Protein AF-A0A9W9XWC1-F1 (afdb_monomer_lite)

Organism: NCBI:txid1882269

InterPro domains:
  IPR001138 Zn(2)Cys(6) fungal-type DNA-binding domain [PF00172] (36-60)
  IPR001138 Zn(2)Cys(6) fungal-type DNA-binding domain [PS00463] (36-65)
  IPR001138 Zn(2)Cys(6) fungal-type DNA-binding domain [PS50048] (36-65)
  IPR001138 Zn(2)Cys(6) fungal-type DNA-binding domain [SM00066] (31-76)
  IPR001138 Zn(2)Cys(6) fungal-type DNA-binding domain [cd00067] (32-62)
  IPR003719 Phenazine biosynthesis PhzF-like [PF02567] (685-994)
  IPR003719 Phenazine biosynthesis PhzF-like [TIGR00654] (681-997)
  IPR004507 Flavin prenyltransferase UbiX-like [PTHR43374] (13-669)
  IPR007219 Xylanolytic transcriptional activator, regulatory domain [PF04082] (277-462)
  IPR007219 Xylanolytic transcriptional activator, regulatory domain [SM00906] (397-473)
  IPR036864 Zn(2)-C6 fungal-type DNA-binding domain superfamily [G3DSA:4.10.240.10] (35-65)
  IPR036864 Zn(2)-C6 fungal-type DNA-binding domain superfamily [SSF57701] (26-68)

Sequence (1010 aa):
MDTSKSQGSEQTIYPYDTNHISELLKRKRRTRGIKSCFPCRHRKVRCDGNMPCSSCLQRNHPELCCLPPNSGHEPPASDGKGSSMNRHRDDEMQGTSTHRYDPALFSSRPLFPTSDNVHNSISSEDQTVYLNENNKYPPGIDLILSRLDKMEKQISSLKAELRQTRSNDRSGTIAQSHSASPTELPSTMKGSTLVKSPGKHFVEDATGATIFLGSHSDPPVALGCRQAGSDPMFNDAMLSDQLVPRTYPFTNLWKQEPGAGEICETLPDESDIIRYWQVYQTNVHPFYPALVTYEKFNISLFEFMNKRTGMLLENDTMRLDDVDSSWLALLFAVLACGVQFSNDPIKERDLRCKVFICSSFQCLRASNFFNNTNMNQIQAKALIGNCLRNNLDTNSAWILMGSTIRLAQSIGLHEEAASDAQSSTLEQFQRKRLWWMLLWQDTFLSFTYDRPPNINKLSSSSIPHDPDTGPGFSFAECVCAICQVLLERARQDNTETVTEILFFKRRMAAIFEDAAPFLRDKSHCRSLQDHLERLALNIHICYTICRLCRLILESPSNEAHSPAVDVDSIKIECIDCAAQAVESFLDMHRLAATVCRSWAFVHNAVSCALTLQSLVTSSPQRSRAGVLVKRLIVVLEREEQQSVWEDTDTNVRYFGPYSRALKALRETSDGHITSTMPQLRYYIIDVFSSIAYQGNPLAVVDTTSTTLTSTQMKILARQFNLSETTFICPPTNPKATWRLRSFLPNGVEVFGAGHNSLGAWWWIAASGLLGDIAQDTKVGRTYFQQLGNDVLPVDVSQSKLGDLVVSMRQGQPQFLNQHTNHDSLATSLGIDVYDIGLRCLDIVVDRAMVVTTSPARHLLVPVRSINALKSVSFANKEGISKELASTESHNSGIYVFAPAENESEPKTPRFEARFFSPGMSMEDPATGSAAGPLAAYLWANNLLASMEIGVYGIEVVQGVQTGRKCVMHLSIEPNKEDSVTITISGTGVLVANGHIMIPDSEVSFSEALC

Foldseek 3Di:
DDDDDDDDDDDDDDPDDPVVVVVVVVVPDDDDADQAFPVCVVVVHDFPNDQLTPVCVVVVHSVSGDDDDDDDDDDDDDDDDDDDDDDDDDDDDDDDDDDDDDDDDDDDDDDDDDDDDDYDDDDDDDDDDDDDDDDDDDPCVVVVVVVVVVVVVVVVVVVVVVVVVVPPPDDDDDDDDDDDDDDDDDDDDDDDFFQFDAWDWWQQLLQRDTDTFGSLAFDQLLLNTGHPPPDPPPPPQNPPVVVAPNCPLQDDPDPDQDAQQVLCVLDDDPVLLVQLLVLLVQQPCQQQVLVLVVVVLVVVSVVVNVVVVVCVVPVDDPGPNPDQLLSLLLSLLSSLSSLLLDPPQPVVSVVSSSSSSNSSVSSCVVNVCVVNPDSSNLSSLLSSLQSCVLQSVLVVSLVSLLVSLVSLVVVPLQAQDDPDPPDDPSVSLSSVLNNLSSLLSQLVSCLNRVHQGSDLDRGPRDQRDDPVDDQADDLSSLSSQLSVLSSVVSNDPSGDDLVSLVVSLVSLVVSLVRHDPLLNDVVPDPDLSSLLSSLVSLLVSLLSSLSSLVSVVVGPPPDDDDDDDDNVVSLVSSLVSLLSNLVSLLVSCVSRVSSSSRSSSLSSNLSSLLSNLVRDDDDVSVVSSVVSLVSNLVSLVVVQVSQWDQDPVRDIHTHGSSVSSNVSSVVSNPSPDDDPLDKWKKFWKAWQDADFPFHQIEIEIECDPHDDDLQLLLLVQLVVQGQKYKYWYPDPDPQAPTEIWIAGNLSDIDLDDDSHVQRNVLCCVVVCVVPCPPPPQQVWDWGWYHRPNDIAIKTWHADPVGFIKIKGWFAWKDWAFKQDDLCLVCVLFVHDSLQWWEDQPPFTGRIFTWMWRDQAIETETEGYDPVRQLRGDNPNLVSQCVSQVVRNNRHFWYKYKYWDDDPPDNLATEMEIWIDGSPDPDTGQDDRRVVQRVVVVCVVSVVNDDDDQDKHKYWYWGCVSVVRIGIKIWIWHQDPPRIIIIMIMIGMYTNDMDMDRRDDPPDGPVVVVD

Secondary structure (DSSP, 8-state):
--------------SS-HHHHHHHHHHT-------S-HHHHHTTPPP---SS-HHHHTTT-GGG--PPP-S-------------------------------------------------------------S--PPPTTHHHHHHHHHHHHHHHHHHHHHHHHGGGS----PPPP-------------------PPPPEEEEETTT--EEEE-TTPSPTTTTTEEETTS-GGG-STTTT-TTS-TTTTS---SSS---HHHHHTTS--HHHHHHHHHHHHHHTTTT----TTHHHHHHHHHHHHHHHHHHHHH-----GGGS-HHHHHHHHHHHHHHHHHSSS-HHHHHHHHHHHHHHHHHHHHHTTTTTS--HHHHHHHHHHHHHHHHTT-HHHHHHHHHHHHHHHHHTTSSS-----TTS-HHHHHHHHHHHHHHHHHHHHHHHHHT---S-SS--S------TT--SSB-HHHHHHHHHHHHHHHHTS-S---HHHHHHHHHHHHHHHHHB-HHHH-GGG--SHHHHHHHHHHHHHHHHHHHHHHHHHHT-S--SS---S--HHHHHHHHHHHHHHHHHHHHHHHHH-GGGGG-HHHHHHHHHHHHHHHHH--SHHHHHHHHHHHHHHHHHHHHHHHTTEEE-TT--EEE-SSHHHHHHHHHHHHTTTSS---PEEEEEEEEET-SSTT-SEEEEEEE-TTSPPPHHHHHHHHHHHTSS-EEEEE--SSTT-SEEEEEE-TTS-EE---SHHHHHHHHHHHHTTTT---TT-TTS-EEEEEEETTEEEEEEEEE-TTS-EEEEEEPPPPEEEEEP--HHHHHHHHTS-GGGBSEEETTEEE---EEEESSS--EEEEEBS-HHHHHH--TT-HHHHHHHHHHH-TT--EEEEEEEE--SS-TTS-EEEEEEE-TT-SS--S--HHHHHHHHHHHHHTT-S-S--SSPEEEEEEE-TTTT--EEEEEEEEE-STT-EEEEEEE-EEEEEEEEEEPPPTT--TTGGG-

Structure (mmCIF, N/CA/C/O backbone):
data_AF-A0A9W9XWC1-F1
#
_entry.id   AF-A0A9W9XWC1-F1
#
loop_
_atom_site.group_PDB
_atom_site.id
_atom_site.type_symbol
_atom_site.label_atom_id
_atom_site.label_alt_id
_atom_site.label_comp_id
_atom_site.label_asym_id
_atom_site.label_entity_id
_atom_site.label_seq_id
_atom_site.pdbx_PDB_ins_code
_atom_site.Cartn_x
_atom_site.Cartn_y
_atom_site.Cartn_z
_atom_site.occupancy
_atom_site.B_iso_or_equiv
_atom_site.auth_seq_id
_atom_site.auth_comp_id
_atom_site.auth_asym_id
_atom_site.auth_atom_id
_atom_site.pdbx_PDB_model_num
ATOM 1 N N . MET A 1 1 ? -70.668 24.155 23.293 1.00 31.41 1 MET A N 1
ATOM 2 C CA . MET A 1 1 ? -69.916 25.289 22.723 1.00 31.41 1 MET A CA 1
ATOM 3 C C . MET A 1 1 ? -68.431 24.964 22.682 1.00 31.41 1 MET A C 1
ATOM 5 O O . MET A 1 1 ? -67.794 25.006 23.724 1.00 31.41 1 MET A O 1
ATOM 9 N N . ASP A 1 2 ? -67.819 24.667 21.540 1.00 26.38 2 ASP A N 1
ATOM 10 C CA . ASP A 1 2 ? -68.233 23.704 20.507 1.00 26.38 2 ASP A CA 1
ATOM 11 C C . ASP A 1 2 ? -66.992 23.239 19.725 1.00 26.38 2 ASP A C 1
ATOM 13 O O . ASP A 1 2 ? -65.957 23.897 19.705 1.00 26.38 2 ASP A O 1
ATOM 17 N N . THR A 1 3 ? -67.119 22.060 19.122 1.00 30.39 3 THR A N 1
ATOM 18 C CA . THR A 1 3 ? -66.176 21.338 18.246 1.00 30.39 3 THR A CA 1
ATOM 19 C C . THR A 1 3 ? -65.367 22.222 17.270 1.00 30.39 3 THR A C 1
ATOM 21 O O . THR A 1 3 ? -65.938 23.102 16.634 1.00 30.39 3 THR A O 1
ATOM 24 N N . SER A 1 4 ? -64.100 21.936 16.932 1.00 26.48 4 SER A N 1
ATOM 25 C CA . SER A 1 4 ? -63.731 20.848 15.994 1.00 26.48 4 SER A CA 1
ATOM 26 C C . SER A 1 4 ? -62.229 20.860 15.584 1.00 26.48 4 SER A C 1
ATOM 28 O O . SER A 1 4 ? -61.462 21.725 15.990 1.00 26.48 4 SER A O 1
ATOM 30 N N . LYS A 1 5 ? -61.822 19.839 14.810 1.00 30.67 5 LYS A N 1
ATOM 31 C CA . LYS A 1 5 ? -60.451 19.384 14.476 1.00 30.67 5 LYS A CA 1
ATOM 32 C C . LYS A 1 5 ? -59.663 20.257 13.477 1.00 30.67 5 LYS A C 1
ATOM 34 O O . LYS A 1 5 ? -60.244 20.738 12.510 1.00 30.67 5 LYS A O 1
ATOM 39 N N . SER A 1 6 ? -58.331 20.140 13.515 1.00 25.47 6 SER A N 1
ATOM 40 C CA . SER A 1 6 ? -57.530 19.792 12.321 1.00 25.47 6 SER A CA 1
ATOM 41 C C . SER A 1 6 ? -56.259 19.009 12.704 1.00 25.47 6 SER A C 1
ATOM 43 O O . SER A 1 6 ? -55.717 19.183 13.792 1.00 25.47 6 SER A O 1
ATOM 45 N N . GLN A 1 7 ? -55.826 18.083 11.841 1.00 29.02 7 GLN A N 1
ATOM 46 C CA . GLN A 1 7 ? -54.573 17.324 11.978 1.00 29.02 7 GLN A CA 1
ATOM 47 C C . GLN A 1 7 ? -53.533 17.895 11.008 1.00 29.02 7 GLN A C 1
ATOM 49 O O . GLN A 1 7 ? -53.877 18.194 9.866 1.00 29.02 7 GLN A O 1
ATOM 54 N N . GLY A 1 8 ? -52.272 17.974 11.432 1.00 26.25 8 GLY A N 1
ATOM 55 C CA . GLY A 1 8 ? -51.128 18.246 10.563 1.00 26.25 8 GLY A CA 1
ATOM 56 C C . GLY A 1 8 ? -50.037 17.211 10.813 1.00 26.25 8 GLY A C 1
ATOM 57 O O . GLY A 1 8 ? -49.491 17.154 11.910 1.00 26.25 8 GLY A O 1
ATOM 58 N N . SER A 1 9 ? -49.753 16.374 9.817 1.00 29.06 9 SER A N 1
ATOM 59 C CA . SER A 1 9 ? -48.662 15.397 9.840 1.00 29.06 9 SER A CA 1
ATOM 60 C C . SER A 1 9 ? -47.649 15.757 8.759 1.00 29.06 9 SER A C 1
ATOM 62 O O . SER A 1 9 ? -47.970 15.661 7.573 1.00 29.06 9 SER A O 1
ATOM 64 N N . GLU A 1 10 ? -46.441 16.153 9.149 1.00 30.62 10 GLU A N 1
ATOM 65 C CA . GLU A 1 10 ? -45.357 16.402 8.198 1.00 30.62 10 GLU A CA 1
ATOM 66 C C . GLU A 1 10 ? -44.857 15.073 7.617 1.00 30.62 10 GLU A C 1
ATOM 68 O O . GLU A 1 10 ? -44.352 14.207 8.331 1.00 30.62 10 GLU A O 1
ATOM 73 N N . GLN A 1 11 ? -45.026 14.895 6.305 1.00 34.19 11 GLN A N 1
ATOM 74 C CA . GLN A 1 11 ? -44.462 13.767 5.569 1.00 34.19 11 GLN A CA 1
ATOM 75 C C . GLN A 1 11 ? -43.085 14.140 5.022 1.00 34.19 11 GLN A C 1
ATOM 77 O O . GLN A 1 11 ? -42.933 15.127 4.305 1.00 34.19 11 GLN A O 1
ATOM 82 N N . THR A 1 12 ? -42.085 13.315 5.322 1.00 34.22 12 THR A N 1
ATOM 83 C CA . THR A 1 12 ? -40.727 13.448 4.790 1.00 34.22 12 THR A CA 1
ATOM 84 C C . THR A 1 12 ? -40.725 13.114 3.295 1.00 34.22 12 THR A C 1
ATOM 86 O O . THR A 1 12 ? -40.999 11.979 2.901 1.00 34.22 12 THR A O 1
ATOM 89 N N . ILE A 1 13 ? -40.430 14.102 2.447 1.00 35.44 13 ILE A N 1
ATOM 90 C CA . ILE A 1 13 ? -40.417 13.939 0.988 1.00 35.44 13 ILE A CA 1
ATOM 91 C C . ILE A 1 13 ? -39.069 13.350 0.553 1.00 35.44 13 ILE A C 1
ATOM 93 O O . ILE A 1 13 ? -38.058 14.048 0.535 1.00 35.44 13 ILE A O 1
ATOM 97 N N . TYR A 1 14 ? -39.062 12.079 0.146 1.00 34.12 14 TYR A N 1
ATOM 98 C CA . TYR A 1 14 ? -37.974 11.513 -0.660 1.00 34.12 14 TYR A CA 1
ATOM 99 C C . TYR A 1 14 ? -38.244 11.772 -2.156 1.00 34.12 14 TYR A C 1
ATOM 101 O O . TYR A 1 14 ? -39.397 11.696 -2.582 1.00 34.12 14 TYR A O 1
ATOM 109 N N . PRO A 1 15 ? -37.218 12.050 -2.985 1.00 38.78 15 PRO A N 1
ATOM 110 C CA . PRO A 1 15 ? -37.396 12.529 -4.362 1.00 38.78 15 PRO A CA 1
ATOM 111 C C . PRO A 1 15 ? -37.778 11.442 -5.392 1.00 38.78 15 PRO A C 1
ATOM 113 O O . PRO A 1 15 ? -37.578 11.637 -6.590 1.00 38.78 15 PRO A O 1
ATOM 116 N N . TYR A 1 16 ? -38.303 10.288 -4.966 1.00 43.44 16 TYR A N 1
ATOM 117 C CA . TYR A 1 16 ? -38.718 9.198 -5.856 1.00 43.44 16 TYR A CA 1
ATOM 118 C C . TYR A 1 16 ? -39.863 8.357 -5.268 1.00 43.44 16 TYR A C 1
ATOM 120 O O . TYR A 1 16 ? -39.989 8.203 -4.054 1.00 43.44 16 TYR A O 1
ATOM 128 N N . ASP A 1 17 ? -40.689 7.778 -6.146 1.00 60.34 17 ASP A N 1
ATOM 129 C CA . ASP A 1 17 ? -41.864 6.984 -5.768 1.00 60.34 17 ASP A CA 1
ATOM 130 C C . ASP A 1 17 ? -41.475 5.618 -5.165 1.00 60.34 17 ASP A C 1
ATOM 132 O O . ASP A 1 17 ? -41.052 4.678 -5.851 1.00 60.34 17 ASP A O 1
ATOM 136 N N . THR A 1 18 ? -41.655 5.500 -3.850 1.00 58.44 18 THR A N 1
ATOM 137 C CA . THR A 1 18 ? -41.366 4.297 -3.061 1.00 58.44 18 THR A CA 1
ATOM 138 C C . THR A 1 18 ? -42.312 3.128 -3.357 1.00 58.44 18 THR A C 1
ATOM 140 O O . THR A 1 18 ? -41.918 1.967 -3.179 1.00 58.44 18 THR A O 1
ATOM 143 N N . ASN A 1 19 ? -43.521 3.380 -3.874 1.00 49.75 19 ASN A N 1
ATOM 144 C CA . ASN A 1 19 ? -44.439 2.324 -4.304 1.00 49.75 19 ASN A CA 1
ATOM 145 C C . ASN A 1 19 ? -43.965 1.698 -5.620 1.00 49.75 19 ASN A C 1
ATOM 147 O O . ASN A 1 19 ? -43.899 0.470 -5.721 1.00 49.75 19 ASN A O 1
ATOM 151 N N . HIS A 1 20 ? -43.536 2.519 -6.584 1.00 52.38 20 HIS A N 1
ATOM 152 C CA . HIS A 1 20 ? -42.989 2.044 -7.858 1.00 52.38 20 HIS A CA 1
ATOM 153 C C . HIS A 1 20 ? -41.745 1.156 -7.660 1.00 52.38 20 HIS A C 1
ATOM 155 O O . HIS A 1 20 ? -41.637 0.074 -8.246 1.00 52.38 20 HIS A O 1
ATOM 161 N N . ILE A 1 21 ? -40.831 1.556 -6.766 1.00 53.09 21 ILE A N 1
ATOM 162 C CA . ILE A 1 21 ? -39.647 0.753 -6.408 1.00 53.09 21 ILE A CA 1
ATOM 163 C C . ILE A 1 21 ? -40.052 -0.566 -5.732 1.00 53.09 21 ILE A C 1
ATOM 165 O O . ILE A 1 21 ? -39.527 -1.629 -6.077 1.00 53.09 21 ILE A O 1
ATOM 169 N N . SER A 1 22 ? -41.022 -0.531 -4.815 1.00 48.88 22 SER A N 1
ATOM 170 C CA . SER A 1 22 ? -41.533 -1.734 -4.144 1.00 48.88 22 SER A CA 1
ATOM 171 C C . SER A 1 22 ? -42.166 -2.732 -5.123 1.00 48.88 22 SER A C 1
ATOM 173 O O . SER A 1 22 ? -42.026 -3.948 -4.958 1.00 48.88 22 SER A O 1
ATOM 175 N N . GLU A 1 23 ? -42.826 -2.248 -6.176 1.00 49.72 23 GLU A N 1
ATOM 176 C CA . GLU A 1 23 ? -43.409 -3.091 -7.221 1.00 49.72 23 GLU A CA 1
ATOM 177 C C . GLU A 1 23 ? -42.342 -3.680 -8.167 1.00 49.72 23 GLU A C 1
ATOM 179 O O . GLU A 1 23 ? -42.385 -4.872 -8.492 1.00 49.72 23 GLU A O 1
ATOM 184 N N . LEU A 1 24 ? -41.313 -2.902 -8.522 1.00 51.22 24 LEU A N 1
ATOM 185 C CA . LEU A 1 24 ? -40.123 -3.377 -9.246 1.00 51.22 24 LEU A CA 1
ATOM 186 C C . LEU A 1 24 ? -39.376 -4.488 -8.487 1.00 51.22 24 LEU A C 1
ATOM 188 O O . LEU A 1 24 ? -38.969 -5.490 -9.085 1.00 51.22 24 LEU A O 1
ATOM 192 N N . LEU A 1 25 ? -39.232 -4.347 -7.166 1.00 47.62 25 LEU A N 1
ATOM 193 C CA . LEU A 1 25 ? -38.606 -5.354 -6.303 1.00 47.62 25 LEU A CA 1
ATOM 194 C C . LEU A 1 25 ? -39.445 -6.639 -6.207 1.00 47.62 25 LEU A C 1
ATOM 196 O O . LEU A 1 25 ? -38.879 -7.736 -6.237 1.00 47.62 25 LEU A O 1
ATOM 200 N N . LYS A 1 26 ? -40.783 -6.533 -6.183 1.00 42.94 26 LYS A N 1
ATOM 201 C CA . LYS A 1 26 ? -41.685 -7.696 -6.286 1.00 42.94 26 LYS A CA 1
ATOM 202 C C . LYS A 1 26 ? -41.529 -8.423 -7.629 1.00 42.94 26 LYS A C 1
ATOM 204 O O . LYS A 1 26 ? -41.441 -9.649 -7.637 1.00 42.94 26 LYS A O 1
ATOM 209 N N . ARG A 1 27 ? -41.401 -7.701 -8.753 1.00 41.25 27 ARG A N 1
ATOM 210 C CA . ARG A 1 27 ? -41.230 -8.303 -10.095 1.00 41.25 27 ARG A CA 1
ATOM 211 C C . ARG A 1 27 ? -39.891 -9.035 -10.297 1.00 41.25 27 ARG A C 1
ATOM 213 O O . ARG A 1 27 ? -39.827 -9.935 -11.132 1.00 41.25 27 ARG A O 1
ATOM 220 N N . LYS A 1 28 ? -38.827 -8.706 -9.548 1.00 44.69 28 LYS A N 1
ATOM 221 C CA . LYS A 1 28 ? -37.485 -9.316 -9.717 1.00 44.69 28 LYS A CA 1
ATOM 222 C C . LYS A 1 28 ? -37.225 -10.616 -8.930 1.00 44.69 28 LYS A C 1
ATOM 224 O O . LYS A 1 28 ? -36.213 -11.270 -9.188 1.00 44.69 28 LYS A O 1
ATOM 229 N N . ARG A 1 29 ? -38.101 -11.058 -8.016 1.00 38.62 29 ARG A N 1
ATOM 230 C CA . ARG A 1 29 ? -37.906 -12.319 -7.261 1.00 38.62 29 ARG A CA 1
ATOM 231 C C . ARG A 1 29 ? -38.449 -13.549 -8.010 1.00 38.62 29 ARG A C 1
ATOM 233 O O . ARG A 1 29 ? -39.590 -13.949 -7.811 1.00 38.62 29 ARG A O 1
ATOM 240 N N . ARG A 1 30 ? -37.603 -14.215 -8.811 1.00 37.69 30 ARG A N 1
ATOM 241 C CA . ARG A 1 30 ? -37.846 -15.593 -9.301 1.00 37.69 30 ARG A CA 1
ATOM 242 C C . ARG A 1 30 ? -37.046 -16.622 -8.497 1.00 37.69 30 ARG A C 1
ATOM 244 O O . ARG A 1 30 ? -35.829 -16.724 -8.643 1.00 37.69 30 ARG A O 1
ATOM 251 N N . THR A 1 31 ? -37.740 -17.431 -7.703 1.00 41.03 31 THR A N 1
ATOM 252 C CA . THR A 1 31 ? -37.169 -18.574 -6.974 1.00 41.03 31 THR A CA 1
ATOM 253 C C . THR A 1 31 ? -36.739 -19.671 -7.957 1.00 41.03 31 THR A C 1
ATOM 255 O O . THR A 1 31 ? -37.549 -20.146 -8.752 1.00 41.03 31 THR A O 1
ATOM 258 N N . ARG A 1 32 ? -35.469 -20.101 -7.932 1.00 42.38 32 ARG A N 1
ATOM 259 C CA . ARG A 1 32 ? -34.996 -21.219 -8.775 1.00 42.38 32 ARG A CA 1
ATOM 260 C C . ARG A 1 32 ? -35.456 -22.558 -8.186 1.00 42.38 32 ARG A C 1
ATOM 262 O O . ARG A 1 32 ? -34.963 -22.968 -7.141 1.00 42.38 32 ARG A O 1
ATOM 269 N N . GLY A 1 33 ? -36.373 -23.242 -8.872 1.00 51.34 33 GLY A N 1
ATOM 270 C CA . GLY A 1 33 ? -36.827 -24.586 -8.500 1.00 51.34 33 GLY A CA 1
ATOM 271 C C . GLY A 1 33 ? -35.738 -25.659 -8.645 1.00 51.34 33 GLY A C 1
ATOM 272 O O . GLY A 1 33 ? -34.898 -25.596 -9.546 1.00 51.34 33 GLY A O 1
ATOM 273 N N . ILE A 1 34 ? -35.766 -26.657 -7.760 1.00 54.88 34 ILE A N 1
ATOM 274 C CA . ILE A 1 34 ? -34.842 -27.801 -7.759 1.00 54.88 34 ILE A CA 1
ATOM 275 C C . ILE A 1 34 ? -35.256 -28.780 -8.867 1.00 54.88 34 ILE A C 1
ATOM 277 O O . ILE A 1 34 ? -36.380 -29.268 -8.866 1.00 54.88 34 ILE A O 1
ATOM 281 N N . LYS A 1 35 ? -34.344 -29.079 -9.803 1.00 59.97 35 LYS A N 1
ATOM 282 C CA . LYS A 1 35 ? -34.597 -29.960 -10.965 1.00 59.97 35 LYS A CA 1
ATOM 283 C C . LYS A 1 35 ? -34.054 -31.392 -10.825 1.00 59.97 35 LYS A C 1
ATOM 285 O O . LYS A 1 35 ? -34.113 -32.158 -11.781 1.00 59.97 35 LYS A O 1
ATOM 290 N N . SER A 1 36 ? -33.485 -31.755 -9.677 1.00 75.88 36 SER A N 1
ATOM 291 C CA . SER A 1 36 ? -32.921 -33.087 -9.425 1.00 75.88 36 SER A CA 1
ATOM 292 C C . SER A 1 36 ? -33.705 -33.836 -8.351 1.00 75.88 36 SER A C 1
ATOM 294 O O . SER A 1 36 ? -34.012 -33.275 -7.297 1.00 75.88 36 SER A O 1
ATOM 296 N N . CYS A 1 37 ? -34.009 -35.111 -8.611 1.00 80.50 37 CYS A N 1
ATOM 297 C CA . CYS A 1 37 ? -34.669 -35.982 -7.642 1.00 80.50 37 CYS A CA 1
ATOM 298 C C . CYS A 1 37 ? -33.793 -36.195 -6.396 1.00 80.50 37 CYS A C 1
ATOM 300 O O . CYS A 1 37 ? -32.561 -36.065 -6.439 1.00 80.50 37 CYS A O 1
ATOM 302 N N . PHE A 1 38 ? -34.430 -36.534 -5.275 1.00 78.50 38 PHE A N 1
ATOM 303 C CA . PHE A 1 38 ? -33.775 -36.655 -3.977 1.00 78.50 38 PHE A CA 1
ATOM 304 C C . PHE A 1 38 ? -32.578 -37.633 -3.982 1.00 78.50 38 PHE A C 1
ATOM 306 O O . PHE A 1 38 ? -31.500 -37.211 -3.549 1.00 78.50 38 PHE A O 1
ATOM 313 N N . PRO A 1 39 ? -32.659 -38.862 -4.546 1.00 79.50 39 PRO A N 1
ATOM 314 C CA . PRO A 1 39 ? -31.512 -39.771 -4.574 1.00 79.50 39 PRO A CA 1
ATOM 315 C C . PRO A 1 39 ? -30.337 -39.242 -5.394 1.00 79.50 39 PRO A C 1
ATOM 317 O O . PRO A 1 39 ? -29.196 -39.341 -4.949 1.00 79.50 39 PRO A O 1
ATOM 320 N N . CYS A 1 40 ? -30.578 -38.659 -6.573 1.00 82.75 40 CYS A N 1
ATOM 321 C CA . CYS A 1 40 ? -29.499 -38.120 -7.405 1.00 82.75 40 CYS A CA 1
ATOM 322 C C . CYS A 1 40 ? -28.843 -36.896 -6.768 1.00 82.75 40 CYS A C 1
ATOM 324 O O . CYS A 1 40 ? -27.620 -36.776 -6.806 1.00 82.75 40 CYS A O 1
ATOM 326 N N . ARG A 1 41 ? -29.634 -36.030 -6.119 1.00 78.81 41 ARG A N 1
ATOM 327 C CA . ARG A 1 41 ? -29.120 -34.895 -5.346 1.00 78.81 41 ARG A CA 1
ATOM 328 C C . ARG A 1 41 ? -28.259 -35.363 -4.172 1.00 78.81 41 ARG A C 1
ATOM 330 O O . ARG A 1 41 ? -27.160 -34.845 -4.002 1.00 78.81 41 ARG A O 1
ATOM 337 N N . HIS A 1 42 ? -28.723 -36.346 -3.399 1.00 76.00 42 HIS A N 1
ATOM 338 C CA . HIS A 1 42 ? -27.980 -36.882 -2.255 1.00 76.00 42 HIS A CA 1
ATOM 339 C C . HIS A 1 42 ? -26.689 -37.597 -2.692 1.00 76.00 42 HIS A C 1
ATOM 341 O O . HIS A 1 42 ? -25.626 -37.371 -2.123 1.00 76.00 42 HIS A O 1
ATOM 347 N N . ARG A 1 43 ? -26.751 -38.382 -3.776 1.00 77.00 43 ARG A N 1
ATOM 348 C CA . ARG A 1 43 ? -25.603 -39.081 -4.384 1.00 77.00 43 ARG A CA 1
ATOM 349 C C . ARG A 1 43 ? -24.690 -38.169 -5.225 1.00 77.00 43 ARG A C 1
ATOM 351 O O . ARG A 1 43 ? -23.702 -38.656 -5.762 1.00 77.00 43 ARG A O 1
ATOM 358 N N . LYS A 1 44 ? -25.018 -36.875 -5.373 1.00 79.62 44 LYS A N 1
ATOM 359 C CA . LYS A 1 44 ? -24.329 -35.883 -6.231 1.00 79.62 44 LYS A CA 1
ATOM 360 C C . LYS A 1 44 ? -24.114 -36.338 -7.690 1.00 79.62 44 LYS A C 1
ATOM 362 O O . LYS A 1 44 ? -23.141 -35.945 -8.327 1.00 79.62 44 LYS A O 1
ATOM 367 N N . VAL A 1 45 ? -25.032 -37.137 -8.239 1.00 79.50 45 VAL A N 1
ATOM 368 C CA . VAL A 1 45 ? -24.994 -37.602 -9.641 1.00 79.50 45 VAL A CA 1
ATOM 369 C C . VAL A 1 45 ? -25.985 -36.832 -10.515 1.00 79.50 45 VAL A C 1
ATOM 371 O O . VAL A 1 45 ? -26.989 -36.304 -10.033 1.00 79.50 45 VAL A O 1
ATOM 374 N N . ARG A 1 46 ? -25.716 -36.771 -11.825 1.00 71.88 46 ARG A N 1
ATOM 375 C CA . ARG A 1 46 ? -26.572 -36.069 -12.789 1.00 71.88 46 ARG A CA 1
ATOM 376 C C . ARG A 1 46 ? -27.950 -36.737 -12.876 1.00 71.88 46 ARG A C 1
ATOM 378 O O . ARG A 1 46 ? -28.064 -37.883 -13.296 1.00 71.88 46 ARG A O 1
ATOM 385 N N . CYS A 1 47 ? -28.981 -35.987 -12.500 1.00 82.94 47 CYS A N 1
ATOM 386 C CA . CYS A 1 47 ? -30.378 -36.315 -12.768 1.00 82.94 47 CYS A CA 1
ATOM 387 C C . CYS A 1 47 ? -30.739 -35.781 -14.161 1.00 82.94 47 CYS A C 1
ATOM 389 O O . CYS A 1 47 ? -30.504 -34.605 -14.439 1.00 82.94 47 CYS A O 1
ATOM 391 N N . ASP A 1 48 ? -31.301 -36.624 -15.021 1.00 80.69 48 ASP A N 1
ATOM 392 C CA . ASP A 1 48 ? -31.884 -36.244 -16.316 1.00 80.69 48 ASP A CA 1
ATOM 393 C C . ASP A 1 48 ? -33.285 -35.623 -16.171 1.00 80.69 48 ASP A C 1
ATOM 395 O O . ASP A 1 48 ? -33.733 -34.915 -17.064 1.00 80.69 48 ASP A O 1
ATOM 399 N N . GLY A 1 49 ? -33.941 -35.818 -15.021 1.00 71.31 49 GLY A N 1
ATOM 400 C CA . GLY A 1 49 ? -35.222 -35.183 -14.677 1.00 71.31 49 GLY A CA 1
ATOM 401 C C . GLY A 1 49 ? -36.457 -36.005 -15.050 1.00 71.31 49 GLY A C 1
ATOM 402 O O . GLY A 1 49 ? -37.565 -35.621 -14.687 1.00 71.31 49 GLY A O 1
ATOM 403 N N . ASN A 1 50 ? -36.263 -37.149 -15.710 1.00 77.56 50 ASN A N 1
ATOM 404 C CA . ASN A 1 50 ? -37.302 -38.154 -15.918 1.00 77.56 50 ASN A CA 1
ATOM 405 C C . ASN A 1 50 ? -37.730 -38.795 -14.584 1.00 77.56 50 ASN A C 1
ATOM 407 O O . ASN A 1 50 ? -37.007 -38.725 -13.588 1.00 77.56 50 ASN A O 1
ATOM 411 N N . MET A 1 51 ? -38.902 -39.431 -14.562 1.00 75.00 51 MET A N 1
ATOM 412 C CA . MET A 1 51 ? -39.485 -40.054 -13.369 1.00 75.00 51 MET A CA 1
ATOM 413 C C . MET A 1 51 ? -39.981 -41.473 -13.702 1.00 75.00 51 MET A C 1
ATOM 415 O O . MET A 1 51 ? -41.001 -41.596 -14.378 1.00 75.00 51 MET A O 1
ATOM 419 N N . PRO A 1 52 ? -39.297 -42.541 -13.244 1.00 82.50 52 PRO A N 1
ATOM 420 C CA . PRO A 1 52 ? -38.001 -42.534 -12.560 1.00 82.50 52 PRO A CA 1
ATOM 421 C C . PRO A 1 52 ? -36.854 -42.084 -13.482 1.00 82.50 52 PRO A C 1
ATOM 423 O O . PRO A 1 52 ? -36.853 -42.340 -14.683 1.00 82.50 52 PRO A O 1
ATOM 426 N N . CYS A 1 53 ? -35.857 -41.411 -12.910 1.00 86.94 53 CYS A N 1
ATOM 427 C CA . CYS A 1 53 ? -34.738 -40.848 -13.665 1.00 86.94 53 CYS A CA 1
ATOM 428 C C . CYS A 1 53 ? -33.773 -41.949 -14.143 1.00 86.94 53 CYS A C 1
ATOM 430 O O . CYS A 1 53 ? -33.601 -42.967 -13.459 1.00 86.94 53 CYS A O 1
ATOM 432 N N . SER A 1 54 ? -33.082 -41.739 -15.269 1.00 85.62 54 SER A N 1
ATOM 433 C CA . SER A 1 54 ? -32.176 -42.743 -15.858 1.00 85.62 54 SER A CA 1
ATOM 434 C C . SER A 1 54 ? -31.099 -43.202 -14.871 1.00 85.62 54 SER A C 1
ATOM 436 O O . SER A 1 54 ? -30.767 -44.381 -14.804 1.00 85.62 54 SER A O 1
ATOM 438 N N . SER A 1 55 ? -30.603 -42.288 -14.031 1.00 85.44 55 SER A N 1
ATOM 439 C CA . SER A 1 55 ? -29.575 -42.569 -13.019 1.00 85.44 55 SER A CA 1
ATOM 440 C C . SER A 1 55 ? -30.089 -43.410 -11.831 1.00 85.44 55 SER A C 1
ATOM 442 O O . SER A 1 55 ? -29.301 -44.077 -11.159 1.00 85.44 55 SER A O 1
ATOM 444 N N . CYS A 1 56 ? -31.404 -43.414 -11.568 1.00 86.62 56 CYS A N 1
ATOM 445 C CA . CYS A 1 56 ? -32.042 -44.301 -10.585 1.00 86.62 56 CYS A CA 1
ATOM 446 C C . CYS A 1 56 ? -32.417 -45.659 -11.197 1.00 86.62 56 CYS A C 1
ATOM 448 O O . CYS A 1 56 ? -32.197 -46.685 -10.554 1.00 86.62 56 CYS A O 1
ATOM 450 N N . LEU A 1 57 ? -32.896 -45.675 -12.448 1.00 83.94 57 LEU A N 1
ATOM 451 C CA . LEU A 1 57 ? -33.151 -46.898 -13.222 1.00 83.94 57 LEU A CA 1
ATOM 452 C C . LEU A 1 57 ? -31.879 -47.735 -13.401 1.00 83.94 57 LEU A C 1
ATOM 454 O O . LEU A 1 57 ? -31.853 -48.904 -13.035 1.00 83.94 57 LEU A O 1
ATOM 458 N N . GLN A 1 58 ? -30.789 -47.118 -13.867 1.00 83.50 58 GLN A N 1
ATOM 459 C CA . GLN A 1 58 ? -29.493 -47.774 -14.095 1.00 83.50 58 GLN A CA 1
ATOM 460 C C . GLN A 1 58 ? -28.836 -48.303 -12.802 1.00 83.50 58 GLN A C 1
ATOM 462 O O . GLN A 1 58 ? -27.841 -49.021 -12.854 1.00 83.50 58 GLN A O 1
ATOM 467 N N . ARG A 1 59 ? -29.379 -47.941 -11.633 1.00 78.69 59 ARG A N 1
ATOM 468 C CA . ARG A 1 59 ? -28.930 -48.380 -10.305 1.00 78.69 59 ARG A CA 1
ATOM 469 C C . ARG A 1 59 ? -29.980 -49.224 -9.570 1.00 78.69 59 ARG A C 1
ATOM 471 O O . ARG A 1 59 ? -29.875 -49.350 -8.357 1.00 78.69 59 ARG A O 1
ATOM 478 N N . ASN A 1 60 ? -30.971 -49.773 -10.283 1.00 74.44 60 ASN A N 1
ATOM 479 C CA . ASN A 1 60 ? -32.028 -50.650 -9.759 1.00 74.44 60 ASN A CA 1
ATOM 480 C C . ASN A 1 60 ? -32.807 -50.092 -8.549 1.00 74.44 60 ASN A C 1
ATOM 482 O O . ASN A 1 60 ? -33.277 -50.864 -7.721 1.00 74.44 60 ASN A O 1
ATOM 486 N N . HIS A 1 61 ? -32.968 -48.765 -8.469 1.00 77.94 61 HIS A N 1
ATOM 487 C CA . HIS A 1 61 ? -33.789 -48.106 -7.443 1.00 77.94 61 HIS A CA 1
ATOM 488 C C . HIS A 1 61 ? -34.728 -47.024 -8.018 1.00 77.94 61 HIS A C 1
ATOM 490 O O . HIS A 1 61 ? -34.656 -45.859 -7.599 1.00 77.94 61 HIS A O 1
ATOM 496 N N . PRO A 1 62 ? -35.570 -47.339 -9.026 1.00 78.50 62 PRO A N 1
ATOM 497 C CA . PRO A 1 62 ? -36.550 -46.394 -9.563 1.00 78.50 62 PRO A CA 1
ATOM 498 C C . PRO A 1 62 ? -37.556 -45.899 -8.511 1.00 78.50 62 PRO A C 1
ATOM 500 O O . PRO A 1 62 ? -37.939 -44.732 -8.545 1.00 78.50 62 PRO A O 1
ATOM 503 N N . GLU A 1 63 ? -37.940 -46.744 -7.554 1.00 72.50 63 GLU A N 1
ATOM 504 C CA . GLU A 1 63 ? -38.923 -46.476 -6.496 1.00 72.50 63 GLU A CA 1
ATOM 505 C C . GLU A 1 63 ? -38.523 -45.336 -5.548 1.00 72.50 63 GLU A C 1
ATOM 507 O O . GLU A 1 63 ? -39.381 -44.643 -5.010 1.00 72.50 63 GLU A O 1
ATOM 512 N N . LEU A 1 64 ? -37.219 -45.089 -5.386 1.00 75.06 64 LEU A N 1
ATOM 513 C CA . LEU A 1 64 ? -36.705 -43.996 -4.556 1.00 75.06 64 LEU A CA 1
ATOM 514 C C . LEU A 1 64 ? -36.682 -42.646 -5.292 1.00 75.06 64 LEU A C 1
ATOM 516 O O . LEU A 1 64 ? -36.388 -41.615 -4.685 1.00 75.06 64 LEU A O 1
ATOM 520 N N . CYS A 1 65 ? -36.939 -42.623 -6.603 1.00 80.88 65 CYS A N 1
ATOM 521 C CA . CYS A 1 65 ? -36.814 -41.429 -7.431 1.00 80.88 65 CYS A CA 1
ATOM 522 C C . CYS A 1 65 ? -37.999 -40.467 -7.239 1.00 80.88 65 CYS A C 1
ATOM 524 O O . CYS A 1 65 ? -38.896 -40.405 -8.072 1.00 80.88 65 CYS A O 1
ATOM 526 N N . CYS A 1 66 ? -37.972 -39.672 -6.168 1.00 72.25 66 CYS A N 1
ATOM 527 C CA . CYS A 1 66 ? -38.947 -38.615 -5.898 1.00 72.25 66 CYS A CA 1
ATOM 528 C C . CYS A 1 66 ? -38.361 -37.199 -6.077 1.00 72.25 66 CYS A C 1
ATOM 530 O O . CYS A 1 66 ? -37.194 -36.936 -5.770 1.00 72.25 66 CYS A O 1
ATOM 532 N N . LEU A 1 67 ? -39.182 -36.266 -6.565 1.00 64.00 67 LEU A N 1
ATOM 533 C CA . LEU A 1 67 ? -38.936 -34.821 -6.499 1.00 64.00 67 LEU A CA 1
ATOM 534 C C . LEU A 1 67 ? -39.733 -34.237 -5.318 1.00 64.00 67 LEU A C 1
ATOM 536 O O . LEU A 1 67 ? -40.839 -34.713 -5.057 1.00 64.00 67 LEU A O 1
ATOM 540 N N . PRO A 1 68 ? -39.219 -33.218 -4.603 1.00 51.41 68 PRO A N 1
ATOM 541 C CA . PRO A 1 68 ? -40.004 -32.533 -3.582 1.00 51.41 68 PRO A CA 1
ATOM 542 C C . PRO A 1 68 ? -41.173 -31.776 -4.243 1.00 51.41 68 PRO A C 1
ATOM 544 O O . PRO A 1 68 ? -40.946 -31.089 -5.244 1.00 51.41 68 PRO A O 1
ATOM 547 N N . PRO A 1 69 ? -42.406 -31.870 -3.713 1.00 40.56 69 PRO A N 1
ATOM 548 C CA . PRO A 1 69 ? -43.550 -31.173 -4.285 1.00 40.56 69 PRO A CA 1
ATOM 549 C C . PRO A 1 69 ? -43.393 -29.663 -4.089 1.00 40.56 69 PRO A C 1
ATOM 551 O O . PRO A 1 69 ? -43.156 -29.195 -2.978 1.00 40.56 69 PRO A O 1
ATOM 554 N N . ASN A 1 70 ? -43.558 -28.902 -5.168 1.00 38.88 70 ASN A N 1
ATOM 555 C CA . ASN A 1 70 ? -43.708 -27.451 -5.117 1.00 38.88 70 ASN A CA 1
ATOM 556 C C . ASN A 1 70 ? -45.046 -27.080 -5.765 1.00 38.88 70 ASN A C 1
ATOM 558 O O . ASN A 1 70 ? -45.476 -27.712 -6.727 1.00 38.88 70 ASN A O 1
ATOM 562 N N . SER A 1 71 ? -45.711 -26.082 -5.197 1.00 33.81 71 SER A N 1
ATOM 563 C CA . SER A 1 71 ? -47.126 -25.776 -5.417 1.00 33.81 71 SER A CA 1
ATOM 564 C C . SER A 1 71 ? -47.519 -25.501 -6.876 1.00 33.81 71 SER A C 1
ATOM 566 O O . SER A 1 71 ? -47.008 -24.558 -7.478 1.00 33.81 71 SER A O 1
ATOM 568 N N . GLY A 1 72 ? -48.539 -26.227 -7.347 1.00 34.84 72 GLY A N 1
ATOM 569 C CA . GLY A 1 72 ? -49.448 -25.796 -8.413 1.00 34.84 72 GLY A CA 1
ATOM 570 C C . GLY A 1 72 ? -49.081 -26.202 -9.842 1.00 34.84 72 GLY A C 1
ATOM 571 O O . GLY A 1 72 ? -48.437 -25.434 -10.546 1.00 34.84 72 GLY A O 1
ATOM 572 N N . HIS A 1 73 ? -49.586 -27.357 -10.289 1.00 29.56 73 HIS A N 1
ATOM 573 C CA . HIS A 1 73 ? -50.470 -27.453 -11.465 1.00 29.56 73 HIS A CA 1
ATOM 574 C C . HIS A 1 73 ? -51.053 -28.873 -11.605 1.00 29.56 73 HIS A C 1
ATOM 576 O O . HIS A 1 73 ? -50.328 -29.858 -11.482 1.00 29.56 73 HIS A O 1
ATOM 582 N N . GLU A 1 74 ? -52.357 -28.967 -11.876 1.00 27.45 74 GLU A N 1
ATOM 583 C CA . GLU A 1 74 ? -53.026 -30.210 -12.290 1.00 27.45 74 GLU A CA 1
ATOM 584 C C . GLU A 1 74 ? -52.757 -30.533 -13.779 1.00 27.45 74 GLU A C 1
ATOM 586 O O . GLU A 1 74 ? -52.423 -29.626 -14.549 1.00 27.45 74 GLU A O 1
ATOM 591 N N . PRO A 1 75 ? -52.866 -31.811 -14.197 1.00 35.09 75 PRO A N 1
ATOM 592 C CA . PRO A 1 75 ? -52.482 -32.270 -15.534 1.00 35.09 75 PRO A CA 1
ATOM 593 C C . PRO A 1 75 ? -53.645 -32.241 -16.540 1.00 35.09 75 PRO A C 1
ATOM 595 O O . PRO A 1 75 ? -54.812 -32.153 -16.155 1.00 35.09 75 PRO A O 1
ATOM 598 N N . PRO A 1 76 ? -53.343 -32.473 -17.830 1.00 33.31 76 PRO A N 1
ATOM 599 C CA . PRO A 1 76 ? -54.203 -33.391 -18.574 1.00 33.31 76 PRO A CA 1
ATOM 600 C C . PRO A 1 76 ? -53.463 -34.425 -19.444 1.00 33.31 76 PRO A C 1
ATOM 602 O O . PRO A 1 76 ? -52.504 -34.117 -20.141 1.00 33.31 76 PRO A O 1
ATOM 605 N N . ALA A 1 77 ? -54.055 -35.622 -19.431 1.00 28.22 77 ALA A N 1
ATOM 606 C CA . ALA A 1 77 ? -54.262 -36.568 -20.533 1.00 28.22 77 ALA A CA 1
ATOM 607 C C . ALA A 1 77 ? -53.085 -37.193 -21.319 1.00 28.22 77 ALA A C 1
ATOM 609 O O . ALA A 1 77 ? -52.153 -36.565 -21.807 1.00 28.22 77 ALA A O 1
ATOM 610 N N . SER A 1 78 ? -53.244 -38.503 -21.497 1.00 29.70 78 SER A N 1
ATOM 611 C CA . SER A 1 78 ? -52.478 -39.429 -22.327 1.00 29.70 78 SER A CA 1
ATOM 612 C C . SER A 1 78 ? -52.849 -39.373 -23.811 1.00 29.70 78 SER A C 1
ATOM 614 O O . SER A 1 78 ? -54.021 -39.198 -24.124 1.00 29.70 78 SER A O 1
ATOM 616 N N . ASP A 1 79 ? -51.916 -39.762 -24.684 1.00 27.38 79 ASP A N 1
ATOM 617 C CA . ASP A 1 79 ? -52.187 -40.841 -25.649 1.00 27.38 79 ASP A CA 1
ATOM 618 C C . ASP A 1 79 ? -50.885 -41.536 -26.099 1.00 27.38 79 ASP A C 1
ATOM 620 O O . ASP A 1 79 ? -49.803 -40.958 -25.991 1.00 27.38 79 ASP A O 1
ATOM 624 N N . GLY A 1 80 ? -50.961 -42.812 -26.503 1.00 26.92 80 GLY A N 1
ATOM 625 C CA . GLY A 1 80 ? -49.788 -43.707 -26.582 1.00 26.92 80 GLY A CA 1
ATOM 626 C C . GLY A 1 80 ? -49.609 -44.528 -27.872 1.00 26.92 80 GLY A C 1
ATOM 627 O O . GLY A 1 80 ? -50.125 -44.166 -28.927 1.00 26.92 80 GLY A O 1
ATOM 628 N N . LYS A 1 81 ? -48.918 -45.682 -27.720 1.00 28.58 81 LYS A N 1
ATOM 629 C CA . LYS A 1 81 ? -48.249 -46.578 -28.717 1.00 28.58 81 LYS A CA 1
ATOM 630 C C . LYS A 1 81 ? -46.768 -46.180 -28.892 1.00 28.58 81 LYS A C 1
ATOM 632 O O . LYS A 1 81 ? -46.487 -45.044 -29.234 1.00 28.58 81 LYS A O 1
ATOM 637 N N . GLY A 1 82 ? -45.758 -47.000 -28.570 1.00 25.75 82 GLY A N 1
ATOM 638 C CA . GLY A 1 82 ? -45.577 -48.454 -28.781 1.00 25.75 82 GLY A CA 1
ATOM 639 C C . GLY A 1 82 ? -44.692 -48.626 -30.032 1.00 25.75 82 GLY A C 1
ATOM 640 O O . GLY A 1 82 ? -44.995 -47.993 -31.031 1.00 25.75 82 GLY A O 1
ATOM 641 N N . SER A 1 83 ? -43.580 -49.369 -30.096 1.00 26.39 83 SER A N 1
ATOM 642 C CA . SER A 1 83 ? -43.057 -50.553 -29.381 1.00 26.39 83 SER A CA 1
ATOM 643 C C . SER A 1 83 ? -41.502 -50.516 -29.429 1.00 26.39 83 SER A C 1
ATOM 645 O O . SER A 1 83 ? -40.957 -49.947 -30.365 1.00 26.39 83 SER A O 1
ATOM 647 N N . SER A 1 84 ? -40.752 -50.943 -28.397 1.00 26.11 84 SER A N 1
ATOM 648 C CA . SER A 1 84 ? -39.998 -52.230 -28.315 1.00 26.11 84 SER A CA 1
ATOM 649 C C . SER A 1 84 ? -39.271 -52.663 -29.614 1.00 26.11 84 SER A C 1
ATOM 651 O O . SER A 1 84 ? -39.892 -52.649 -30.670 1.00 26.11 84 SER A O 1
ATOM 653 N N . MET A 1 85 ? -38.020 -53.161 -29.621 1.00 26.89 85 MET A N 1
ATOM 654 C CA . MET A 1 85 ? -37.398 -54.071 -28.636 1.00 26.89 85 MET A CA 1
ATOM 655 C C . MET A 1 85 ? -35.888 -54.324 -28.932 1.00 26.89 85 MET A C 1
ATOM 657 O O . MET A 1 85 ? -35.553 -54.399 -30.105 1.00 26.89 85 MET A O 1
ATOM 661 N N . ASN A 1 86 ? -35.063 -54.644 -27.907 1.00 27.03 86 ASN A N 1
ATOM 662 C CA . ASN A 1 86 ? -33.840 -55.507 -27.961 1.00 27.03 86 ASN A CA 1
ATOM 663 C C . ASN A 1 86 ? -32.649 -55.111 -28.897 1.00 27.03 86 ASN A C 1
ATOM 665 O O . ASN A 1 86 ? -32.813 -54.353 -29.836 1.00 27.03 86 ASN A O 1
ATOM 669 N N . ARG A 1 87 ? -31.403 -55.610 -28.763 1.00 24.81 87 ARG A N 1
ATOM 670 C CA . ARG A 1 87 ? -30.595 -56.260 -27.690 1.00 24.81 87 ARG A CA 1
ATOM 671 C C . ARG A 1 87 ? -29.134 -56.323 -28.176 1.00 24.81 87 ARG A C 1
ATOM 673 O O . ARG A 1 87 ? -28.961 -56.560 -29.361 1.00 24.81 87 ARG A O 1
ATOM 680 N N . HIS A 1 88 ? -28.173 -56.349 -27.238 1.00 25.70 88 HIS A N 1
ATOM 681 C CA . HIS A 1 88 ? -26.819 -56.933 -27.393 1.00 25.70 88 HIS A CA 1
ATOM 682 C C . HIS A 1 88 ? -25.916 -56.343 -28.505 1.00 25.70 88 HIS A C 1
ATOM 684 O O . HIS A 1 88 ? -26.386 -55.757 -29.464 1.00 25.70 88 HIS A O 1
ATOM 690 N N . ARG A 1 89 ? -24.597 -56.512 -28.508 1.00 24.69 89 ARG A N 1
ATOM 691 C CA . ARG A 1 89 ? -23.504 -56.616 -27.520 1.00 24.69 89 ARG A CA 1
ATOM 692 C C . ARG A 1 89 ? -22.262 -56.900 -28.394 1.00 24.69 89 ARG A C 1
ATOM 694 O O . ARG A 1 89 ? -22.403 -57.580 -29.404 1.00 24.69 89 ARG A O 1
ATOM 701 N N . ASP A 1 90 ? -21.108 -56.452 -27.920 1.00 24.64 90 ASP A N 1
ATOM 702 C CA . ASP A 1 90 ? -19.777 -57.011 -28.195 1.00 24.64 90 ASP A CA 1
ATOM 703 C C . ASP A 1 90 ? -19.067 -56.718 -29.552 1.00 24.64 90 ASP A C 1
ATOM 705 O O . ASP A 1 90 ? -19.587 -56.908 -30.647 1.00 24.64 90 ASP A O 1
ATOM 709 N N . ASP A 1 91 ? -17.822 -56.260 -29.362 1.00 25.11 91 ASP A N 1
ATOM 710 C CA . ASP A 1 91 ? -16.564 -56.583 -30.054 1.00 25.11 91 ASP A CA 1
ATOM 711 C C . ASP A 1 91 ? -16.127 -55.961 -31.408 1.00 25.11 91 ASP A C 1
ATOM 713 O O . ASP A 1 91 ? -16.461 -56.394 -32.504 1.00 25.11 91 ASP A O 1
ATOM 717 N N . GLU A 1 92 ? -15.218 -54.986 -31.237 1.00 24.80 92 GLU A N 1
ATOM 718 C CA . GLU A 1 92 ? -13.797 -55.015 -31.654 1.00 24.80 92 GLU A CA 1
ATOM 719 C C . GLU A 1 92 ? -13.292 -54.745 -33.100 1.00 24.80 92 GLU A C 1
ATOM 721 O O . GLU A 1 92 ? -13.721 -55.297 -34.104 1.00 24.80 92 GLU A O 1
ATOM 726 N N . MET A 1 93 ? -12.181 -53.982 -33.088 1.00 24.64 93 MET A N 1
ATOM 727 C CA . MET A 1 93 ? -10.986 -53.996 -33.957 1.00 24.64 93 MET A CA 1
ATOM 728 C C . MET A 1 93 ? -10.909 -53.290 -35.340 1.00 24.64 93 MET A C 1
ATOM 730 O O . MET A 1 93 ? -11.360 -53.783 -36.363 1.00 24.64 93 MET A O 1
ATOM 734 N N . GLN A 1 94 ? -10.041 -52.256 -35.330 1.00 24.09 94 GLN A N 1
ATOM 735 C CA . GLN A 1 94 ? -8.915 -51.973 -36.259 1.00 24.09 94 GLN A CA 1
ATOM 736 C C . GLN A 1 94 ? -9.145 -51.374 -37.672 1.00 24.09 94 GLN A C 1
ATOM 738 O O . GLN A 1 94 ? -10.127 -51.641 -38.350 1.00 24.09 94 GLN A O 1
ATOM 743 N N . GLY A 1 95 ? -8.149 -50.578 -38.122 1.00 24.75 95 GLY A N 1
ATOM 744 C CA . GLY A 1 95 ? -8.000 -50.043 -39.495 1.00 24.75 95 GLY A CA 1
ATOM 745 C C . GLY A 1 95 ? -8.036 -48.503 -39.611 1.00 24.75 95 GLY A C 1
ATOM 746 O O . GLY A 1 95 ? -9.056 -47.943 -39.984 1.00 24.75 95 GLY A O 1
ATOM 747 N N . THR A 1 96 ? -7.073 -47.727 -39.096 1.00 23.64 96 THR A N 1
ATOM 748 C CA . THR A 1 96 ? -5.855 -47.206 -39.783 1.00 23.64 96 THR A CA 1
ATOM 749 C C . THR A 1 96 ? -5.995 -46.673 -41.227 1.00 23.64 96 THR A C 1
ATOM 751 O O . THR A 1 96 ? -6.250 -47.465 -42.124 1.00 23.64 96 THR A O 1
ATOM 754 N N . SER A 1 97 ? -5.598 -45.393 -41.412 1.00 24.22 97 SER A N 1
ATOM 755 C CA . SER A 1 97 ? -5.037 -44.750 -42.637 1.00 24.22 97 SER A CA 1
ATOM 756 C C . SER A 1 97 ? -5.968 -44.571 -43.874 1.00 24.22 97 SER A C 1
ATOM 758 O O . SER A 1 97 ? -6.938 -45.294 -44.023 1.00 24.22 97 SER A O 1
ATOM 760 N N . THR A 1 98 ? -5.809 -43.621 -44.822 1.00 24.41 98 THR A N 1
ATOM 761 C CA . THR A 1 98 ? -5.026 -42.357 -44.946 1.00 24.41 98 THR A CA 1
ATOM 762 C C . THR A 1 98 ? -5.510 -41.526 -46.166 1.00 24.41 98 THR A C 1
ATOM 764 O O . THR A 1 98 ? -5.810 -42.113 -47.194 1.00 24.41 98 THR A O 1
ATOM 767 N N . HIS A 1 99 ? -5.390 -40.188 -46.094 1.00 24.94 99 HIS A N 1
ATOM 768 C CA . HIS A 1 99 ? -5.065 -39.226 -47.186 1.00 24.94 99 HIS A CA 1
ATOM 769 C C . HIS A 1 99 ? -5.945 -38.949 -48.445 1.00 24.94 99 HIS A C 1
ATOM 771 O O . HIS A 1 99 ? -6.360 -39.850 -49.158 1.00 24.94 99 HIS A O 1
ATOM 777 N N . ARG A 1 100 ? -5.897 -37.644 -48.822 1.00 22.47 100 ARG A N 1
ATOM 778 C CA . ARG A 1 100 ? -5.996 -36.987 -50.166 1.00 22.47 100 ARG A CA 1
ATOM 779 C C . ARG A 1 100 ? -7.413 -36.682 -50.713 1.00 22.47 100 ARG A C 1
ATOM 781 O O . ARG A 1 100 ? -8.282 -37.534 -50.650 1.00 22.47 100 ARG A O 1
ATOM 788 N N . TYR A 1 101 ? -7.740 -35.401 -50.991 1.00 22.92 101 TYR A N 1
ATOM 789 C CA . TYR A 1 101 ? -7.435 -34.574 -52.203 1.00 22.92 101 TYR A CA 1
ATOM 790 C C . TYR A 1 101 ? -8.200 -35.119 -53.445 1.00 22.92 101 TYR A C 1
ATOM 792 O O . TYR A 1 101 ? -8.177 -36.325 -53.651 1.00 22.92 101 TYR A O 1
ATOM 800 N N . ASP A 1 102 ? -8.886 -34.356 -54.316 1.00 23.70 102 ASP A N 1
ATOM 801 C CA . ASP A 1 102 ? -8.813 -32.911 -54.649 1.00 23.70 102 ASP A CA 1
ATOM 802 C C . ASP A 1 102 ? -10.183 -32.358 -55.227 1.00 23.70 102 ASP A C 1
ATOM 804 O O . ASP A 1 102 ? -11.200 -32.813 -54.701 1.00 23.70 102 ASP A O 1
ATOM 808 N N . PRO A 1 103 ? -10.341 -31.383 -56.177 1.00 41.50 103 PRO A N 1
ATOM 809 C CA . PRO A 1 103 ? -11.177 -30.188 -55.925 1.00 41.50 103 PRO A CA 1
ATOM 810 C C . PRO A 1 103 ? -12.190 -29.849 -57.069 1.00 41.50 103 PRO A C 1
ATOM 812 O O . PRO A 1 103 ? -12.733 -30.753 -57.696 1.00 41.50 103 PRO A O 1
ATOM 815 N N . ALA A 1 104 ? -12.339 -28.541 -57.385 1.00 25.00 104 ALA A N 1
ATOM 816 C CA . ALA A 1 104 ? -12.949 -27.895 -58.574 1.00 25.00 104 ALA A CA 1
ATOM 817 C C . ALA A 1 104 ? -14.451 -27.516 -58.491 1.00 25.00 104 ALA A C 1
ATOM 819 O O . ALA A 1 104 ? -15.230 -28.228 -57.871 1.00 25.00 104 ALA A O 1
ATOM 820 N N . LEU A 1 105 ? -14.970 -26.471 -59.169 1.00 27.19 105 LEU A N 1
ATOM 821 C CA . LEU A 1 105 ? -14.517 -25.101 -59.555 1.00 27.19 105 LEU A CA 1
ATOM 822 C C . LEU A 1 105 ? -15.684 -24.410 -60.331 1.00 27.19 105 LEU A C 1
ATOM 824 O O . LEU A 1 105 ? -16.651 -25.088 -60.665 1.00 27.19 105 LEU A O 1
ATOM 828 N N . PHE A 1 106 ? -15.542 -23.119 -60.708 1.00 24.75 106 PHE A N 1
ATOM 829 C CA . PHE A 1 106 ? -16.446 -22.324 -61.595 1.00 24.75 106 PHE A CA 1
ATOM 830 C C . PHE A 1 106 ? -17.841 -21.973 -61.001 1.00 24.75 106 PHE A C 1
ATOM 832 O O . PHE A 1 106 ? -18.392 -22.746 -60.234 1.00 24.75 106 PHE A O 1
ATOM 839 N N . SER A 1 107 ? -18.539 -20.859 -61.297 1.00 23.95 107 SER A N 1
ATOM 840 C CA . SER A 1 107 ? -18.302 -19.564 -62.002 1.00 23.95 107 SER A CA 1
ATOM 841 C C . SER A 1 107 ? -19.509 -18.612 -61.680 1.00 23.95 107 SER A C 1
ATOM 843 O O . SER A 1 107 ? -20.399 -19.046 -60.958 1.00 23.95 107 SER A O 1
ATOM 845 N N . SER A 1 108 ? -19.679 -17.335 -62.083 1.00 24.81 108 SER A N 1
ATOM 846 C CA . SER A 1 108 ? -19.055 -16.453 -63.097 1.00 24.81 108 SER A CA 1
ATOM 847 C C . SER A 1 108 ? -19.039 -14.953 -62.681 1.00 24.81 108 SER A C 1
ATOM 849 O O . SER A 1 108 ? -19.573 -14.561 -61.650 1.00 24.81 108 SER A O 1
ATOM 851 N N . ARG A 1 109 ? -18.447 -14.116 -63.548 1.00 23.05 109 ARG A N 1
ATOM 852 C CA . ARG A 1 109 ? -18.531 -12.636 -63.701 1.00 23.05 109 ARG A CA 1
ATOM 853 C C . ARG A 1 109 ? -19.644 -12.241 -64.727 1.00 23.05 109 ARG A C 1
ATOM 855 O O . ARG A 1 109 ? -20.204 -13.168 -65.308 1.00 23.05 109 ARG A O 1
ATOM 862 N N . PRO A 1 110 ? -19.793 -10.970 -65.190 1.00 48.81 110 PRO A N 1
ATOM 863 C CA . PRO A 1 110 ? -19.869 -9.646 -64.519 1.00 48.81 110 PRO A CA 1
ATOM 864 C C . PRO A 1 110 ? -20.993 -8.739 -65.132 1.00 48.81 110 PRO A C 1
ATOM 866 O O . PRO A 1 110 ? -21.742 -9.211 -65.980 1.00 48.81 110 PRO A O 1
ATOM 869 N N . LEU A 1 111 ? -21.053 -7.428 -64.806 1.00 23.77 111 LEU A N 1
ATOM 870 C CA . LEU A 1 111 ? -20.957 -6.305 -65.786 1.00 23.77 111 LEU A CA 1
ATOM 871 C C . LEU A 1 111 ? -21.114 -4.894 -65.150 1.00 23.77 111 LEU A C 1
ATOM 873 O O . LEU A 1 111 ? -21.960 -4.666 -64.295 1.00 23.77 111 LEU A O 1
ATOM 877 N N . PHE A 1 112 ? -20.278 -3.964 -65.625 1.00 26.20 112 PHE A N 1
ATOM 878 C CA . PHE A 1 112 ? -20.296 -2.485 -65.486 1.00 26.20 112 PHE A CA 1
ATOM 879 C C . PHE A 1 112 ? -21.041 -1.876 -66.722 1.00 26.20 112 PHE A C 1
ATOM 881 O O . PHE A 1 112 ? -21.281 -2.688 -67.626 1.00 26.20 112 PHE A O 1
ATOM 888 N N . PRO A 1 113 ? -21.387 -0.553 -66.876 1.00 36.53 113 PRO A N 1
ATOM 889 C CA . PRO A 1 113 ? -20.424 0.583 -66.798 1.00 36.53 113 PRO A CA 1
ATOM 890 C C . PRO A 1 113 ? -20.909 2.062 -66.584 1.00 36.53 113 PRO A C 1
ATOM 892 O O . PRO A 1 113 ? -22.097 2.354 -66.617 1.00 36.53 113 PRO A O 1
ATOM 895 N N . THR A 1 114 ? -19.918 2.985 -66.491 1.00 24.92 114 THR A N 1
ATOM 896 C CA . THR A 1 114 ? -19.866 4.411 -66.988 1.00 24.92 114 THR A CA 1
ATOM 897 C C . THR A 1 114 ? -20.867 5.482 -66.488 1.00 24.92 114 THR A C 1
ATOM 899 O O . THR A 1 114 ? -22.012 5.159 -66.210 1.00 24.92 114 THR A O 1
ATOM 902 N N . SER A 1 115 ? -20.571 6.797 -66.448 1.00 26.58 115 SER A N 1
ATOM 903 C CA . SER A 1 115 ? -19.325 7.619 -66.439 1.00 26.58 115 SER A CA 1
ATOM 904 C C . SER A 1 115 ? -19.683 9.118 -66.215 1.00 26.58 115 SER A C 1
ATOM 906 O O . SER A 1 115 ? -20.865 9.449 -66.222 1.00 26.58 115 SER A O 1
ATOM 908 N N . ASP A 1 116 ? -18.669 10.001 -66.091 1.00 25.52 116 ASP A N 1
ATOM 909 C CA . ASP A 1 116 ? -18.710 11.469 -66.352 1.00 25.52 116 ASP A CA 1
ATOM 910 C C . ASP A 1 116 ? -19.453 12.424 -65.367 1.00 25.52 116 ASP A C 1
ATOM 912 O O . ASP A 1 116 ? -20.469 12.059 -64.791 1.00 25.52 116 ASP A O 1
ATOM 916 N N . ASN A 1 117 ? -19.080 13.708 -65.163 1.00 27.14 117 ASN A N 1
ATOM 917 C CA . ASN A 1 117 ? -17.778 14.425 -65.170 1.00 27.14 117 ASN A CA 1
ATOM 918 C C . ASN A 1 117 ? -17.958 15.892 -64.627 1.00 27.14 117 ASN A C 1
ATOM 920 O O . ASN A 1 117 ? -19.085 16.372 -64.574 1.00 27.14 117 ASN A O 1
ATOM 924 N N . VAL A 1 118 ? -16.857 16.630 -64.357 1.00 27.12 118 VAL A N 1
ATOM 925 C CA . VAL A 1 118 ? -16.713 18.128 -64.442 1.00 27.12 118 VAL A CA 1
ATOM 926 C C . VAL A 1 118 ? -17.162 19.115 -63.298 1.00 27.12 118 VAL A C 1
ATOM 928 O O . VAL A 1 118 ? -18.334 19.388 -63.081 1.00 27.12 118 VAL A O 1
ATOM 931 N N . HIS A 1 119 ? -16.134 19.756 -62.694 1.00 25.83 119 HIS A N 1
ATOM 932 C CA . HIS A 1 119 ? -15.896 21.167 -62.240 1.00 25.83 119 HIS A CA 1
ATOM 933 C C . HIS A 1 119 ? -16.715 22.016 -61.203 1.00 25.83 119 HIS A C 1
ATOM 935 O O . HIS A 1 119 ? -17.820 22.475 -61.457 1.00 25.83 119 HIS A O 1
ATOM 941 N N . ASN A 1 120 ? -15.947 22.476 -60.187 1.00 26.61 120 ASN A N 1
ATOM 942 C CA . ASN A 1 120 ? -15.670 23.868 -59.717 1.00 26.61 120 ASN A CA 1
ATOM 943 C C . ASN A 1 120 ? -16.558 24.703 -58.735 1.00 26.61 120 ASN A C 1
ATOM 945 O O . ASN A 1 120 ? -17.661 25.136 -59.037 1.00 26.61 120 ASN A O 1
ATOM 949 N N . SER A 1 121 ? -15.865 25.122 -57.653 1.00 25.61 121 SER A N 1
ATOM 950 C CA . SER A 1 121 ? -15.737 26.476 -57.036 1.00 25.61 121 SER A CA 1
ATOM 951 C C . SER A 1 121 ? -16.844 27.169 -56.200 1.00 25.61 121 SER A C 1
ATOM 953 O O . SER A 1 121 ? -17.731 27.813 -56.742 1.00 25.61 121 SER A O 1
ATOM 955 N N . ILE A 1 122 ? -16.614 27.192 -54.871 1.00 25.34 122 ILE A N 1
ATOM 956 C CA . ILE A 1 122 ? -16.464 28.368 -53.959 1.00 25.34 122 ILE A CA 1
ATOM 957 C C . ILE A 1 122 ? -17.463 29.556 -54.075 1.00 25.34 122 ILE A C 1
ATOM 959 O O . ILE A 1 122 ? -17.271 30.403 -54.942 1.00 25.34 122 ILE A O 1
ATOM 963 N N . SER A 1 123 ? -18.350 29.748 -53.074 1.00 24.91 123 SER A N 1
ATOM 964 C CA . SER A 1 123 ? -18.292 30.864 -52.080 1.00 24.91 123 SER A CA 1
ATOM 965 C C . SER A 1 123 ? -19.495 30.946 -51.093 1.00 24.91 123 SER A C 1
ATOM 967 O O . SER A 1 123 ? -20.589 30.467 -51.356 1.00 24.91 123 SER A O 1
ATOM 969 N N . SER A 1 124 ? -19.203 31.540 -49.931 1.00 24.52 124 SER A N 1
ATOM 970 C CA . SER A 1 124 ? -19.928 31.888 -48.681 1.00 24.52 124 SER A CA 1
ATOM 971 C C . SER A 1 124 ? -21.381 32.442 -48.654 1.00 24.52 124 SER A C 1
ATOM 973 O O . SER A 1 124 ? -21.711 33.299 -49.465 1.00 24.52 124 SER A O 1
ATOM 975 N N . GLU A 1 125 ? -22.094 32.100 -47.551 1.00 28.08 125 GLU A N 1
ATOM 976 C CA . GLU A 1 125 ? -23.048 32.918 -46.722 1.00 28.08 125 GLU A CA 1
ATOM 977 C C . GLU A 1 125 ? -24.391 33.404 -47.367 1.00 28.08 125 GLU A C 1
ATOM 979 O O . GLU A 1 125 ? -24.391 33.967 -48.450 1.00 28.08 125 GLU A O 1
ATOM 984 N N . ASP A 1 126 ? -25.609 33.290 -46.793 1.00 26.12 126 ASP A N 1
ATOM 985 C CA . ASP A 1 126 ? -26.050 33.122 -45.393 1.00 26.12 126 ASP A CA 1
ATOM 986 C C . ASP A 1 126 ? -27.575 32.757 -45.241 1.00 26.12 126 ASP A C 1
ATOM 988 O O . ASP A 1 126 ? -28.388 33.064 -46.109 1.00 26.12 126 ASP A O 1
ATOM 992 N N . GLN A 1 127 ? -27.947 32.176 -44.086 1.00 26.55 127 GLN A N 1
ATOM 993 C CA . GLN A 1 127 ? -29.251 32.178 -43.354 1.00 26.55 127 GLN A CA 1
ATOM 994 C C . GLN A 1 127 ? -30.646 31.648 -43.855 1.00 26.55 127 GLN A C 1
ATOM 996 O O . GLN A 1 127 ? -31.247 32.081 -44.832 1.00 26.55 127 GLN A O 1
ATOM 1001 N N . THR A 1 128 ? -31.272 30.884 -42.929 1.00 25.05 128 THR A N 1
ATOM 1002 C CA . THR A 1 128 ? -32.724 30.689 -42.593 1.00 25.05 128 THR A CA 1
ATOM 1003 C C . THR A 1 128 ? -33.639 29.601 -43.224 1.00 25.05 128 THR A C 1
ATOM 1005 O O . THR A 1 128 ? -34.409 29.842 -44.142 1.00 25.05 128 THR A O 1
ATOM 1008 N N . VAL A 1 129 ? -33.662 28.433 -42.549 1.00 28.52 129 VAL A N 1
ATOM 1009 C CA . VAL A 1 129 ? -34.830 27.669 -42.007 1.00 28.52 129 VAL A CA 1
ATOM 1010 C C . VAL A 1 129 ? -36.116 27.497 -42.850 1.00 28.52 129 VAL A C 1
ATOM 1012 O O . VAL A 1 129 ? -36.905 28.424 -42.960 1.00 28.52 129 VAL A O 1
ATOM 1015 N N . TYR A 1 130 ? -36.443 26.244 -43.216 1.00 26.31 130 TYR A N 1
ATOM 1016 C CA . TYR A 1 130 ? -37.604 25.482 -42.687 1.00 26.31 130 TYR A CA 1
ATOM 1017 C C . TYR A 1 130 ? -37.424 23.964 -42.927 1.00 26.31 130 TYR A C 1
ATOM 1019 O O . TYR A 1 130 ? -36.684 23.544 -43.812 1.00 26.31 130 TYR A O 1
ATOM 1027 N N . LEU A 1 131 ? -38.042 23.142 -42.072 1.00 31.25 131 LEU A N 1
ATOM 1028 C CA . LEU A 1 131 ? -37.795 21.696 -41.942 1.00 31.25 131 LEU A CA 1
ATOM 1029 C C . LEU A 1 131 ? -38.475 20.857 -43.037 1.00 31.25 131 LEU A C 1
ATOM 1031 O O . LEU A 1 131 ? -39.658 21.059 -43.303 1.00 31.25 131 LEU A O 1
ATOM 1035 N N . ASN A 1 132 ? -37.793 19.818 -43.538 1.00 27.97 132 ASN A N 1
ATOM 1036 C CA . ASN A 1 132 ? -38.464 18.545 -43.825 1.00 27.97 132 ASN A CA 1
ATOM 1037 C C . ASN A 1 132 ? -37.515 17.330 -43.778 1.00 27.97 132 ASN A C 1
ATOM 1039 O O . ASN A 1 132 ? -36.294 17.464 -43.837 1.00 27.97 132 ASN A O 1
ATOM 1043 N N . GLU A 1 133 ? -38.096 16.148 -43.589 1.00 35.97 133 GLU A N 1
ATOM 1044 C CA . GLU A 1 133 ? -37.430 14.960 -43.041 1.00 35.97 133 GLU A CA 1
ATOM 1045 C C . GLU A 1 133 ? -36.625 14.135 -44.068 1.00 35.97 133 GLU A C 1
ATOM 1047 O O . GLU A 1 133 ? -37.113 13.870 -45.166 1.00 35.97 133 GLU A O 1
ATOM 1052 N N . ASN A 1 134 ? -35.431 13.673 -43.645 1.00 32.56 134 ASN A N 1
ATOM 1053 C CA . ASN A 1 134 ? -34.643 12.486 -44.077 1.00 32.56 134 ASN A CA 1
ATOM 1054 C C . ASN A 1 134 ? -33.130 12.765 -44.187 1.00 32.56 134 ASN A C 1
ATOM 1056 O O . ASN A 1 134 ? -32.520 12.606 -45.246 1.00 32.56 134 ASN A O 1
ATOM 1060 N N . ASN A 1 135 ? -32.493 13.136 -43.073 1.00 32.59 135 ASN A N 1
ATOM 1061 C CA . ASN A 1 135 ? -31.040 13.289 -43.033 1.00 32.59 135 ASN A CA 1
ATOM 1062 C C . ASN A 1 135 ? -30.377 11.933 -42.721 1.00 32.59 135 ASN A C 1
ATOM 1064 O O . ASN A 1 135 ? -30.379 11.485 -41.574 1.00 32.59 135 ASN A O 1
ATOM 1068 N N . LYS A 1 136 ? -29.832 11.255 -43.740 1.00 36.84 136 LYS A N 1
ATOM 1069 C CA . LYS A 1 136 ? -28.972 10.079 -43.525 1.00 36.84 136 LYS A CA 1
ATOM 1070 C C . LYS A 1 136 ? -27.669 10.528 -42.865 1.00 36.84 136 LYS A C 1
ATOM 1072 O O . LYS A 1 136 ? -27.035 11.470 -43.333 1.00 36.84 136 LYS A O 1
ATOM 1077 N N . TYR A 1 137 ? -27.260 9.826 -41.811 1.00 36.81 137 TYR A N 1
ATOM 1078 C CA . TYR A 1 137 ? -25.958 10.021 -41.175 1.00 36.81 137 TYR A CA 1
ATOM 1079 C C . TYR A 1 137 ? -24.807 9.886 -42.196 1.00 36.81 137 TYR A C 1
ATOM 1081 O O . TYR A 1 137 ? -24.933 9.115 -43.153 1.00 36.81 137 TYR A O 1
ATOM 1089 N N . PRO A 1 138 ? -23.671 10.588 -42.006 1.00 40.19 138 PRO A N 1
ATOM 1090 C CA . PRO A 1 138 ? -22.493 10.399 -42.848 1.00 40.19 138 PRO A CA 1
ATOM 1091 C C . PRO A 1 138 ? -22.039 8.924 -42.843 1.00 40.19 138 PRO A C 1
ATOM 1093 O O . PRO A 1 138 ? -22.082 8.282 -41.783 1.00 40.19 138 PRO A O 1
ATOM 1096 N N . PRO A 1 139 ? -21.586 8.384 -43.995 1.00 42.50 139 PRO A N 1
ATOM 1097 C CA . PRO A 1 139 ? -21.221 6.977 -44.160 1.00 42.50 139 PRO A CA 1
ATOM 1098 C C . PRO A 1 139 ? -19.945 6.661 -43.371 1.00 42.50 139 PRO A C 1
ATOM 1100 O O . PRO A 1 139 ? -18.826 6.742 -43.865 1.00 42.50 139 PRO A O 1
ATOM 1103 N N . GLY A 1 140 ? -20.141 6.345 -42.097 1.00 44.09 140 GLY A N 1
ATOM 1104 C CA . GLY A 1 140 ? -19.088 6.223 -41.098 1.00 44.09 140 GLY A CA 1
ATOM 1105 C C . GLY A 1 140 ? -19.667 6.101 -39.694 1.00 44.09 140 GLY A C 1
ATOM 1106 O O . GLY A 1 140 ? -19.180 5.285 -38.919 1.00 44.09 140 GLY A O 1
ATOM 1107 N N . ILE A 1 141 ? -20.771 6.797 -39.387 1.00 47.28 141 ILE A N 1
ATOM 1108 C CA . ILE A 1 141 ? -21.448 6.649 -38.087 1.00 47.28 141 ILE A CA 1
ATOM 1109 C C . ILE A 1 141 ? -22.029 5.241 -37.923 1.00 47.28 141 ILE A C 1
ATOM 1111 O O . ILE A 1 141 ? -21.777 4.629 -36.895 1.00 47.28 141 ILE A O 1
ATOM 1115 N N . ASP A 1 142 ? -22.676 4.657 -38.937 1.00 46.12 142 ASP A N 1
ATOM 1116 C CA . ASP A 1 142 ? -23.148 3.262 -38.856 1.00 46.12 142 ASP A CA 1
ATOM 1117 C C . ASP A 1 142 ? -21.996 2.250 -38.706 1.00 46.12 142 ASP A C 1
ATOM 1119 O O . ASP A 1 142 ? -22.139 1.231 -38.030 1.00 46.12 142 ASP A O 1
ATOM 1123 N N . LEU A 1 143 ? -20.818 2.543 -39.272 1.00 46.72 143 LEU A N 1
ATOM 1124 C CA . LEU A 1 143 ? -19.617 1.720 -39.102 1.00 46.72 143 LEU A CA 1
ATOM 1125 C C . LEU A 1 143 ? -19.020 1.871 -37.693 1.00 46.72 143 LEU A C 1
ATOM 1127 O O . LEU A 1 143 ? -18.584 0.884 -37.103 1.00 46.72 143 LEU A O 1
ATOM 1131 N N . ILE A 1 144 ? -19.031 3.082 -37.133 1.00 46.94 144 ILE A N 1
ATOM 1132 C CA . ILE A 1 144 ? -18.598 3.373 -35.760 1.00 46.94 144 ILE A CA 1
ATOM 1133 C C . ILE A 1 144 ? -19.570 2.747 -34.753 1.00 46.94 144 ILE A C 1
ATOM 1135 O O . ILE A 1 144 ? -19.118 2.082 -33.829 1.00 46.94 144 ILE A O 1
ATOM 1139 N N . LEU A 1 145 ? -20.884 2.856 -34.965 1.00 47.69 145 LEU A N 1
ATOM 1140 C CA . LEU A 1 145 ? -21.917 2.196 -34.161 1.00 47.69 145 LEU A CA 1
ATOM 1141 C C . LEU A 1 145 ? -21.811 0.667 -34.259 1.00 47.69 145 LEU A C 1
ATOM 1143 O O . LEU A 1 145 ? -21.868 -0.010 -33.239 1.00 47.69 145 LEU A O 1
ATOM 1147 N N . SER A 1 146 ? -21.551 0.115 -35.449 1.00 48.28 146 SER A N 1
ATOM 1148 C CA . SER A 1 146 ? -21.272 -1.317 -35.641 1.00 48.28 146 SER A CA 1
ATOM 1149 C C . SER A 1 146 ? -20.000 -1.778 -34.912 1.00 48.28 146 SER A C 1
ATOM 1151 O O . SER A 1 146 ? -19.977 -2.864 -34.326 1.00 48.28 146 SER A O 1
ATOM 1153 N N . ARG A 1 147 ? -18.940 -0.956 -34.905 1.00 46.56 147 ARG A N 1
ATOM 1154 C CA . ARG A 1 147 ? -17.706 -1.215 -34.145 1.00 46.56 147 ARG A CA 1
ATOM 1155 C C . ARG A 1 147 ? -17.940 -1.109 -32.634 1.00 46.56 147 ARG A C 1
ATOM 1157 O O . ARG A 1 147 ? -17.476 -1.983 -31.910 1.00 46.56 147 ARG A O 1
ATOM 1164 N N . LEU A 1 148 ? -18.693 -0.113 -32.166 1.00 46.44 148 LEU A N 1
ATOM 1165 C CA . LEU A 1 148 ? -19.079 0.055 -30.760 1.00 46.44 148 LEU A CA 1
ATOM 1166 C C . LEU A 1 148 ? -19.921 -1.129 -30.268 1.00 46.44 148 LEU A C 1
ATOM 1168 O O . LEU A 1 148 ? -19.563 -1.739 -29.269 1.00 46.44 148 LEU A O 1
ATOM 1172 N N . ASP A 1 149 ? -20.952 -1.534 -31.009 1.00 50.81 149 ASP A N 1
ATOM 1173 C CA . ASP A 1 149 ? -21.810 -2.683 -30.685 1.00 50.81 149 ASP A CA 1
ATOM 1174 C C . ASP A 1 149 ? -21.038 -4.024 -30.726 1.00 50.81 149 ASP A C 1
ATOM 1176 O O . ASP A 1 149 ? -21.261 -4.910 -29.894 1.00 50.81 149 ASP A O 1
ATOM 1180 N N . LYS A 1 150 ? -20.041 -4.170 -31.617 1.00 51.03 150 LYS A N 1
ATOM 1181 C CA . LYS A 1 150 ? -19.073 -5.285 -31.563 1.00 51.03 150 LYS A CA 1
ATOM 1182 C C . LYS A 1 150 ? -18.217 -5.250 -30.295 1.00 51.03 150 LYS A C 1
ATOM 1184 O O . LYS A 1 150 ? -18.105 -6.282 -29.631 1.00 51.03 150 LYS A O 1
ATOM 1189 N N . MET A 1 151 ? -17.642 -4.099 -29.946 1.00 45.19 151 MET A N 1
ATOM 1190 C CA . MET A 1 151 ? -16.830 -3.945 -28.735 1.00 45.19 151 MET A CA 1
ATOM 1191 C C . MET A 1 151 ? -17.662 -4.182 -27.470 1.00 45.19 151 MET A C 1
ATOM 1193 O O . MET A 1 151 ? -17.203 -4.867 -26.563 1.00 45.19 151 MET A O 1
ATOM 1197 N N . GLU A 1 152 ? -18.909 -3.721 -27.420 1.00 50.16 152 GLU A N 1
ATOM 1198 C CA . GLU A 1 152 ? -19.815 -3.913 -26.285 1.00 50.16 152 GLU A CA 1
ATOM 1199 C C . GLU A 1 152 ? -20.221 -5.390 -26.114 1.00 50.16 152 GLU A C 1
ATOM 1201 O O . GLU A 1 152 ? -20.240 -5.918 -24.995 1.00 50.16 152 GLU A O 1
ATOM 1206 N N . LYS A 1 153 ? -20.419 -6.116 -27.224 1.00 50.47 153 LYS A N 1
ATOM 1207 C CA . LYS A 1 153 ? -20.583 -7.582 -27.231 1.00 50.47 153 LYS A CA 1
ATOM 1208 C C . LYS A 1 153 ? -19.306 -8.320 -26.808 1.00 50.47 153 LYS A C 1
ATOM 1210 O O . LYS A 1 153 ? -19.399 -9.290 -26.056 1.00 50.47 153 LYS A O 1
ATOM 1215 N N . GLN A 1 154 ? -18.121 -7.859 -27.213 1.00 45.25 154 GLN A N 1
ATOM 1216 C CA . GLN A 1 154 ? -16.838 -8.426 -26.767 1.00 45.25 154 GLN A CA 1
ATOM 1217 C C . GLN A 1 154 ? -16.587 -8.180 -25.272 1.00 45.25 154 GLN A C 1
ATOM 1219 O O . GLN A 1 154 ? -16.245 -9.119 -24.557 1.00 45.25 154 GLN A O 1
ATOM 1224 N N . ILE A 1 155 ? -16.848 -6.971 -24.767 1.00 47.44 155 ILE A N 1
ATOM 1225 C CA . ILE A 1 155 ? -16.774 -6.623 -23.339 1.00 47.44 155 ILE A CA 1
ATOM 1226 C C . ILE A 1 155 ? -17.783 -7.449 -22.531 1.00 47.44 155 ILE A C 1
ATOM 1228 O O . ILE A 1 155 ? -17.462 -7.922 -21.442 1.00 47.44 155 ILE A O 1
ATOM 1232 N N . SER A 1 156 ? -18.983 -7.686 -23.066 1.00 46.84 156 SER A N 1
ATOM 1233 C CA . SER A 1 156 ? -19.987 -8.556 -22.440 1.00 46.84 156 SER A CA 1
ATOM 1234 C C . SER A 1 156 ? -19.546 -10.026 -22.389 1.00 46.84 156 SER A C 1
ATOM 1236 O O . SER A 1 156 ? -19.797 -10.698 -21.388 1.00 46.84 156 SER A O 1
ATOM 1238 N N . SER A 1 157 ? -18.838 -10.509 -23.417 1.00 45.41 157 SER A N 1
ATOM 1239 C CA . SER A 1 157 ? -18.210 -11.840 -23.436 1.00 45.41 157 SER A CA 1
ATOM 1240 C C . SER A 1 157 ? -17.076 -11.948 -22.410 1.00 45.41 157 SER A C 1
ATOM 1242 O O . SER A 1 157 ? -17.082 -12.865 -21.593 1.00 45.41 157 SER A O 1
ATOM 1244 N N . LEU A 1 158 ? -16.171 -10.964 -22.358 1.00 38.31 158 LEU A N 1
ATOM 1245 C CA . LEU A 1 158 ? -15.100 -10.885 -21.356 1.00 38.31 158 LEU A CA 1
ATOM 1246 C C . LEU A 1 158 ? -15.656 -10.821 -19.924 1.00 38.31 158 LEU A C 1
ATOM 1248 O O . LEU A 1 158 ? -15.185 -11.536 -19.043 1.00 38.31 158 LEU A O 1
ATOM 1252 N N . LYS A 1 159 ? -16.721 -10.041 -19.687 1.00 40.59 159 LYS A N 1
ATOM 1253 C CA . LYS A 1 159 ? -17.450 -10.018 -18.404 1.00 40.59 159 LYS A CA 1
ATOM 1254 C C . LYS A 1 159 ? -18.117 -11.362 -18.072 1.00 40.59 159 LYS A C 1
ATOM 1256 O O . LYS A 1 159 ? -18.373 -11.620 -16.896 1.00 40.59 159 LYS A O 1
ATOM 1261 N N . ALA A 1 160 ? -18.410 -12.216 -19.055 1.00 45.28 160 ALA A N 1
ATOM 1262 C CA . ALA A 1 160 ? -18.928 -13.566 -18.832 1.00 45.28 160 ALA A CA 1
ATOM 1263 C C . ALA A 1 160 ? -17.809 -14.581 -18.528 1.00 45.28 160 ALA A C 1
ATOM 1265 O O . ALA A 1 160 ? -17.975 -15.389 -17.614 1.00 45.28 160 ALA A O 1
ATOM 1266 N N . GLU A 1 161 ? -16.661 -14.502 -19.208 1.00 40.69 161 GLU A N 1
ATOM 1267 C CA . GLU A 1 161 ? -15.480 -15.337 -18.932 1.00 40.69 161 GLU A CA 1
ATOM 1268 C C . GLU A 1 161 ? -14.846 -15.010 -17.573 1.00 40.69 161 GLU A C 1
ATOM 1270 O O . GLU A 1 161 ? -14.649 -15.914 -16.763 1.00 40.69 161 GLU A O 1
ATOM 1275 N N . LEU A 1 162 ? -14.658 -13.726 -17.240 1.00 34.78 162 LEU A N 1
ATOM 1276 C CA . LEU A 1 162 ? -14.153 -13.280 -15.928 1.00 34.78 162 LEU A CA 1
ATOM 1277 C C . LEU A 1 162 ? -15.039 -13.735 -14.751 1.00 34.78 162 LEU A C 1
ATOM 1279 O O . LEU A 1 162 ? -14.565 -13.875 -13.622 1.00 34.78 162 LEU A O 1
ATOM 1283 N N . ARG A 1 163 ? -16.328 -14.010 -14.998 1.00 39.06 163 ARG A N 1
ATOM 1284 C CA . ARG A 1 163 ? -17.243 -14.598 -14.003 1.00 39.06 163 ARG A CA 1
ATOM 1285 C C . ARG A 1 163 ? -17.071 -16.111 -13.837 1.00 39.06 163 ARG A C 1
ATOM 1287 O O . ARG A 1 163 ? -17.461 -16.624 -12.791 1.00 39.06 163 ARG A O 1
ATOM 1294 N N . GLN A 1 164 ? -16.489 -16.815 -14.810 1.00 37.72 164 GLN A N 1
ATOM 1295 C CA . GLN A 1 164 ? -16.165 -18.243 -14.710 1.00 37.72 164 GLN A CA 1
ATOM 1296 C C . GLN A 1 164 ? -14.809 -18.481 -14.029 1.00 37.72 164 GLN A C 1
ATOM 1298 O O . GLN A 1 164 ? -14.680 -19.418 -13.245 1.00 37.72 164 GLN A O 1
ATOM 1303 N N . THR A 1 165 ? -13.817 -17.605 -14.218 1.00 37.91 165 THR A N 1
ATOM 1304 C CA . THR A 1 165 ? -12.485 -17.769 -13.597 1.00 37.91 165 THR A CA 1
ATOM 1305 C C . THR A 1 165 ? -12.506 -17.677 -12.064 1.00 37.91 165 THR A C 1
ATOM 1307 O O . THR A 1 165 ? -11.603 -18.182 -11.403 1.00 37.91 165 THR A O 1
ATOM 1310 N N . ARG A 1 166 ? -13.552 -17.081 -11.469 1.00 34.56 166 ARG A N 1
ATOM 1311 C CA . ARG A 1 166 ? -13.679 -16.887 -10.011 1.00 34.56 166 ARG A CA 1
ATOM 1312 C C . ARG A 1 166 ? -14.030 -18.166 -9.223 1.00 34.56 166 ARG A C 1
ATOM 1314 O O . ARG A 1 166 ? -14.051 -18.108 -7.997 1.00 34.56 166 ARG A O 1
ATOM 1321 N N . SER A 1 167 ? -14.314 -19.304 -9.872 1.00 34.25 167 SER A N 1
ATOM 1322 C CA . SER A 1 167 ? -14.739 -20.542 -9.183 1.00 34.25 167 SER A CA 1
ATOM 1323 C C . SER A 1 167 ? -13.670 -21.626 -8.992 1.00 34.25 167 SER A C 1
ATOM 1325 O O . SER A 1 167 ? -13.981 -22.627 -8.351 1.00 34.25 167 SER A O 1
ATOM 1327 N N . ASN A 1 168 ? -12.443 -21.462 -9.507 1.00 32.19 168 ASN A N 1
ATOM 1328 C CA . ASN A 1 168 ? -11.442 -22.547 -9.516 1.00 32.19 168 ASN A CA 1
ATOM 1329 C C . ASN A 1 168 ? -10.321 -22.442 -8.456 1.00 32.19 168 ASN A C 1
ATOM 1331 O O . ASN A 1 168 ? -9.689 -23.453 -8.165 1.00 32.19 168 ASN A O 1
ATOM 1335 N N . ASP A 1 169 ? -10.104 -21.289 -7.814 1.00 32.62 169 ASP A N 1
ATOM 1336 C CA . ASP A 1 169 ? -9.025 -21.108 -6.819 1.00 32.62 169 ASP A CA 1
ATOM 1337 C C . ASP A 1 169 ? -9.458 -21.469 -5.374 1.00 32.62 169 ASP A C 1
ATOM 1339 O O . ASP A 1 169 ? -9.457 -20.612 -4.490 1.00 32.62 169 ASP A O 1
ATOM 1343 N N . ARG A 1 170 ? -9.834 -22.735 -5.102 1.00 30.41 170 ARG A N 1
ATOM 1344 C CA . ARG A 1 170 ? -9.959 -23.290 -3.723 1.00 30.41 170 ARG A CA 1
ATOM 1345 C C . ARG A 1 170 ? -9.702 -24.808 -3.612 1.00 30.41 170 ARG A C 1
ATOM 1347 O O . ARG A 1 170 ? -10.582 -25.556 -3.194 1.00 30.41 170 ARG A O 1
ATOM 1354 N N . SER A 1 171 ? -8.471 -25.258 -3.872 1.00 28.16 171 SER A N 1
ATOM 1355 C CA . SER A 1 171 ? -7.930 -26.490 -3.257 1.00 28.16 171 SER A CA 1
ATOM 1356 C C . SER A 1 171 ? -6.404 -26.585 -3.383 1.00 28.16 171 SER A C 1
ATOM 1358 O O . SER A 1 171 ? -5.891 -26.899 -4.453 1.00 28.16 171 SER A O 1
ATOM 1360 N N . GLY A 1 172 ? -5.686 -26.367 -2.280 1.00 28.12 172 GLY A N 1
ATOM 1361 C CA . GLY A 1 172 ? -4.243 -26.596 -2.163 1.00 28.12 172 GLY A CA 1
ATOM 1362 C C . GLY A 1 172 ? -3.905 -26.954 -0.718 1.00 28.12 172 GLY A C 1
ATOM 1363 O O . GLY A 1 172 ? -3.924 -26.089 0.152 1.00 28.12 172 GLY A O 1
ATOM 1364 N N . THR A 1 173 ? -3.698 -28.242 -0.447 1.00 28.09 173 THR A N 1
ATOM 1365 C CA . THR A 1 173 ? -3.574 -28.777 0.918 1.00 28.09 173 THR A CA 1
ATOM 1366 C C . THR A 1 173 ? -2.158 -28.600 1.462 1.00 28.09 173 THR A C 1
ATOM 1368 O O . THR A 1 173 ? -1.185 -28.929 0.788 1.00 28.09 173 THR A O 1
ATOM 1371 N N . ILE A 1 174 ? -2.047 -28.119 2.701 1.00 27.69 174 ILE A N 1
ATOM 1372 C CA . ILE A 1 174 ? -0.776 -27.938 3.414 1.00 27.69 174 ILE A CA 1
ATOM 1373 C C . ILE A 1 174 ? -0.197 -29.306 3.801 1.00 27.69 174 ILE A C 1
ATOM 1375 O O . ILE A 1 174 ? -0.864 -30.094 4.474 1.00 27.69 174 ILE A O 1
ATOM 1379 N N . ALA A 1 175 ? 1.053 -29.569 3.415 1.00 25.77 175 ALA A N 1
ATOM 1380 C CA . ALA A 1 175 ? 1.828 -30.701 3.913 1.00 25.77 175 ALA A CA 1
ATOM 1381 C C . ALA A 1 175 ? 2.535 -30.326 5.227 1.00 25.77 175 ALA A C 1
ATOM 1383 O O . ALA A 1 175 ? 3.103 -29.242 5.350 1.00 25.77 175 ALA A O 1
ATOM 1384 N N . GLN A 1 176 ? 2.497 -31.226 6.209 1.00 27.59 176 GLN A N 1
ATOM 1385 C CA . GLN A 1 176 ? 3.171 -31.059 7.497 1.00 27.59 176 GLN A CA 1
ATOM 1386 C C . GLN A 1 176 ? 4.672 -31.365 7.366 1.00 27.59 176 GLN A C 1
ATOM 1388 O O . GLN A 1 176 ? 5.045 -32.377 6.774 1.00 27.59 176 GLN A O 1
ATOM 1393 N N . SER A 1 177 ? 5.528 -30.550 7.985 1.00 25.05 177 SER A N 1
ATOM 1394 C CA . SER A 1 177 ? 6.943 -30.873 8.217 1.00 25.05 177 SER A CA 1
ATOM 1395 C C . SER A 1 177 ? 7.352 -30.475 9.634 1.00 25.05 177 SER A C 1
ATOM 1397 O O . SER A 1 177 ? 6.929 -29.436 10.137 1.00 25.05 177 SER A O 1
ATOM 1399 N N . HIS A 1 178 ? 8.137 -31.333 10.284 1.00 26.11 178 HIS A N 1
ATOM 1400 C CA . HIS A 1 178 ? 8.319 -31.344 11.735 1.00 26.11 178 HIS A CA 1
ATOM 1401 C C . HIS A 1 178 ? 9.141 -30.181 12.308 1.00 26.11 178 HIS A C 1
ATOM 1403 O O . HIS A 1 178 ? 10.082 -29.680 11.699 1.00 26.11 178 HIS A O 1
ATOM 1409 N N . SER A 1 179 ? 8.814 -29.837 13.554 1.00 24.41 179 SER A N 1
ATOM 1410 C CA . SER A 1 179 ? 9.611 -29.003 14.452 1.00 24.41 179 SER A CA 1
ATOM 1411 C C . SER A 1 179 ? 10.938 -29.669 14.834 1.00 24.41 179 SER A C 1
ATOM 1413 O O . SER A 1 179 ? 10.935 -30.816 15.283 1.00 24.41 179 SER A O 1
ATOM 1415 N N . ALA A 1 180 ? 12.036 -28.916 14.781 1.00 24.27 180 ALA A N 1
ATOM 1416 C CA . ALA A 1 180 ? 13.298 -29.255 15.436 1.00 24.27 180 ALA A CA 1
ATOM 1417 C C . ALA A 1 180 ? 13.731 -28.091 16.342 1.00 24.27 180 ALA A C 1
ATOM 1419 O O . ALA A 1 180 ? 13.712 -26.932 15.928 1.00 24.27 180 ALA A O 1
ATOM 1420 N N . SER A 1 181 ? 14.074 -28.404 17.590 1.00 24.20 181 SER A N 1
ATOM 1421 C CA . SER A 1 181 ? 14.540 -27.455 18.609 1.00 24.20 181 SER A CA 1
ATOM 1422 C C . SER A 1 181 ? 16.006 -27.047 18.389 1.00 24.20 181 SER A C 1
ATOM 1424 O O . SER A 1 181 ? 16.785 -27.875 17.913 1.00 24.20 181 SER A O 1
ATOM 1426 N N . PRO A 1 182 ? 16.418 -25.823 18.770 1.00 27.16 182 PRO A N 1
ATOM 1427 C CA . PRO A 1 182 ? 17.809 -25.394 18.665 1.00 27.16 182 PRO A CA 1
ATOM 1428 C C . PRO A 1 182 ? 18.680 -26.015 19.769 1.00 27.16 182 PRO A C 1
ATOM 1430 O O . PRO A 1 182 ? 18.275 -26.072 20.929 1.00 27.16 182 PRO A O 1
ATOM 1433 N N . THR A 1 183 ? 19.894 -26.428 19.403 1.00 25.14 183 THR A N 1
ATOM 1434 C CA . THR A 1 183 ? 20.942 -26.891 20.329 1.00 25.14 183 THR A CA 1
ATOM 1435 C C . THR A 1 183 ? 22.042 -25.830 20.412 1.00 25.14 183 THR A C 1
ATOM 1437 O O . THR A 1 183 ? 22.390 -25.225 19.398 1.00 25.14 183 THR A O 1
ATOM 1440 N N . GLU A 1 184 ? 22.580 -25.585 21.605 1.00 24.36 184 GLU A N 1
ATOM 1441 C CA . GLU A 1 184 ? 23.508 -24.479 21.880 1.00 24.36 184 GLU A CA 1
ATOM 1442 C C . GLU A 1 184 ? 24.999 -24.771 21.594 1.00 24.36 184 GLU A C 1
ATOM 1444 O O . GLU A 1 184 ? 25.459 -25.901 21.756 1.00 24.36 184 GLU A O 1
ATOM 1449 N N . LEU A 1 185 ? 25.748 -23.674 21.355 1.00 29.42 185 LEU A N 1
ATOM 1450 C CA . LEU A 1 185 ? 27.197 -23.469 21.605 1.00 29.42 185 LEU A CA 1
ATOM 1451 C C . LEU A 1 185 ? 28.216 -24.219 20.696 1.00 29.42 185 LEU A C 1
ATOM 1453 O O . LEU A 1 185 ? 27.869 -25.229 20.088 1.00 29.42 185 LEU A O 1
ATOM 1457 N N . PRO A 1 186 ? 29.490 -23.750 20.574 1.00 28.86 186 PRO A N 1
ATOM 1458 C CA . PRO A 1 186 ? 30.168 -22.712 21.367 1.00 28.86 186 PRO A CA 1
ATOM 1459 C C . PRO A 1 186 ? 30.782 -21.524 20.585 1.00 28.86 186 PRO A C 1
ATOM 1461 O O . PRO A 1 186 ? 30.868 -21.491 19.361 1.00 28.86 186 PRO A O 1
ATOM 1464 N N . SER A 1 187 ? 31.255 -20.537 21.349 1.00 29.91 187 SER A N 1
ATOM 1465 C CA . SER A 1 187 ? 31.861 -19.273 20.909 1.00 29.91 187 SER A CA 1
ATOM 1466 C C . SER A 1 187 ? 33.325 -19.366 20.442 1.00 29.91 187 SER A C 1
ATOM 1468 O O . SER A 1 187 ? 34.162 -19.912 21.161 1.00 29.91 187 SER A O 1
ATOM 1470 N N . THR A 1 188 ? 33.678 -18.646 19.370 1.00 27.52 188 THR A N 1
ATOM 1471 C CA . THR A 1 188 ? 35.054 -18.160 19.114 1.00 27.52 188 THR A CA 1
ATOM 1472 C C . THR A 1 188 ? 35.037 -16.759 18.496 1.00 27.52 188 THR A C 1
ATOM 1474 O O . THR A 1 188 ? 34.358 -16.539 17.498 1.00 27.52 188 THR A O 1
ATOM 1477 N N . MET A 1 189 ? 35.802 -15.819 19.062 1.00 36.28 189 MET A N 1
ATOM 1478 C CA . MET A 1 189 ? 35.899 -14.429 18.583 1.00 36.28 189 MET A CA 1
ATOM 1479 C C . MET A 1 189 ? 36.555 -14.298 17.199 1.00 36.28 189 MET A C 1
ATOM 1481 O O . MET A 1 189 ? 37.615 -14.887 16.979 1.00 36.28 189 MET A O 1
ATOM 1485 N N . LYS A 1 190 ? 35.995 -13.432 16.333 1.00 31.72 190 LYS A N 1
ATOM 1486 C CA . LYS A 1 190 ? 36.673 -12.687 15.242 1.00 31.72 190 LYS A CA 1
ATOM 1487 C C . LYS A 1 190 ? 35.691 -11.749 14.517 1.00 31.72 190 LYS A C 1
ATOM 1489 O O . LYS A 1 190 ? 34.709 -12.245 13.991 1.00 31.72 190 LYS A O 1
ATOM 1494 N N . GLY A 1 191 ? 36.022 -10.452 14.428 1.00 35.47 191 GLY A N 1
ATOM 1495 C CA . GLY A 1 191 ? 35.479 -9.463 13.469 1.00 35.47 191 GLY A CA 1
ATOM 1496 C C . GLY A 1 191 ? 33.968 -9.163 13.508 1.00 35.47 191 GLY A C 1
ATOM 1497 O O . GLY A 1 191 ? 33.143 -10.043 13.290 1.00 35.47 191 GLY A O 1
ATOM 1498 N N . SER A 1 192 ? 33.581 -7.894 13.688 1.00 42.41 192 SER A N 1
ATOM 1499 C CA . SER A 1 192 ? 32.175 -7.475 13.566 1.00 42.41 192 SER A CA 1
ATOM 1500 C C . SER A 1 192 ? 31.687 -7.623 12.117 1.00 42.41 192 SER A C 1
ATOM 1502 O O . SER A 1 192 ? 32.069 -6.834 11.251 1.00 42.41 192 SER A O 1
ATOM 1504 N N . THR A 1 193 ? 30.854 -8.629 11.858 1.00 47.88 193 THR A N 1
ATOM 1505 C CA . THR A 1 193 ? 30.276 -8.924 10.539 1.00 47.88 193 THR A CA 1
ATOM 1506 C C . THR A 1 193 ? 28.798 -8.540 10.502 1.00 47.88 193 THR A C 1
ATOM 1508 O O . THR A 1 193 ? 28.065 -8.765 11.466 1.00 47.88 193 THR A O 1
ATOM 1511 N N . LEU A 1 194 ? 28.349 -7.954 9.388 1.00 55.09 194 LEU A N 1
ATOM 1512 C CA . LEU A 1 194 ? 26.938 -7.631 9.170 1.00 55.09 194 LEU A CA 1
ATOM 1513 C C . LEU A 1 194 ? 26.144 -8.913 8.891 1.00 55.09 194 LEU A C 1
ATOM 1515 O O . LEU A 1 194 ? 26.115 -9.410 7.766 1.00 55.09 194 LEU A O 1
ATOM 1519 N N . VAL A 1 195 ? 25.485 -9.458 9.915 1.00 50.56 195 VAL A N 1
ATOM 1520 C CA . VAL A 1 195 ? 24.584 -10.606 9.747 1.00 50.56 195 VAL A CA 1
ATOM 1521 C C . VAL A 1 195 ? 23.299 -10.134 9.065 1.00 50.56 195 VAL A C 1
ATOM 1523 O O . VAL A 1 195 ? 22.436 -9.529 9.703 1.00 50.56 195 VAL A O 1
ATOM 1526 N N . LYS A 1 196 ? 23.156 -10.430 7.767 1.00 53.66 196 LYS A N 1
ATOM 1527 C CA . LYS A 1 196 ? 21.899 -10.222 7.033 1.00 53.66 196 LYS A CA 1
ATOM 1528 C C . LYS A 1 196 ? 20.783 -11.011 7.719 1.00 53.66 196 LYS A C 1
ATOM 1530 O O . LYS A 1 196 ? 20.862 -12.237 7.828 1.00 53.66 196 LYS A O 1
ATOM 1535 N N . SER A 1 197 ? 19.735 -10.323 8.167 1.00 57.59 197 SER A N 1
ATOM 1536 C CA . SER A 1 197 ? 18.503 -11.008 8.572 1.00 57.59 197 SER A CA 1
ATOM 1537 C C . SER A 1 197 ? 17.846 -11.654 7.337 1.00 57.59 197 SER A C 1
ATOM 1539 O O . SER A 1 197 ? 18.134 -11.258 6.207 1.00 57.59 197 SER A O 1
ATOM 1541 N N . PRO A 1 198 ? 17.006 -12.693 7.481 1.00 72.25 198 PRO A N 1
ATOM 1542 C CA . PRO A 1 198 ? 16.339 -13.271 6.323 1.00 72.25 198 PRO A CA 1
ATOM 1543 C C . PRO A 1 198 ? 15.332 -12.276 5.731 1.00 72.25 198 PRO A C 1
ATOM 1545 O O . PRO A 1 198 ? 14.515 -11.692 6.449 1.00 72.25 198 PRO A O 1
ATOM 1548 N N . GLY A 1 199 ? 15.368 -12.126 4.404 1.00 80.75 199 GLY A N 1
ATOM 1549 C CA . GLY A 1 199 ? 14.341 -11.406 3.655 1.00 80.75 199 GLY A CA 1
ATOM 1550 C C . GLY A 1 199 ? 12.946 -12.021 3.834 1.00 80.75 199 GLY A C 1
ATOM 1551 O O . GLY A 1 199 ? 12.787 -13.148 4.315 1.00 80.75 199 GLY A O 1
ATOM 1552 N N . LYS A 1 200 ? 11.912 -11.264 3.469 1.00 86.50 200 LYS A N 1
ATOM 1553 C CA . LYS A 1 200 ? 10.508 -11.585 3.764 1.00 86.50 200 LYS A CA 1
ATOM 1554 C C . LYS A 1 200 ? 9.666 -11.656 2.493 1.00 86.50 200 LYS A C 1
ATOM 1556 O O . LYS A 1 200 ? 9.967 -11.028 1.480 1.00 86.50 200 LYS A O 1
ATOM 1561 N N . HIS A 1 201 ? 8.586 -12.427 2.575 1.00 88.00 201 HIS A N 1
ATOM 1562 C CA . HIS A 1 201 ? 7.597 -12.531 1.509 1.00 88.00 201 HIS A CA 1
ATOM 1563 C C . HIS A 1 201 ? 6.514 -11.460 1.667 1.00 88.00 201 HIS A C 1
ATOM 1565 O O . HIS A 1 201 ? 5.956 -11.277 2.751 1.00 88.00 201 HIS A O 1
ATOM 1571 N N . PHE A 1 202 ? 6.196 -10.794 0.563 1.00 86.75 202 PHE A N 1
ATOM 1572 C CA . PHE A 1 202 ? 5.157 -9.773 0.449 1.00 86.75 202 PHE A CA 1
ATOM 1573 C C . PHE A 1 202 ? 4.288 -10.060 -0.776 1.00 86.75 202 PHE A C 1
ATOM 1575 O O . PHE A 1 202 ? 4.656 -10.863 -1.628 1.00 86.75 202 PHE A O 1
ATOM 1582 N N . VAL A 1 203 ? 3.131 -9.417 -0.874 1.00 83.25 203 VAL A N 1
ATOM 1583 C CA . VAL A 1 203 ? 2.285 -9.437 -2.071 1.00 83.25 203 VAL A CA 1
ATOM 1584 C C . VAL A 1 203 ? 2.524 -8.140 -2.839 1.00 83.25 203 VAL A C 1
ATOM 1586 O O . VAL A 1 203 ? 2.359 -7.069 -2.261 1.00 83.25 203 VAL A O 1
ATOM 1589 N N . GLU A 1 204 ? 2.917 -8.233 -4.110 1.00 81.12 204 GLU A N 1
ATOM 1590 C CA . GLU A 1 204 ? 3.011 -7.090 -5.028 1.00 81.12 204 GLU A CA 1
ATOM 1591 C C . GLU A 1 204 ? 1.594 -6.632 -5.395 1.00 81.12 204 GLU A C 1
ATOM 1593 O O . GLU A 1 204 ? 0.793 -7.413 -5.913 1.00 81.12 204 GLU A O 1
ATOM 1598 N N . ASP A 1 205 ? 1.258 -5.370 -5.134 1.00 73.56 205 ASP A N 1
ATOM 1599 C CA . ASP A 1 205 ? -0.116 -4.876 -5.283 1.00 73.56 205 ASP A CA 1
ATOM 1600 C C . ASP A 1 205 ? -0.563 -4.762 -6.750 1.00 73.56 205 ASP A C 1
ATOM 1602 O O . ASP A 1 205 ? -1.759 -4.724 -7.019 1.00 73.56 205 ASP A O 1
ATOM 1606 N N . ALA A 1 206 ? 0.372 -4.682 -7.705 1.00 71.69 206 ALA A N 1
ATOM 1607 C CA . ALA A 1 206 ? 0.061 -4.564 -9.134 1.00 71.69 206 ALA A CA 1
ATOM 1608 C C . ALA A 1 206 ? -0.351 -5.900 -9.775 1.00 71.69 206 ALA A C 1
ATOM 1610 O O . ALA A 1 206 ? -1.247 -5.935 -10.614 1.00 71.69 206 ALA A O 1
ATOM 1611 N N . THR A 1 207 ? 0.289 -7.001 -9.377 1.00 73.62 207 THR A N 1
ATOM 1612 C CA . THR A 1 207 ? 0.082 -8.335 -9.968 1.00 73.62 207 THR A CA 1
ATOM 1613 C C . THR A 1 207 ? -0.687 -9.285 -9.048 1.00 73.62 207 THR A C 1
ATOM 1615 O O . THR A 1 207 ? -1.218 -10.301 -9.497 1.00 73.62 207 THR A O 1
ATOM 1618 N N . GLY A 1 208 ? -0.725 -8.992 -7.744 1.00 74.69 208 GLY A N 1
ATOM 1619 C CA . GLY A 1 208 ? -1.148 -9.931 -6.707 1.00 74.69 208 GLY A CA 1
ATOM 1620 C C . GLY A 1 208 ? -0.156 -11.078 -6.472 1.00 74.69 208 GLY A C 1
ATOM 1621 O O . GLY A 1 208 ? -0.467 -11.994 -5.709 1.00 74.69 208 GLY A O 1
ATOM 1622 N N . ALA A 1 209 ? 1.020 -11.063 -7.111 1.00 76.44 209 ALA A N 1
ATOM 1623 C CA . ALA A 1 209 ? 2.027 -12.101 -6.946 1.00 76.44 209 ALA A CA 1
ATOM 1624 C C . ALA A 1 209 ? 2.661 -12.032 -5.551 1.00 76.44 209 ALA A C 1
ATOM 1626 O O . ALA A 1 209 ? 2.956 -10.954 -5.036 1.00 76.44 209 ALA A O 1
ATOM 1627 N N . THR A 1 210 ? 2.925 -13.190 -4.943 1.00 84.12 210 THR A N 1
ATOM 1628 C CA . THR A 1 210 ? 3.809 -13.250 -3.775 1.00 84.12 210 THR A CA 1
ATOM 1629 C C . THR A 1 210 ? 5.254 -13.132 -4.244 1.00 84.12 210 THR A C 1
ATOM 1631 O O . THR A 1 210 ? 5.714 -13.927 -5.062 1.00 84.12 210 THR A O 1
ATOM 1634 N N . ILE A 1 211 ? 5.964 -12.140 -3.720 1.00 87.00 211 ILE A N 1
ATOM 1635 C CA . ILE A 1 211 ? 7.336 -11.804 -4.076 1.00 87.00 211 ILE A CA 1
ATOM 1636 C C . ILE A 1 211 ? 8.240 -11.852 -2.843 1.00 87.00 211 ILE A C 1
ATOM 1638 O O . ILE A 1 211 ? 7.784 -11.671 -1.714 1.00 87.00 211 ILE A O 1
ATOM 1642 N N . PHE A 1 212 ? 9.537 -12.049 -3.064 1.00 88.38 212 PHE A N 1
ATOM 1643 C CA . PHE A 1 212 ? 10.555 -11.936 -2.022 1.00 88.38 212 PHE A CA 1
ATOM 1644 C C . PHE A 1 212 ? 11.203 -10.544 -2.055 1.00 88.38 212 PHE A C 1
ATOM 1646 O O . PHE A 1 212 ? 11.540 -10.039 -3.135 1.00 88.38 212 PHE A O 1
ATOM 1653 N N . LEU A 1 213 ? 11.375 -9.942 -0.878 1.00 89.44 213 LEU A N 1
ATOM 1654 C CA . LEU A 1 213 ? 12.175 -8.740 -0.638 1.00 89.44 213 LEU A CA 1
ATOM 1655 C C . LEU A 1 213 ? 13.317 -9.096 0.318 1.00 89.44 213 LEU A C 1
ATOM 1657 O O . LEU A 1 213 ? 13.085 -9.800 1.306 1.00 89.44 213 LEU A O 1
ATOM 1661 N N . GLY A 1 214 ? 14.530 -8.617 0.045 1.00 86.94 214 GLY A N 1
ATOM 1662 C CA . GLY A 1 214 ? 15.653 -8.781 0.970 1.00 86.94 214 GLY A CA 1
ATOM 1663 C C . GLY A 1 214 ? 15.466 -8.001 2.276 1.00 86.94 214 GLY A C 1
ATOM 1664 O O . GLY A 1 214 ? 14.559 -7.178 2.412 1.00 86.94 214 GLY A O 1
ATOM 1665 N N . SER A 1 215 ? 16.302 -8.289 3.274 1.00 81.62 215 SER A N 1
ATOM 1666 C CA . SER A 1 215 ? 16.201 -7.680 4.607 1.00 81.62 215 SER A CA 1
ATOM 1667 C C . SER A 1 215 ? 16.448 -6.179 4.620 1.00 81.62 215 SER A C 1
ATOM 1669 O O . SER A 1 215 ? 15.926 -5.488 5.491 1.00 81.62 215 SER A O 1
ATOM 1671 N N . HIS A 1 216 ? 17.233 -5.691 3.663 1.00 82.62 216 HIS A N 1
ATOM 1672 C CA . HIS A 1 216 ? 17.571 -4.289 3.488 1.00 82.62 216 HIS A CA 1
ATOM 1673 C C . HIS A 1 216 ? 16.860 -3.706 2.265 1.00 82.62 216 HIS A C 1
ATOM 1675 O O . HIS A 1 216 ? 17.399 -2.803 1.630 1.00 82.62 216 HIS A O 1
ATOM 1681 N N . SER A 1 217 ? 15.670 -4.201 1.895 1.00 87.25 217 SER A N 1
ATOM 1682 C CA . SER A 1 217 ? 14.860 -3.559 0.853 1.00 87.25 217 SER A CA 1
ATOM 1683 C C . SER A 1 217 ? 14.413 -2.158 1.284 1.00 87.25 217 SER A C 1
ATOM 1685 O O . SER A 1 217 ? 14.574 -1.734 2.433 1.00 87.25 217 SER A O 1
ATOM 1687 N N . ASP A 1 218 ? 13.879 -1.366 0.352 1.00 85.19 218 ASP A N 1
ATOM 1688 C CA . ASP A 1 218 ? 13.151 -0.158 0.753 1.00 85.19 218 ASP A CA 1
ATOM 1689 C C . ASP A 1 218 ? 11.804 -0.570 1.380 1.00 85.19 218 ASP A C 1
ATOM 1691 O O . ASP A 1 218 ? 11.398 -1.733 1.225 1.00 85.19 218 ASP A O 1
ATOM 1695 N N . PRO A 1 219 ? 11.141 0.307 2.162 1.00 82.44 219 PRO A N 1
ATOM 1696 C CA . PRO A 1 219 ? 9.913 -0.051 2.864 1.00 82.44 219 PRO A CA 1
ATOM 1697 C C . PRO A 1 219 ? 8.890 -0.682 1.903 1.00 82.44 219 PRO A C 1
ATOM 1699 O O . PRO A 1 219 ? 8.612 -0.084 0.864 1.00 82.44 219 PRO A O 1
ATOM 1702 N N . PRO A 1 220 ? 8.301 -1.855 2.213 1.00 82.06 220 PRO A N 1
ATOM 1703 C CA . PRO A 1 220 ? 7.459 -2.589 1.265 1.00 82.06 220 PRO A CA 1
ATOM 1704 C C . PRO A 1 220 ? 6.332 -1.744 0.659 1.00 82.06 220 PRO A C 1
ATOM 1706 O O . PRO A 1 220 ? 6.093 -1.817 -0.541 1.00 82.06 220 PRO A O 1
ATOM 1709 N N . VAL A 1 221 ? 5.712 -0.860 1.450 1.00 77.12 221 VAL A N 1
ATOM 1710 C CA . VAL A 1 221 ? 4.659 0.057 0.977 1.00 77.12 221 VAL A CA 1
ATOM 1711 C C . VAL A 1 221 ? 5.174 1.003 -0.118 1.00 77.12 221 VAL A C 1
ATOM 1713 O O . VAL A 1 221 ? 4.483 1.234 -1.109 1.00 77.12 221 VAL A O 1
ATOM 1716 N N . ALA A 1 222 ? 6.413 1.491 0.005 1.00 78.50 222 ALA A N 1
ATOM 1717 C CA . ALA A 1 222 ? 7.075 2.329 -0.998 1.00 78.50 222 ALA A CA 1
ATOM 1718 C C . ALA A 1 222 ? 7.368 1.570 -2.300 1.00 78.50 222 ALA A C 1
ATOM 1720 O O . ALA A 1 222 ? 7.379 2.165 -3.373 1.00 78.50 222 ALA A O 1
ATOM 1721 N N . LEU A 1 223 ? 7.558 0.251 -2.204 1.00 81.00 223 LEU A N 1
ATOM 1722 C CA . LEU A 1 223 ? 7.720 -0.674 -3.327 1.00 81.00 223 LEU A CA 1
ATOM 1723 C C . LEU A 1 223 ? 6.375 -1.168 -3.898 1.00 81.00 223 LEU A C 1
ATOM 1725 O O . LEU A 1 223 ? 6.364 -2.026 -4.775 1.00 81.00 223 LEU A O 1
ATOM 1729 N N . GLY A 1 224 ? 5.230 -0.673 -3.407 1.00 76.62 224 GLY A N 1
ATOM 1730 C CA . GLY A 1 224 ? 3.907 -1.157 -3.819 1.00 76.62 224 GLY A CA 1
ATOM 1731 C C . GLY A 1 224 ? 3.628 -2.599 -3.380 1.00 76.62 224 GLY A C 1
ATOM 1732 O O . GLY A 1 224 ? 3.036 -3.369 -4.136 1.00 76.62 224 GLY A O 1
ATOM 1733 N N . CYS A 1 225 ? 4.112 -2.976 -2.194 1.00 81.00 225 CYS A N 1
ATOM 1734 C CA . CYS A 1 225 ? 4.055 -4.326 -1.645 1.00 81.00 225 CYS A CA 1
ATOM 1735 C C . CYS A 1 225 ? 3.465 -4.338 -0.223 1.00 81.00 225 CYS A C 1
ATOM 1737 O O . CYS A 1 225 ? 3.801 -3.499 0.615 1.00 81.00 225 CYS A O 1
ATOM 1739 N N . ARG A 1 226 ? 2.644 -5.347 0.094 1.00 79.06 226 ARG A N 1
ATOM 1740 C CA . ARG A 1 226 ? 1.989 -5.509 1.409 1.00 79.06 226 ARG A CA 1
ATOM 1741 C C . ARG A 1 226 ? 2.272 -6.858 2.061 1.00 79.06 226 ARG A C 1
ATOM 1743 O O . ARG A 1 226 ? 2.546 -7.847 1.385 1.00 79.06 226 ARG A O 1
ATOM 1750 N N . GLN A 1 227 ? 2.218 -6.913 3.390 1.00 75.94 227 GLN A N 1
ATOM 1751 C CA . GLN A 1 227 ? 2.509 -8.139 4.134 1.00 75.94 227 GLN A CA 1
ATOM 1752 C C . GLN A 1 227 ? 1.352 -9.143 4.021 1.00 75.94 227 GLN A C 1
ATOM 1754 O O . GLN A 1 227 ? 0.182 -8.791 4.171 1.00 75.94 227 GLN A O 1
ATOM 1759 N N . ALA A 1 228 ? 1.672 -10.414 3.775 1.00 56.38 228 ALA A N 1
ATOM 1760 C CA . ALA A 1 228 ? 0.672 -11.475 3.732 1.00 56.38 228 ALA A CA 1
ATOM 1761 C C . ALA A 1 228 ? 0.168 -11.790 5.156 1.00 56.38 228 ALA A C 1
ATOM 1763 O O . ALA A 1 228 ? 0.870 -12.445 5.923 1.00 56.38 228 ALA A O 1
ATOM 1764 N N . GLY A 1 229 ? -1.036 -11.322 5.508 1.00 50.53 229 GLY A N 1
ATOM 1765 C CA . GLY A 1 229 ? -1.711 -11.682 6.767 1.00 50.53 229 GLY A CA 1
ATOM 1766 C C . GLY A 1 229 ? -2.363 -10.544 7.561 1.00 50.53 229 GLY A C 1
ATOM 1767 O O . GLY A 1 229 ? -3.053 -10.832 8.534 1.00 50.53 229 GLY A O 1
ATOM 1768 N N . SER A 1 230 ? -2.197 -9.276 7.171 1.00 39.09 230 SER A N 1
ATOM 1769 C CA . SER A 1 230 ? -2.900 -8.158 7.814 1.00 39.09 230 SER A CA 1
ATOM 1770 C C . SER A 1 230 ? -4.358 -8.068 7.334 1.00 39.09 230 SER A C 1
ATOM 1772 O O . SER A 1 230 ? -4.599 -7.611 6.221 1.00 39.09 230 SER A O 1
ATOM 1774 N N . ASP A 1 231 ? -5.277 -8.522 8.189 1.00 32.88 231 ASP A N 1
ATOM 1775 C CA . ASP A 1 231 ? -6.737 -8.295 8.235 1.00 32.88 231 ASP A CA 1
ATOM 1776 C C . ASP A 1 231 ? -7.566 -8.364 6.915 1.00 32.88 231 ASP A C 1
ATOM 1778 O O . ASP A 1 231 ? -7.432 -7.512 6.031 1.00 32.88 231 ASP A O 1
ATOM 1782 N N . PRO A 1 232 ? -8.528 -9.304 6.765 1.00 31.38 232 PRO A N 1
ATOM 1783 C CA . PRO A 1 232 ? -9.378 -9.397 5.569 1.00 31.38 232 PRO A CA 1
ATOM 1784 C C . PRO A 1 232 ? -10.409 -8.258 5.398 1.00 31.38 232 PRO A C 1
ATOM 1786 O O . PRO A 1 232 ? -11.180 -8.301 4.434 1.00 31.38 232 PRO A O 1
ATOM 1789 N N . MET A 1 233 ? -10.432 -7.243 6.275 1.00 33.91 233 MET A N 1
ATOM 1790 C CA . MET A 1 233 ? -11.338 -6.085 6.177 1.00 33.91 233 MET A CA 1
ATOM 1791 C C . MET A 1 233 ? -11.052 -5.128 5.002 1.00 33.91 233 MET A C 1
ATOM 1793 O O . MET A 1 233 ? -11.942 -4.376 4.619 1.00 33.91 233 MET A O 1
ATOM 1797 N N . PHE A 1 234 ? -9.875 -5.175 4.367 1.00 36.31 234 PHE A N 1
ATOM 1798 C CA . PHE A 1 234 ? -9.520 -4.287 3.241 1.00 36.31 234 PHE A CA 1
ATOM 1799 C C . PHE A 1 234 ? -9.815 -4.861 1.836 1.00 36.31 234 PHE A C 1
ATOM 1801 O O . PHE A 1 234 ? -9.153 -4.514 0.857 1.00 36.31 234 PHE A O 1
ATOM 1808 N N . ASN A 1 235 ? -10.815 -5.739 1.700 1.00 31.31 235 ASN A N 1
ATOM 1809 C CA . ASN A 1 235 ? -11.142 -6.374 0.413 1.00 31.31 235 ASN A CA 1
ATOM 1810 C C . ASN A 1 235 ? -11.983 -5.523 -0.564 1.00 31.31 235 ASN A C 1
ATOM 1812 O O . ASN A 1 235 ? -12.009 -5.859 -1.747 1.00 31.31 235 ASN A O 1
ATOM 1816 N N . ASP A 1 236 ? -12.628 -4.431 -0.130 1.00 29.70 236 ASP A N 1
ATOM 1817 C CA . ASP A 1 236 ? -13.456 -3.605 -1.035 1.00 29.70 236 ASP A CA 1
ATOM 1818 C C . ASP A 1 236 ? -12.662 -2.551 -1.828 1.00 29.70 236 ASP A C 1
ATOM 1820 O O . ASP A 1 236 ? -13.000 -2.263 -2.975 1.00 29.70 236 ASP A O 1
ATOM 1824 N N . ALA A 1 237 ? -11.539 -2.046 -1.303 1.00 33.91 237 ALA A N 1
ATOM 1825 C CA . ALA A 1 237 ? -10.712 -1.046 -1.998 1.00 33.91 237 ALA A CA 1
ATOM 1826 C C . ALA A 1 237 ? -9.878 -1.611 -3.175 1.00 33.91 237 ALA A C 1
ATOM 1828 O O . ALA A 1 237 ? -9.221 -0.855 -3.886 1.00 33.91 237 ALA A O 1
ATOM 1829 N N . MET A 1 238 ? -9.868 -2.936 -3.373 1.00 37.69 238 MET A N 1
ATOM 1830 C CA . MET A 1 238 ? -9.005 -3.637 -4.342 1.00 37.69 238 MET A CA 1
ATOM 1831 C C . MET A 1 238 ? -9.770 -4.556 -5.312 1.00 37.69 238 MET A C 1
ATOM 1833 O O . MET A 1 238 ? -9.165 -5.353 -6.026 1.00 37.69 238 MET A O 1
ATOM 1837 N N . LEU A 1 239 ? -11.094 -4.416 -5.431 1.00 35.34 239 LEU A N 1
ATOM 1838 C CA . LEU A 1 239 ? -11.877 -5.105 -6.471 1.00 35.34 239 LEU A CA 1
ATOM 1839 C C . LEU A 1 239 ? -11.700 -4.502 -7.886 1.00 35.34 239 LEU A C 1
ATOM 1841 O O . LEU A 1 239 ? -12.439 -4.863 -8.806 1.00 35.34 239 LEU A O 1
ATOM 1845 N N . SER A 1 240 ? -10.736 -3.592 -8.072 1.00 34.59 240 SER A N 1
ATOM 1846 C CA . SER A 1 240 ? -10.770 -2.578 -9.129 1.00 34.59 240 SER A CA 1
ATOM 1847 C C . SER A 1 240 ? -9.557 -2.445 -10.054 1.00 34.59 240 SER A C 1
ATOM 1849 O O . SER A 1 240 ? -9.644 -1.601 -10.940 1.00 34.59 240 SER A O 1
ATOM 1851 N N . ASP A 1 241 ? -8.516 -3.284 -9.963 1.00 39.94 241 ASP A N 1
ATOM 1852 C CA . ASP A 1 241 ? -7.540 -3.436 -11.069 1.00 39.94 241 ASP A CA 1
ATOM 1853 C C . ASP A 1 241 ? -7.753 -4.742 -11.860 1.00 39.94 241 ASP A C 1
ATOM 1855 O O . ASP A 1 241 ? -6.837 -5.439 -12.281 1.00 39.94 241 ASP A O 1
ATOM 1859 N N . GLN A 1 242 ? -9.027 -5.061 -12.124 1.00 39.25 242 GLN A N 1
ATOM 1860 C CA . GLN A 1 242 ? -9.431 -6.102 -13.087 1.00 39.25 242 GLN A CA 1
ATOM 1861 C C . GLN A 1 242 ? -9.083 -5.736 -14.553 1.00 39.25 242 GLN A C 1
ATOM 1863 O O . GLN A 1 242 ? -9.525 -6.416 -15.478 1.00 39.25 242 GLN A O 1
ATOM 1868 N N . LEU A 1 243 ? -8.330 -4.650 -14.770 1.00 39.59 243 LEU A N 1
ATOM 1869 C CA . LEU A 1 243 ? -7.893 -4.122 -16.066 1.00 39.59 243 LEU A CA 1
ATOM 1870 C C . LEU A 1 243 ? -6.473 -4.568 -16.449 1.00 39.59 243 LEU A C 1
ATOM 1872 O O . LEU A 1 243 ? -6.038 -4.310 -17.573 1.00 39.59 243 LEU A O 1
ATOM 1876 N N . VAL A 1 244 ? -5.763 -5.265 -15.560 1.00 47.41 244 VAL A N 1
ATOM 1877 C CA . VAL A 1 244 ? -4.609 -6.097 -15.913 1.00 47.41 244 VAL A CA 1
ATOM 1878 C C . VAL A 1 244 ? -5.077 -7.558 -15.911 1.00 47.41 244 VAL A C 1
ATOM 1880 O O . VAL A 1 244 ? -5.294 -8.136 -14.845 1.00 47.41 244 VAL A O 1
ATOM 1883 N N . PRO A 1 245 ? -5.291 -8.190 -17.082 1.00 55.41 245 PRO A N 1
ATOM 1884 C CA . PRO A 1 245 ? -5.578 -9.621 -17.136 1.00 55.41 245 PRO A CA 1
ATOM 1885 C C . PRO A 1 245 ? -4.463 -10.419 -16.450 1.00 55.41 245 PRO A C 1
ATOM 1887 O O . PRO A 1 245 ? -3.295 -10.094 -16.638 1.00 55.41 245 PRO A O 1
ATOM 1890 N N . ARG A 1 246 ? -4.785 -11.528 -15.761 1.00 58.53 246 ARG A N 1
ATOM 1891 C CA . ARG A 1 246 ? -3.767 -12.461 -15.208 1.00 58.53 246 ARG A CA 1
ATOM 1892 C C . ARG A 1 246 ? -2.749 -12.953 -16.256 1.00 58.53 246 ARG A C 1
ATOM 1894 O O . ARG A 1 246 ? -1.700 -13.464 -15.893 1.00 58.53 246 ARG A O 1
ATOM 1901 N N . THR A 1 247 ? -3.090 -12.854 -17.541 1.00 60.72 247 THR A N 1
ATOM 1902 C CA . THR A 1 247 ? -2.247 -13.217 -18.685 1.00 60.72 247 THR A CA 1
ATOM 1903 C C . THR A 1 247 ? -1.332 -12.096 -19.169 1.00 60.72 247 THR A C 1
ATOM 1905 O O . THR A 1 247 ? -0.467 -12.375 -19.988 1.00 60.72 247 THR A O 1
ATOM 1908 N N . TYR A 1 248 ? -1.501 -10.849 -18.723 1.00 70.19 248 TYR A N 1
ATOM 1909 C CA . TYR A 1 248 ? -0.636 -9.734 -19.117 1.00 70.19 248 TYR A CA 1
ATOM 1910 C C . TYR A 1 248 ? 0.807 -9.979 -18.627 1.00 70.19 248 TYR A C 1
ATOM 1912 O O . TYR A 1 248 ? 0.976 -10.489 -17.520 1.00 70.19 248 TYR A O 1
ATOM 1920 N N . PRO A 1 249 ? 1.850 -9.657 -19.418 1.00 72.75 249 PRO A N 1
ATOM 1921 C CA . PRO A 1 249 ? 1.830 -8.995 -20.730 1.00 72.75 249 PRO A CA 1
ATOM 1922 C C . PRO A 1 249 ? 1.597 -9.917 -21.943 1.00 72.75 249 PRO A C 1
ATOM 1924 O O . PRO A 1 249 ? 1.615 -9.458 -23.081 1.00 72.75 249 PRO A O 1
ATOM 1927 N N . PHE A 1 250 ? 1.334 -11.203 -21.718 1.00 79.25 250 PHE A N 1
ATOM 1928 C CA . PHE A 1 250 ? 1.073 -12.230 -22.736 1.00 79.25 250 PHE A CA 1
ATOM 1929 C C . PHE A 1 250 ? -0.417 -12.373 -23.108 1.00 79.25 250 PHE A C 1
ATOM 1931 O O . PHE A 1 250 ? -0.864 -13.445 -23.521 1.00 79.25 250 PHE A O 1
ATOM 1938 N N . THR A 1 251 ? -1.220 -11.319 -22.937 1.00 81.56 251 THR A N 1
ATOM 1939 C CA . THR A 1 251 ? -2.649 -11.360 -23.272 1.00 81.56 251 THR A CA 1
ATOM 1940 C C . THR A 1 251 ? -2.821 -11.406 -24.785 1.00 81.56 251 THR A C 1
ATOM 1942 O O . THR A 1 251 ? -2.455 -10.467 -25.487 1.00 81.56 251 THR A O 1
ATOM 1945 N N . ASN A 1 252 ? -3.414 -12.487 -25.290 1.00 77.50 252 ASN A N 1
ATOM 1946 C CA . ASN A 1 252 ? -3.728 -12.600 -26.708 1.00 77.50 252 ASN A CA 1
ATOM 1947 C C . ASN A 1 252 ? -4.928 -11.704 -27.063 1.00 77.50 252 ASN A C 1
ATOM 1949 O O . ASN A 1 252 ? -6.016 -11.882 -26.514 1.00 77.50 252 ASN A O 1
ATOM 1953 N N . LEU A 1 253 ? -4.730 -10.752 -27.980 1.00 83.69 253 LEU A N 1
ATOM 1954 C CA . LEU A 1 253 ? -5.778 -9.841 -28.456 1.00 83.69 253 LEU A CA 1
ATOM 1955 C C . LEU A 1 253 ? -6.608 -10.440 -29.612 1.00 83.69 253 LEU A C 1
ATOM 1957 O O . LEU A 1 253 ? -7.683 -9.929 -29.925 1.00 83.69 253 LEU A O 1
ATOM 1961 N N . TRP A 1 254 ? -6.139 -11.534 -30.226 1.00 83.31 254 TRP A N 1
ATOM 1962 C CA . TRP A 1 254 ? -6.714 -12.143 -31.430 1.00 83.31 254 TRP A CA 1
ATOM 1963 C C . TRP A 1 254 ? -7.297 -13.538 -31.149 1.00 83.31 254 TRP A C 1
ATOM 1965 O O . TRP A 1 254 ? -6.874 -14.247 -30.237 1.00 83.31 254 TRP A O 1
ATOM 1975 N N . LYS A 1 255 ? -8.290 -13.962 -31.943 1.00 72.69 255 LYS A N 1
ATOM 1976 C CA . LYS A 1 255 ? -8.944 -15.283 -31.784 1.00 72.69 255 LYS A CA 1
ATOM 1977 C C . LYS A 1 255 ? -8.173 -16.444 -32.418 1.00 72.69 255 LYS A C 1
ATOM 1979 O O . LYS A 1 255 ? -8.385 -17.592 -32.039 1.00 72.69 255 LYS A O 1
ATOM 1984 N N . GLN A 1 256 ? -7.341 -16.144 -33.406 1.00 76.75 256 GLN A N 1
ATOM 1985 C CA . GLN A 1 256 ? -6.431 -17.063 -34.090 1.00 76.75 256 GLN A CA 1
ATOM 1986 C C . GLN A 1 256 ? -5.026 -16.447 -34.038 1.00 76.75 256 GLN A C 1
ATOM 1988 O O . GLN A 1 256 ? -4.858 -15.382 -33.444 1.00 76.75 256 GLN A O 1
ATOM 1993 N N . GLU A 1 257 ? -4.012 -17.113 -34.588 1.00 77.19 257 GLU A N 1
ATOM 1994 C CA . GLU A 1 257 ? -2.672 -16.521 -34.661 1.00 77.19 257 GLU A CA 1
ATOM 1995 C C . GLU A 1 257 ? -2.630 -15.470 -35.782 1.00 77.19 257 GLU A C 1
ATOM 1997 O O . GLU A 1 257 ? -2.803 -15.845 -36.941 1.00 77.19 257 GLU A O 1
ATOM 2002 N N . PRO A 1 258 ? -2.436 -14.176 -35.463 1.00 81.31 258 PRO A N 1
ATOM 2003 C CA . PRO A 1 258 ? -2.469 -13.115 -36.460 1.00 81.31 258 PRO A CA 1
ATOM 2004 C C . PRO A 1 258 ? -1.199 -13.113 -37.317 1.00 81.31 258 PRO A C 1
ATOM 2006 O O . PRO A 1 258 ? -0.088 -13.282 -36.800 1.00 81.31 258 PRO A O 1
ATOM 2009 N N . GLY A 1 259 ? -1.366 -12.854 -38.616 1.00 78.69 259 GLY A N 1
ATOM 2010 C CA . GLY A 1 259 ? -0.267 -12.459 -39.504 1.00 78.69 259 GLY A CA 1
ATOM 2011 C C . GLY A 1 259 ? 0.246 -11.054 -39.173 1.00 78.69 259 GLY A C 1
ATOM 2012 O O . GLY A 1 259 ? -0.415 -10.297 -38.458 1.00 78.69 259 GLY A O 1
ATOM 2013 N N . ALA A 1 260 ? 1.415 -10.670 -39.696 1.00 78.25 260 ALA A N 1
ATOM 2014 C CA . ALA A 1 260 ? 1.983 -9.356 -39.388 1.00 78.25 260 ALA A CA 1
ATOM 2015 C C . ALA A 1 260 ? 1.084 -8.201 -39.873 1.00 78.25 260 ALA A C 1
ATOM 2017 O O . ALA A 1 260 ? 1.012 -7.177 -39.191 1.00 78.25 260 ALA A O 1
ATOM 2018 N N . GLY A 1 261 ? 0.308 -8.389 -40.952 1.00 77.69 261 GLY A N 1
ATOM 2019 C CA . GLY A 1 261 ? -0.732 -7.444 -41.367 1.00 77.69 261 GLY A CA 1
ATOM 2020 C C . GLY A 1 261 ? -1.822 -7.214 -40.313 1.00 77.69 261 GLY A C 1
ATOM 2021 O O . GLY A 1 261 ? -2.086 -6.065 -39.965 1.00 77.69 261 GLY A O 1
ATOM 2022 N N . GLU A 1 262 ? -2.390 -8.279 -39.735 1.00 81.75 262 GLU A N 1
ATOM 2023 C CA . GLU A 1 262 ? -3.414 -8.183 -38.675 1.00 81.75 262 GLU A CA 1
ATOM 2024 C C . GLU A 1 262 ? -2.878 -7.555 -37.379 1.00 81.75 262 GLU A C 1
ATOM 2026 O O . GLU A 1 262 ? -3.632 -6.942 -36.621 1.00 81.75 262 GLU A O 1
ATOM 2031 N N . ILE A 1 263 ? -1.576 -7.691 -37.102 1.00 85.56 263 ILE A N 1
ATOM 2032 C CA . ILE A 1 263 ? -0.947 -6.990 -35.977 1.00 85.56 263 ILE A CA 1
ATOM 2033 C C . ILE A 1 263 ? -0.767 -5.504 -36.320 1.00 85.56 263 ILE A C 1
ATOM 2035 O O . ILE A 1 263 ? -1.018 -4.652 -35.473 1.00 85.56 263 ILE A O 1
ATOM 2039 N N . CYS A 1 264 ? -0.405 -5.159 -37.560 1.00 87.00 264 CYS A N 1
ATOM 2040 C CA . CYS A 1 264 ? -0.275 -3.765 -38.002 1.00 87.00 264 CYS A CA 1
ATOM 2041 C C . CYS A 1 264 ? -1.601 -2.978 -37.991 1.00 87.00 264 CYS A C 1
ATOM 2043 O O . CYS A 1 264 ? -1.562 -1.747 -37.952 1.00 87.00 264 CYS A O 1
ATOM 2045 N N . GLU A 1 265 ? -2.762 -3.642 -37.966 1.00 84.56 265 GLU A N 1
ATOM 2046 C CA . GLU A 1 265 ? -4.061 -2.984 -37.741 1.00 84.56 265 GLU A CA 1
ATOM 2047 C C . GLU A 1 265 ? -4.189 -2.352 -36.341 1.00 84.56 265 GLU A C 1
ATOM 2049 O O . GLU A 1 265 ? -5.030 -1.476 -36.146 1.00 84.56 265 GLU A O 1
ATOM 2054 N N . THR A 1 266 ? -3.361 -2.747 -35.361 1.00 88.38 266 THR A N 1
ATOM 2055 C CA . THR A 1 266 ? -3.352 -2.121 -34.023 1.00 88.38 266 THR A CA 1
ATOM 2056 C C . THR A 1 266 ? -2.511 -0.846 -33.953 1.00 88.38 266 THR A C 1
ATOM 2058 O O . THR A 1 266 ? -2.588 -0.128 -32.953 1.00 88.38 266 THR A O 1
ATOM 2061 N N . LEU A 1 267 ? -1.718 -0.538 -34.989 1.00 91.31 267 LEU A N 1
ATOM 2062 C CA . LEU A 1 267 ? -0.954 0.708 -35.064 1.00 91.31 267 LEU A CA 1
ATOM 2063 C C . LEU A 1 267 ? -1.900 1.902 -35.288 1.00 91.31 267 LEU A C 1
ATOM 2065 O O . LEU A 1 267 ? -2.784 1.821 -36.145 1.00 91.31 267 LEU A O 1
ATOM 2069 N N . PRO A 1 268 ? -1.692 3.027 -34.581 1.00 91.56 268 PRO A N 1
ATOM 2070 C CA . PRO A 1 268 ? -2.516 4.220 -34.730 1.00 91.56 268 PRO A CA 1
ATOM 2071 C C . PRO A 1 268 ? -2.200 4.936 -36.051 1.00 91.56 268 PRO A C 1
ATOM 2073 O O . PRO A 1 268 ? -1.355 4.488 -36.834 1.00 91.56 268 PRO A O 1
ATOM 2076 N N . ASP A 1 269 ? -2.866 6.060 -36.288 1.00 89.94 269 ASP A N 1
ATOM 2077 C CA . ASP A 1 269 ? -2.630 6.910 -37.455 1.00 89.94 269 ASP A CA 1
ATOM 2078 C C . ASP A 1 269 ? -1.192 7.472 -37.459 1.00 89.94 269 ASP A C 1
ATOM 2080 O O . ASP A 1 269 ? -0.536 7.612 -36.421 1.00 89.94 269 ASP A O 1
ATOM 2084 N N . GLU A 1 270 ? -0.685 7.822 -38.640 1.00 89.50 270 GLU A N 1
ATOM 2085 C CA . GLU A 1 270 ? 0.704 8.246 -38.867 1.00 89.50 270 GLU A CA 1
ATOM 2086 C C . GLU A 1 270 ? 1.122 9.454 -38.008 1.00 89.50 270 GLU A C 1
ATOM 2088 O O . GLU A 1 270 ? 2.269 9.540 -37.562 1.00 89.50 270 GLU A O 1
ATOM 2093 N N . SER A 1 271 ? 0.189 10.368 -37.734 1.00 91.94 271 SER A N 1
ATOM 2094 C CA . SER A 1 271 ? 0.391 11.520 -36.848 1.00 91.94 271 SER A CA 1
ATOM 2095 C C . SER A 1 271 ? 0.677 11.103 -35.402 1.00 91.94 271 SER A C 1
ATOM 2097 O O . SER A 1 271 ? 1.565 11.673 -34.766 1.00 91.94 271 SER A O 1
ATOM 2099 N N . ASP A 1 272 ? -0.018 10.084 -34.895 1.00 94.31 272 ASP A N 1
ATOM 2100 C CA . ASP A 1 272 ? 0.195 9.536 -33.556 1.00 94.31 272 ASP A CA 1
ATOM 2101 C C . ASP A 1 272 ? 1.486 8.717 -33.477 1.00 94.31 272 ASP A C 1
ATOM 2103 O O . ASP A 1 272 ? 2.213 8.831 -32.491 1.00 94.31 272 ASP A O 1
ATOM 2107 N N . ILE A 1 273 ? 1.842 7.969 -34.529 1.00 96.06 273 ILE A N 1
ATOM 2108 C CA . ILE A 1 273 ? 3.145 7.285 -34.618 1.00 96.06 273 ILE A CA 1
ATOM 2109 C C . ILE A 1 273 ? 4.293 8.300 -34.487 1.00 96.06 273 ILE A C 1
ATOM 2111 O O . ILE A 1 273 ? 5.176 8.117 -33.646 1.00 96.06 273 ILE A O 1
ATOM 2115 N N . ILE A 1 274 ? 4.258 9.401 -35.253 1.00 96.06 274 ILE A N 1
ATOM 2116 C CA . ILE A 1 274 ? 5.259 10.481 -35.163 1.00 96.06 274 ILE A CA 1
ATOM 2117 C C . ILE A 1 274 ? 5.259 11.110 -33.766 1.00 96.06 274 ILE A C 1
ATOM 2119 O O . ILE A 1 274 ? 6.323 11.322 -33.187 1.00 96.06 274 ILE A O 1
ATOM 2123 N N . ARG A 1 275 ? 4.081 11.389 -33.202 1.00 96.75 275 ARG A N 1
ATOM 2124 C CA . ARG A 1 275 ? 3.932 12.016 -31.883 1.00 96.75 275 ARG A CA 1
ATOM 2125 C C . ARG A 1 275 ? 4.513 11.151 -30.764 1.00 96.75 275 ARG A C 1
ATOM 2127 O O . ARG A 1 275 ? 5.258 11.656 -29.926 1.00 96.75 275 ARG A O 1
ATOM 2134 N N . TYR A 1 276 ? 4.227 9.850 -30.754 1.00 97.69 276 TYR A N 1
ATOM 2135 C CA . TYR A 1 276 ? 4.788 8.920 -29.773 1.00 97.69 276 TYR A CA 1
ATOM 2136 C C . TYR A 1 276 ? 6.290 8.693 -29.983 1.00 97.69 276 TYR A C 1
ATOM 2138 O O . TYR A 1 276 ? 7.019 8.593 -28.996 1.00 97.69 276 TYR A O 1
ATOM 2146 N N . TRP A 1 277 ? 6.773 8.686 -31.230 1.00 97.56 277 TRP A N 1
ATOM 2147 C CA . TRP A 1 277 ? 8.207 8.665 -31.533 1.00 97.56 277 TRP A CA 1
ATOM 2148 C C . TRP A 1 277 ? 8.916 9.908 -30.978 1.00 97.56 277 TRP A C 1
ATOM 2150 O O . TRP A 1 277 ? 9.852 9.765 -30.197 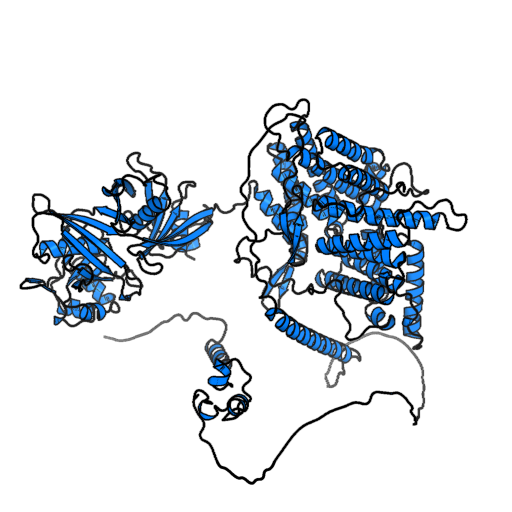1.00 97.56 277 TRP A O 1
ATOM 2160 N N . GLN A 1 278 ? 8.414 11.115 -31.250 1.00 97.00 278 GLN A N 1
ATOM 2161 C CA . GLN A 1 278 ? 8.956 12.363 -30.694 1.00 97.00 278 GLN A CA 1
ATOM 2162 C C . GLN A 1 278 ? 8.980 12.351 -29.160 1.00 97.00 278 GLN A C 1
ATOM 2164 O O . GLN A 1 278 ? 9.998 12.682 -28.554 1.00 97.00 278 GLN A O 1
ATOM 2169 N N . VAL A 1 279 ? 7.895 11.902 -28.517 1.00 96.88 279 VAL A N 1
ATOM 2170 C CA . VAL A 1 279 ? 7.839 11.769 -27.052 1.00 96.88 279 VAL A CA 1
ATOM 2171 C C . VAL A 1 279 ? 8.877 10.768 -26.536 1.00 96.88 279 VAL A C 1
ATOM 2173 O O . VAL A 1 279 ? 9.514 11.047 -25.519 1.00 96.88 279 VAL A O 1
ATOM 2176 N N . TYR A 1 280 ? 9.084 9.639 -27.223 1.00 97.62 280 TYR A N 1
ATOM 2177 C CA . TYR A 1 280 ? 10.139 8.677 -26.897 1.00 97.62 280 TYR A CA 1
ATOM 2178 C C . TYR A 1 280 ? 11.533 9.315 -26.994 1.00 97.62 280 TYR A C 1
ATOM 2180 O O . TYR A 1 280 ? 12.316 9.209 -26.046 1.00 97.62 280 TYR A O 1
ATOM 2188 N N . GLN A 1 281 ? 11.820 10.023 -28.091 1.00 96.38 281 GLN A N 1
ATOM 2189 C CA . GLN A 1 281 ? 13.099 10.699 -28.335 1.00 96.38 281 GLN A CA 1
ATOM 2190 C C . GLN A 1 281 ? 13.433 11.741 -27.257 1.00 96.38 281 GLN A C 1
ATOM 2192 O O . GLN A 1 281 ? 14.595 11.864 -26.879 1.00 96.38 281 GLN A O 1
ATOM 2197 N N . THR A 1 282 ? 12.436 12.473 -26.742 1.00 94.19 282 THR A N 1
ATOM 2198 C CA . THR A 1 282 ? 12.655 13.587 -25.800 1.00 94.19 282 THR A CA 1
ATOM 2199 C C . THR A 1 282 ? 12.476 13.219 -24.326 1.00 94.19 282 THR A C 1
ATOM 2201 O O . THR A 1 282 ? 13.072 13.867 -23.476 1.00 94.19 282 THR A O 1
ATOM 2204 N N . ASN A 1 283 ? 11.646 12.223 -23.986 1.00 94.44 283 ASN A N 1
ATOM 2205 C CA . ASN A 1 283 ? 11.311 11.896 -22.587 1.00 94.44 283 ASN A CA 1
ATOM 2206 C C . ASN A 1 283 ? 11.806 10.522 -22.121 1.00 94.44 283 ASN A C 1
ATOM 2208 O O . ASN A 1 283 ? 11.854 10.293 -20.916 1.00 94.44 283 ASN A O 1
ATOM 2212 N N . VAL A 1 284 ? 12.138 9.602 -23.035 1.00 95.56 284 VAL A N 1
ATOM 2213 C CA . VAL A 1 284 ? 12.516 8.223 -22.675 1.00 95.56 284 VAL A CA 1
ATOM 2214 C C . VAL A 1 284 ? 13.961 7.933 -23.044 1.00 95.56 284 VAL A C 1
ATOM 2216 O O . VAL A 1 284 ? 14.754 7.607 -22.166 1.00 95.56 284 VAL A O 1
ATOM 2219 N N . HIS A 1 285 ? 14.318 8.085 -24.321 1.00 95.81 285 HIS A N 1
ATOM 2220 C CA . HIS A 1 285 ? 15.647 7.754 -24.829 1.00 95.81 285 HIS A CA 1
ATOM 2221 C C . HIS A 1 285 ? 16.801 8.422 -24.054 1.00 95.81 285 HIS A C 1
ATOM 2223 O O . HIS A 1 285 ? 17.754 7.711 -23.744 1.00 95.81 285 HIS A O 1
ATOM 2229 N N . PRO A 1 286 ? 16.747 9.714 -23.661 1.00 94.69 286 PRO A N 1
ATOM 2230 C CA . PRO A 1 286 ? 17.867 10.340 -22.955 1.00 94.69 286 PRO A CA 1
ATOM 2231 C C . PRO A 1 286 ? 18.121 9.739 -21.565 1.00 94.69 286 PRO A C 1
ATOM 2233 O O . PRO A 1 286 ? 19.264 9.616 -21.135 1.00 94.69 286 PRO A O 1
ATOM 2236 N N . PHE A 1 287 ? 17.058 9.305 -20.877 1.00 95.00 287 PHE A N 1
ATOM 2237 C CA . PHE A 1 287 ? 17.147 8.724 -19.533 1.00 95.00 287 PHE A CA 1
ATOM 2238 C C . PHE A 1 287 ? 17.248 7.193 -19.533 1.00 95.00 287 PHE A C 1
ATOM 2240 O O . PHE A 1 287 ? 17.571 6.607 -18.504 1.00 95.00 287 PHE A O 1
ATOM 2247 N N . TYR A 1 288 ? 16.952 6.539 -20.659 1.00 94.50 288 TYR A N 1
ATOM 2248 C CA . TYR A 1 288 ? 17.031 5.090 -20.836 1.00 94.50 288 TYR A CA 1
ATOM 2249 C C . TYR A 1 288 ? 17.282 4.730 -22.324 1.00 94.50 288 TYR A C 1
ATOM 2251 O O . TYR A 1 288 ? 16.358 4.328 -23.043 1.00 94.50 288 TYR A O 1
ATOM 2259 N N . PRO A 1 289 ? 18.529 4.869 -22.823 1.00 93.25 289 PRO A N 1
ATOM 2260 C CA . PRO A 1 289 ? 18.867 4.705 -24.242 1.00 93.25 289 PRO A CA 1
ATOM 2261 C C . PRO A 1 289 ? 19.029 3.231 -24.666 1.00 93.25 289 PRO A C 1
ATOM 2263 O O . PRO A 1 289 ? 20.071 2.820 -25.178 1.00 93.25 289 PRO A O 1
ATOM 2266 N N . ALA A 1 290 ? 17.991 2.416 -24.457 1.00 93.00 290 ALA A N 1
ATOM 2267 C CA . ALA A 1 290 ? 17.978 1.002 -24.849 1.00 93.00 290 ALA A CA 1
ATOM 2268 C C . ALA A 1 290 ? 17.808 0.768 -26.363 1.00 93.00 290 ALA A C 1
ATOM 2270 O O . ALA A 1 290 ? 18.128 -0.318 -26.843 1.00 93.00 290 ALA A O 1
ATOM 2271 N N . LEU A 1 291 ? 17.346 1.768 -27.124 1.00 95.94 291 LEU A N 1
ATOM 2272 C CA . LEU A 1 291 ? 17.347 1.742 -28.589 1.00 95.94 291 LEU A CA 1
ATOM 2273 C C . LEU A 1 291 ? 18.732 2.158 -29.111 1.00 95.94 291 LEU A C 1
ATOM 2275 O O . LEU A 1 291 ? 18.947 3.296 -29.516 1.00 95.94 291 LEU A O 1
ATOM 2279 N N . VAL A 1 292 ? 19.687 1.231 -29.094 1.00 92.50 292 VAL A N 1
ATOM 2280 C CA . VAL A 1 292 ? 21.060 1.472 -29.565 1.00 92.50 292 VAL A CA 1
ATOM 2281 C C . VAL A 1 292 ? 21.150 1.633 -31.083 1.00 92.50 292 VAL A C 1
ATOM 2283 O O . VAL A 1 292 ? 22.026 2.337 -31.574 1.00 92.50 292 VAL A O 1
ATOM 2286 N N . THR A 1 293 ? 20.224 1.041 -31.842 1.00 91.06 293 THR A N 1
ATOM 2287 C CA . THR A 1 293 ? 20.134 1.202 -33.304 1.00 91.06 293 THR A CA 1
ATOM 2288 C C . THR A 1 293 ? 19.302 2.431 -33.699 1.00 91.06 293 THR A C 1
ATOM 2290 O O . THR A 1 293 ? 18.509 2.358 -34.637 1.00 91.06 293 THR A O 1
ATOM 2293 N N . TYR A 1 294 ? 19.437 3.541 -32.964 1.00 92.38 294 TYR A N 1
ATOM 2294 C CA . TYR A 1 294 ? 18.563 4.723 -33.024 1.00 92.38 294 TYR A CA 1
ATOM 2295 C C . TYR A 1 294 ? 18.381 5.300 -34.438 1.00 92.38 294 TYR A C 1
ATOM 2297 O O . TYR A 1 294 ? 17.257 5.387 -34.929 1.00 92.38 294 TYR A O 1
ATOM 2305 N N . GLU A 1 295 ? 19.475 5.637 -35.127 1.00 91.19 295 GLU A N 1
ATOM 2306 C CA . GLU A 1 295 ? 19.424 6.243 -36.467 1.00 91.19 295 GLU A CA 1
ATOM 2307 C C . GLU A 1 295 ? 18.843 5.288 -37.514 1.00 91.19 295 GLU A C 1
ATOM 2309 O O . GLU A 1 295 ? 17.964 5.659 -38.292 1.00 91.19 295 GLU A O 1
ATOM 2314 N N . LYS A 1 296 ? 19.283 4.022 -37.486 1.00 92.75 296 LYS A N 1
ATOM 2315 C CA . LYS A 1 296 ? 18.776 2.967 -38.371 1.00 92.75 296 LYS A CA 1
ATOM 2316 C C . LYS A 1 296 ? 17.275 2.752 -38.168 1.00 92.75 296 LYS A C 1
ATOM 2318 O O . LYS A 1 296 ? 16.541 2.654 -39.143 1.00 92.75 296 LYS A O 1
ATOM 2323 N N . PHE A 1 297 ? 16.816 2.723 -36.915 1.00 95.56 297 PHE A N 1
ATOM 2324 C CA . PHE A 1 297 ? 15.398 2.607 -36.586 1.00 95.56 297 PHE A CA 1
ATOM 2325 C C . PHE A 1 297 ? 14.598 3.815 -37.089 1.00 95.56 297 PHE A C 1
ATOM 2327 O O . PHE A 1 297 ? 13.544 3.620 -37.686 1.00 95.56 297 PHE A O 1
ATOM 2334 N N . ASN A 1 298 ? 15.113 5.037 -36.917 1.00 94.94 298 ASN A N 1
ATOM 2335 C CA . ASN A 1 298 ? 14.481 6.263 -37.407 1.00 94.94 298 ASN A CA 1
ATOM 2336 C C . ASN A 1 298 ? 14.264 6.227 -38.932 1.00 94.94 298 ASN A C 1
ATOM 2338 O O . ASN A 1 298 ? 13.166 6.513 -39.402 1.00 94.94 298 ASN A O 1
ATOM 2342 N N . ILE A 1 299 ? 15.277 5.812 -39.703 1.00 94.75 299 ILE A N 1
ATOM 2343 C CA . ILE A 1 299 ? 15.165 5.650 -41.164 1.00 94.75 299 ILE A CA 1
ATOM 2344 C C . ILE A 1 299 ? 14.121 4.574 -41.508 1.00 94.75 299 ILE A C 1
ATOM 2346 O O . ILE A 1 299 ? 13.186 4.844 -42.262 1.00 94.75 299 ILE A O 1
ATOM 2350 N N . SER A 1 300 ? 14.221 3.383 -40.903 1.00 94.44 300 SER A N 1
ATOM 2351 C CA . SER A 1 300 ? 13.278 2.280 -41.145 1.00 94.44 300 SER A CA 1
ATOM 2352 C C . SER A 1 300 ? 11.828 2.631 -40.786 1.00 94.44 300 SER A C 1
ATOM 2354 O O . SER A 1 300 ? 10.908 2.165 -41.455 1.00 94.44 300 SER A O 1
ATOM 2356 N N . LEU A 1 301 ? 11.609 3.466 -39.764 1.00 94.94 301 LEU A N 1
ATOM 2357 C CA . LEU A 1 301 ? 10.285 3.947 -39.367 1.00 94.94 301 LEU A CA 1
ATOM 2358 C C . LEU A 1 301 ? 9.645 4.799 -40.468 1.00 94.94 301 LEU A C 1
ATOM 2360 O O . LEU A 1 301 ? 8.511 4.527 -40.859 1.00 94.94 301 LEU A O 1
ATOM 2364 N N . PHE 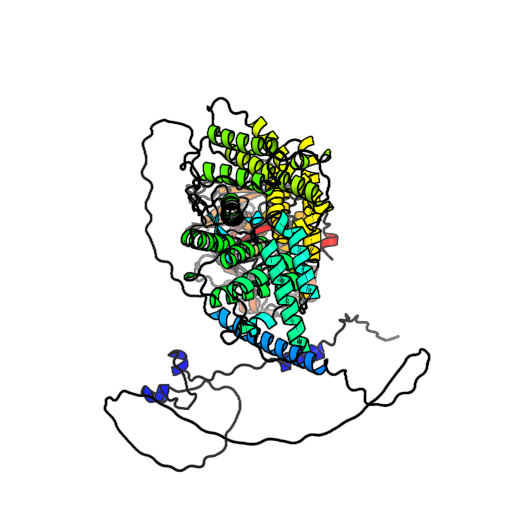A 1 302 ? 10.367 5.783 -41.008 1.00 93.75 302 PHE A N 1
ATOM 2365 C CA . PHE A 1 302 ? 9.843 6.618 -42.093 1.00 93.75 302 PHE A CA 1
ATOM 2366 C C . PHE A 1 302 ? 9.657 5.833 -43.400 1.00 93.75 302 PHE A C 1
ATOM 2368 O O . PHE A 1 302 ? 8.666 6.044 -44.097 1.00 93.75 302 PHE A O 1
ATOM 2375 N N . GLU A 1 303 ? 10.536 4.876 -43.714 1.00 91.56 303 GLU A N 1
ATOM 2376 C CA . GLU A 1 303 ? 10.331 3.958 -44.844 1.00 91.56 303 GLU A CA 1
ATOM 2377 C C . GLU A 1 303 ? 9.063 3.104 -44.685 1.00 91.56 303 GLU A C 1
ATOM 2379 O O . GLU A 1 303 ? 8.297 2.953 -45.638 1.00 91.56 303 GLU A O 1
ATOM 2384 N N . PHE A 1 304 ? 8.822 2.556 -43.489 1.00 91.19 304 PHE A N 1
ATOM 2385 C CA . PHE A 1 304 ? 7.616 1.789 -43.177 1.00 91.19 304 PHE A CA 1
ATOM 2386 C C . PHE A 1 304 ? 6.351 2.650 -43.274 1.00 91.19 304 PHE A C 1
ATOM 2388 O O . PHE A 1 304 ? 5.378 2.233 -43.901 1.00 91.19 304 PHE A O 1
ATOM 2395 N N . MET A 1 305 ? 6.374 3.862 -42.716 1.00 90.00 305 MET A N 1
ATOM 2396 C CA . MET A 1 305 ? 5.252 4.799 -42.794 1.00 90.00 305 MET A CA 1
ATOM 2397 C C . MET A 1 305 ? 4.924 5.178 -44.240 1.00 90.00 305 MET A C 1
ATOM 2399 O O . MET A 1 305 ? 3.768 5.082 -44.637 1.00 90.00 305 MET A O 1
ATOM 2403 N N . ASN A 1 306 ? 5.930 5.512 -45.056 1.00 87.62 306 ASN A N 1
ATOM 2404 C CA . ASN A 1 306 ? 5.726 5.825 -46.473 1.00 87.62 306 ASN A CA 1
ATOM 2405 C C . ASN A 1 306 ? 5.089 4.649 -47.234 1.00 87.62 306 ASN A C 1
ATOM 2407 O O . ASN A 1 306 ? 4.166 4.857 -48.021 1.00 87.62 306 ASN A O 1
ATOM 2411 N N . LYS A 1 307 ? 5.528 3.408 -46.966 1.00 84.44 307 LYS A N 1
ATOM 2412 C CA . LYS A 1 307 ? 4.912 2.194 -47.532 1.00 84.44 307 LYS A CA 1
ATOM 2413 C C . LYS A 1 307 ? 3.455 2.040 -47.082 1.00 84.44 307 LYS A C 1
ATOM 2415 O O . LYS A 1 307 ? 2.583 1.862 -47.927 1.00 84.44 307 LYS A O 1
ATOM 2420 N N . ARG A 1 308 ? 3.173 2.171 -45.779 1.00 84.12 308 ARG A N 1
ATOM 2421 C CA . ARG A 1 308 ? 1.816 2.073 -45.208 1.00 84.12 308 ARG A CA 1
ATOM 2422 C C . ARG A 1 308 ? 0.866 3.116 -45.807 1.00 84.12 308 ARG A C 1
ATOM 2424 O O . ARG A 1 308 ? -0.246 2.767 -46.191 1.00 84.12 308 ARG A O 1
ATOM 2431 N N . THR A 1 309 ? 1.313 4.365 -45.956 1.00 80.62 309 THR A N 1
ATOM 2432 C CA . THR A 1 309 ? 0.526 5.435 -46.588 1.00 80.62 309 THR A CA 1
ATOM 2433 C C . THR A 1 309 ? 0.284 5.174 -48.077 1.00 80.62 309 THR A C 1
ATOM 2435 O O . THR A 1 309 ? -0.838 5.363 -48.538 1.00 80.62 309 THR A O 1
ATOM 2438 N N . GLY A 1 310 ? 1.285 4.694 -48.827 1.00 76.38 310 GLY A N 1
ATOM 2439 C CA . GLY A 1 310 ? 1.116 4.323 -50.239 1.00 76.38 310 GLY A CA 1
ATOM 2440 C C . GLY A 1 310 ? 0.067 3.224 -50.442 1.00 76.38 310 GLY A C 1
ATOM 2441 O O . GLY A 1 310 ? -0.830 3.364 -51.270 1.00 76.38 310 GLY A O 1
ATOM 2442 N N . MET A 1 311 ? 0.096 2.183 -49.605 1.00 73.12 311 MET A N 1
ATOM 2443 C CA . MET A 1 311 ? -0.877 1.082 -49.653 1.00 73.12 311 MET A CA 1
ATOM 2444 C C . MET A 1 311 ? -2.325 1.538 -49.411 1.00 73.12 311 MET A C 1
ATOM 2446 O O . MET A 1 311 ? -3.241 1.038 -50.062 1.00 73.12 311 MET A O 1
ATOM 2450 N N . LEU A 1 312 ? -2.542 2.514 -48.519 1.00 68.00 312 LEU A N 1
ATOM 2451 C CA . LEU A 1 312 ? -3.865 3.107 -48.273 1.00 68.00 312 LEU A CA 1
ATOM 2452 C C . LEU A 1 312 ? -4.400 3.915 -49.471 1.00 68.00 312 LEU A C 1
ATOM 2454 O O . LEU A 1 312 ? -5.608 4.128 -49.565 1.00 68.00 312 LEU A O 1
ATOM 2458 N N . LEU A 1 313 ? -3.522 4.372 -50.370 1.00 67.25 313 LEU A N 1
ATOM 2459 C CA . LEU A 1 313 ? -3.875 5.173 -51.546 1.00 67.25 313 LEU A CA 1
ATOM 2460 C C . LEU A 1 313 ? -4.085 4.321 -52.807 1.00 67.25 313 LEU A C 1
ATOM 2462 O O . LEU A 1 313 ? -4.942 4.651 -53.624 1.00 67.25 313 LEU A O 1
ATOM 2466 N N . GLU A 1 314 ? -3.326 3.234 -52.973 1.00 61.25 314 GLU A N 1
ATOM 2467 C CA . GLU A 1 314 ? -3.295 2.459 -54.225 1.00 61.25 314 GLU A CA 1
ATOM 2468 C C . GLU A 1 314 ? -4.256 1.254 -54.258 1.00 61.25 314 GLU A C 1
ATOM 2470 O O . GLU A 1 314 ? -4.436 0.656 -55.318 1.00 61.25 314 GLU A O 1
ATOM 2475 N N . ASN A 1 315 ? -4.924 0.910 -53.143 1.00 53.72 315 ASN A N 1
ATOM 2476 C CA . ASN A 1 315 ? -5.789 -0.283 -53.011 1.00 53.72 315 ASN A CA 1
ATOM 2477 C C . ASN A 1 315 ? -5.081 -1.615 -53.365 1.00 53.72 315 ASN A C 1
ATOM 2479 O O . ASN A 1 315 ? -5.745 -2.623 -53.634 1.00 53.72 315 ASN A O 1
ATOM 2483 N N . ASP A 1 316 ? -3.746 -1.634 -53.378 1.00 48.31 316 ASP A N 1
ATOM 2484 C CA . ASP A 1 316 ? -2.981 -2.810 -53.778 1.00 48.31 316 ASP A CA 1
ATOM 2485 C C . ASP A 1 316 ? -2.927 -3.860 -52.653 1.00 48.31 316 ASP A C 1
ATOM 2487 O O . ASP A 1 316 ? -2.969 -3.556 -51.461 1.00 48.31 316 ASP A O 1
ATOM 2491 N N . THR A 1 317 ? -2.865 -5.130 -53.046 1.00 46.28 317 THR A N 1
ATOM 2492 C CA . THR A 1 317 ? -3.044 -6.294 -52.163 1.00 46.28 317 THR A CA 1
ATOM 2493 C C . THR A 1 317 ? -1.741 -7.006 -51.797 1.00 46.28 317 THR A C 1
ATOM 2495 O O . THR A 1 317 ? -1.783 -8.088 -51.202 1.00 46.28 317 THR A O 1
ATOM 2498 N N . MET A 1 318 ? -0.583 -6.391 -52.075 1.00 47.81 318 MET A N 1
ATOM 2499 C CA . MET A 1 318 ? 0.649 -6.733 -51.357 1.00 47.81 318 MET A CA 1
ATOM 2500 C C . MET A 1 318 ? 0.425 -6.515 -49.859 1.00 47.81 318 MET A C 1
ATOM 2502 O O . MET A 1 318 ? -0.089 -5.484 -49.438 1.00 47.81 318 MET A O 1
ATOM 2506 N N . ARG A 1 319 ? 0.757 -7.512 -49.040 1.00 59.53 319 ARG A N 1
ATOM 2507 C CA . ARG A 1 319 ? 0.406 -7.511 -47.617 1.00 59.53 319 ARG A CA 1
ATOM 2508 C C . ARG A 1 319 ? 1.561 -6.984 -46.777 1.00 59.53 319 ARG A C 1
ATOM 2510 O O . ARG A 1 319 ? 2.717 -7.278 -47.053 1.00 59.53 319 ARG A O 1
ATOM 2517 N N . LEU A 1 320 ? 1.234 -6.336 -45.659 1.00 65.31 320 LEU A N 1
ATOM 2518 C CA . LEU A 1 320 ? 2.193 -6.019 -44.586 1.00 65.31 320 LEU A CA 1
ATOM 2519 C C . LEU A 1 320 ? 2.776 -7.279 -43.896 1.00 65.31 320 LEU A C 1
ATOM 2521 O O . LEU A 1 320 ? 3.561 -7.159 -42.958 1.00 65.31 320 LEU A O 1
ATOM 2525 N N . ASP A 1 321 ? 2.421 -8.478 -44.370 1.00 65.12 321 ASP A N 1
ATOM 2526 C CA . ASP A 1 321 ? 2.953 -9.769 -43.925 1.00 65.12 321 ASP A CA 1
ATOM 2527 C C . ASP A 1 321 ? 4.466 -9.933 -44.194 1.00 65.12 321 ASP A C 1
ATOM 2529 O O . ASP A 1 321 ? 5.121 -10.692 -43.484 1.00 65.12 321 ASP A O 1
ATOM 2533 N N . ASP A 1 322 ? 5.035 -9.189 -45.154 1.00 72.12 322 ASP A N 1
ATOM 2534 C CA . ASP A 1 322 ? 6.470 -9.230 -45.501 1.00 72.12 322 ASP A CA 1
ATOM 2535 C C . ASP A 1 322 ? 7.378 -8.416 -44.546 1.00 72.12 322 ASP A C 1
ATOM 2537 O O . ASP A 1 322 ? 8.602 -8.393 -44.707 1.00 72.12 322 ASP A O 1
ATOM 2541 N N . VAL A 1 323 ? 6.818 -7.710 -43.555 1.00 82.94 323 VAL A N 1
ATOM 2542 C CA . VAL A 1 323 ? 7.605 -6.895 -42.611 1.00 82.94 323 VAL A CA 1
ATOM 2543 C C . VAL A 1 323 ? 8.217 -7.778 -41.515 1.00 82.94 323 VAL A C 1
ATOM 2545 O O . VAL A 1 323 ? 7.518 -8.558 -40.867 1.00 82.94 323 VAL A O 1
ATOM 2548 N N . ASP A 1 324 ? 9.523 -7.622 -41.252 1.00 89.69 324 ASP A N 1
ATOM 2549 C CA . ASP A 1 324 ? 10.222 -8.366 -40.192 1.00 89.69 324 ASP A CA 1
ATOM 2550 C C . ASP A 1 324 ? 9.517 -8.208 -38.835 1.00 89.69 324 ASP A C 1
ATOM 2552 O O . ASP A 1 324 ? 9.476 -7.129 -38.234 1.00 89.69 324 ASP A O 1
ATOM 2556 N N . SER A 1 325 ? 9.017 -9.330 -38.317 1.00 92.38 325 SER A N 1
ATOM 2557 C CA . SER A 1 325 ? 8.361 -9.401 -37.012 1.00 92.38 325 SER A CA 1
ATOM 2558 C C . SER A 1 325 ? 9.294 -8.994 -35.861 1.00 92.38 325 SER A C 1
ATOM 2560 O O . SER A 1 325 ? 8.827 -8.485 -34.846 1.00 92.38 325 SER A O 1
ATOM 2562 N N . SER A 1 326 ? 10.616 -9.139 -36.002 1.00 94.75 326 SER A N 1
ATOM 2563 C CA . SER A 1 326 ? 11.581 -8.665 -34.998 1.00 94.75 326 SER A CA 1
ATOM 2564 C C . SER A 1 326 ? 11.608 -7.136 -34.925 1.00 94.75 326 SER A C 1
ATOM 2566 O O . SER A 1 326 ? 11.610 -6.563 -33.835 1.00 94.75 326 SER A O 1
ATOM 2568 N N . TRP A 1 327 ? 11.604 -6.463 -36.079 1.00 95.56 327 TRP A N 1
ATOM 2569 C CA . TRP A 1 327 ? 11.508 -5.010 -36.179 1.00 95.56 327 TRP A CA 1
ATOM 2570 C C . TRP A 1 327 ? 10.131 -4.484 -35.751 1.00 95.56 327 TRP A C 1
ATOM 2572 O O . TRP A 1 327 ? 10.075 -3.517 -34.995 1.00 95.56 327 TRP A O 1
ATOM 2582 N N . LEU A 1 328 ? 9.027 -5.149 -36.119 1.00 95.12 328 LEU A N 1
ATOM 2583 C CA . LEU A 1 328 ? 7.691 -4.782 -35.622 1.00 95.12 328 LEU A CA 1
ATOM 2584 C C . LEU A 1 328 ? 7.595 -4.895 -34.095 1.00 95.12 328 LEU A C 1
ATOM 2586 O O . LEU A 1 328 ? 7.020 -4.017 -33.454 1.00 95.12 328 LEU A O 1
ATOM 2590 N N . ALA A 1 329 ? 8.194 -5.926 -33.487 1.00 96.44 329 ALA A N 1
ATOM 2591 C CA . ALA A 1 329 ? 8.269 -6.026 -32.031 1.00 96.44 329 ALA A CA 1
ATOM 2592 C C . ALA A 1 329 ? 8.967 -4.802 -31.415 1.00 96.44 329 ALA A C 1
ATOM 2594 O O . ALA A 1 329 ? 8.471 -4.235 -30.437 1.00 96.44 329 ALA A O 1
ATOM 2595 N N . LEU A 1 330 ? 10.080 -4.363 -32.009 1.00 97.88 330 LEU A N 1
ATOM 2596 C CA . LEU A 1 330 ? 10.799 -3.164 -31.583 1.00 97.88 330 LEU A CA 1
ATOM 2597 C C . LEU A 1 330 ? 9.964 -1.890 -31.771 1.00 97.88 330 LEU A C 1
ATOM 2599 O O . LEU A 1 330 ? 9.895 -1.087 -30.844 1.00 97.88 330 LEU A O 1
ATOM 2603 N N . LEU A 1 331 ? 9.275 -1.737 -32.908 1.00 97.69 331 LEU A N 1
ATOM 2604 C CA . LEU A 1 331 ? 8.373 -0.613 -33.171 1.00 97.69 331 LEU A CA 1
ATOM 2605 C C . LEU A 1 331 ? 7.303 -0.487 -32.082 1.00 97.69 331 LEU A C 1
ATOM 2607 O O . LEU A 1 331 ? 7.184 0.564 -31.455 1.00 97.69 331 LEU A O 1
ATOM 2611 N N . PHE A 1 332 ? 6.571 -1.565 -31.798 1.00 98.00 332 PHE A N 1
ATOM 2612 C CA . PHE A 1 332 ? 5.548 -1.554 -30.754 1.00 98.00 332 PHE A CA 1
ATOM 2613 C C . PHE A 1 332 ? 6.123 -1.277 -29.356 1.00 98.00 332 PHE A C 1
ATOM 2615 O O . PHE A 1 332 ? 5.489 -0.576 -28.572 1.00 98.00 332 PHE A O 1
ATOM 2622 N N . ALA A 1 333 ? 7.326 -1.763 -29.035 1.00 98.12 333 ALA A N 1
ATOM 2623 C CA . ALA A 1 333 ? 7.965 -1.487 -27.746 1.00 98.12 333 ALA A CA 1
ATOM 2624 C C . ALA A 1 333 ? 8.403 -0.012 -27.603 1.00 98.12 333 ALA A C 1
ATOM 2626 O O . ALA A 1 333 ? 8.218 0.590 -26.541 1.00 98.12 333 ALA A O 1
ATOM 2627 N N . VAL A 1 334 ? 8.922 0.595 -28.678 1.00 98.44 334 VAL A N 1
ATOM 2628 C CA . VAL A 1 334 ? 9.235 2.034 -28.750 1.00 98.44 334 VAL A CA 1
ATOM 2629 C C . VAL A 1 334 ? 7.960 2.870 -28.612 1.00 98.44 334 VAL A C 1
ATOM 2631 O O . VAL A 1 334 ? 7.923 3.798 -27.803 1.00 98.44 334 VAL A O 1
ATOM 2634 N N . LEU A 1 335 ? 6.890 2.514 -29.332 1.00 98.19 335 LEU A N 1
ATOM 2635 C CA . LEU A 1 335 ? 5.599 3.199 -29.237 1.00 98.19 335 LEU A CA 1
ATOM 2636 C C . LEU A 1 335 ? 4.957 3.039 -27.852 1.00 98.19 335 LEU A C 1
ATOM 2638 O O . LEU A 1 335 ? 4.396 4.005 -27.350 1.00 98.19 335 LEU A O 1
ATOM 2642 N N . ALA A 1 336 ? 5.075 1.883 -27.189 1.00 97.19 336 ALA A N 1
ATOM 2643 C CA . ALA A 1 336 ? 4.594 1.698 -25.815 1.00 97.19 336 ALA A CA 1
ATOM 2644 C C . ALA A 1 336 ? 5.294 2.651 -24.830 1.00 97.19 336 ALA A C 1
ATOM 2646 O O . ALA A 1 336 ? 4.633 3.323 -24.036 1.00 97.19 336 ALA A O 1
ATOM 2647 N N . CYS A 1 337 ? 6.622 2.776 -24.936 1.00 97.06 337 CYS A N 1
ATOM 2648 C CA . CYS A 1 337 ? 7.398 3.761 -24.181 1.00 97.06 337 CYS A CA 1
ATOM 2649 C C . CYS A 1 337 ? 6.963 5.204 -24.506 1.00 97.06 337 CYS A C 1
ATOM 2651 O O . CYS A 1 337 ? 6.734 5.996 -23.594 1.00 97.06 337 CYS A O 1
ATOM 2653 N N . GLY A 1 338 ? 6.809 5.547 -25.790 1.00 97.00 338 GLY A N 1
ATOM 2654 C CA . GLY A 1 338 ? 6.350 6.868 -26.234 1.00 97.00 338 GLY A CA 1
ATOM 2655 C C . GLY A 1 338 ? 4.957 7.226 -25.710 1.00 97.00 338 GLY A C 1
ATOM 2656 O O . GLY A 1 338 ? 4.757 8.303 -25.150 1.00 97.00 338 GLY A O 1
ATOM 2657 N N . VAL A 1 339 ? 4.006 6.291 -25.794 1.00 95.31 339 VAL A N 1
ATOM 2658 C CA . VAL A 1 339 ? 2.668 6.414 -25.202 1.00 95.31 339 VAL A CA 1
ATOM 2659 C C . VAL A 1 339 ? 2.767 6.649 -23.702 1.00 95.31 339 VAL A C 1
ATOM 2661 O O . VAL A 1 339 ? 2.190 7.623 -23.226 1.00 95.31 339 VAL A O 1
ATOM 2664 N N . GLN A 1 340 ? 3.510 5.826 -22.952 1.00 91.94 340 GLN A N 1
ATOM 2665 C CA . GLN A 1 340 ? 3.606 5.914 -21.487 1.00 91.94 340 GLN A CA 1
ATOM 2666 C C . GLN A 1 340 ? 4.072 7.296 -20.989 1.00 91.94 340 GLN A C 1
ATOM 2668 O O . GLN A 1 340 ? 3.668 7.720 -19.905 1.00 91.94 340 GLN A O 1
ATOM 2673 N N . PHE A 1 341 ? 4.843 8.028 -21.798 1.00 93.88 341 PHE A N 1
ATOM 2674 C CA . PHE A 1 341 ? 5.294 9.390 -21.501 1.00 93.88 341 PHE A CA 1
ATOM 2675 C C . PHE A 1 341 ? 4.488 10.491 -22.213 1.00 93.88 341 PHE A C 1
ATOM 2677 O O . PHE A 1 341 ? 4.739 11.672 -21.973 1.00 93.88 341 PHE A O 1
ATOM 2684 N N . SER A 1 342 ? 3.480 10.145 -23.018 1.00 93.31 342 SER A N 1
ATOM 2685 C CA . SER A 1 342 ? 2.626 11.090 -23.750 1.00 93.31 342 SER A CA 1
ATOM 2686 C C . SER A 1 342 ? 1.601 11.810 -22.864 1.00 93.31 342 SER A C 1
ATOM 2688 O O . SER A 1 342 ? 1.231 11.353 -21.778 1.00 93.31 342 SER A O 1
ATOM 2690 N N . ASN A 1 343 ? 1.104 12.943 -23.363 1.00 89.75 343 ASN A N 1
ATOM 2691 C CA . ASN A 1 343 ? 0.077 13.751 -22.699 1.00 89.75 343 ASN A CA 1
ATOM 2692 C C . ASN A 1 343 ? -1.360 13.260 -22.951 1.00 89.75 343 ASN A C 1
ATOM 2694 O O . ASN A 1 343 ? -2.304 13.987 -22.653 1.00 89.75 343 ASN A O 1
ATOM 2698 N N . ASP A 1 344 ? -1.526 12.037 -23.460 1.00 87.81 344 ASP A N 1
ATOM 2699 C CA . ASP A 1 344 ? -2.837 11.397 -23.579 1.00 87.81 344 ASP A CA 1
ATOM 2700 C C . ASP A 1 344 ? -3.490 11.235 -22.190 1.00 87.81 344 ASP A C 1
ATOM 2702 O O . ASP A 1 344 ? -2.777 11.031 -21.192 1.00 87.81 344 ASP A O 1
ATOM 2706 N N . PRO A 1 345 ? -4.834 11.279 -22.099 1.00 83.88 345 PRO A N 1
ATOM 2707 C CA . PRO A 1 345 ? -5.573 10.925 -20.892 1.00 83.88 345 PRO A CA 1
ATOM 2708 C C . PRO A 1 345 ? -5.102 9.587 -20.313 1.00 83.88 345 PRO A C 1
ATOM 2710 O O . PRO A 1 345 ? -4.903 8.618 -21.043 1.00 83.88 345 PRO A O 1
ATOM 2713 N N . ILE A 1 346 ? -4.952 9.499 -18.988 1.00 78.75 346 ILE A N 1
ATOM 2714 C CA . ILE A 1 346 ? -4.277 8.360 -18.341 1.00 78.75 346 ILE A CA 1
ATOM 2715 C C . ILE A 1 346 ? -4.852 6.986 -18.715 1.00 78.75 346 ILE A C 1
ATOM 2717 O O . ILE A 1 346 ? -4.086 6.050 -18.925 1.00 78.75 346 ILE A O 1
ATOM 2721 N N . LYS A 1 347 ? -6.179 6.873 -18.859 1.00 74.88 347 LYS A N 1
ATOM 2722 C CA . LYS A 1 347 ? -6.859 5.631 -19.264 1.00 74.88 347 LYS A CA 1
ATOM 2723 C C . LYS A 1 347 ? -6.457 5.184 -20.668 1.00 74.88 347 LYS A C 1
ATOM 2725 O O . LYS A 1 347 ? -6.224 4.007 -20.914 1.00 74.88 347 LYS A O 1
ATOM 2730 N N . GLU A 1 348 ? -6.417 6.142 -21.585 1.00 82.69 348 GLU A N 1
ATOM 2731 C CA . GLU A 1 348 ? -6.109 5.942 -22.996 1.00 82.69 348 GLU A CA 1
ATOM 2732 C C . GLU A 1 348 ? -4.625 5.600 -23.162 1.00 82.69 348 GLU A C 1
ATOM 2734 O O . GLU A 1 348 ? -4.277 4.650 -23.860 1.00 82.69 348 GLU A O 1
ATOM 2739 N N . ARG A 1 349 ? -3.771 6.295 -22.400 1.00 86.56 349 ARG A N 1
ATOM 2740 C CA . ARG A 1 349 ? -2.338 6.034 -22.275 1.00 86.56 349 ARG A CA 1
ATOM 2741 C C . ARG A 1 349 ? -2.030 4.631 -21.746 1.00 86.56 349 ARG A C 1
ATOM 2743 O O . ARG A 1 349 ? -1.251 3.908 -22.360 1.00 86.56 349 ARG A O 1
ATOM 2750 N N . ASP A 1 350 ? -2.631 4.236 -20.625 1.00 81.19 350 ASP A N 1
ATOM 2751 C CA . ASP A 1 350 ? -2.440 2.907 -20.032 1.00 81.19 350 ASP A CA 1
ATOM 2752 C C . ASP A 1 350 ? -2.932 1.796 -20.975 1.00 81.19 350 ASP A C 1
ATOM 2754 O O . ASP A 1 350 ? -2.192 0.854 -21.265 1.00 81.19 350 ASP A O 1
ATOM 2758 N N . LEU A 1 351 ? -4.134 1.950 -21.542 1.00 83.62 351 LEU A N 1
ATOM 2759 C CA . LEU A 1 351 ? -4.705 0.978 -22.472 1.00 83.62 351 LEU A CA 1
ATOM 2760 C C . LEU A 1 351 ? -3.866 0.832 -23.752 1.00 83.62 351 LEU A C 1
ATOM 2762 O O . LEU A 1 351 ? -3.538 -0.295 -24.124 1.00 83.62 351 LEU A O 1
ATOM 2766 N N . ARG A 1 352 ? -3.471 1.936 -24.406 1.00 90.31 352 ARG A N 1
ATOM 2767 C CA . ARG A 1 352 ? -2.607 1.892 -25.604 1.00 90.31 352 ARG A CA 1
ATOM 2768 C C . ARG A 1 352 ? -1.241 1.284 -25.296 1.00 90.31 352 ARG A C 1
ATOM 2770 O O . ARG A 1 352 ? -0.784 0.431 -26.051 1.00 90.31 352 ARG A O 1
ATOM 2777 N N . CYS A 1 353 ? -0.621 1.652 -24.172 1.00 90.69 353 CYS A N 1
ATOM 2778 C CA . CYS A 1 353 ? 0.650 1.072 -23.735 1.00 90.69 353 CYS A CA 1
ATOM 2779 C C . CYS A 1 353 ? 0.539 -0.456 -23.584 1.00 90.69 353 CYS A C 1
ATOM 2781 O O . CYS A 1 353 ? 1.339 -1.196 -24.158 1.00 90.69 353 CYS A O 1
ATOM 2783 N N . LYS A 1 354 ? -0.513 -0.943 -22.909 1.00 88.50 354 LYS A N 1
ATOM 2784 C CA . LYS A 1 354 ? -0.791 -2.380 -22.754 1.00 88.50 354 LYS A CA 1
ATOM 2785 C C . LYS A 1 354 ? -1.032 -3.082 -24.097 1.00 88.50 354 LYS A C 1
ATOM 2787 O O . LYS A 1 354 ? -0.481 -4.162 -24.310 1.00 88.50 354 LYS A O 1
ATOM 2792 N N . VAL A 1 355 ? -1.801 -2.481 -25.011 1.00 90.12 355 VAL A N 1
ATOM 2793 C CA . VAL A 1 355 ? -2.057 -3.022 -26.364 1.00 90.12 355 VAL A CA 1
ATOM 2794 C C . VAL A 1 355 ? -0.765 -3.131 -27.176 1.00 90.12 355 VAL A C 1
ATOM 2796 O O . VAL A 1 355 ? -0.516 -4.173 -27.786 1.00 90.12 355 VAL A O 1
ATOM 2799 N N . PHE A 1 356 ? 0.090 -2.107 -27.150 1.00 95.31 356 PHE A N 1
ATOM 2800 C CA . PHE A 1 356 ? 1.377 -2.131 -27.845 1.00 95.31 356 PHE A CA 1
ATOM 2801 C C . PHE A 1 356 ? 2.347 -3.144 -27.222 1.00 95.31 356 PHE A C 1
ATOM 2803 O O . PHE A 1 356 ? 3.005 -3.871 -27.959 1.00 95.31 356 PHE A O 1
ATOM 2810 N N . ILE A 1 357 ? 2.379 -3.305 -25.896 1.00 94.31 357 ILE A N 1
ATOM 2811 C CA . ILE A 1 357 ? 3.182 -4.354 -25.241 1.00 94.31 357 ILE A CA 1
ATOM 2812 C C . ILE A 1 357 ? 2.716 -5.759 -25.652 1.00 94.31 357 ILE A C 1
ATOM 2814 O O . ILE A 1 357 ? 3.548 -6.588 -26.022 1.00 94.31 357 ILE A O 1
ATOM 2818 N N . CYS A 1 358 ? 1.404 -6.022 -25.662 1.00 91.69 358 CYS A N 1
ATOM 2819 C CA . CYS A 1 358 ? 0.863 -7.313 -26.108 1.00 91.69 358 CYS A CA 1
ATOM 2820 C C . CYS A 1 358 ? 1.168 -7.569 -27.598 1.00 91.69 358 CYS A C 1
ATOM 2822 O O . CYS A 1 358 ? 1.566 -8.673 -27.969 1.00 91.69 358 CYS A O 1
ATOM 2824 N N . SER A 1 359 ? 1.056 -6.537 -28.444 1.00 93.25 359 SER A N 1
ATOM 2825 C CA . SER A 1 359 ? 1.387 -6.609 -29.877 1.00 93.25 359 SER A CA 1
ATOM 2826 C C . SER A 1 359 ? 2.885 -6.848 -30.107 1.00 93.25 359 SER A C 1
ATOM 2828 O O . SER A 1 359 ? 3.260 -7.686 -30.924 1.00 93.25 359 SER A O 1
ATOM 2830 N N . SER A 1 360 ? 3.752 -6.205 -29.320 1.00 95.81 360 SER A N 1
ATOM 2831 C CA . SER A 1 360 ? 5.196 -6.449 -29.335 1.00 95.81 360 SER A CA 1
ATOM 2832 C C . SER A 1 360 ? 5.526 -7.896 -28.955 1.00 95.81 360 SER A C 1
ATOM 2834 O O . SER A 1 360 ? 6.241 -8.571 -29.694 1.00 95.81 360 SER A O 1
ATOM 2836 N N . PHE A 1 361 ? 4.939 -8.430 -27.875 1.00 93.56 361 PHE A N 1
ATOM 2837 C CA . PHE A 1 361 ? 5.104 -9.842 -27.505 1.00 93.56 361 PHE A CA 1
ATOM 2838 C C . PHE A 1 361 ? 4.582 -10.813 -28.566 1.00 93.56 361 PHE A C 1
ATOM 2840 O O . PHE A 1 361 ? 5.194 -11.863 -28.776 1.00 93.56 361 PHE A O 1
ATOM 2847 N N . GLN A 1 362 ? 3.501 -10.471 -29.267 1.00 91.56 362 GLN A N 1
ATOM 2848 C CA . GLN A 1 362 ? 3.002 -11.273 -30.380 1.00 91.56 362 GLN A CA 1
ATOM 2849 C C . GLN A 1 362 ? 3.998 -11.296 -31.554 1.00 91.56 362 GLN A C 1
ATOM 2851 O O . GLN A 1 362 ? 4.289 -12.370 -32.078 1.00 91.56 362 GLN A O 1
ATOM 2856 N N . CYS A 1 363 ? 4.602 -10.159 -31.902 1.00 93.00 363 CYS A N 1
ATOM 2857 C CA . CYS A 1 363 ? 5.669 -10.071 -32.905 1.00 93.00 363 CYS A CA 1
ATOM 2858 C C . CYS A 1 363 ? 6.965 -10.803 -32.481 1.00 93.00 363 CYS A C 1
ATOM 2860 O O . CYS A 1 363 ? 7.608 -11.474 -33.296 1.00 93.00 363 CYS A O 1
ATOM 2862 N N . LEU A 1 364 ? 7.333 -10.762 -31.192 1.00 93.81 364 LEU A N 1
ATOM 2863 C CA . LEU A 1 364 ? 8.420 -11.587 -30.644 1.00 93.81 364 LEU A CA 1
ATOM 2864 C C . LEU A 1 364 ? 8.115 -13.082 -30.833 1.00 93.81 364 LEU A C 1
ATOM 2866 O O . LEU A 1 364 ? 8.969 -13.839 -31.294 1.00 93.81 364 LEU A O 1
ATOM 2870 N N . ARG A 1 365 ? 6.889 -13.511 -30.504 1.00 91.19 365 ARG A N 1
ATOM 2871 C CA . ARG A 1 365 ? 6.434 -14.900 -30.659 1.00 91.19 365 ARG A CA 1
ATOM 2872 C C . ARG A 1 365 ? 6.473 -15.351 -32.120 1.00 91.19 365 ARG A C 1
ATOM 2874 O O . ARG A 1 365 ? 7.028 -16.411 -32.394 1.00 91.19 365 ARG A O 1
ATOM 2881 N N . ALA A 1 366 ? 5.967 -14.530 -33.041 1.00 89.44 366 ALA A N 1
ATOM 2882 C CA . ALA A 1 366 ? 5.981 -14.795 -34.481 1.00 89.44 366 ALA A CA 1
ATOM 2883 C C . ALA A 1 366 ? 7.406 -14.934 -35.053 1.00 89.44 366 ALA A C 1
ATOM 2885 O O . ALA A 1 366 ? 7.657 -15.807 -35.878 1.00 89.44 366 ALA A O 1
ATOM 2886 N N . SER A 1 367 ? 8.366 -14.142 -34.560 1.00 90.19 367 SER A N 1
ATOM 2887 C CA . SER A 1 367 ? 9.784 -14.237 -34.956 1.00 90.19 367 SER A CA 1
ATOM 2888 C C . SER A 1 367 ? 10.573 -15.366 -34.264 1.00 90.19 367 SER A C 1
ATOM 2890 O O . SER A 1 367 ? 11.774 -15.498 -34.497 1.00 90.19 367 SER A O 1
ATOM 2892 N N . ASN A 1 368 ? 9.924 -16.194 -33.431 1.00 90.31 368 ASN A N 1
ATOM 2893 C CA . ASN A 1 368 ? 10.544 -17.257 -32.628 1.00 90.31 368 ASN A CA 1
ATOM 2894 C C . ASN A 1 368 ? 11.808 -16.782 -31.880 1.00 90.31 368 ASN A C 1
ATOM 2896 O O . ASN A 1 368 ? 12.898 -17.345 -32.023 1.00 90.31 368 ASN A O 1
ATOM 2900 N N . PHE A 1 369 ? 11.648 -15.735 -31.064 1.00 91.56 369 PHE A N 1
ATOM 2901 C CA . PHE A 1 369 ? 12.736 -15.066 -30.336 1.00 91.56 369 PHE A CA 1
ATOM 2902 C C . PHE A 1 369 ? 13.583 -15.962 -29.410 1.00 91.56 369 PHE A C 1
ATOM 2904 O O . PHE A 1 369 ? 14.599 -15.498 -28.907 1.00 91.56 369 PHE A O 1
ATOM 2911 N N . PHE A 1 370 ? 13.166 -17.204 -29.133 1.00 89.69 370 PHE A N 1
ATOM 2912 C CA . PHE A 1 370 ? 13.958 -18.174 -28.368 1.00 89.69 370 PHE A CA 1
ATOM 2913 C C . PHE A 1 370 ? 15.041 -18.857 -29.211 1.00 89.69 370 PHE A C 1
ATOM 2915 O O . PHE A 1 370 ? 16.128 -19.114 -28.698 1.00 89.69 370 PHE A O 1
ATOM 2922 N N . ASN A 1 371 ? 14.749 -19.153 -30.481 1.00 89.12 371 ASN A N 1
ATOM 2923 C CA . ASN A 1 371 ? 15.677 -19.845 -31.380 1.00 89.12 371 ASN A CA 1
ATOM 2924 C C . ASN A 1 371 ? 16.416 -18.864 -32.303 1.00 89.12 371 ASN A C 1
ATOM 2926 O O . ASN A 1 371 ? 17.589 -19.065 -32.597 1.00 89.12 371 ASN A O 1
ATOM 2930 N N . ASN A 1 372 ? 15.735 -17.798 -32.737 1.00 90.62 372 ASN A N 1
ATOM 2931 C CA . ASN A 1 372 ? 16.226 -16.834 -33.726 1.00 90.62 372 ASN A CA 1
ATOM 2932 C C . ASN A 1 372 ? 16.499 -15.460 -33.085 1.00 90.62 372 ASN A C 1
ATOM 2934 O O . ASN A 1 372 ? 16.082 -14.422 -33.607 1.00 90.62 372 ASN A O 1
ATOM 2938 N N . THR A 1 373 ? 17.162 -15.467 -31.925 1.00 94.50 373 THR A N 1
ATOM 2939 C CA . THR A 1 373 ? 17.457 -14.268 -31.130 1.00 94.50 373 THR A CA 1
ATOM 2940 C C . THR A 1 373 ? 18.240 -13.223 -31.933 1.00 94.50 373 THR A C 1
ATOM 2942 O O . THR A 1 373 ? 19.279 -13.530 -32.514 1.00 94.50 373 THR A O 1
ATOM 2945 N N . ASN A 1 374 ? 17.803 -11.961 -31.912 1.00 94.12 374 ASN A N 1
ATOM 2946 C CA . ASN A 1 374 ? 18.523 -10.841 -32.531 1.00 94.12 374 ASN A CA 1
ATOM 2947 C C . ASN A 1 374 ? 18.442 -9.532 -31.716 1.00 94.12 374 ASN A C 1
ATOM 2949 O O . ASN A 1 374 ? 17.713 -9.428 -30.726 1.00 94.12 374 ASN A O 1
ATOM 2953 N N . MET A 1 375 ? 19.200 -8.508 -32.133 1.00 94.38 375 MET A N 1
ATOM 2954 C CA . MET A 1 375 ? 19.252 -7.216 -31.431 1.00 94.38 375 MET A CA 1
ATOM 2955 C C . MET A 1 375 ? 17.899 -6.492 -31.375 1.00 94.38 375 MET A C 1
ATOM 2957 O O . MET A 1 375 ? 17.618 -5.862 -30.359 1.00 94.38 375 MET A O 1
ATOM 2961 N N . ASN A 1 376 ? 17.037 -6.586 -32.396 1.00 96.00 376 ASN A N 1
ATOM 2962 C CA . ASN A 1 376 ? 15.721 -5.930 -32.361 1.00 96.00 376 ASN A CA 1
ATOM 2963 C C . ASN A 1 376 ? 14.850 -6.520 -31.245 1.00 96.00 376 ASN A C 1
ATOM 2965 O O . ASN A 1 376 ? 14.260 -5.778 -30.463 1.00 96.00 376 ASN A O 1
ATOM 2969 N N . GLN A 1 377 ? 14.844 -7.848 -31.107 1.00 96.75 377 GLN A N 1
ATOM 2970 C CA . GLN A 1 377 ? 14.096 -8.549 -30.059 1.00 96.75 377 GLN A CA 1
ATOM 2971 C C . GLN A 1 377 ? 14.624 -8.237 -28.650 1.00 96.75 377 GLN A C 1
ATOM 2973 O O . GLN A 1 377 ? 13.835 -8.083 -27.719 1.00 96.75 377 GLN A O 1
ATOM 2978 N N . ILE A 1 378 ? 15.944 -8.112 -28.474 1.00 97.38 378 ILE A N 1
ATOM 2979 C CA . ILE A 1 378 ? 16.547 -7.763 -27.175 1.00 97.38 378 ILE A CA 1
ATOM 2980 C C . ILE A 1 378 ? 16.235 -6.309 -26.800 1.00 97.38 378 ILE A C 1
ATOM 2982 O O . ILE A 1 378 ? 15.804 -6.061 -25.675 1.00 97.38 378 ILE A O 1
ATOM 2986 N N . GLN A 1 379 ? 16.374 -5.366 -27.741 1.00 97.69 379 GLN A N 1
ATOM 2987 C CA . GLN A 1 379 ? 15.974 -3.965 -27.546 1.00 97.69 379 GLN A CA 1
ATOM 2988 C C . GLN A 1 379 ? 14.477 -3.863 -27.199 1.00 97.69 379 GLN A C 1
ATOM 2990 O O . GLN A 1 379 ? 14.113 -3.188 -26.237 1.00 97.69 379 GLN A O 1
ATOM 2995 N N . ALA A 1 380 ? 13.612 -4.600 -27.908 1.00 97.88 380 ALA A N 1
ATOM 2996 C CA . ALA A 1 380 ? 12.178 -4.648 -27.629 1.00 97.88 380 ALA A CA 1
ATOM 2997 C C . ALA A 1 380 ? 11.887 -5.157 -26.207 1.00 97.88 380 ALA A C 1
ATOM 2999 O O . ALA A 1 380 ? 11.142 -4.523 -25.463 1.00 97.88 380 ALA A O 1
ATOM 3000 N N . LYS A 1 381 ? 12.521 -6.262 -25.786 1.00 96.88 381 LYS A N 1
ATOM 3001 C CA . LYS A 1 381 ? 12.348 -6.828 -24.437 1.00 96.88 381 LYS A CA 1
ATOM 3002 C C . LYS A 1 381 ? 12.863 -5.909 -23.323 1.00 96.88 381 LYS A C 1
ATOM 3004 O O . LYS A 1 381 ? 12.224 -5.838 -22.274 1.00 96.88 381 LYS A O 1
ATOM 3009 N N . ALA A 1 382 ? 13.955 -5.179 -23.552 1.00 96.69 382 ALA A N 1
ATOM 3010 C CA . ALA A 1 382 ? 14.459 -4.167 -22.622 1.00 96.69 382 ALA A CA 1
ATOM 3011 C C . ALA A 1 382 ? 13.447 -3.016 -22.437 1.00 96.69 382 ALA A C 1
ATOM 3013 O O . ALA A 1 382 ? 13.047 -2.702 -21.314 1.00 96.69 382 ALA A O 1
ATOM 3014 N N . LEU A 1 383 ? 12.940 -2.463 -23.547 1.00 97.69 383 LEU A N 1
ATOM 3015 C CA . LEU A 1 383 ? 11.923 -1.405 -23.550 1.00 97.69 383 LEU A CA 1
ATOM 3016 C C . LEU A 1 383 ? 10.600 -1.852 -22.902 1.00 97.69 383 LEU A C 1
ATOM 3018 O O . LEU A 1 383 ? 10.063 -1.129 -22.064 1.00 97.69 383 LEU A O 1
ATOM 3022 N N . ILE A 1 384 ? 10.118 -3.065 -23.199 1.00 97.00 384 ILE A N 1
ATOM 3023 C CA . ILE A 1 384 ? 8.965 -3.665 -22.504 1.00 97.00 384 ILE A CA 1
ATOM 3024 C C . ILE A 1 384 ? 9.219 -3.712 -20.994 1.00 97.00 384 ILE A C 1
ATOM 3026 O O . ILE A 1 384 ? 8.371 -3.278 -20.216 1.00 97.00 384 ILE A O 1
ATOM 3030 N N . GLY A 1 385 ? 10.381 -4.214 -20.561 1.00 95.00 385 GLY A N 1
ATOM 3031 C CA . GLY A 1 385 ? 10.724 -4.297 -19.142 1.00 95.00 385 GLY A CA 1
ATOM 3032 C C . GLY A 1 385 ? 10.714 -2.930 -18.451 1.00 95.00 385 GLY A C 1
ATOM 3033 O O . GLY A 1 385 ? 10.302 -2.834 -17.295 1.00 95.00 385 GLY A O 1
ATOM 3034 N N . ASN A 1 386 ? 11.137 -1.871 -19.148 1.00 94.06 386 ASN A N 1
ATOM 3035 C CA . ASN A 1 386 ? 11.050 -0.498 -18.649 1.00 94.06 386 ASN A CA 1
ATOM 3036 C C . ASN A 1 386 ? 9.585 -0.047 -18.481 1.00 94.06 386 ASN A C 1
ATOM 3038 O O . ASN A 1 386 ? 9.228 0.488 -17.431 1.00 94.06 386 ASN A O 1
ATOM 3042 N N . CYS A 1 387 ? 8.709 -0.342 -19.449 1.00 93.25 387 CYS A N 1
ATOM 3043 C CA . CYS A 1 387 ? 7.278 -0.051 -19.322 1.00 93.25 387 CYS A CA 1
ATOM 3044 C C . CYS A 1 387 ? 6.608 -0.801 -18.163 1.00 93.25 387 CYS A C 1
ATOM 3046 O O . CYS A 1 387 ? 5.871 -0.176 -17.400 1.00 93.25 387 CYS A O 1
ATOM 3048 N N . LEU A 1 388 ? 6.882 -2.104 -18.002 1.00 90.88 388 LEU A N 1
ATOM 3049 C CA . LEU A 1 388 ? 6.367 -2.917 -16.889 1.00 90.88 388 LEU A CA 1
ATOM 3050 C C . LEU A 1 388 ? 6.784 -2.324 -15.538 1.00 90.88 388 LEU A C 1
ATOM 3052 O O . LEU A 1 388 ? 5.943 -2.075 -14.675 1.00 90.88 388 LEU A O 1
ATOM 3056 N N . ARG A 1 389 ? 8.071 -1.987 -15.399 1.00 89.38 389 ARG A N 1
ATOM 3057 C CA . ARG A 1 389 ? 8.636 -1.347 -14.207 1.00 89.38 389 ARG A CA 1
ATOM 3058 C C . ARG A 1 389 ? 7.963 -0.012 -13.875 1.00 89.38 389 ARG A C 1
ATOM 3060 O O . ARG A 1 389 ? 7.694 0.245 -12.706 1.00 89.38 389 ARG A O 1
ATOM 3067 N N . ASN A 1 390 ? 7.678 0.821 -14.875 1.00 88.88 390 ASN A N 1
ATOM 3068 C CA . ASN A 1 390 ? 6.977 2.098 -14.688 1.00 88.88 390 ASN A CA 1
ATOM 3069 C C . ASN A 1 390 ? 5.499 1.924 -14.286 1.00 88.88 390 ASN A C 1
ATOM 3071 O O . ASN A 1 390 ? 4.946 2.789 -13.612 1.00 88.88 390 ASN A O 1
ATOM 3075 N N . ASN A 1 391 ? 4.884 0.787 -14.626 1.00 82.25 391 ASN A N 1
ATOM 3076 C CA . ASN A 1 391 ? 3.519 0.422 -14.235 1.00 82.25 391 ASN A CA 1
ATOM 3077 C C . ASN A 1 391 ? 3.436 -0.318 -12.876 1.00 82.25 391 ASN A C 1
ATOM 3079 O O . ASN A 1 391 ? 2.373 -0.831 -12.536 1.00 82.25 391 ASN A O 1
ATOM 3083 N N . LEU A 1 392 ? 4.530 -0.383 -12.102 1.00 79.56 392 LEU A N 1
ATOM 3084 C CA . LEU A 1 392 ? 4.684 -1.201 -10.883 1.00 79.56 392 LEU A CA 1
ATOM 3085 C C . LEU A 1 392 ? 4.586 -2.724 -11.067 1.00 79.56 392 LEU A C 1
ATOM 3087 O O . LEU A 1 392 ? 4.528 -3.450 -10.079 1.00 79.56 392 LEU A O 1
ATOM 3091 N N . ASP A 1 393 ? 4.658 -3.232 -12.294 1.00 83.75 393 ASP A N 1
ATOM 3092 C CA . ASP A 1 393 ? 4.846 -4.663 -12.553 1.00 83.75 393 ASP A CA 1
ATOM 3093 C C . ASP A 1 393 ? 6.346 -5.003 -12.482 1.00 83.75 393 ASP A C 1
ATOM 3095 O O . ASP A 1 393 ? 7.019 -5.343 -13.462 1.00 83.75 393 ASP A O 1
ATOM 3099 N N . THR A 1 394 ? 6.921 -4.775 -11.300 1.00 84.56 394 THR A N 1
ATOM 3100 C CA . THR A 1 394 ? 8.372 -4.805 -11.084 1.00 84.56 394 THR A CA 1
ATOM 3101 C C . THR A 1 394 ? 8.906 -6.223 -11.014 1.00 84.56 394 THR A C 1
ATOM 3103 O O . THR A 1 394 ? 10.015 -6.492 -11.486 1.00 84.56 394 THR A O 1
ATOM 3106 N N . ASN A 1 395 ? 8.101 -7.153 -10.503 1.00 87.06 395 ASN A N 1
ATOM 3107 C CA . ASN A 1 395 ? 8.449 -8.556 -10.464 1.00 87.06 395 ASN A CA 1
ATOM 3108 C C . ASN A 1 395 ? 8.483 -9.172 -11.870 1.00 87.06 395 ASN A C 1
ATOM 3110 O O . ASN A 1 395 ? 9.465 -9.839 -12.204 1.00 87.06 395 ASN A O 1
ATOM 3114 N N . SER A 1 396 ? 7.490 -8.899 -12.728 1.00 88.44 396 SER A N 1
ATOM 3115 C CA . SER A 1 396 ? 7.535 -9.381 -14.117 1.00 88.44 396 SER A CA 1
ATOM 3116 C C . SER A 1 396 ? 8.625 -8.677 -14.920 1.00 88.44 396 SER A C 1
ATOM 3118 O O . SER A 1 396 ? 9.275 -9.328 -15.734 1.00 88.44 396 SER A O 1
ATOM 3120 N N . ALA A 1 397 ? 8.911 -7.395 -14.654 1.00 90.62 397 ALA A N 1
ATOM 3121 C CA . ALA A 1 397 ? 10.061 -6.705 -15.243 1.00 90.62 397 ALA A CA 1
ATOM 3122 C C . ALA A 1 397 ? 11.400 -7.385 -14.888 1.00 90.62 397 ALA A C 1
ATOM 3124 O O . ALA A 1 397 ? 12.238 -7.577 -15.770 1.00 90.62 397 ALA A O 1
ATOM 3125 N N . TRP A 1 398 ? 11.594 -7.794 -13.629 1.00 90.81 398 TRP A N 1
ATOM 3126 C CA . TRP A 1 398 ? 12.807 -8.490 -13.173 1.00 90.81 398 TRP A CA 1
ATOM 3127 C C . TRP A 1 398 ? 12.932 -9.903 -13.773 1.00 90.81 398 TRP A C 1
ATOM 3129 O O . TRP A 1 398 ? 13.992 -10.266 -14.285 1.00 90.81 398 TRP A O 1
ATOM 3139 N N . ILE A 1 399 ? 11.839 -10.675 -13.817 1.00 90.38 399 ILE A N 1
ATOM 3140 C CA . ILE A 1 399 ? 11.808 -12.006 -14.457 1.00 90.38 399 ILE A CA 1
ATOM 3141 C C . ILE A 1 399 ? 12.064 -11.897 -15.971 1.00 90.38 399 ILE A C 1
ATOM 3143 O O . ILE A 1 399 ? 12.860 -12.655 -16.537 1.00 90.38 399 ILE A O 1
ATOM 3147 N N . LEU A 1 400 ? 11.430 -10.926 -16.640 1.00 92.62 400 LEU A N 1
ATOM 3148 C CA . LEU A 1 400 ? 11.652 -10.647 -18.057 1.00 92.62 400 LEU A CA 1
ATOM 3149 C C . LEU A 1 400 ? 13.117 -10.285 -18.312 1.00 92.62 400 LEU A C 1
ATOM 3151 O O . LEU A 1 400 ? 13.698 -10.807 -19.268 1.00 92.62 400 LEU A O 1
ATOM 3155 N N . MET A 1 401 ? 13.728 -9.460 -17.456 1.00 92.31 401 MET A N 1
ATOM 3156 C CA . MET A 1 401 ? 15.140 -9.088 -17.555 1.00 92.31 401 MET A CA 1
ATOM 3157 C C . MET A 1 401 ? 16.063 -10.306 -17.441 1.00 92.31 401 MET A C 1
ATOM 3159 O O . MET A 1 401 ? 16.891 -10.505 -18.328 1.00 92.31 401 MET A O 1
ATOM 3163 N N . GLY A 1 402 ? 15.844 -11.196 -16.467 1.00 91.94 402 GLY A N 1
ATOM 3164 C CA . GLY A 1 402 ? 16.587 -12.459 -16.359 1.00 91.94 402 GLY A CA 1
ATOM 3165 C C . GLY A 1 402 ? 16.534 -13.294 -17.648 1.00 91.94 402 GLY A C 1
ATOM 3166 O O . GLY A 1 402 ? 17.568 -13.745 -18.145 1.00 91.94 402 GLY A O 1
ATOM 3167 N N . SER A 1 403 ? 15.354 -13.418 -18.275 1.00 92.88 403 SER A N 1
ATOM 3168 C CA . SER A 1 403 ? 15.229 -14.087 -19.586 1.00 92.88 403 SER A CA 1
ATOM 3169 C C . SER A 1 403 ? 15.948 -13.337 -20.718 1.00 92.88 403 SER A C 1
ATOM 3171 O O . SER A 1 403 ? 16.519 -13.953 -21.615 1.00 92.88 403 SER A O 1
ATOM 3173 N N . THR A 1 404 ? 15.933 -12.002 -20.683 1.00 95.19 404 THR A N 1
ATOM 3174 C CA . THR A 1 404 ? 16.519 -11.132 -21.714 1.00 95.19 404 THR A CA 1
ATOM 3175 C C . THR A 1 404 ? 18.041 -11.180 -21.666 1.00 95.19 404 THR A C 1
ATOM 3177 O O . THR A 1 404 ? 18.676 -11.274 -22.712 1.00 95.19 404 THR A O 1
ATOM 3180 N N . ILE A 1 405 ? 18.623 -11.235 -20.467 1.00 93.62 405 ILE A N 1
ATOM 3181 C CA . ILE A 1 405 ? 20.058 -11.433 -20.243 1.00 93.62 405 ILE A CA 1
ATOM 3182 C C . ILE A 1 405 ? 20.522 -12.781 -20.800 1.00 93.62 405 ILE A C 1
ATOM 3184 O O . ILE A 1 405 ? 21.553 -12.831 -21.465 1.00 93.62 405 ILE A O 1
ATOM 3188 N N . ARG A 1 406 ? 19.763 -13.871 -20.606 1.00 92.69 406 ARG A N 1
ATOM 3189 C CA . ARG A 1 406 ? 20.117 -15.184 -21.185 1.00 92.69 406 ARG A CA 1
ATOM 3190 C C . ARG A 1 406 ? 20.088 -15.182 -22.714 1.00 92.69 406 ARG A C 1
ATOM 3192 O O . ARG A 1 406 ? 20.986 -15.740 -23.336 1.00 92.69 406 ARG A O 1
ATOM 3199 N N . LEU A 1 407 ? 19.117 -14.499 -23.317 1.00 94.69 407 LEU A N 1
ATOM 3200 C CA . LEU A 1 407 ? 19.036 -14.331 -24.772 1.00 94.69 407 LEU A CA 1
ATOM 3201 C C . LEU A 1 407 ? 20.180 -13.445 -25.305 1.00 94.69 407 LEU A C 1
ATOM 3203 O O . LEU A 1 407 ? 20.844 -13.812 -26.273 1.00 94.69 407 LEU A O 1
ATOM 3207 N N . ALA A 1 408 ? 20.500 -12.346 -24.620 1.00 93.81 408 ALA A N 1
ATOM 3208 C CA . ALA A 1 408 ? 21.662 -11.506 -24.916 1.00 93.81 408 ALA A CA 1
ATOM 3209 C C . ALA A 1 408 ? 22.994 -12.266 -24.793 1.00 93.81 408 ALA A C 1
ATOM 3211 O O . ALA A 1 408 ? 23.896 -12.082 -25.613 1.00 93.81 408 ALA A O 1
ATOM 3212 N N . GLN A 1 409 ? 23.107 -13.163 -23.810 1.00 91.75 409 GLN A N 1
ATOM 3213 C CA . GLN A 1 409 ? 24.252 -14.057 -23.666 1.00 91.75 409 GLN A CA 1
ATOM 3214 C C . GLN A 1 409 ? 24.344 -15.053 -24.828 1.00 91.75 409 GLN A C 1
ATOM 3216 O O . GLN A 1 409 ? 25.428 -15.211 -25.383 1.00 91.75 409 GLN A O 1
ATOM 3221 N N . SER A 1 410 ? 23.223 -15.649 -25.255 1.00 92.19 410 SER A N 1
ATOM 3222 C CA . SER A 1 410 ? 23.198 -16.637 -26.347 1.00 92.19 410 SER A CA 1
ATOM 3223 C C . SER A 1 410 ? 23.666 -16.100 -27.707 1.00 92.19 410 SER A C 1
ATOM 3225 O O . SER A 1 410 ? 24.187 -16.872 -28.504 1.00 92.19 410 SER A O 1
ATOM 3227 N N . ILE A 1 411 ? 23.554 -14.786 -27.950 1.00 91.88 411 ILE A N 1
ATOM 3228 C CA . ILE A 1 411 ? 24.080 -14.129 -29.163 1.00 91.88 411 ILE A CA 1
ATOM 3229 C C . ILE A 1 411 ? 25.406 -13.383 -28.938 1.00 91.88 411 ILE A C 1
ATOM 3231 O O . ILE A 1 411 ? 25.824 -12.594 -29.789 1.00 91.88 411 ILE A O 1
ATOM 3235 N N . GLY A 1 412 ? 26.049 -13.570 -27.781 1.00 89.12 412 GLY A N 1
ATOM 3236 C CA . GLY A 1 412 ? 27.354 -12.981 -27.477 1.00 89.12 412 GLY A CA 1
ATOM 3237 C C . GLY A 1 412 ? 27.360 -11.456 -27.303 1.00 89.12 412 GLY A C 1
ATOM 3238 O O . GLY A 1 412 ? 28.312 -10.816 -27.734 1.00 89.12 412 GLY A O 1
ATOM 3239 N N . LEU A 1 413 ? 26.323 -10.836 -26.717 1.00 89.50 413 LEU A N 1
ATOM 3240 C CA . LEU A 1 413 ? 26.392 -9.404 -26.339 1.00 89.50 413 LEU A CA 1
ATOM 3241 C C . LEU A 1 413 ? 27.294 -9.145 -25.122 1.00 89.50 413 LEU A C 1
ATOM 3243 O O . LEU A 1 413 ? 27.740 -8.024 -24.917 1.00 89.50 413 LEU A O 1
ATOM 3247 N N . HIS A 1 414 ? 27.526 -10.175 -24.309 1.00 87.00 414 HIS A N 1
ATOM 3248 C CA . HIS A 1 414 ? 28.302 -10.093 -23.074 1.00 87.00 414 HIS A CA 1
ATOM 3249 C C . HIS A 1 414 ? 29.817 -10.164 -23.275 1.00 87.00 414 HIS A C 1
ATOM 3251 O O . HIS A 1 414 ? 30.546 -9.777 -22.369 1.00 87.00 414 HIS A O 1
ATOM 3257 N N . GLU A 1 415 ? 30.292 -10.661 -24.415 1.00 83.25 415 GLU A N 1
ATOM 3258 C CA . GLU A 1 415 ? 31.721 -10.775 -24.707 1.00 83.25 415 GLU A CA 1
ATOM 3259 C C . GLU A 1 415 ? 32.229 -9.495 -25.374 1.00 83.25 415 GLU A C 1
ATOM 3261 O O . GLU A 1 415 ? 31.555 -8.905 -26.223 1.00 83.25 415 GLU A O 1
ATOM 3266 N N . GLU A 1 416 ? 33.435 -9.066 -25.006 1.00 71.19 416 GLU A N 1
ATOM 3267 C CA . GLU A 1 416 ? 34.131 -8.021 -25.750 1.00 71.19 416 GLU A CA 1
ATOM 3268 C C . GLU A 1 416 ? 34.768 -8.686 -26.972 1.00 71.19 416 GLU A C 1
ATOM 3270 O O . GLU A 1 416 ? 35.674 -9.508 -26.838 1.00 71.19 416 GLU A O 1
ATOM 3275 N N . ALA A 1 417 ? 34.226 -8.404 -28.161 1.00 63.66 417 ALA A N 1
ATOM 3276 C CA . ALA A 1 417 ? 34.685 -9.038 -29.388 1.00 63.66 417 ALA A CA 1
ATOM 3277 C C . ALA A 1 417 ? 36.193 -8.806 -29.564 1.00 63.66 417 ALA A C 1
ATOM 3279 O O . ALA A 1 417 ? 36.652 -7.660 -29.586 1.00 63.66 417 ALA A O 1
ATOM 3280 N N . ALA A 1 418 ? 36.954 -9.893 -29.736 1.00 57.06 418 ALA A N 1
ATOM 3281 C CA . ALA A 1 418 ? 38.279 -9.791 -30.334 1.00 57.06 418 ALA A CA 1
ATOM 3282 C C . ALA A 1 418 ? 38.140 -9.021 -31.656 1.00 57.06 418 ALA A C 1
ATOM 3284 O O . ALA A 1 418 ? 37.099 -9.112 -32.308 1.00 57.06 418 ALA A O 1
ATOM 3285 N N . SER A 1 419 ? 39.146 -8.228 -32.025 1.00 55.53 419 SER A N 1
ATOM 3286 C CA . SER A 1 419 ? 39.069 -7.282 -33.143 1.00 55.53 419 SER A CA 1
ATOM 3287 C C . SER A 1 419 ? 39.000 -7.990 -34.506 1.00 55.53 419 SER A C 1
ATOM 3289 O O . SER A 1 419 ? 39.977 -8.018 -35.257 1.00 55.53 419 SER A O 1
ATOM 3291 N N . ASP A 1 420 ? 37.841 -8.570 -34.811 1.00 49.81 420 ASP A N 1
ATOM 3292 C CA . ASP A 1 420 ? 37.515 -9.224 -36.067 1.00 49.81 420 ASP A CA 1
ATOM 3293 C C . ASP A 1 420 ? 37.377 -8.172 -37.163 1.00 49.81 420 ASP A C 1
ATOM 3295 O O . ASP A 1 420 ? 36.545 -7.265 -37.094 1.00 49.81 420 ASP A O 1
ATOM 3299 N N . ALA A 1 421 ? 38.165 -8.338 -38.223 1.00 53.78 421 ALA A N 1
ATOM 3300 C CA . ALA A 1 421 ? 38.295 -7.393 -39.331 1.00 53.78 421 ALA A CA 1
ATOM 3301 C C . ALA A 1 421 ? 37.034 -7.241 -40.220 1.00 53.78 421 ALA A C 1
ATOM 3303 O O . ALA A 1 421 ? 37.125 -6.682 -41.312 1.00 53.78 421 ALA A O 1
ATOM 3304 N N . GLN A 1 422 ? 35.876 -7.762 -39.793 1.00 56.03 422 GLN A N 1
ATOM 3305 C CA . GLN A 1 422 ? 34.619 -7.773 -40.554 1.00 56.03 422 GLN A CA 1
ATOM 3306 C C . GLN A 1 422 ? 33.454 -7.027 -39.881 1.00 56.03 422 GLN A C 1
ATOM 3308 O O . GLN A 1 422 ? 32.552 -6.584 -40.588 1.00 56.03 422 GLN A O 1
ATOM 3313 N N . SER A 1 423 ? 33.445 -6.858 -38.554 1.00 62.25 423 SER A N 1
ATOM 3314 C CA . SER A 1 423 ? 32.368 -6.126 -37.861 1.00 62.25 423 SER A CA 1
ATOM 3315 C C . SER A 1 423 ? 32.676 -4.632 -37.776 1.00 62.25 423 SER A C 1
ATOM 3317 O O . SER A 1 423 ? 33.806 -4.255 -37.465 1.00 62.25 423 SER A O 1
ATOM 3319 N N . SER A 1 424 ? 31.682 -3.771 -38.006 1.00 72.94 424 SER A N 1
ATOM 3320 C CA . SER A 1 424 ? 31.893 -2.319 -37.927 1.00 72.94 424 SER A CA 1
ATOM 3321 C C . SER A 1 424 ? 32.099 -1.844 -36.481 1.00 72.94 424 SER A C 1
ATOM 3323 O O . SER A 1 424 ? 31.440 -2.329 -35.560 1.00 72.94 424 SER A O 1
ATOM 3325 N N . THR A 1 425 ? 32.962 -0.843 -36.275 1.00 79.94 425 THR A N 1
ATOM 3326 C CA . THR A 1 425 ? 33.208 -0.235 -34.950 1.00 79.94 425 THR A CA 1
ATOM 3327 C C . THR A 1 425 ? 31.913 0.266 -34.297 1.00 79.94 425 THR A C 1
ATOM 3329 O O . THR A 1 425 ? 31.720 0.118 -33.092 1.00 79.94 425 THR A O 1
ATOM 3332 N N . LEU A 1 426 ? 30.988 0.795 -35.109 1.00 83.06 426 LEU A N 1
ATOM 3333 C CA . LEU A 1 426 ? 29.663 1.237 -34.673 1.00 83.06 426 LEU A CA 1
ATOM 3334 C C . LEU A 1 426 ? 28.798 0.074 -34.161 1.00 83.06 426 LEU A C 1
ATOM 3336 O O . LEU A 1 426 ? 28.148 0.203 -33.129 1.00 83.06 426 LEU A O 1
ATOM 3340 N N . GLU A 1 427 ? 28.800 -1.072 -34.844 1.00 84.06 427 GLU A N 1
ATOM 3341 C CA . GLU A 1 427 ? 28.048 -2.255 -34.415 1.00 84.06 427 GLU A CA 1
ATOM 3342 C C . GLU A 1 427 ? 28.599 -2.831 -33.103 1.00 84.06 427 GLU A C 1
ATOM 3344 O O . GLU A 1 427 ? 27.825 -3.154 -32.201 1.00 84.06 427 GLU A O 1
ATOM 3349 N N . GLN A 1 428 ? 29.927 -2.898 -32.951 1.00 83.50 428 GLN A N 1
ATOM 3350 C CA . GLN A 1 428 ? 30.559 -3.300 -31.688 1.00 83.50 428 GLN A CA 1
ATOM 3351 C C . GLN A 1 428 ? 30.142 -2.368 -30.538 1.00 83.50 428 GLN A C 1
ATOM 3353 O O . GLN A 1 428 ? 29.720 -2.843 -29.481 1.00 83.50 428 GLN A O 1
ATOM 3358 N N . PHE A 1 429 ? 30.177 -1.050 -30.763 1.00 86.19 429 PHE A N 1
ATOM 3359 C CA . PHE A 1 429 ? 29.714 -0.052 -29.797 1.00 86.19 429 PHE A CA 1
ATOM 3360 C C . PHE A 1 429 ? 28.224 -0.217 -29.453 1.00 86.19 429 PHE A C 1
ATOM 3362 O O . PHE A 1 429 ? 27.868 -0.239 -28.276 1.00 86.19 429 PHE A O 1
ATOM 3369 N N . GLN A 1 430 ? 27.349 -0.416 -30.445 1.00 89.38 430 GLN A N 1
ATOM 3370 C CA . GLN A 1 430 ? 25.915 -0.643 -30.228 1.00 89.38 430 GLN A CA 1
ATOM 3371 C C . GLN A 1 430 ? 25.646 -1.919 -29.416 1.00 89.38 430 GLN A C 1
ATOM 3373 O O . GLN A 1 430 ? 24.864 -1.888 -28.465 1.00 89.38 430 GLN A O 1
ATOM 3378 N N . ARG A 1 431 ? 26.318 -3.033 -29.738 1.00 90.75 431 ARG A N 1
ATOM 3379 C CA . ARG A 1 431 ? 26.214 -4.301 -28.992 1.00 90.75 431 ARG A CA 1
ATOM 3380 C C . ARG A 1 431 ? 26.643 -4.130 -27.532 1.00 90.75 431 ARG A C 1
ATOM 3382 O O . ARG A 1 431 ? 25.910 -4.537 -26.631 1.00 90.75 431 ARG A O 1
ATOM 3389 N N . LYS A 1 432 ? 27.779 -3.463 -27.310 1.00 89.12 432 LYS A N 1
ATOM 3390 C CA . LYS A 1 432 ? 28.326 -3.134 -25.987 1.00 89.12 432 LYS A CA 1
ATOM 3391 C C . LYS A 1 432 ? 27.379 -2.238 -25.184 1.00 89.12 432 LYS A C 1
ATOM 3393 O O . LYS A 1 432 ? 27.042 -2.561 -24.048 1.00 89.12 432 LYS A O 1
ATOM 3398 N N . ARG A 1 433 ? 26.870 -1.161 -25.792 1.00 90.31 433 ARG A N 1
ATOM 3399 C CA . ARG A 1 433 ? 25.871 -0.261 -25.192 1.00 90.31 433 ARG A CA 1
ATOM 3400 C C . ARG A 1 433 ? 24.605 -1.017 -24.789 1.00 90.31 433 ARG A C 1
ATOM 3402 O O . ARG A 1 433 ? 24.130 -0.836 -23.674 1.00 90.31 433 ARG A O 1
ATOM 3409 N N . LEU A 1 434 ? 24.098 -1.918 -25.635 1.00 93.25 434 LEU A N 1
ATOM 3410 C CA . LEU A 1 434 ? 22.897 -2.704 -25.334 1.00 93.25 434 LEU A CA 1
ATOM 3411 C C . LEU A 1 434 ? 23.112 -3.647 -24.144 1.00 93.25 434 LEU A C 1
ATOM 3413 O O . LEU A 1 434 ? 22.245 -3.736 -23.279 1.00 93.25 434 LEU A O 1
ATOM 3417 N N . TRP A 1 435 ? 24.273 -4.301 -24.058 1.00 93.00 435 TRP A N 1
ATOM 3418 C CA . TRP A 1 435 ? 24.639 -5.114 -22.895 1.00 93.00 435 TRP A CA 1
ATOM 3419 C C . TRP A 1 435 ? 24.647 -4.297 -21.594 1.00 93.00 435 TRP A C 1
ATOM 3421 O O . TRP A 1 435 ? 24.051 -4.711 -20.599 1.00 93.00 435 TRP A O 1
ATOM 3431 N N . TRP A 1 436 ? 25.230 -3.096 -21.620 1.00 92.12 436 TRP A N 1
ATOM 3432 C CA . TRP A 1 436 ? 25.235 -2.186 -20.473 1.00 92.12 436 TRP A CA 1
ATOM 3433 C C . TRP A 1 436 ? 23.846 -1.640 -20.101 1.00 92.12 436 TRP A C 1
ATOM 3435 O O . TRP A 1 436 ? 23.561 -1.472 -18.916 1.00 92.12 436 TRP A O 1
ATOM 3445 N N . MET A 1 437 ? 22.930 -1.471 -21.060 1.00 92.69 437 MET A N 1
ATOM 3446 C CA . MET A 1 437 ? 21.529 -1.127 -20.766 1.00 92.69 437 MET A CA 1
ATOM 3447 C C . MET A 1 437 ? 20.768 -2.261 -20.054 1.00 92.69 437 MET A C 1
ATOM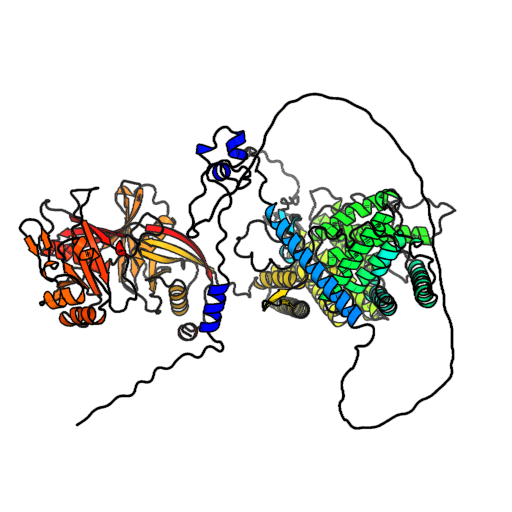 3449 O O . MET A 1 437 ? 19.939 -1.988 -19.182 1.00 92.69 437 MET A O 1
ATOM 3453 N N . LEU A 1 438 ? 21.069 -3.529 -20.366 1.00 93.38 438 LEU A N 1
ATOM 3454 C CA . LEU A 1 438 ? 20.527 -4.680 -19.628 1.00 93.38 438 LEU A CA 1
ATOM 3455 C C . LEU A 1 438 ? 21.118 -4.760 -18.211 1.00 93.38 438 LEU A C 1
ATOM 3457 O O . LEU A 1 438 ? 20.369 -4.926 -17.247 1.00 93.38 438 LEU A O 1
ATOM 3461 N N . LEU A 1 439 ? 22.442 -4.579 -18.080 1.00 91.62 439 LEU A N 1
ATOM 3462 C CA . LEU A 1 439 ? 23.138 -4.497 -16.789 1.00 91.62 439 LEU A CA 1
ATOM 3463 C C . LEU A 1 439 ? 22.527 -3.415 -15.893 1.00 91.62 439 LEU A C 1
ATOM 3465 O O . LEU A 1 439 ? 22.256 -3.686 -14.725 1.00 91.62 439 LEU A O 1
ATOM 3469 N N . TRP A 1 440 ? 22.267 -2.218 -16.429 1.00 91.81 440 TRP A N 1
ATOM 3470 C CA . TRP A 1 440 ? 21.632 -1.122 -15.694 1.00 91.81 440 TRP A CA 1
ATOM 3471 C C . TRP A 1 440 ? 20.305 -1.567 -15.085 1.00 91.81 440 TRP A C 1
ATOM 3473 O O . TRP A 1 440 ? 20.122 -1.505 -13.865 1.00 91.81 440 TRP A O 1
ATOM 3483 N N . GLN A 1 441 ? 19.374 -2.032 -15.916 1.00 91.38 441 GLN A N 1
ATOM 3484 C CA . GLN A 1 441 ? 18.027 -2.344 -15.453 1.00 91.38 441 GLN A CA 1
ATOM 3485 C C . GLN A 1 441 ? 18.002 -3.498 -14.442 1.00 91.38 441 GLN A C 1
ATOM 3487 O O . GLN A 1 441 ? 17.274 -3.410 -13.451 1.00 91.38 441 GLN A O 1
ATOM 3492 N N . ASP A 1 442 ? 18.812 -4.540 -14.654 1.00 91.75 442 ASP A N 1
ATOM 3493 C CA . ASP A 1 442 ? 18.967 -5.649 -13.707 1.00 91.75 442 ASP A CA 1
ATOM 3494 C C . ASP A 1 442 ? 19.552 -5.183 -12.369 1.00 91.75 442 ASP A C 1
ATOM 3496 O O . ASP A 1 442 ? 19.008 -5.504 -11.311 1.00 91.75 442 ASP A O 1
ATOM 3500 N N . THR A 1 443 ? 20.606 -4.362 -12.411 1.00 92.00 443 THR A N 1
ATOM 3501 C CA . THR A 1 443 ? 21.291 -3.853 -11.214 1.00 92.00 443 THR A CA 1
ATOM 3502 C C . THR A 1 443 ? 20.366 -2.985 -10.371 1.00 92.00 443 THR A C 1
ATOM 3504 O O . THR A 1 443 ? 20.255 -3.208 -9.169 1.00 92.00 443 THR A O 1
ATOM 3507 N N . PHE A 1 444 ? 19.654 -2.028 -10.976 1.00 90.25 444 PHE A N 1
ATOM 3508 C CA . PHE A 1 444 ? 18.754 -1.144 -10.228 1.00 90.25 444 PHE A CA 1
ATOM 3509 C C . PHE A 1 444 ? 17.512 -1.869 -9.696 1.00 90.25 444 PHE A C 1
ATOM 3511 O O . PHE A 1 444 ? 17.124 -1.618 -8.558 1.00 90.25 444 PHE A O 1
ATOM 3518 N N . LEU A 1 445 ? 16.897 -2.783 -10.461 1.00 89.50 445 LEU A N 1
ATOM 3519 C CA . LEU A 1 445 ? 15.794 -3.603 -9.937 1.00 89.50 445 LEU A CA 1
ATOM 3520 C C . LEU A 1 445 ? 16.258 -4.465 -8.757 1.00 89.50 445 LEU A C 1
ATOM 3522 O O . LEU A 1 445 ? 15.570 -4.541 -7.742 1.00 89.50 445 LEU A O 1
ATOM 3526 N N . SER A 1 446 ? 17.441 -5.066 -8.865 1.00 90.81 446 SER A N 1
ATOM 3527 C CA . SER A 1 446 ? 17.990 -5.929 -7.820 1.00 90.81 446 SER A CA 1
ATOM 3528 C C . SER A 1 446 ? 18.389 -5.131 -6.571 1.00 90.81 446 SER A C 1
ATOM 3530 O O . SER A 1 446 ? 18.031 -5.516 -5.462 1.00 90.81 446 SER A O 1
ATOM 3532 N N . PHE A 1 447 ? 19.016 -3.962 -6.734 1.00 90.44 447 PHE A N 1
ATOM 3533 C CA . PHE A 1 447 ? 19.396 -3.063 -5.638 1.00 90.44 447 PHE A CA 1
ATOM 3534 C C . PHE A 1 447 ? 18.192 -2.484 -4.878 1.00 90.44 447 PHE A C 1
ATOM 3536 O O . PHE A 1 447 ? 18.197 -2.453 -3.649 1.00 90.44 447 PHE A O 1
ATOM 3543 N N . THR A 1 448 ? 17.140 -2.057 -5.583 1.00 88.94 448 THR A N 1
ATOM 3544 C CA . THR A 1 448 ? 15.931 -1.496 -4.957 1.00 88.94 448 THR A CA 1
ATOM 3545 C C . THR A 1 448 ? 15.156 -2.536 -4.135 1.00 88.94 448 THR A C 1
ATOM 3547 O O . THR A 1 448 ? 14.706 -2.239 -3.027 1.00 88.94 448 THR A O 1
ATOM 3550 N N . TYR A 1 449 ? 15.029 -3.764 -4.648 1.00 89.25 449 TYR A N 1
ATOM 3551 C CA . TYR A 1 449 ? 14.259 -4.847 -4.017 1.00 89.25 449 TYR A CA 1
ATOM 3552 C C . TYR A 1 449 ? 15.098 -5.730 -3.065 1.00 89.25 449 TYR A C 1
ATOM 3554 O O . TYR A 1 449 ? 14.571 -6.695 -2.508 1.00 89.25 449 TYR A O 1
ATOM 3562 N N . ASP A 1 450 ? 16.385 -5.403 -2.883 1.00 88.62 450 ASP A N 1
ATOM 3563 C CA . ASP A 1 450 ? 17.394 -6.191 -2.154 1.00 88.62 450 ASP A CA 1
ATOM 3564 C C . ASP A 1 450 ? 17.410 -7.671 -2.599 1.00 88.62 450 ASP A C 1
ATOM 3566 O O . ASP A 1 450 ? 17.247 -8.616 -1.828 1.00 88.62 450 ASP A O 1
ATOM 3570 N N . ARG A 1 451 ? 17.536 -7.860 -3.917 1.00 87.12 451 ARG A N 1
ATOM 3571 C CA . ARG A 1 451 ? 17.612 -9.155 -4.610 1.00 87.12 451 ARG A CA 1
ATOM 3572 C C . ARG A 1 451 ? 19.012 -9.370 -5.194 1.00 87.12 451 ARG A C 1
ATOM 3574 O O . ARG A 1 451 ? 19.704 -8.395 -5.485 1.00 87.12 451 ARG A O 1
ATOM 3581 N N . PRO A 1 452 ? 19.433 -10.625 -5.430 1.00 85.06 452 PRO A N 1
ATOM 3582 C CA . PRO A 1 452 ? 20.647 -10.886 -6.194 1.00 85.06 452 PRO A CA 1
ATOM 3583 C C . PRO A 1 452 ? 20.472 -10.433 -7.659 1.00 85.06 452 PRO A C 1
ATOM 3585 O O . PRO A 1 452 ? 19.431 -10.735 -8.252 1.00 85.06 452 PRO A O 1
ATOM 3588 N N . PRO A 1 453 ? 21.467 -9.757 -8.266 1.00 86.69 453 PRO A N 1
ATOM 3589 C CA . PRO A 1 453 ? 21.475 -9.503 -9.704 1.00 86.69 453 PRO A CA 1
ATOM 3590 C C . PRO A 1 453 ? 21.576 -10.818 -10.490 1.00 86.69 453 PRO A C 1
ATOM 3592 O O . PRO A 1 453 ? 22.126 -11.813 -10.017 1.00 86.69 453 PRO A O 1
ATOM 3595 N N . ASN A 1 454 ? 21.081 -10.829 -11.728 1.00 81.31 454 ASN A N 1
ATOM 3596 C CA . ASN A 1 454 ? 21.191 -11.989 -12.617 1.00 81.31 454 ASN A CA 1
ATOM 3597 C C . ASN A 1 454 ? 22.632 -12.197 -13.133 1.00 81.31 454 ASN A C 1
ATOM 3599 O O . ASN A 1 454 ? 22.966 -13.280 -13.626 1.00 81.31 454 ASN A O 1
ATOM 3603 N N . ILE A 1 455 ? 23.491 -11.174 -13.034 1.00 76.69 455 ILE A N 1
ATOM 3604 C CA . ILE A 1 455 ? 24.864 -11.169 -13.557 1.00 76.69 455 ILE A CA 1
ATOM 3605 C C . ILE A 1 455 ? 25.885 -11.085 -12.407 1.00 76.69 455 ILE A C 1
ATOM 3607 O O . ILE A 1 455 ? 26.254 -10.012 -11.942 1.00 76.69 455 ILE A O 1
ATOM 3611 N N . ASN A 1 456 ? 26.402 -12.248 -11.990 1.00 62.78 456 ASN A N 1
ATOM 3612 C CA . ASN A 1 456 ? 27.378 -12.379 -10.888 1.00 62.78 456 ASN A CA 1
ATOM 3613 C C . ASN A 1 456 ? 28.853 -12.201 -11.302 1.00 62.78 456 ASN A C 1
ATOM 3615 O O . ASN A 1 456 ? 29.753 -12.223 -10.462 1.00 62.78 456 ASN A O 1
ATOM 3619 N N . LYS A 1 457 ? 29.133 -12.051 -12.599 1.00 64.50 457 LYS A N 1
ATOM 3620 C CA . LYS A 1 457 ? 30.451 -11.667 -13.114 1.00 64.50 457 LYS A CA 1
ATOM 3621 C C . LYS A 1 457 ? 30.254 -10.507 -14.073 1.00 64.50 457 LYS A C 1
ATOM 3623 O O . LYS A 1 457 ? 29.605 -10.679 -15.101 1.00 64.50 457 LYS A O 1
ATOM 3628 N N . LEU A 1 458 ? 30.835 -9.355 -13.740 1.00 64.69 458 LEU A N 1
ATOM 3629 C CA . LEU A 1 458 ? 31.049 -8.309 -14.732 1.00 64.69 458 LEU A CA 1
ATOM 3630 C C . LEU A 1 458 ? 31.907 -8.920 -15.850 1.00 64.69 458 LEU A C 1
ATOM 3632 O O . LEU A 1 458 ? 32.885 -9.615 -15.555 1.00 64.69 458 LEU A O 1
ATOM 3636 N N . SER A 1 459 ? 31.498 -8.711 -17.099 1.00 59.38 459 SER A N 1
ATOM 3637 C CA . SER A 1 459 ? 32.307 -9.064 -18.267 1.00 59.38 459 SER A CA 1
ATOM 3638 C C . SER A 1 459 ? 33.628 -8.282 -18.252 1.00 59.38 459 SER A C 1
ATOM 3640 O O . SER A 1 459 ? 33.736 -7.266 -17.565 1.00 59.38 459 SER A O 1
ATOM 3642 N N . SER A 1 460 ? 34.618 -8.718 -19.035 1.00 60.84 460 SER A N 1
ATOM 3643 C CA . SER A 1 460 ? 35.780 -7.885 -19.374 1.00 60.84 460 SER A CA 1
ATOM 3644 C C . SER A 1 460 ? 35.390 -6.584 -20.085 1.00 60.84 460 SER A C 1
ATOM 3646 O O . SER A 1 460 ? 36.170 -5.638 -20.068 1.00 60.84 460 SER A O 1
ATOM 3648 N N . SER A 1 461 ? 34.186 -6.532 -20.669 1.00 69.69 461 SER A N 1
ATOM 3649 C CA . SER A 1 461 ? 33.646 -5.364 -21.359 1.00 69.69 461 SER A CA 1
ATOM 3650 C C . SER A 1 461 ? 33.681 -4.106 -20.486 1.00 69.69 461 SER A C 1
ATOM 3652 O O . SER A 1 461 ? 32.962 -3.990 -19.492 1.00 69.69 461 SER A O 1
ATOM 3654 N N . SER A 1 462 ? 34.507 -3.145 -20.898 1.00 83.38 462 SER A N 1
ATOM 3655 C CA . SER A 1 462 ? 34.606 -1.811 -20.289 1.00 83.38 462 SER A CA 1
ATOM 3656 C C . SER A 1 462 ? 33.320 -0.985 -20.488 1.00 83.38 462 SER A C 1
ATOM 3658 O O . SER A 1 462 ? 32.416 -1.395 -21.218 1.00 83.38 462 SER A O 1
ATOM 3660 N N . ILE A 1 463 ? 33.209 0.189 -19.857 1.00 87.88 463 ILE A N 1
ATOM 3661 C CA . ILE A 1 463 ? 32.086 1.113 -20.104 1.00 87.88 463 ILE A CA 1
ATOM 3662 C C . ILE A 1 463 ? 32.100 1.549 -21.592 1.00 87.88 463 ILE A C 1
ATOM 3664 O O . ILE A 1 463 ? 33.175 1.731 -22.171 1.00 87.88 463 ILE A O 1
ATOM 3668 N N . PRO A 1 464 ? 30.939 1.643 -22.271 1.00 86.06 464 PRO A N 1
ATOM 3669 C CA . PRO A 1 464 ? 30.863 2.113 -23.651 1.00 86.06 464 PRO A CA 1
ATOM 3670 C C . PRO A 1 464 ? 31.069 3.629 -23.701 1.00 86.06 464 PRO A C 1
ATOM 3672 O O . PRO A 1 464 ? 30.190 4.377 -23.286 1.00 86.06 464 PRO A O 1
ATOM 3675 N N . HIS A 1 465 ? 32.202 4.060 -24.251 1.00 84.19 465 HIS A N 1
ATOM 3676 C CA . HIS A 1 465 ? 32.505 5.473 -24.479 1.00 84.19 465 HIS A CA 1
ATOM 3677 C C . HIS A 1 465 ? 32.135 5.891 -25.901 1.00 84.19 465 HIS A C 1
ATOM 3679 O O . HIS A 1 465 ? 32.520 5.221 -26.862 1.00 84.19 465 HIS A O 1
ATOM 3685 N N . ASP A 1 466 ? 31.377 6.978 -26.024 1.00 73.69 466 ASP A N 1
ATOM 3686 C CA . ASP A 1 466 ? 31.002 7.567 -27.310 1.00 73.69 466 ASP A CA 1
ATOM 3687 C C . ASP A 1 466 ? 32.096 8.577 -27.736 1.00 73.69 466 ASP A C 1
ATOM 3689 O O . ASP A 1 466 ? 32.343 9.533 -26.988 1.00 73.69 466 ASP A O 1
ATOM 3693 N N . PRO A 1 467 ? 32.797 8.372 -28.874 1.00 65.69 467 PRO A N 1
ATOM 3694 C CA . PRO A 1 467 ? 33.951 9.188 -29.270 1.00 65.69 467 PRO A CA 1
ATOM 3695 C C . PRO A 1 467 ? 33.661 10.679 -29.466 1.00 65.69 467 PRO A C 1
ATOM 3697 O O . PRO A 1 467 ? 34.586 11.483 -29.360 1.00 65.69 467 PRO A O 1
ATOM 3700 N N . ASP A 1 468 ? 32.407 11.042 -29.747 1.00 68.69 468 ASP A N 1
ATOM 3701 C CA . ASP A 1 468 ? 31.998 12.427 -30.004 1.00 68.69 468 ASP A CA 1
ATOM 3702 C C . ASP A 1 468 ? 31.640 13.191 -28.709 1.00 68.69 468 ASP A C 1
ATOM 3704 O O . ASP A 1 468 ? 31.315 14.384 -28.737 1.00 68.69 468 ASP A O 1
ATOM 3708 N N . THR A 1 469 ? 31.720 12.528 -27.548 1.00 70.00 469 THR A N 1
ATOM 3709 C CA . THR A 1 469 ? 31.444 13.141 -26.241 1.00 70.00 469 THR A CA 1
ATOM 3710 C C . THR A 1 469 ? 32.553 14.112 -25.832 1.00 70.00 469 THR A C 1
ATOM 3712 O O . THR A 1 469 ? 33.743 13.873 -26.033 1.00 70.00 469 THR A O 1
ATOM 3715 N N . GLY A 1 470 ? 32.161 15.227 -25.206 1.00 71.75 470 GLY A N 1
ATOM 3716 C CA . GLY A 1 470 ? 33.098 16.170 -24.592 1.00 71.75 470 GLY A CA 1
ATOM 3717 C C . GLY A 1 470 ? 33.852 15.590 -23.379 1.00 71.75 470 GLY A C 1
ATOM 3718 O O . GLY A 1 470 ? 33.687 14.425 -23.032 1.00 71.75 470 GLY A O 1
ATOM 3719 N N . PRO A 1 471 ? 34.678 16.398 -22.689 1.00 81.56 471 PRO A N 1
ATOM 3720 C CA . PRO A 1 471 ? 35.451 15.922 -21.544 1.00 81.56 471 PRO A CA 1
ATOM 3721 C C . PRO A 1 471 ? 34.552 15.490 -20.373 1.00 81.56 471 PRO A C 1
ATOM 3723 O O . PRO A 1 471 ? 33.714 16.269 -19.914 1.00 81.56 471 PRO A O 1
ATOM 3726 N N . GLY A 1 472 ? 34.808 14.290 -19.845 1.00 86.69 472 GLY A N 1
ATOM 3727 C CA . GLY A 1 472 ? 34.060 13.671 -18.745 1.00 86.69 472 GLY A CA 1
ATOM 3728 C C . GLY A 1 472 ? 32.907 12.783 -19.222 1.00 86.69 472 GLY A C 1
ATOM 3729 O O . GLY A 1 472 ? 32.493 12.841 -20.375 1.00 86.69 472 GLY A O 1
ATOM 3730 N N . PHE A 1 473 ? 32.384 11.947 -18.328 1.00 91.94 473 PHE A N 1
ATOM 3731 C CA . PHE A 1 473 ? 31.325 10.989 -18.648 1.00 91.94 473 PHE A CA 1
ATOM 3732 C C . PHE A 1 473 ? 29.968 11.671 -18.879 1.00 91.94 473 PHE A C 1
ATOM 3734 O O . PHE A 1 473 ? 29.530 12.503 -18.081 1.00 91.94 473 PHE A O 1
ATOM 3741 N N . SER A 1 474 ? 29.265 11.269 -19.937 1.00 92.94 474 SER A N 1
ATOM 3742 C CA . SER A 1 474 ? 27.847 11.561 -20.169 1.00 92.94 474 SER A CA 1
ATOM 3743 C C . SER A 1 474 ? 26.947 10.940 -19.093 1.00 92.94 474 SER A C 1
ATOM 3745 O O . SER A 1 474 ? 27.377 10.109 -18.288 1.00 92.94 474 SER A O 1
ATOM 3747 N N . PHE A 1 475 ? 25.658 11.297 -19.099 1.00 93.94 475 PHE A N 1
ATOM 3748 C CA . PHE A 1 475 ? 24.677 10.739 -18.167 1.00 93.94 475 PHE A CA 1
ATOM 3749 C C . PHE A 1 475 ? 24.633 9.202 -18.223 1.00 93.94 475 PHE A C 1
ATOM 3751 O O . PHE A 1 475 ? 24.674 8.544 -17.183 1.00 93.94 475 PHE A O 1
ATOM 3758 N N . ALA A 1 476 ? 24.619 8.622 -19.428 1.00 92.12 476 ALA A N 1
ATOM 3759 C CA . ALA A 1 476 ? 24.564 7.173 -19.611 1.00 92.12 476 ALA A CA 1
ATOM 3760 C C . ALA A 1 476 ? 25.829 6.467 -19.088 1.00 92.12 476 ALA A C 1
ATOM 3762 O O . ALA A 1 476 ? 25.724 5.436 -18.423 1.00 92.12 476 ALA A O 1
ATOM 3763 N N . GLU A 1 477 ? 27.014 7.034 -19.329 1.00 92.75 477 GLU A N 1
ATOM 3764 C CA . GLU A 1 477 ? 28.289 6.501 -18.826 1.00 92.75 477 GLU A CA 1
ATOM 3765 C C . GLU A 1 477 ? 28.384 6.603 -17.299 1.00 92.75 477 GLU A C 1
ATOM 3767 O O . GLU A 1 477 ? 28.773 5.634 -16.646 1.00 92.75 477 GLU A O 1
ATOM 3772 N N . CYS A 1 478 ? 27.939 7.721 -16.711 1.00 94.94 478 CYS A N 1
ATOM 3773 C CA . CYS A 1 478 ? 27.855 7.874 -15.258 1.00 94.94 478 CYS A CA 1
ATOM 3774 C C . CYS A 1 478 ? 26.948 6.805 -14.632 1.00 94.94 478 CYS A C 1
ATOM 3776 O O . CYS A 1 478 ? 27.309 6.206 -13.619 1.00 94.94 478 CYS A O 1
ATOM 3778 N N . VAL A 1 479 ? 25.784 6.515 -15.228 1.00 94.50 479 VAL A N 1
ATOM 3779 C CA . VAL A 1 479 ? 24.900 5.466 -14.696 1.00 94.50 479 VAL A CA 1
ATOM 3780 C C . VAL A 1 479 ? 25.483 4.064 -14.913 1.00 94.50 479 VAL A C 1
ATOM 3782 O O . VAL A 1 479 ? 25.356 3.223 -14.022 1.00 94.50 479 VAL A O 1
ATOM 3785 N N . CYS A 1 480 ? 26.209 3.814 -16.009 1.00 92.81 480 CYS A N 1
ATOM 3786 C CA . CYS A 1 480 ? 26.988 2.580 -16.169 1.00 92.81 480 CYS A CA 1
ATOM 3787 C C . CYS A 1 480 ? 28.037 2.429 -15.053 1.00 92.81 480 CYS A C 1
ATOM 3789 O O . CYS A 1 480 ? 28.129 1.359 -14.449 1.00 92.81 480 CYS A O 1
ATOM 3791 N N . ALA A 1 481 ? 28.754 3.501 -14.701 1.00 93.50 481 ALA A N 1
ATOM 3792 C CA . ALA A 1 481 ? 29.706 3.503 -13.592 1.00 93.50 481 ALA A CA 1
ATOM 3793 C C . ALA A 1 481 ? 29.028 3.226 -12.234 1.00 93.50 481 ALA A C 1
ATOM 3795 O O . ALA A 1 481 ? 29.531 2.412 -11.459 1.00 93.50 481 ALA A O 1
ATOM 3796 N N . ILE A 1 482 ? 27.847 3.803 -11.963 1.00 94.31 482 ILE A N 1
ATOM 3797 C CA . ILE A 1 482 ? 27.058 3.487 -10.752 1.00 94.31 482 ILE A CA 1
ATOM 3798 C C . ILE A 1 482 ? 26.728 1.988 -10.717 1.00 94.31 482 ILE A C 1
ATOM 3800 O O . ILE A 1 482 ? 26.914 1.331 -9.690 1.00 94.31 482 ILE A O 1
ATOM 3804 N N . CYS A 1 483 ? 26.286 1.423 -11.845 1.00 92.25 483 CYS A N 1
ATOM 3805 C CA . CYS A 1 483 ? 25.958 0.002 -11.942 1.00 92.25 483 CYS A CA 1
ATOM 3806 C C . CYS A 1 483 ? 27.186 -0.888 -11.731 1.00 92.25 483 CYS A C 1
ATOM 3808 O O . CYS A 1 483 ? 27.089 -1.889 -11.028 1.00 92.25 483 CYS A O 1
ATOM 3810 N N . GLN A 1 484 ? 28.349 -0.507 -12.266 1.00 91.69 484 GLN A N 1
ATOM 3811 C CA . GLN A 1 484 ? 29.604 -1.214 -12.024 1.00 91.69 484 GLN A CA 1
ATOM 3812 C C . GLN A 1 484 ? 29.938 -1.271 -10.526 1.00 91.69 484 GLN A C 1
ATOM 3814 O O . GLN A 1 484 ? 30.193 -2.353 -10.000 1.00 91.69 484 GLN A O 1
ATOM 3819 N N . VAL A 1 485 ? 29.888 -0.136 -9.819 1.00 91.75 485 VAL A N 1
ATOM 3820 C CA . VAL A 1 485 ? 30.189 -0.081 -8.378 1.00 91.75 485 VAL A CA 1
ATOM 3821 C C . VAL A 1 485 ? 29.164 -0.894 -7.565 1.00 91.75 485 VAL A C 1
ATOM 3823 O O . VAL A 1 485 ? 29.549 -1.592 -6.626 1.00 91.75 485 VAL A O 1
ATOM 3826 N N . LEU A 1 486 ? 27.877 -0.878 -7.942 1.00 91.06 486 LEU A N 1
ATOM 3827 C CA . LEU A 1 486 ? 26.835 -1.703 -7.308 1.00 91.06 486 LEU A CA 1
ATOM 3828 C C . LEU A 1 486 ? 27.018 -3.210 -7.555 1.00 91.06 486 LEU A C 1
ATOM 3830 O O . LEU A 1 486 ? 26.849 -3.998 -6.624 1.00 91.06 486 LEU A O 1
ATOM 3834 N N . LEU A 1 487 ? 27.377 -3.622 -8.773 1.00 88.88 487 LEU A N 1
ATOM 3835 C CA . LEU A 1 487 ? 27.633 -5.025 -9.114 1.00 88.88 487 LEU A CA 1
ATOM 3836 C C . LEU A 1 487 ? 28.905 -5.550 -8.444 1.00 88.88 487 LEU A C 1
ATOM 3838 O O . LEU A 1 487 ? 28.928 -6.683 -7.972 1.00 88.88 487 LEU A O 1
ATOM 3842 N N . GLU A 1 488 ? 29.961 -4.740 -8.366 1.00 87.81 488 GLU A N 1
ATOM 3843 C CA . GLU A 1 488 ? 31.184 -5.093 -7.641 1.00 87.81 488 GLU A CA 1
ATOM 3844 C C . GLU A 1 488 ? 30.929 -5.263 -6.138 1.00 87.81 488 GLU A C 1
ATOM 3846 O O . GLU A 1 488 ? 31.444 -6.214 -5.553 1.00 87.81 488 GLU A O 1
ATOM 3851 N N . ARG A 1 489 ? 30.071 -4.424 -5.537 1.00 86.69 489 ARG A N 1
ATOM 3852 C CA . ARG A 1 489 ? 29.581 -4.625 -4.165 1.00 86.69 489 ARG A CA 1
ATOM 3853 C C . ARG A 1 489 ? 28.799 -5.933 -4.034 1.00 86.69 489 ARG A C 1
ATOM 3855 O O . ARG A 1 489 ? 29.119 -6.747 -3.177 1.00 86.69 489 ARG A O 1
ATOM 3862 N N . ALA A 1 490 ? 27.809 -6.169 -4.898 1.00 83.19 490 ALA A N 1
ATOM 3863 C CA . ALA A 1 490 ? 26.943 -7.352 -4.834 1.00 83.19 490 ALA A CA 1
ATOM 3864 C C . ALA A 1 490 ? 27.685 -8.697 -5.004 1.00 83.19 490 ALA A C 1
ATOM 3866 O O . ALA A 1 490 ? 27.112 -9.750 -4.727 1.00 83.19 490 ALA A O 1
ATOM 3867 N N . ARG A 1 491 ? 28.945 -8.668 -5.462 1.00 77.56 491 ARG A N 1
ATOM 3868 C CA . ARG A 1 491 ? 29.835 -9.832 -5.586 1.00 77.56 491 ARG A CA 1
ATOM 3869 C C . ARG A 1 491 ? 30.653 -10.142 -4.334 1.00 77.56 491 ARG A C 1
ATOM 3871 O O . ARG A 1 491 ? 31.260 -11.210 -4.300 1.00 77.56 491 ARG A O 1
ATOM 3878 N N . GLN A 1 492 ? 30.728 -9.239 -3.357 1.00 71.12 492 GLN A N 1
ATOM 3879 C CA . GLN A 1 492 ? 31.355 -9.559 -2.078 1.00 71.12 492 GLN A CA 1
ATOM 3880 C C . GLN A 1 492 ? 30.456 -10.539 -1.309 1.00 71.12 492 GLN A C 1
ATOM 3882 O O . GLN A 1 492 ? 29.229 -10.412 -1.322 1.00 71.12 492 GLN A O 1
ATOM 3887 N N . ASP A 1 493 ? 31.066 -11.552 -0.686 1.00 56.03 493 ASP A N 1
ATOM 3888 C CA . ASP A 1 493 ? 30.345 -12.582 0.067 1.00 56.03 493 ASP A CA 1
ATOM 3889 C C . ASP A 1 493 ? 29.535 -11.981 1.235 1.00 56.03 493 ASP A C 1
ATOM 3891 O O . ASP A 1 493 ? 29.675 -10.812 1.588 1.00 56.03 493 ASP A O 1
ATOM 3895 N N . ASN A 1 494 ? 28.675 -12.790 1.865 1.00 56.31 494 ASN A N 1
ATOM 3896 C CA . ASN A 1 494 ? 27.681 -12.378 2.876 1.00 56.31 494 ASN A CA 1
ATOM 3897 C C . ASN A 1 494 ? 28.225 -11.760 4.192 1.00 56.31 494 ASN A C 1
ATOM 3899 O O . ASN A 1 494 ? 27.486 -11.673 5.170 1.00 56.31 494 ASN A O 1
ATOM 3903 N N . THR A 1 495 ? 29.477 -11.313 4.231 1.00 58.28 495 THR A N 1
ATOM 3904 C CA . THR A 1 495 ? 30.131 -10.637 5.355 1.00 58.28 495 THR A CA 1
ATOM 3905 C C . THR A 1 495 ? 30.684 -9.278 4.919 1.00 58.28 495 THR A C 1
ATOM 3907 O O . THR A 1 495 ? 31.894 -9.066 4.948 1.00 58.28 495 THR A O 1
ATOM 3910 N N . GLU A 1 496 ? 29.810 -8.353 4.515 1.00 68.56 496 GLU A N 1
ATOM 3911 C CA . GLU A 1 496 ? 30.220 -6.967 4.254 1.00 68.56 496 GLU A CA 1
ATOM 3912 C C . GLU A 1 496 ? 30.684 -6.295 5.556 1.00 68.56 496 GLU A C 1
ATOM 3914 O O . GLU A 1 496 ? 30.024 -6.389 6.598 1.00 68.56 496 GLU A O 1
ATOM 3919 N N . THR A 1 497 ? 31.811 -5.588 5.498 1.00 76.69 497 THR A N 1
ATOM 3920 C CA . THR A 1 497 ? 32.292 -4.730 6.586 1.00 76.69 497 THR A CA 1
ATOM 3921 C C . THR A 1 497 ? 31.923 -3.266 6.342 1.00 76.69 497 THR A C 1
ATOM 3923 O O . THR A 1 497 ? 31.813 -2.801 5.206 1.00 76.69 497 THR A O 1
ATOM 3926 N N . VAL A 1 498 ? 31.796 -2.479 7.417 1.00 80.56 498 VAL A N 1
ATOM 3927 C CA . VAL A 1 498 ? 31.516 -1.031 7.312 1.00 80.56 498 VAL A CA 1
ATOM 3928 C C . VAL A 1 498 ? 32.589 -0.305 6.481 1.00 80.56 498 VAL A C 1
ATOM 3930 O O . VAL A 1 498 ? 32.278 0.615 5.726 1.00 80.56 498 VAL A O 1
ATOM 3933 N N . THR A 1 499 ? 33.848 -0.750 6.551 1.00 81.56 499 THR A N 1
ATOM 3934 C CA . THR A 1 499 ? 34.964 -0.198 5.766 1.00 81.56 499 THR A CA 1
ATOM 3935 C C . THR A 1 499 ? 34.786 -0.397 4.256 1.00 81.56 499 THR A C 1
ATOM 3937 O O . THR A 1 499 ? 35.112 0.508 3.485 1.00 81.56 499 THR A O 1
ATOM 3940 N N . GLU A 1 500 ? 34.235 -1.534 3.824 1.00 84.31 500 GLU A N 1
ATOM 3941 C CA . GLU A 1 500 ? 33.935 -1.810 2.412 1.00 84.31 500 GLU A CA 1
ATOM 3942 C C . GLU A 1 500 ? 32.766 -0.958 1.912 1.00 84.31 500 GLU A C 1
ATOM 3944 O O . GLU A 1 500 ? 32.871 -0.326 0.860 1.00 84.31 500 GLU A O 1
ATOM 3949 N N . ILE A 1 501 ? 31.698 -0.817 2.705 1.00 85.25 501 ILE A N 1
ATOM 3950 C CA . ILE A 1 501 ? 30.573 0.068 2.357 1.00 85.25 501 ILE A CA 1
ATOM 3951 C C . ILE A 1 501 ? 31.058 1.525 2.211 1.00 85.25 501 ILE A C 1
ATOM 3953 O O . ILE A 1 501 ? 30.702 2.206 1.248 1.00 85.25 501 ILE A O 1
ATOM 3957 N N . LEU A 1 502 ? 31.957 1.992 3.088 1.00 88.00 502 LEU A N 1
ATOM 3958 C CA . LEU A 1 502 ? 32.602 3.311 2.982 1.00 88.00 502 LEU A CA 1
ATOM 3959 C C . LEU A 1 502 ? 33.562 3.444 1.784 1.00 88.00 502 LEU A C 1
ATOM 3961 O O . LEU A 1 502 ? 33.813 4.558 1.314 1.00 88.00 502 LEU A O 1
ATOM 3965 N N . PHE A 1 503 ? 34.125 2.346 1.276 1.00 90.62 503 PHE A N 1
ATOM 3966 C CA . PHE A 1 503 ? 34.889 2.339 0.027 1.00 90.62 503 PHE A CA 1
ATOM 3967 C C . PHE A 1 503 ? 33.965 2.496 -1.189 1.00 90.62 503 PHE A C 1
ATOM 3969 O O . PHE A 1 503 ? 34.193 3.392 -2.004 1.00 90.62 503 PHE A O 1
ATOM 3976 N N . PHE A 1 504 ? 32.877 1.722 -1.273 1.00 91.25 504 PHE A N 1
ATOM 3977 C CA . PHE A 1 504 ? 31.890 1.879 -2.348 1.00 91.25 504 PHE A CA 1
ATOM 3978 C C . PHE A 1 504 ? 31.2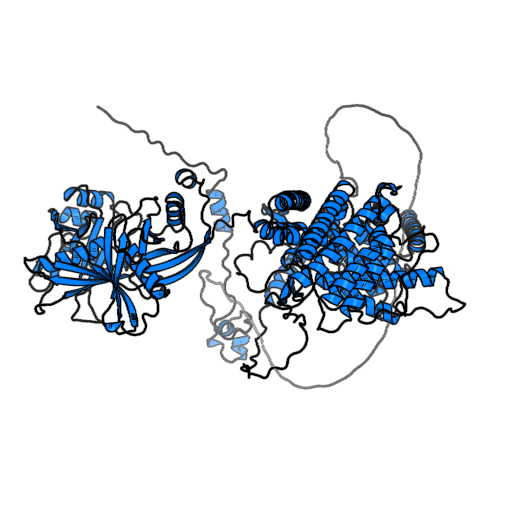25 3.258 -2.323 1.00 91.25 504 PHE A C 1
ATOM 3980 O O . PHE A 1 504 ? 31.092 3.878 -3.375 1.00 91.25 504 PHE A O 1
ATOM 3987 N N . LYS A 1 505 ? 30.900 3.801 -1.140 1.00 92.12 505 LYS A N 1
ATOM 3988 C CA . LYS A 1 505 ? 30.344 5.157 -1.001 1.00 92.12 505 LYS A CA 1
ATOM 3989 C C . LYS A 1 505 ? 31.270 6.230 -1.589 1.00 92.12 505 LYS A C 1
ATOM 3991 O O . LYS A 1 505 ? 30.814 7.078 -2.349 1.00 92.12 505 LYS A O 1
ATOM 3996 N N . ARG A 1 506 ? 32.577 6.163 -1.301 1.00 92.12 506 ARG A N 1
ATOM 3997 C CA . ARG A 1 506 ? 33.573 7.086 -1.884 1.00 92.12 506 ARG A CA 1
ATOM 3998 C C . ARG A 1 506 ? 33.664 6.960 -3.405 1.00 92.12 506 ARG A C 1
ATOM 4000 O O . ARG A 1 506 ? 33.776 7.974 -4.082 1.00 92.12 506 ARG A O 1
ATOM 4007 N N . ARG A 1 507 ? 33.550 5.744 -3.951 1.00 94.12 507 ARG A N 1
ATOM 4008 C CA . ARG A 1 507 ? 33.494 5.534 -5.407 1.00 94.12 507 ARG A CA 1
ATOM 4009 C C . ARG A 1 507 ? 32.218 6.089 -6.041 1.00 94.12 507 ARG A C 1
ATOM 4011 O O . ARG A 1 507 ? 32.309 6.659 -7.117 1.00 94.12 507 ARG A O 1
ATOM 4018 N N . MET A 1 508 ? 31.065 6.004 -5.370 1.00 93.44 508 MET A N 1
ATOM 4019 C CA . MET A 1 508 ? 29.833 6.657 -5.843 1.00 93.44 508 MET A CA 1
ATOM 4020 C C . MET A 1 508 ? 29.977 8.181 -5.922 1.00 93.44 508 MET A C 1
ATOM 4022 O O . MET A 1 508 ? 29.479 8.785 -6.867 1.00 93.44 508 MET A O 1
ATOM 4026 N N . ALA A 1 509 ? 30.672 8.798 -4.961 1.00 89.88 509 ALA A N 1
ATOM 4027 C CA . ALA A 1 509 ? 30.957 10.232 -4.992 1.00 89.88 509 ALA A CA 1
ATOM 4028 C C . ALA A 1 509 ? 31.931 10.612 -6.126 1.00 89.88 509 ALA A C 1
ATOM 4030 O O . ALA A 1 509 ? 31.677 11.579 -6.838 1.00 89.88 509 ALA A O 1
ATOM 4031 N N . ALA A 1 510 ? 32.987 9.820 -6.352 1.00 93.88 510 ALA A N 1
ATOM 4032 C CA . ALA A 1 510 ? 33.973 10.067 -7.412 1.00 93.88 510 ALA A CA 1
ATOM 4033 C C . ALA A 1 510 ? 33.366 10.078 -8.833 1.00 93.88 510 ALA A C 1
ATOM 4035 O O . ALA A 1 510 ? 33.789 10.871 -9.667 1.00 93.88 510 ALA A O 1
ATOM 4036 N N . ILE A 1 511 ? 32.309 9.294 -9.095 1.00 93.75 511 ILE A N 1
ATOM 4037 C CA . ILE A 1 511 ? 31.586 9.324 -10.387 1.00 93.75 511 ILE A CA 1
ATOM 4038 C C . ILE A 1 511 ? 31.052 10.731 -10.707 1.00 93.75 511 ILE A C 1
ATOM 4040 O O . ILE A 1 511 ? 30.981 11.115 -11.873 1.00 93.75 511 ILE A O 1
ATOM 4044 N N . PHE A 1 512 ? 30.696 11.524 -9.691 1.00 90.50 512 PHE A N 1
ATOM 4045 C CA . PHE A 1 512 ? 30.278 12.911 -9.896 1.00 90.50 512 PHE A CA 1
ATOM 4046 C C . PHE A 1 512 ? 31.449 13.824 -10.284 1.00 90.50 512 PHE A C 1
ATOM 4048 O O . PHE A 1 512 ? 31.239 14.808 -10.984 1.00 90.50 512 PHE A O 1
ATOM 4055 N N . GLU A 1 513 ? 32.679 13.513 -9.873 1.00 90.06 513 GLU A N 1
ATOM 4056 C CA . GLU A 1 513 ? 33.879 14.256 -10.274 1.00 90.06 513 GLU A CA 1
ATOM 4057 C C . GLU A 1 513 ? 34.253 13.952 -11.733 1.00 90.06 513 GLU A C 1
ATOM 4059 O O . GLU A 1 513 ? 34.564 14.883 -12.477 1.00 90.06 513 GLU A O 1
ATOM 4064 N N . ASP A 1 514 ? 34.123 12.692 -12.161 1.00 91.50 514 ASP A N 1
ATOM 4065 C CA . ASP A 1 514 ? 34.377 12.231 -13.538 1.00 91.50 514 ASP A CA 1
ATOM 4066 C C . ASP A 1 514 ? 33.294 12.660 -14.553 1.00 91.50 514 ASP A C 1
ATOM 4068 O O . ASP A 1 514 ? 33.511 12.609 -15.767 1.00 91.50 514 ASP A O 1
ATOM 4072 N N . ALA A 1 515 ? 32.121 13.095 -14.081 1.00 94.19 515 ALA A N 1
ATOM 4073 C CA . ALA A 1 515 ? 31.001 13.502 -14.926 1.00 94.19 515 ALA A CA 1
ATOM 4074 C C . ALA A 1 515 ? 31.300 14.758 -15.774 1.00 94.19 515 ALA A C 1
ATOM 4076 O O . ALA A 1 515 ? 32.028 15.672 -15.371 1.00 94.19 515 ALA A O 1
ATOM 4077 N N . ALA A 1 516 ? 30.673 14.844 -16.950 1.00 93.75 516 ALA A N 1
ATOM 4078 C CA . ALA A 1 516 ? 30.788 15.988 -17.850 1.00 93.75 516 ALA A CA 1
ATOM 4079 C C . ALA A 1 516 ? 30.411 17.319 -17.149 1.00 93.75 516 ALA A C 1
ATOM 4081 O O . ALA A 1 516 ? 29.511 17.341 -16.304 1.00 93.75 516 ALA A O 1
ATOM 4082 N N . PRO A 1 517 ? 31.030 18.470 -17.494 1.00 94.06 517 PRO A N 1
ATOM 4083 C CA . PRO A 1 517 ? 30.822 19.745 -16.796 1.00 94.06 517 PRO A CA 1
ATOM 4084 C C . PRO A 1 517 ? 29.357 20.152 -16.568 1.00 94.06 517 PRO A C 1
ATOM 4086 O O . PRO A 1 517 ? 29.022 20.609 -15.476 1.00 94.06 517 PRO A O 1
ATOM 4089 N N . PHE A 1 518 ? 28.476 19.929 -17.550 1.00 94.50 518 PHE A N 1
ATOM 4090 C CA . PHE A 1 518 ? 27.047 20.257 -17.453 1.00 94.50 518 PHE A CA 1
ATOM 4091 C C . PHE A 1 518 ? 26.262 19.367 -16.474 1.00 94.50 518 PHE A C 1
ATOM 4093 O O . PHE A 1 518 ? 25.224 19.790 -15.970 1.00 94.50 518 PHE A O 1
ATOM 4100 N N . LEU A 1 519 ? 26.759 18.160 -16.178 1.00 95.12 519 LEU A N 1
ATOM 4101 C CA . LEU A 1 519 ? 26.191 17.235 -15.190 1.00 95.12 519 LEU A CA 1
ATOM 4102 C C . LEU A 1 519 ? 26.622 17.569 -13.756 1.00 95.12 519 LEU A C 1
ATOM 4104 O O . LEU A 1 519 ? 25.971 17.136 -12.804 1.00 95.12 519 LEU A O 1
ATOM 4108 N N . ARG A 1 520 ? 27.671 18.384 -13.603 1.00 93.44 520 ARG A N 1
ATOM 4109 C CA . ARG A 1 520 ? 28.182 18.843 -12.306 1.00 93.44 520 ARG A CA 1
ATOM 4110 C C . ARG A 1 520 ? 27.618 20.209 -11.924 1.00 93.44 520 ARG A C 1
ATOM 4112 O O . ARG A 1 520 ? 27.112 20.382 -10.818 1.00 93.44 520 ARG A O 1
ATOM 4119 N N . ASP A 1 521 ? 27.630 21.164 -12.853 1.00 92.62 521 ASP A N 1
ATOM 4120 C CA . ASP A 1 521 ? 27.211 22.547 -12.606 1.00 92.62 521 ASP A CA 1
ATOM 4121 C C . ASP A 1 521 ? 26.131 23.020 -13.594 1.00 92.62 521 ASP A C 1
ATOM 4123 O O . ASP A 1 521 ? 26.261 22.910 -14.813 1.00 92.62 521 ASP A O 1
ATOM 4127 N N . LYS A 1 522 ? 25.073 23.630 -13.041 1.00 94.31 522 LYS A N 1
ATOM 4128 C CA . LYS A 1 522 ? 23.991 24.284 -13.785 1.00 94.31 522 LYS A CA 1
ATOM 4129 C C . LYS A 1 522 ? 24.504 25.358 -14.750 1.00 94.31 522 LYS A C 1
ATOM 4131 O O . LYS A 1 522 ? 23.889 25.540 -15.796 1.00 94.31 522 LYS A O 1
ATOM 4136 N N . SER A 1 523 ? 25.586 26.066 -14.416 1.00 95.81 523 SER A N 1
ATOM 4137 C CA . SER A 1 523 ? 26.131 27.137 -15.266 1.00 95.81 523 SER A CA 1
ATOM 4138 C C . SER A 1 523 ? 26.639 26.636 -16.627 1.00 95.81 523 SER A C 1
ATOM 4140 O O . SER A 1 523 ? 26.693 27.405 -17.584 1.00 95.81 523 SER A O 1
ATOM 4142 N N . HIS A 1 524 ? 26.955 25.340 -16.725 1.00 94.19 524 HIS A N 1
ATOM 4143 C CA . HIS A 1 524 ? 27.463 24.695 -17.932 1.00 94.19 524 HIS A CA 1
ATOM 4144 C C . HIS A 1 524 ? 26.361 24.032 -18.782 1.00 94.19 524 HIS A C 1
ATOM 4146 O O . HIS A 1 524 ? 26.655 23.579 -19.888 1.00 94.19 524 HIS A O 1
ATOM 4152 N N . CYS A 1 525 ? 25.105 23.983 -18.310 1.00 95.19 525 CYS A N 1
ATOM 4153 C CA . CYS A 1 525 ? 23.969 23.493 -19.097 1.00 95.19 525 CYS A CA 1
ATOM 4154 C C . CYS A 1 525 ? 23.656 24.458 -20.254 1.00 95.19 525 CYS A C 1
ATOM 4156 O O . CYS A 1 525 ? 23.346 25.628 -20.029 1.00 95.19 525 CYS A O 1
ATOM 4158 N N . ARG A 1 526 ? 23.682 23.958 -21.492 1.00 94.69 526 ARG A N 1
ATOM 4159 C CA . ARG A 1 526 ? 23.358 24.700 -22.722 1.00 94.69 526 ARG A CA 1
ATOM 4160 C C . ARG A 1 526 ? 21.928 24.464 -23.197 1.00 94.69 526 ARG A C 1
ATOM 4162 O O . ARG A 1 526 ? 21.374 25.316 -23.886 1.00 94.69 526 ARG A O 1
ATOM 4169 N N . SER A 1 527 ? 21.335 23.328 -22.836 1.00 95.50 527 SER A N 1
ATOM 4170 C CA . SER A 1 527 ? 19.958 22.973 -23.185 1.00 95.50 527 SER A CA 1
ATOM 4171 C C . SER A 1 527 ? 19.105 22.635 -21.954 1.00 95.50 527 SER A C 1
ATOM 4173 O O . SER A 1 527 ? 19.612 22.443 -20.845 1.00 95.50 527 SER A O 1
ATOM 4175 N N . LEU A 1 528 ? 17.784 22.540 -22.149 1.00 94.88 528 LEU A N 1
ATOM 4176 C CA . LEU A 1 528 ? 16.882 21.991 -21.131 1.00 94.88 528 LEU A CA 1
ATOM 4177 C C . LEU A 1 528 ? 17.235 20.529 -20.811 1.00 94.88 528 LEU A C 1
ATOM 4179 O O . LEU A 1 528 ? 17.173 20.133 -19.650 1.00 94.88 528 LEU A O 1
ATOM 4183 N N . GLN A 1 529 ? 17.644 19.759 -21.822 1.00 95.25 529 GLN A N 1
ATOM 4184 C CA . GLN A 1 529 ? 17.983 18.347 -21.685 1.00 95.25 529 GLN A CA 1
ATOM 4185 C C . GLN A 1 529 ? 19.220 18.153 -20.796 1.00 95.25 529 GLN A C 1
ATOM 4187 O O . GLN A 1 529 ? 19.154 17.391 -19.834 1.00 95.25 529 GLN A O 1
ATOM 4192 N N . ASP A 1 530 ? 20.274 18.952 -21.005 1.00 95.00 530 ASP A N 1
ATOM 4193 C CA . ASP A 1 530 ? 21.461 19.018 -20.136 1.00 95.00 530 ASP A CA 1
ATOM 4194 C C . ASP A 1 530 ? 21.056 19.221 -18.667 1.00 95.00 530 ASP A C 1
ATOM 4196 O O . ASP A 1 530 ? 21.596 18.602 -17.749 1.00 95.00 530 ASP A O 1
ATOM 4200 N N . HIS A 1 531 ? 20.089 20.116 -18.432 1.00 96.62 531 HIS A N 1
ATOM 4201 C CA . HIS A 1 531 ? 19.650 20.472 -17.090 1.00 96.62 531 HIS A CA 1
ATOM 4202 C C . HIS A 1 531 ? 18.819 19.366 -16.426 1.00 96.62 531 HIS A C 1
ATOM 4204 O O . HIS A 1 531 ? 18.941 19.164 -15.214 1.00 96.62 531 HIS A O 1
ATOM 4210 N N . LEU A 1 532 ? 18.012 18.643 -17.208 1.00 97.31 532 LEU A N 1
ATOM 4211 C CA . LEU A 1 532 ? 17.249 17.481 -16.756 1.00 97.31 532 LEU A CA 1
ATOM 4212 C C . LEU A 1 532 ? 18.162 16.277 -16.476 1.00 97.31 532 LEU A C 1
ATOM 4214 O O . LEU A 1 532 ? 17.986 15.627 -15.451 1.00 97.31 532 LEU A O 1
ATOM 4218 N N . GLU A 1 533 ? 19.170 16.011 -17.309 1.00 96.62 533 GLU A N 1
ATOM 4219 C CA . GLU A 1 533 ? 20.166 14.949 -17.083 1.00 96.62 533 GLU A CA 1
ATOM 4220 C C . GLU A 1 533 ? 21.026 15.212 -15.847 1.00 96.62 533 GLU A C 1
ATOM 4222 O O . GLU A 1 533 ? 21.226 14.318 -15.026 1.00 96.62 533 GLU A O 1
ATOM 4227 N N . ARG A 1 534 ? 21.449 16.464 -15.641 1.00 96.94 534 ARG A N 1
ATOM 4228 C CA . ARG A 1 534 ? 22.123 16.908 -14.413 1.00 96.94 534 ARG A CA 1
ATOM 4229 C C . ARG A 1 534 ? 21.272 16.638 -13.165 1.00 96.94 534 ARG A C 1
ATOM 4231 O O . ARG A 1 534 ? 21.793 16.224 -12.132 1.00 96.94 534 ARG A O 1
ATOM 4238 N N . LEU A 1 535 ? 19.960 16.880 -13.230 1.00 97.94 535 LEU A N 1
ATOM 4239 C CA . LEU A 1 535 ? 19.037 16.589 -12.125 1.00 97.94 535 LEU A CA 1
ATOM 4240 C C . LEU A 1 535 ? 18.830 15.076 -11.945 1.00 97.94 535 LEU A C 1
ATOM 4242 O O . LEU A 1 535 ? 18.903 14.591 -10.818 1.00 97.94 535 LEU A O 1
ATOM 4246 N N . ALA A 1 536 ? 18.658 14.326 -13.035 1.00 97.38 536 ALA A N 1
ATOM 4247 C CA . ALA A 1 536 ? 18.521 12.872 -13.026 1.00 97.38 536 ALA A CA 1
ATOM 4248 C C . ALA A 1 536 ? 19.749 12.172 -12.418 1.00 97.38 536 ALA A C 1
ATOM 4250 O O . ALA A 1 536 ? 19.592 11.264 -11.598 1.00 97.38 536 ALA A O 1
ATOM 4251 N N . LEU A 1 537 ? 20.966 12.621 -12.755 1.00 96.94 537 LEU A N 1
ATOM 4252 C CA . LEU A 1 537 ? 22.205 12.079 -12.192 1.00 96.94 537 LEU A CA 1
ATOM 4253 C C . LEU A 1 537 ? 22.266 12.290 -10.678 1.00 96.94 537 LEU A C 1
ATOM 4255 O O . LEU A 1 537 ? 22.541 11.344 -9.940 1.00 96.94 537 LEU A O 1
ATOM 4259 N N . ASN A 1 538 ? 21.938 13.501 -10.214 1.00 96.75 538 ASN A N 1
ATOM 4260 C CA . ASN A 1 538 ? 21.865 13.810 -8.787 1.00 96.75 538 ASN A CA 1
ATOM 4261 C C . ASN A 1 538 ? 20.852 12.910 -8.061 1.00 96.75 538 ASN A C 1
ATOM 4263 O O . ASN A 1 538 ? 21.177 12.365 -7.011 1.00 96.75 538 ASN A O 1
ATOM 4267 N N . ILE A 1 539 ? 19.663 12.668 -8.631 1.00 97.38 539 ILE A N 1
ATOM 4268 C CA . ILE A 1 539 ? 18.673 11.746 -8.040 1.00 97.38 539 ILE A CA 1
ATOM 4269 C C . ILE A 1 539 ? 19.255 10.328 -7.899 1.00 97.38 539 ILE A C 1
ATOM 4271 O O . ILE A 1 539 ? 19.091 9.707 -6.849 1.00 97.38 539 ILE A O 1
ATOM 4275 N N . HIS A 1 540 ? 19.951 9.810 -8.917 1.00 95.94 540 HIS A N 1
ATOM 4276 C CA . HIS A 1 540 ? 20.544 8.468 -8.874 1.00 95.94 540 HIS A CA 1
ATOM 4277 C C . HIS A 1 540 ? 21.721 8.349 -7.895 1.00 95.94 540 HIS A C 1
ATOM 4279 O O . HIS A 1 540 ? 21.733 7.417 -7.086 1.00 95.94 540 HIS A O 1
ATOM 4285 N N . ILE A 1 541 ? 22.686 9.274 -7.932 1.00 95.50 541 ILE A N 1
ATOM 4286 C CA . ILE A 1 541 ? 23.860 9.248 -7.043 1.00 95.50 541 ILE A CA 1
ATOM 4287 C C . ILE A 1 541 ? 23.426 9.451 -5.589 1.00 95.50 541 ILE A C 1
ATOM 4289 O O . ILE A 1 541 ? 23.766 8.632 -4.734 1.00 95.50 541 ILE A O 1
ATOM 4293 N N . CYS A 1 542 ? 22.618 10.476 -5.301 1.00 96.81 542 CYS A N 1
ATOM 4294 C CA . CYS A 1 542 ? 22.195 10.774 -3.936 1.00 96.81 542 CYS A CA 1
ATOM 4295 C C . CYS A 1 542 ? 21.314 9.667 -3.334 1.00 96.81 542 CYS A C 1
ATOM 4297 O O . CYS A 1 542 ? 21.513 9.331 -2.169 1.00 96.81 542 CYS A O 1
ATOM 4299 N N . TYR A 1 543 ? 20.412 9.039 -4.105 1.00 96.06 543 TYR A N 1
ATOM 4300 C CA . TYR A 1 543 ? 19.679 7.848 -3.644 1.00 96.06 543 TYR A CA 1
ATOM 4301 C C . TYR A 1 543 ? 20.631 6.695 -3.303 1.00 96.06 543 TYR A C 1
ATOM 4303 O O . TYR A 1 543 ? 20.517 6.082 -2.242 1.00 96.06 543 TYR A O 1
ATOM 4311 N N . THR A 1 544 ? 21.609 6.430 -4.171 1.00 95.12 544 THR A N 1
ATOM 4312 C CA . THR A 1 544 ? 22.545 5.315 -3.989 1.00 95.12 544 THR A CA 1
ATOM 4313 C C . THR A 1 544 ? 23.448 5.528 -2.769 1.00 95.12 544 THR A C 1
ATOM 4315 O O . THR A 1 544 ? 23.602 4.615 -1.960 1.00 95.12 544 THR A O 1
ATOM 4318 N N . ILE A 1 545 ? 23.977 6.741 -2.569 1.00 95.00 545 ILE A N 1
ATOM 4319 C CA . ILE A 1 545 ? 24.760 7.107 -1.376 1.00 95.00 545 ILE A CA 1
ATOM 4320 C C . ILE A 1 545 ? 23.892 7.050 -0.112 1.00 95.00 545 ILE A C 1
ATOM 4322 O O . ILE A 1 545 ? 24.287 6.415 0.864 1.00 95.00 545 ILE A O 1
ATOM 4326 N N . CYS A 1 546 ? 22.689 7.635 -0.140 1.00 94.69 546 CYS A N 1
ATOM 4327 C CA . CYS A 1 546 ? 21.722 7.581 0.960 1.00 94.69 546 CYS A CA 1
ATOM 4328 C C . CYS A 1 546 ? 21.458 6.132 1.407 1.00 94.69 546 CYS A C 1
ATOM 4330 O O . CYS A 1 546 ? 21.517 5.823 2.600 1.00 94.69 546 CYS A O 1
ATOM 4332 N N . ARG A 1 547 ? 21.262 5.225 0.444 1.00 91.56 547 ARG A N 1
ATOM 4333 C CA . ARG A 1 547 ? 21.049 3.800 0.691 1.00 91.56 547 ARG A CA 1
ATOM 4334 C C . ARG A 1 547 ? 22.286 3.086 1.240 1.00 91.56 547 ARG A C 1
ATOM 4336 O O . ARG A 1 547 ? 22.149 2.305 2.178 1.00 91.56 547 ARG A O 1
ATOM 4343 N N . LEU A 1 548 ? 23.486 3.372 0.729 1.00 91.19 548 LEU A N 1
ATOM 4344 C CA . LEU A 1 548 ? 24.731 2.838 1.300 1.00 91.19 548 LEU A CA 1
ATOM 4345 C C . LEU A 1 548 ? 24.942 3.312 2.750 1.00 91.19 548 LEU A C 1
ATOM 4347 O O . LEU A 1 548 ? 25.342 2.515 3.594 1.00 91.19 548 LEU A O 1
ATOM 4351 N N . CYS A 1 549 ? 24.609 4.566 3.074 1.00 91.44 549 CYS A N 1
ATOM 4352 C CA . CYS A 1 549 ? 24.636 5.051 4.457 1.00 91.44 549 CYS A CA 1
ATOM 4353 C C . CYS A 1 549 ? 23.611 4.328 5.345 1.00 91.44 549 CYS A C 1
ATOM 4355 O O . CYS A 1 549 ? 23.945 3.959 6.469 1.00 91.44 549 CYS A O 1
ATOM 4357 N N . ARG A 1 550 ? 22.393 4.059 4.851 1.00 89.00 550 ARG A N 1
ATOM 4358 C CA . ARG A 1 550 ? 21.383 3.288 5.600 1.00 89.00 550 ARG A CA 1
ATOM 4359 C C . ARG A 1 550 ? 21.855 1.887 5.978 1.00 89.00 550 ARG A C 1
ATOM 4361 O O . ARG A 1 550 ? 21.643 1.497 7.116 1.00 89.00 550 ARG A O 1
ATOM 4368 N N . LEU A 1 551 ? 22.566 1.177 5.099 1.00 86.88 551 LEU A N 1
ATOM 4369 C CA . LEU A 1 551 ? 23.137 -0.142 5.424 1.00 86.88 551 LEU A CA 1
ATOM 4370 C C . LEU A 1 551 ? 24.108 -0.105 6.619 1.00 86.88 551 LEU A C 1
ATOM 4372 O O . LEU A 1 551 ? 24.193 -1.074 7.367 1.00 86.88 551 LEU A O 1
ATOM 4376 N N . ILE A 1 552 ? 24.819 1.012 6.819 1.00 85.19 552 ILE A N 1
ATOM 4377 C CA . ILE A 1 552 ? 25.687 1.220 7.990 1.00 85.19 552 ILE A CA 1
ATOM 4378 C C . ILE A 1 552 ? 24.838 1.509 9.240 1.00 85.19 552 ILE A C 1
ATOM 4380 O O . ILE A 1 552 ? 25.104 0.954 10.304 1.00 85.19 552 ILE A O 1
ATOM 4384 N N . LEU A 1 553 ? 23.812 2.359 9.112 1.00 85.06 553 LEU A N 1
ATOM 4385 C CA . LEU A 1 553 ? 22.940 2.788 10.218 1.00 85.06 553 LEU A CA 1
ATOM 4386 C C . LEU A 1 553 ? 21.975 1.690 10.710 1.00 85.06 553 LEU A C 1
ATOM 4388 O O . LEU A 1 553 ? 21.592 1.694 11.875 1.00 85.06 553 LEU A O 1
ATOM 4392 N N . GLU A 1 554 ? 21.587 0.756 9.838 1.00 78.25 554 GLU A N 1
ATOM 4393 C CA . GLU A 1 554 ? 20.693 -0.378 10.126 1.00 78.25 554 GLU A CA 1
ATOM 4394 C C . GLU A 1 554 ? 21.448 -1.604 10.708 1.00 78.25 554 GLU A C 1
ATOM 4396 O O . GLU A 1 554 ? 20.850 -2.660 10.920 1.00 78.25 554 GLU A O 1
ATOM 4401 N N . SER A 1 555 ? 22.757 -1.483 10.976 1.00 70.12 555 SER A N 1
ATOM 4402 C CA . SER A 1 555 ? 23.595 -2.551 11.542 1.00 70.12 555 SER A CA 1
ATOM 4403 C C . SER A 1 555 ? 23.195 -2.935 12.982 1.00 70.12 555 SER A C 1
ATOM 4405 O O . SER A 1 555 ? 23.033 -2.047 13.821 1.00 70.12 555 SER A O 1
ATOM 4407 N N . PRO A 1 556 ? 23.163 -4.237 13.346 1.00 56.94 556 PRO A N 1
ATOM 4408 C CA . PRO A 1 556 ? 22.949 -4.679 14.730 1.00 56.94 556 PRO A CA 1
ATOM 4409 C C . PRO A 1 556 ? 24.049 -4.268 15.728 1.00 56.94 556 PRO A C 1
ATOM 4411 O O . PRO A 1 556 ? 23.862 -4.396 16.935 1.00 56.94 556 PRO A O 1
ATOM 4414 N N . SER A 1 557 ? 25.211 -3.803 15.258 1.00 52.62 557 SER A N 1
ATOM 4415 C CA . SER A 1 557 ? 26.389 -3.508 16.088 1.00 52.62 557 SER A CA 1
ATOM 4416 C C . SER A 1 557 ? 26.332 -2.134 16.782 1.00 52.62 557 SER A C 1
ATOM 4418 O O . SER A 1 557 ? 27.265 -1.342 16.651 1.00 52.62 557 SER A O 1
ATOM 4420 N N . ASN A 1 558 ? 25.245 -1.849 17.505 1.00 50.16 558 ASN A N 1
ATOM 4421 C CA . ASN A 1 558 ? 25.086 -0.631 18.320 1.00 50.16 558 ASN A CA 1
ATOM 4422 C C . ASN A 1 558 ? 25.497 -0.813 19.796 1.00 50.16 558 ASN A C 1
ATOM 4424 O O . ASN A 1 558 ? 25.378 0.121 20.588 1.00 50.16 558 ASN A O 1
ATOM 4428 N N . GLU A 1 559 ? 26.018 -1.984 20.172 1.00 39.84 559 GLU A N 1
ATOM 4429 C CA . GLU A 1 559 ? 26.620 -2.210 21.487 1.00 39.84 559 GLU A CA 1
ATOM 4430 C C . GLU A 1 559 ? 28.153 -2.129 21.419 1.00 39.84 559 GLU A C 1
ATOM 4432 O O . GLU A 1 559 ? 28.798 -2.777 20.599 1.00 39.84 559 GLU A O 1
ATOM 4437 N N . ALA A 1 560 ? 28.691 -1.269 22.287 1.00 42.66 560 ALA A N 1
ATOM 4438 C CA . ALA A 1 560 ? 30.087 -1.013 22.645 1.00 42.66 560 ALA A CA 1
ATOM 4439 C C . ALA A 1 560 ? 31.223 -1.789 21.923 1.00 42.66 560 ALA A C 1
ATOM 4441 O O . ALA A 1 560 ? 31.342 -3.007 22.015 1.00 42.66 560 ALA A O 1
ATOM 4442 N N . HIS A 1 561 ? 32.194 -1.007 21.419 1.00 45.09 561 HIS A N 1
ATOM 4443 C CA . HIS A 1 561 ? 33.562 -1.405 21.021 1.00 45.09 561 HIS A CA 1
ATOM 4444 C C . HIS A 1 561 ? 33.809 -1.827 19.556 1.00 45.09 561 HIS A C 1
ATOM 4446 O O . HIS A 1 561 ? 34.435 -2.852 19.290 1.00 45.09 561 HIS A O 1
ATOM 4452 N N . SER A 1 562 ? 33.495 -0.938 18.606 1.00 43.78 562 SER A N 1
ATOM 4453 C CA . SER A 1 562 ? 34.258 -0.844 17.348 1.00 43.78 562 SER A CA 1
ATOM 4454 C C . SER A 1 562 ? 34.844 0.569 17.184 1.00 43.78 562 SER A C 1
ATOM 4456 O O . SER A 1 562 ? 34.102 1.541 17.343 1.00 43.78 562 SER A O 1
ATOM 4458 N N . PRO A 1 563 ? 36.158 0.735 16.936 1.00 50.06 563 PRO A N 1
ATOM 4459 C CA . PRO A 1 563 ? 36.773 2.053 16.800 1.00 50.06 563 PRO A CA 1
ATOM 4460 C C . PRO A 1 563 ? 36.609 2.655 15.389 1.00 50.06 563 PRO A C 1
ATOM 4462 O O . PRO A 1 563 ? 36.662 1.948 14.387 1.00 50.06 563 PRO A O 1
ATOM 4465 N N . ALA A 1 564 ? 36.558 3.992 15.332 1.00 55.78 564 ALA A N 1
ATOM 4466 C CA . ALA A 1 564 ? 36.840 4.833 14.155 1.00 55.78 564 ALA A CA 1
ATOM 4467 C C . ALA A 1 564 ? 35.785 4.980 13.026 1.00 55.78 564 ALA A C 1
ATOM 4469 O O . ALA A 1 564 ? 36.162 5.321 11.904 1.00 55.78 564 ALA A O 1
ATOM 4470 N N . VAL A 1 565 ? 34.479 4.848 13.299 1.00 67.12 565 VAL A N 1
ATOM 4471 C CA . VAL A 1 565 ? 33.423 5.351 12.386 1.00 67.12 565 VAL A CA 1
ATOM 4472 C C . VAL A 1 565 ? 32.566 6.401 13.092 1.00 67.12 565 VAL A C 1
ATOM 4474 O O . VAL A 1 565 ? 31.926 6.113 14.098 1.00 67.12 565 VAL A O 1
ATOM 4477 N N . ASP A 1 566 ? 32.553 7.619 12.549 1.00 80.12 566 ASP A N 1
ATOM 4478 C CA . ASP A 1 566 ? 31.700 8.720 13.005 1.00 80.12 566 ASP A CA 1
ATOM 4479 C C . ASP A 1 566 ? 30.272 8.532 12.464 1.00 80.12 566 ASP A C 1
ATOM 4481 O O . ASP A 1 566 ? 29.954 8.887 11.326 1.00 80.12 566 ASP A O 1
ATOM 4485 N N . VAL A 1 567 ? 29.422 7.906 13.280 1.00 81.12 567 VAL A N 1
ATOM 4486 C CA . VAL A 1 567 ? 28.028 7.585 12.935 1.00 81.12 567 VAL A CA 1
ATOM 4487 C C . VAL A 1 567 ? 27.184 8.849 12.737 1.00 81.12 567 VAL A C 1
ATOM 4489 O O . VAL A 1 567 ? 26.316 8.861 11.863 1.00 81.12 567 VAL A O 1
ATOM 4492 N N . ASP A 1 568 ? 27.457 9.924 13.482 1.00 82.06 568 ASP A N 1
ATOM 4493 C CA . ASP A 1 568 ? 26.728 11.189 13.348 1.00 82.06 568 ASP A CA 1
ATOM 4494 C C . ASP A 1 568 ? 27.050 11.872 12.013 1.00 82.06 568 ASP A C 1
ATOM 4496 O O . ASP A 1 568 ? 26.137 12.325 11.320 1.00 82.06 568 ASP A O 1
ATOM 4500 N N . SER A 1 569 ? 28.315 11.852 11.582 1.00 86.44 569 SER A N 1
ATOM 4501 C CA . SER A 1 569 ? 28.720 12.307 10.245 1.00 86.44 569 SER A CA 1
ATOM 4502 C C . SER A 1 569 ? 28.038 11.505 9.126 1.00 86.44 569 SER A C 1
ATOM 4504 O O . SER A 1 569 ? 27.436 12.091 8.223 1.00 86.44 569 SER A O 1
ATOM 4506 N N . ILE A 1 570 ? 28.006 10.167 9.224 1.00 88.31 570 ILE A N 1
ATOM 4507 C CA . ILE A 1 570 ? 27.291 9.307 8.257 1.00 88.31 570 ILE A CA 1
ATOM 4508 C C . ILE A 1 570 ? 25.784 9.597 8.236 1.00 88.31 570 ILE A C 1
ATOM 4510 O O . ILE A 1 570 ? 25.167 9.591 7.167 1.00 88.31 570 ILE A O 1
ATOM 4514 N N . LYS A 1 571 ? 25.182 9.884 9.395 1.00 87.94 571 LYS A N 1
ATOM 4515 C CA . LYS A 1 571 ? 23.768 10.255 9.507 1.00 87.94 571 LYS A CA 1
ATOM 4516 C C . LYS A 1 571 ? 23.479 11.613 8.860 1.00 87.94 571 LYS A C 1
ATOM 4518 O O . LYS A 1 571 ? 22.492 11.719 8.132 1.00 87.94 571 LYS A O 1
ATOM 4523 N N . ILE A 1 572 ? 24.326 12.620 9.080 1.00 88.06 572 ILE A N 1
ATOM 4524 C CA . ILE A 1 572 ? 24.212 13.946 8.447 1.00 88.06 572 ILE A CA 1
ATOM 4525 C C . ILE A 1 572 ? 24.304 13.811 6.922 1.00 88.06 572 ILE A C 1
ATOM 4527 O O . ILE A 1 572 ? 23.402 14.252 6.216 1.00 88.06 572 ILE A O 1
ATOM 4531 N N . GLU A 1 573 ? 25.318 13.110 6.414 1.00 90.38 573 GLU A N 1
ATOM 4532 C CA . GLU A 1 573 ? 25.511 12.903 4.974 1.00 90.38 573 GLU A CA 1
ATOM 4533 C C . GLU A 1 573 ? 24.352 12.118 4.331 1.00 90.38 573 GLU A C 1
ATOM 4535 O O . GLU A 1 573 ? 23.929 12.426 3.215 1.00 90.38 573 GLU A O 1
ATOM 4540 N N . CYS A 1 574 ? 23.784 11.136 5.044 1.00 92.69 574 CYS A N 1
ATOM 4541 C CA . CYS A 1 574 ? 22.588 10.412 4.610 1.00 92.69 574 CYS A CA 1
ATOM 4542 C C . CYS A 1 574 ? 21.373 11.345 4.466 1.00 92.69 574 CYS A C 1
ATOM 4544 O O . CYS A 1 574 ? 20.658 11.268 3.464 1.00 92.69 574 CYS A O 1
ATOM 4546 N N . ILE A 1 575 ? 21.164 12.243 5.438 1.00 91.31 575 ILE A N 1
ATOM 4547 C CA . ILE A 1 575 ? 20.093 13.250 5.431 1.00 91.31 575 ILE A CA 1
ATOM 4548 C C . ILE A 1 575 ? 20.296 14.248 4.284 1.00 91.31 575 ILE A C 1
ATOM 4550 O O . ILE A 1 575 ? 19.348 14.516 3.547 1.00 91.31 575 ILE A O 1
ATOM 4554 N N . ASP A 1 576 ? 21.511 14.761 4.087 1.00 91.81 576 ASP A N 1
ATOM 4555 C CA . ASP A 1 576 ? 21.800 15.731 3.026 1.00 91.81 576 ASP A CA 1
ATOM 4556 C C . ASP A 1 576 ? 21.642 15.114 1.629 1.00 91.81 576 ASP A C 1
ATOM 4558 O O . ASP A 1 576 ? 21.000 15.715 0.765 1.00 91.81 576 ASP A O 1
ATOM 4562 N N . CYS A 1 577 ? 22.110 13.879 1.415 1.00 94.94 577 CYS A N 1
ATOM 4563 C CA . CYS A 1 577 ? 21.863 13.148 0.169 1.00 94.94 577 CYS A CA 1
ATOM 4564 C C . CYS A 1 577 ? 20.362 12.914 -0.061 1.00 94.94 577 CYS A C 1
ATOM 4566 O O . CYS A 1 577 ? 19.855 13.158 -1.157 1.00 94.94 577 CYS A O 1
ATOM 4568 N N . ALA A 1 578 ? 19.623 12.489 0.965 1.00 95.38 578 ALA A N 1
ATOM 4569 C CA . ALA A 1 578 ? 18.186 12.271 0.848 1.00 95.38 578 ALA A CA 1
ATOM 4570 C C . ALA A 1 578 ? 17.424 13.573 0.522 1.00 95.38 578 ALA A C 1
ATOM 4572 O O . ALA A 1 578 ? 16.535 13.575 -0.333 1.00 95.38 578 ALA A O 1
ATOM 4573 N N . ALA A 1 579 ? 17.809 14.696 1.137 1.00 94.94 579 ALA A N 1
ATOM 4574 C CA . ALA A 1 579 ? 17.267 16.019 0.834 1.00 94.94 579 ALA A CA 1
ATOM 4575 C C . ALA A 1 579 ? 17.580 16.437 -0.608 1.00 94.94 579 ALA A C 1
ATOM 4577 O O . ALA A 1 579 ? 16.672 16.850 -1.329 1.00 94.94 579 ALA A O 1
ATOM 4578 N N . GLN A 1 580 ? 18.829 16.269 -1.050 1.00 95.62 580 GLN A N 1
ATOM 4579 C CA . GLN A 1 580 ? 19.270 16.632 -2.395 1.00 95.62 580 GLN A CA 1
ATOM 4580 C C . GLN A 1 580 ? 18.576 15.802 -3.485 1.00 95.62 580 GLN A C 1
ATOM 4582 O O . GLN A 1 580 ? 18.237 16.350 -4.536 1.00 95.62 580 GLN A O 1
ATOM 4587 N N . ALA A 1 581 ? 18.304 14.515 -3.243 1.00 97.31 581 ALA A N 1
ATOM 4588 C CA . ALA A 1 581 ? 17.545 13.665 -4.163 1.00 97.31 581 ALA A CA 1
ATOM 4589 C C . ALA A 1 581 ? 16.090 14.147 -4.324 1.00 97.31 581 ALA A C 1
ATOM 4591 O O . ALA A 1 581 ? 15.618 14.323 -5.449 1.00 97.31 581 ALA A O 1
ATOM 4592 N N . VAL A 1 582 ? 15.393 14.423 -3.213 1.00 97.31 582 VAL A N 1
ATOM 4593 C CA . VAL A 1 582 ? 14.006 14.932 -3.226 1.00 97.31 582 VAL A CA 1
ATOM 4594 C C . VAL A 1 582 ? 13.933 16.328 -3.851 1.00 97.31 582 VAL A C 1
ATOM 4596 O O . VAL A 1 582 ? 13.047 16.602 -4.658 1.00 97.31 582 VAL A O 1
ATOM 4599 N N . GLU A 1 583 ? 14.876 17.212 -3.523 1.00 97.12 583 GLU A N 1
ATOM 4600 C CA . GLU A 1 583 ? 14.967 18.561 -4.087 1.00 97.12 583 GLU A CA 1
ATOM 4601 C C . GLU A 1 583 ? 15.225 18.522 -5.603 1.00 97.12 583 GLU A C 1
ATOM 4603 O O . GLU A 1 583 ? 14.509 19.179 -6.362 1.00 97.12 583 GLU A O 1
ATOM 4608 N N . SER A 1 584 ? 16.143 17.662 -6.060 1.00 97.88 584 SER A N 1
ATOM 4609 C CA . SER A 1 584 ? 16.431 17.469 -7.488 1.00 97.88 584 SER A CA 1
ATOM 4610 C C . SER A 1 584 ? 15.241 16.872 -8.249 1.00 97.88 584 SER A C 1
ATOM 4612 O O . SER A 1 584 ? 14.962 17.305 -9.365 1.00 97.88 584 SER A O 1
ATOM 4614 N N . PHE A 1 585 ? 14.488 15.942 -7.649 1.00 97.88 585 PHE A N 1
ATOM 4615 C CA . PHE A 1 585 ? 13.241 15.422 -8.228 1.00 97.88 585 PHE A CA 1
ATOM 4616 C C . PHE A 1 585 ? 12.172 16.512 -8.365 1.00 97.88 585 PHE A C 1
ATOM 4618 O O . PHE A 1 585 ? 11.551 16.644 -9.419 1.00 97.88 585 PHE A O 1
ATOM 4625 N N . LEU A 1 586 ? 11.974 17.330 -7.327 1.00 96.75 586 LEU A N 1
ATOM 4626 C CA . LEU A 1 586 ? 11.002 18.425 -7.348 1.00 96.75 586 LEU A CA 1
ATOM 4627 C C . LEU A 1 586 ? 11.350 19.493 -8.395 1.00 96.75 586 LEU A C 1
ATOM 4629 O O . LEU A 1 586 ? 10.445 20.039 -9.027 1.00 96.75 586 LEU A O 1
ATOM 4633 N N . ASP A 1 587 ? 12.635 19.781 -8.594 1.00 96.75 587 ASP A N 1
ATOM 4634 C CA . ASP A 1 587 ? 13.107 20.692 -9.640 1.00 96.75 587 ASP A CA 1
ATOM 4635 C C . ASP A 1 587 ? 13.023 20.078 -11.040 1.00 96.75 587 ASP A C 1
ATOM 4637 O O . ASP A 1 587 ? 12.630 20.769 -11.979 1.00 96.75 587 ASP A O 1
ATOM 4641 N N . MET A 1 588 ? 13.278 18.775 -11.186 1.00 96.69 588 MET A N 1
ATOM 4642 C CA . MET A 1 588 ? 13.064 18.065 -12.449 1.00 96.69 588 MET A CA 1
ATOM 4643 C C . MET A 1 588 ? 11.578 18.066 -12.830 1.00 96.69 588 MET A C 1
ATOM 4645 O O . MET A 1 588 ? 11.243 18.398 -13.961 1.00 96.69 588 MET A O 1
ATOM 4649 N N . HIS A 1 589 ? 10.677 17.821 -11.874 1.00 94.94 589 HIS A N 1
ATOM 4650 C CA . HIS A 1 589 ? 9.226 17.876 -12.079 1.00 94.94 589 HIS A CA 1
ATOM 4651 C C . HIS A 1 589 ? 8.726 19.278 -12.470 1.00 94.94 589 HIS A C 1
ATOM 4653 O O . HIS A 1 589 ? 7.854 19.405 -13.328 1.00 94.94 589 HIS A O 1
ATOM 4659 N N . ARG A 1 590 ? 9.292 20.345 -11.885 1.00 94.38 590 ARG A N 1
ATOM 4660 C CA . ARG A 1 590 ? 8.981 21.743 -12.257 1.00 94.38 590 ARG A CA 1
ATOM 4661 C C . ARG A 1 590 ? 9.288 22.056 -13.726 1.00 94.38 590 ARG A C 1
ATOM 4663 O O . ARG A 1 590 ? 8.646 22.936 -14.290 1.00 94.38 590 ARG A O 1
ATOM 4670 N N . LEU A 1 591 ? 10.271 21.373 -14.310 1.00 94.00 591 LEU A N 1
ATOM 4671 C CA . LEU A 1 591 ? 10.728 21.562 -15.689 1.00 94.00 591 LEU A CA 1
ATOM 4672 C C . LEU A 1 591 ? 10.057 20.581 -16.661 1.00 94.00 591 LEU A C 1
ATOM 4674 O O . LEU A 1 591 ? 9.697 20.959 -17.772 1.00 94.00 591 LEU A O 1
ATOM 4678 N N . ALA A 1 592 ? 9.884 19.332 -16.232 1.00 92.69 592 ALA A N 1
ATOM 4679 C CA . ALA A 1 592 ? 9.311 18.237 -16.996 1.00 92.69 592 ALA A CA 1
ATOM 4680 C C . ALA A 1 592 ? 8.467 17.341 -16.072 1.00 92.69 592 ALA A C 1
ATOM 4682 O O . ALA A 1 592 ? 8.959 16.382 -15.476 1.00 92.69 592 ALA A O 1
ATOM 4683 N N . ALA A 1 593 ? 7.162 17.623 -15.984 1.00 89.44 593 ALA A N 1
ATOM 4684 C CA . ALA A 1 593 ? 6.221 16.833 -15.177 1.00 89.44 593 ALA A CA 1
ATOM 4685 C C . ALA A 1 593 ? 6.163 15.344 -15.590 1.00 89.44 593 ALA A C 1
ATOM 4687 O O . ALA A 1 593 ? 5.794 14.479 -14.798 1.00 89.44 593 ALA A O 1
ATOM 4688 N N . THR A 1 594 ? 6.608 15.023 -16.810 1.00 89.56 594 THR A N 1
ATOM 4689 C CA . THR A 1 594 ? 6.780 13.655 -17.318 1.00 89.56 594 THR A CA 1
ATOM 4690 C C . THR A 1 594 ? 7.711 12.792 -16.458 1.00 89.56 594 THR A C 1
ATOM 4692 O O . THR A 1 594 ? 7.581 11.570 -16.505 1.00 89.56 594 THR A O 1
ATOM 4695 N N . VAL A 1 595 ? 8.568 13.378 -15.608 1.00 91.44 595 VAL A N 1
ATOM 4696 C CA . VAL A 1 595 ? 9.402 12.643 -14.636 1.00 91.44 595 VAL A CA 1
ATOM 4697 C C . VAL A 1 595 ? 8.584 11.734 -13.709 1.00 91.44 595 VAL A C 1
ATOM 4699 O O . VAL A 1 595 ? 9.038 10.639 -13.381 1.00 91.44 595 VAL A O 1
ATOM 4702 N N . CYS A 1 596 ? 7.351 12.121 -13.354 1.00 89.00 596 CYS A N 1
ATOM 4703 C CA . CYS A 1 596 ? 6.458 11.302 -12.528 1.00 89.00 596 CYS A CA 1
ATOM 4704 C C . CYS A 1 596 ? 6.077 9.971 -13.199 1.00 89.00 596 CYS A C 1
ATOM 4706 O O . CYS A 1 596 ? 5.801 8.994 -12.511 1.00 89.00 596 CYS A O 1
ATOM 4708 N N . ARG A 1 597 ? 6.141 9.893 -14.536 1.00 88.50 597 ARG A N 1
ATOM 4709 C CA . ARG A 1 597 ? 5.823 8.689 -15.326 1.00 88.50 597 ARG A CA 1
ATOM 4710 C C . ARG A 1 597 ? 6.966 7.657 -15.315 1.00 88.50 597 ARG A C 1
ATOM 4712 O O . ARG A 1 597 ? 6.775 6.532 -15.768 1.00 88.50 597 ARG A O 1
ATOM 4719 N N . SER A 1 598 ? 8.135 8.016 -14.772 1.00 91.38 598 SER A N 1
ATOM 4720 C CA . SER A 1 598 ? 9.260 7.108 -14.532 1.00 91.38 598 SER A CA 1
ATOM 4721 C C . SER A 1 598 ? 9.271 6.640 -13.080 1.00 91.38 598 SER A C 1
ATOM 4723 O O . SER A 1 598 ? 9.599 7.400 -12.162 1.00 91.38 598 SER A O 1
ATOM 4725 N N . TRP A 1 599 ? 9.018 5.348 -12.862 1.00 89.25 599 TRP A N 1
ATOM 4726 C CA . TRP A 1 599 ? 9.093 4.776 -11.517 1.00 89.25 599 TRP A CA 1
ATOM 4727 C C . TRP A 1 599 ? 10.515 4.839 -10.939 1.00 89.25 599 TRP A C 1
ATOM 4729 O O . TRP A 1 599 ? 10.662 4.835 -9.726 1.00 89.25 599 TRP A O 1
ATOM 4739 N N . ALA A 1 600 ? 11.569 4.987 -11.762 1.00 89.69 600 ALA A N 1
ATOM 4740 C CA . ALA A 1 600 ? 12.929 5.182 -11.242 1.00 89.69 600 ALA A CA 1
ATOM 4741 C C . ALA A 1 600 ? 13.036 6.433 -10.367 1.00 89.69 600 ALA A C 1
ATOM 4743 O O . ALA A 1 600 ? 13.531 6.373 -9.245 1.00 89.69 600 ALA A O 1
ATOM 4744 N N . PHE A 1 601 ? 12.571 7.560 -10.900 1.00 94.00 601 PHE A N 1
ATOM 4745 C CA . PHE A 1 601 ? 12.731 8.851 -10.250 1.00 94.00 601 PHE A CA 1
ATOM 4746 C C . PHE A 1 601 ? 11.733 9.008 -9.103 1.00 94.00 601 PHE A C 1
ATOM 4748 O O . PHE A 1 601 ? 12.126 9.461 -8.029 1.00 94.00 601 PHE A O 1
ATOM 4755 N N . VAL A 1 602 ? 10.486 8.546 -9.286 1.00 92.00 602 VAL A N 1
ATOM 4756 C CA . VAL A 1 602 ? 9.474 8.532 -8.217 1.00 92.00 602 VAL A CA 1
ATOM 4757 C C . VAL A 1 602 ? 9.922 7.659 -7.048 1.00 92.00 602 VAL A C 1
ATOM 4759 O O . VAL A 1 602 ? 9.948 8.148 -5.923 1.00 92.00 602 VAL A O 1
ATOM 4762 N N . HIS A 1 603 ? 10.333 6.410 -7.294 1.00 91.44 603 HIS A N 1
ATOM 4763 C CA . HIS A 1 603 ? 10.811 5.514 -6.241 1.00 91.44 603 HIS A CA 1
ATOM 4764 C C . HIS A 1 603 ? 11.977 6.128 -5.459 1.00 91.44 603 HIS A C 1
ATOM 4766 O O . HIS A 1 603 ? 11.935 6.193 -4.234 1.00 91.44 603 HIS A O 1
ATOM 4772 N N . ASN A 1 604 ? 13.008 6.609 -6.160 1.00 94.12 604 ASN A N 1
ATOM 4773 C CA . ASN A 1 604 ? 14.204 7.140 -5.513 1.00 94.12 604 ASN A CA 1
ATOM 4774 C C . ASN A 1 604 ? 13.882 8.377 -4.658 1.00 94.12 604 ASN A C 1
ATOM 4776 O O . ASN A 1 604 ? 14.369 8.486 -3.534 1.00 94.12 604 ASN A O 1
ATOM 4780 N N . ALA A 1 605 ? 13.012 9.270 -5.145 1.00 94.88 605 ALA A N 1
ATOM 4781 C CA . ALA A 1 605 ? 12.539 10.417 -4.376 1.00 94.88 605 ALA A CA 1
ATOM 4782 C C . ALA A 1 605 ? 11.701 9.998 -3.155 1.00 94.88 605 ALA A C 1
ATOM 4784 O O . ALA A 1 605 ? 11.909 10.530 -2.066 1.00 94.88 605 ALA A O 1
ATOM 4785 N N . VAL A 1 606 ? 10.797 9.025 -3.306 1.00 92.75 606 VAL A N 1
ATOM 4786 C CA . VAL A 1 606 ? 9.977 8.485 -2.208 1.00 92.75 606 VAL A CA 1
ATOM 4787 C C . VAL A 1 606 ? 10.867 7.845 -1.142 1.00 92.75 606 VAL A C 1
ATOM 4789 O O . VAL A 1 606 ? 10.817 8.261 0.009 1.00 92.75 606 VAL A O 1
ATOM 4792 N N . SER A 1 607 ? 11.749 6.913 -1.501 1.00 91.88 607 SER A N 1
ATOM 4793 C CA . SER A 1 607 ? 12.627 6.219 -0.548 1.00 91.88 607 SER A CA 1
ATOM 4794 C C . SER A 1 607 ? 13.605 7.164 0.167 1.00 91.88 607 SER A C 1
ATOM 4796 O O . SER A 1 607 ? 13.856 7.005 1.366 1.00 91.88 607 SER A O 1
ATOM 4798 N N . CYS A 1 608 ? 14.084 8.220 -0.500 1.00 94.75 608 CYS A N 1
ATOM 4799 C CA . CYS A 1 608 ? 14.815 9.302 0.166 1.00 94.75 608 CYS A CA 1
ATOM 4800 C C . CYS A 1 608 ? 13.924 10.128 1.114 1.00 94.75 608 CYS A C 1
ATOM 4802 O O . CYS A 1 608 ? 14.337 10.407 2.237 1.00 94.75 608 CYS A O 1
ATOM 4804 N N . ALA A 1 609 ? 12.694 10.474 0.730 1.00 93.00 609 ALA A N 1
ATOM 4805 C CA . ALA A 1 609 ? 11.755 11.191 1.598 1.00 93.00 609 ALA A CA 1
ATOM 4806 C C . ALA A 1 609 ? 11.369 10.394 2.863 1.00 93.00 609 ALA A C 1
ATOM 4808 O O . ALA A 1 609 ? 11.336 10.965 3.953 1.00 93.00 609 ALA A O 1
ATOM 4809 N N . LEU A 1 610 ? 11.183 9.076 2.747 1.00 89.25 610 LEU A N 1
ATOM 4810 C CA . LEU A 1 610 ? 10.985 8.167 3.886 1.00 89.25 610 LEU A CA 1
ATOM 4811 C C . LEU A 1 610 ? 12.220 8.142 4.802 1.00 89.25 610 LEU A C 1
ATOM 4813 O O . LEU A 1 610 ? 12.109 8.183 6.027 1.00 89.25 610 LEU A O 1
ATOM 4817 N N . THR A 1 611 ? 13.418 8.154 4.211 1.00 89.06 611 THR A N 1
ATOM 4818 C CA . THR A 1 611 ? 14.684 8.216 4.958 1.00 89.06 611 THR A CA 1
ATOM 4819 C C . THR A 1 611 ? 14.837 9.542 5.719 1.00 89.06 611 THR A C 1
ATOM 4821 O O . THR A 1 611 ? 15.247 9.538 6.880 1.00 89.06 611 THR A O 1
ATOM 4824 N N . LEU A 1 612 ? 14.442 10.674 5.120 1.00 89.31 612 LEU A N 1
ATOM 4825 C CA . LEU A 1 612 ? 14.390 11.976 5.802 1.00 89.31 612 LEU A CA 1
ATOM 4826 C C . LEU A 1 612 ? 13.450 11.949 7.011 1.00 89.31 612 LEU A C 1
ATOM 4828 O O . LEU A 1 612 ? 13.822 12.417 8.085 1.00 89.31 612 LEU A O 1
ATOM 4832 N N . GLN A 1 613 ? 12.247 11.393 6.851 1.00 82.75 613 GLN A N 1
ATOM 4833 C CA . GLN A 1 613 ? 11.276 11.269 7.942 1.00 82.75 613 GLN A CA 1
ATOM 4834 C C . GLN A 1 613 ? 11.813 10.393 9.084 1.00 82.75 613 GLN A C 1
ATOM 4836 O O . GLN A 1 613 ? 11.646 10.744 10.250 1.00 82.75 613 GLN A O 1
ATOM 4841 N N . SER A 1 614 ? 12.509 9.298 8.756 1.00 83.69 614 SER A N 1
ATOM 4842 C CA . SER A 1 614 ? 13.045 8.354 9.741 1.00 83.69 614 SER A CA 1
ATOM 4843 C C . SER A 1 614 ? 14.278 8.854 10.504 1.00 83.69 614 SER A C 1
ATOM 4845 O O . SER A 1 614 ? 14.460 8.460 11.655 1.00 83.69 614 SER A O 1
ATOM 4847 N N . LEU A 1 615 ? 15.161 9.653 9.890 1.00 81.69 615 LEU A N 1
ATOM 4848 C CA . LEU A 1 615 ? 16.461 10.006 10.490 1.00 81.69 615 LEU A CA 1
ATOM 4849 C C . LEU A 1 615 ? 16.513 11.408 11.119 1.00 81.69 615 LEU A C 1
ATOM 4851 O O . LEU A 1 615 ? 17.363 11.657 11.982 1.00 81.69 615 LEU A O 1
ATOM 4855 N N . VAL A 1 616 ? 15.640 12.336 10.715 1.00 77.25 616 VAL A N 1
ATOM 4856 C CA . VAL A 1 616 ? 15.743 13.748 11.114 1.00 77.25 616 VAL A CA 1
ATOM 4857 C C . VAL A 1 616 ? 15.102 14.008 12.482 1.00 77.25 616 VAL A C 1
ATOM 4859 O O . VAL A 1 616 ? 13.894 14.203 12.616 1.00 77.25 616 VAL A O 1
ATOM 4862 N N . THR A 1 617 ? 15.948 14.085 13.512 1.00 61.75 617 THR A N 1
ATOM 4863 C CA . THR A 1 617 ? 15.544 14.319 14.909 1.00 61.75 617 THR A CA 1
ATOM 4864 C C . THR A 1 617 ? 15.704 15.772 15.385 1.00 61.75 617 THR A C 1
ATOM 4866 O O . THR A 1 617 ? 15.124 16.136 16.406 1.00 61.75 617 THR A O 1
ATOM 4869 N N . SER A 1 618 ? 16.462 16.622 14.676 1.00 61.09 618 SER A N 1
ATOM 4870 C CA . SER A 1 618 ? 16.791 17.993 15.113 1.00 61.09 618 SER A CA 1
ATOM 4871 C C . SER A 1 618 ? 15.854 19.060 14.520 1.00 61.09 618 SER A C 1
ATOM 4873 O O . SER A 1 618 ? 15.506 19.011 13.342 1.00 61.09 618 SER A O 1
ATOM 4875 N N . SER A 1 619 ? 15.462 20.061 15.318 1.00 53.38 619 SER A N 1
ATOM 4876 C CA . SER A 1 619 ? 14.467 21.084 14.933 1.00 53.38 619 SER A CA 1
ATOM 4877 C C . SER A 1 619 ? 14.732 21.808 13.588 1.00 53.38 619 SER A C 1
ATOM 4879 O O . SER A 1 619 ? 13.835 21.807 12.738 1.00 53.38 619 SER A O 1
ATOM 4881 N N . PRO A 1 620 ? 15.930 22.375 13.310 1.00 57.69 620 PRO A N 1
ATOM 4882 C CA . PRO A 1 620 ? 16.161 23.123 12.068 1.00 57.69 620 PRO A CA 1
ATOM 4883 C C . PRO A 1 620 ? 16.293 22.233 10.821 1.00 57.69 620 PRO A C 1
ATOM 4885 O O . PRO A 1 620 ? 15.938 22.663 9.728 1.00 57.69 620 PRO A O 1
ATOM 4888 N N . GLN A 1 621 ? 16.760 20.986 10.954 1.00 62.06 621 GLN A N 1
ATOM 4889 C CA . GLN A 1 621 ? 16.772 20.041 9.829 1.00 62.06 621 GLN A CA 1
ATOM 4890 C C . GLN A 1 621 ? 15.359 19.493 9.565 1.00 62.06 621 GLN A C 1
ATOM 4892 O O . GLN A 1 621 ? 14.974 19.305 8.410 1.00 62.06 621 GLN A O 1
ATOM 4897 N N . ARG A 1 622 ? 14.548 19.310 10.622 1.00 65.62 622 ARG A N 1
ATOM 4898 C CA . ARG A 1 622 ? 13.160 18.817 10.550 1.00 65.62 622 ARG A CA 1
ATOM 4899 C C . ARG A 1 622 ? 12.246 19.765 9.779 1.00 65.62 622 ARG A C 1
ATOM 4901 O O . ARG A 1 622 ? 11.363 19.290 9.070 1.00 65.62 622 ARG A O 1
ATOM 4908 N N . SER A 1 623 ? 12.483 21.078 9.839 1.00 69.50 623 SER A N 1
ATOM 4909 C CA . SER A 1 623 ? 11.727 22.051 9.040 1.00 69.50 623 SER A CA 1
ATOM 4910 C C . SER A 1 623 ? 12.045 21.953 7.539 1.00 69.50 623 SER A C 1
ATOM 4912 O O . SER A 1 623 ? 11.112 21.831 6.744 1.00 69.50 623 SER A O 1
ATOM 4914 N N . ARG A 1 624 ? 13.327 21.909 7.130 1.00 79.94 624 ARG A N 1
ATOM 4915 C CA . ARG A 1 624 ? 13.716 21.712 5.712 1.00 79.94 624 ARG A CA 1
ATOM 4916 C C . ARG A 1 624 ? 13.200 20.374 5.177 1.00 79.94 624 ARG A C 1
ATOM 4918 O O . ARG A 1 624 ? 12.576 20.348 4.117 1.00 79.94 624 ARG A O 1
ATOM 4925 N N . ALA A 1 625 ? 13.414 19.287 5.920 1.00 80.25 625 ALA A N 1
ATOM 4926 C CA . ALA A 1 625 ? 12.944 17.954 5.550 1.00 80.25 625 ALA A CA 1
ATOM 4927 C C . ALA A 1 625 ? 11.412 17.908 5.411 1.00 80.25 625 ALA A C 1
ATOM 4929 O O . ALA A 1 625 ? 10.903 17.490 4.373 1.00 80.25 625 ALA A O 1
ATOM 4930 N N . GLY A 1 626 ? 10.672 18.423 6.399 1.00 80.12 626 GLY A N 1
ATOM 4931 C CA . GLY A 1 626 ? 9.208 18.479 6.365 1.00 80.12 626 GLY A CA 1
ATOM 4932 C C . GLY A 1 626 ? 8.658 19.286 5.184 1.00 80.12 626 GLY A C 1
ATOM 4933 O O . GLY A 1 626 ? 7.699 18.857 4.545 1.00 80.12 626 GLY A O 1
ATOM 4934 N N . VAL A 1 627 ? 9.289 20.412 4.828 1.00 86.00 627 VAL A N 1
ATOM 4935 C CA . VAL A 1 627 ? 8.912 21.205 3.643 1.00 86.00 627 VAL A CA 1
ATOM 4936 C C . VAL A 1 627 ? 9.161 20.439 2.341 1.00 86.00 627 VAL A C 1
ATOM 4938 O O . VAL A 1 627 ? 8.303 20.465 1.456 1.00 86.00 627 VAL A O 1
ATOM 4941 N N . LEU A 1 628 ? 10.298 19.747 2.206 1.00 90.00 628 LEU A N 1
ATOM 4942 C CA . LEU A 1 628 ? 10.599 18.939 1.018 1.00 90.00 628 LEU A CA 1
ATOM 4943 C C . LEU A 1 628 ? 9.604 17.786 0.852 1.00 90.00 628 LEU A C 1
ATOM 4945 O O . LEU A 1 628 ? 9.038 17.628 -0.230 1.00 90.00 628 LEU A O 1
ATOM 4949 N N . VAL A 1 629 ? 9.319 17.033 1.919 1.00 89.62 629 VAL A N 1
ATOM 4950 C CA . VAL A 1 629 ? 8.380 15.905 1.830 1.00 89.62 629 VAL A CA 1
ATOM 4951 C C . VAL A 1 629 ? 6.940 16.379 1.622 1.00 89.62 629 VAL A C 1
ATOM 4953 O O . VAL A 1 629 ? 6.244 15.825 0.775 1.00 89.62 629 VAL A O 1
ATOM 4956 N N . LYS A 1 630 ? 6.503 17.470 2.269 1.00 87.56 630 LYS A N 1
ATOM 4957 C CA . LYS A 1 630 ? 5.182 18.066 2.000 1.00 87.56 630 LYS A CA 1
ATOM 4958 C C . LYS A 1 630 ? 5.042 18.529 0.545 1.00 87.56 630 LYS A C 1
ATOM 4960 O O . LYS A 1 630 ? 3.990 18.335 -0.057 1.00 87.56 630 LYS A O 1
ATOM 4965 N N . ARG A 1 631 ? 6.098 19.098 -0.052 1.00 90.25 631 ARG A N 1
ATOM 4966 C CA . ARG A 1 631 ? 6.120 19.446 -1.486 1.00 90.25 631 ARG A CA 1
ATOM 4967 C C . ARG A 1 631 ? 6.040 18.210 -2.387 1.00 90.25 631 ARG A C 1
ATOM 4969 O O . ARG A 1 631 ? 5.359 18.276 -3.405 1.00 90.25 631 ARG A O 1
ATOM 4976 N N . LEU A 1 632 ? 6.704 17.109 -2.024 1.00 92.50 632 LEU A N 1
ATOM 4977 C CA . LEU A 1 632 ? 6.629 15.841 -2.759 1.00 92.50 632 LEU A CA 1
ATOM 4978 C C . LEU A 1 632 ? 5.220 15.238 -2.701 1.00 92.50 632 LEU A C 1
ATOM 4980 O O . LEU A 1 632 ? 4.690 14.859 -3.742 1.00 92.50 632 LEU A O 1
ATOM 4984 N N . ILE A 1 633 ? 4.591 15.230 -1.522 1.00 89.62 633 ILE A N 1
ATOM 4985 C CA . ILE A 1 633 ? 3.201 14.787 -1.337 1.00 89.62 633 ILE A CA 1
ATOM 4986 C C . ILE A 1 633 ? 2.259 15.582 -2.253 1.00 89.62 633 ILE A C 1
ATOM 4988 O O . ILE A 1 633 ? 1.563 14.972 -3.052 1.00 89.62 633 ILE A O 1
ATOM 4992 N N . VAL A 1 634 ? 2.318 16.919 -2.251 1.00 88.19 634 VAL A N 1
ATOM 4993 C CA . VAL A 1 634 ? 1.457 17.763 -3.113 1.00 88.19 634 VAL A CA 1
ATOM 4994 C C . VAL A 1 634 ? 1.658 17.493 -4.614 1.00 88.19 634 VAL A C 1
ATOM 4996 O O . VAL A 1 634 ? 0.701 17.544 -5.387 1.00 88.19 634 VAL A O 1
ATOM 4999 N N . VAL A 1 635 ? 2.887 17.196 -5.053 1.00 89.06 635 VAL A N 1
ATOM 5000 C CA . VAL A 1 635 ? 3.158 16.808 -6.451 1.00 89.06 635 VAL A CA 1
ATOM 5001 C C . VAL A 1 635 ? 2.500 15.468 -6.782 1.00 89.06 635 VAL A C 1
ATOM 5003 O O . VAL A 1 635 ? 1.795 15.365 -7.783 1.00 89.06 635 VAL A O 1
ATOM 5006 N N . LEU A 1 636 ? 2.685 14.457 -5.932 1.00 87.56 636 LEU A N 1
ATOM 5007 C CA . LEU A 1 636 ? 2.129 13.123 -6.154 1.00 87.56 636 LEU A CA 1
ATOM 5008 C C . LEU A 1 636 ? 0.594 13.105 -6.022 1.00 87.56 636 LEU A C 1
ATOM 5010 O O . LEU A 1 636 ? -0.060 12.398 -6.780 1.00 87.56 636 LEU A O 1
ATOM 5014 N N . GLU A 1 637 ? 0.008 13.920 -5.137 1.00 85.00 637 GLU A N 1
ATOM 5015 C CA . GLU A 1 637 ? -1.447 14.117 -4.999 1.00 85.00 637 GLU A CA 1
ATOM 5016 C C . GLU A 1 637 ? -2.069 14.687 -6.272 1.00 85.00 637 GLU A C 1
ATOM 5018 O O . GLU A 1 637 ? -3.142 14.258 -6.689 1.00 85.00 637 GLU A O 1
ATOM 5023 N N . ARG A 1 638 ? -1.388 15.630 -6.931 1.00 82.38 638 ARG A N 1
ATOM 5024 C CA . ARG A 1 638 ? -1.864 16.211 -8.191 1.00 82.38 638 ARG A CA 1
ATOM 5025 C C . ARG A 1 638 ? -1.883 15.186 -9.329 1.00 82.38 638 ARG A C 1
ATOM 5027 O O . ARG A 1 638 ? -2.801 15.209 -10.150 1.00 82.38 638 ARG A O 1
ATOM 5034 N N . GLU A 1 639 ? -0.891 14.300 -9.378 1.00 79.12 639 GLU A N 1
ATOM 5035 C CA . GLU A 1 639 ? -0.848 13.195 -10.342 1.00 79.12 639 GLU A CA 1
ATOM 5036 C C . GLU A 1 639 ? -1.866 12.093 -9.983 1.00 79.12 639 GLU A C 1
ATOM 5038 O O . GLU A 1 639 ? -2.527 11.558 -10.874 1.00 79.12 639 GLU A O 1
ATOM 5043 N N . GLU A 1 640 ? -2.081 11.802 -8.693 1.00 76.12 640 GLU A N 1
ATOM 5044 C CA . GLU A 1 640 ? -3.142 10.903 -8.207 1.00 76.12 640 GLU A CA 1
ATOM 5045 C C . GLU A 1 640 ? -4.539 11.419 -8.585 1.00 76.12 640 GLU A C 1
ATOM 5047 O O . GLU A 1 640 ? -5.340 10.652 -9.110 1.00 76.12 640 GLU A O 1
ATOM 5052 N N . GLN A 1 641 ? -4.825 12.713 -8.403 1.00 72.19 641 GLN A N 1
ATOM 5053 C CA . GLN A 1 641 ? -6.111 13.325 -8.767 1.00 72.19 641 GLN A CA 1
ATOM 5054 C C . GLN A 1 641 ? -6.396 13.247 -10.274 1.00 72.19 641 GLN A C 1
ATOM 5056 O O . GLN A 1 641 ? -7.519 12.957 -10.675 1.00 72.19 641 GLN A O 1
ATOM 5061 N N . GLN A 1 642 ? -5.377 13.418 -11.122 1.00 67.00 642 GLN A N 1
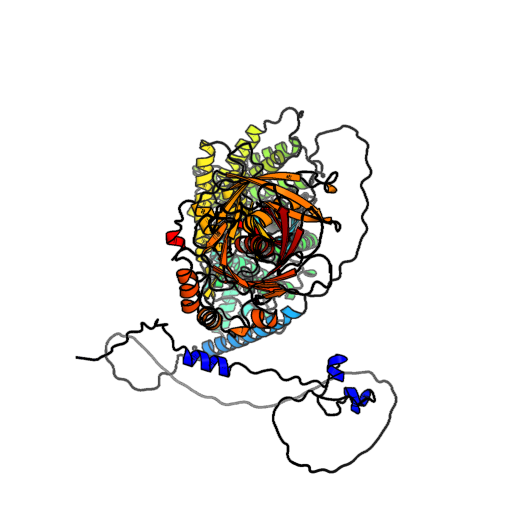ATOM 5062 C CA . GLN A 1 642 ? -5.490 13.179 -12.571 1.00 67.00 642 GLN A CA 1
ATOM 5063 C C . GLN A 1 642 ? -5.626 11.685 -12.932 1.00 67.00 642 GLN A C 1
ATOM 5065 O O . GLN A 1 642 ? -5.938 11.351 -14.076 1.00 67.00 642 GLN A O 1
ATOM 5070 N N . SER A 1 643 ? -5.407 10.794 -11.961 1.00 60.78 643 SER A N 1
ATOM 5071 C CA . SER A 1 643 ? -5.538 9.335 -12.058 1.00 60.78 643 SER A CA 1
ATOM 5072 C C . SER A 1 643 ? -6.851 8.795 -11.464 1.00 60.78 643 SER A C 1
ATOM 5074 O O . SER A 1 643 ? -7.027 7.576 -11.391 1.00 60.78 643 SER A O 1
ATOM 5076 N N . VAL A 1 644 ? -7.769 9.677 -11.046 1.00 59.12 644 VAL A N 1
ATOM 5077 C CA . VAL A 1 644 ? -9.084 9.325 -10.485 1.00 59.12 644 VAL A CA 1
ATOM 5078 C C . VAL A 1 644 ? -10.075 8.934 -11.582 1.00 59.12 644 VAL A C 1
ATOM 5080 O O . VAL A 1 644 ? -10.171 9.577 -12.630 1.00 59.12 644 VAL A O 1
ATOM 5083 N N . TRP A 1 645 ? -10.871 7.898 -11.320 1.00 53.91 645 TRP A N 1
ATOM 5084 C CA . TRP A 1 645 ? -12.023 7.541 -12.139 1.00 53.91 645 TRP A CA 1
ATOM 5085 C C . TRP A 1 645 ? -13.237 7.120 -11.307 1.00 53.91 645 TRP A C 1
ATOM 5087 O O . TRP A 1 645 ? -13.117 6.283 -10.419 1.00 53.91 645 TRP A O 1
ATOM 5097 N N . GLU A 1 646 ? -14.412 7.634 -11.665 1.00 51.41 646 GLU A N 1
ATOM 5098 C CA . GLU A 1 646 ? -15.713 7.180 -11.166 1.00 51.41 646 GLU A CA 1
ATOM 5099 C C . GLU A 1 646 ? -16.369 6.196 -12.148 1.00 51.41 646 GLU A C 1
ATOM 5101 O O . GLU A 1 646 ? -16.612 6.527 -13.314 1.00 51.41 646 GLU A O 1
ATOM 5106 N N . ASP A 1 647 ? -16.656 4.980 -11.677 1.00 49.16 647 ASP A N 1
ATOM 5107 C CA . ASP A 1 647 ? -17.434 3.980 -12.425 1.00 49.16 647 ASP A CA 1
ATOM 5108 C C . ASP A 1 647 ? -18.907 4.411 -12.585 1.00 49.16 647 ASP A C 1
ATOM 5110 O O . ASP A 1 647 ? -19.393 5.281 -11.860 1.00 49.16 647 ASP A O 1
ATOM 5114 N N . THR A 1 648 ? -19.667 3.758 -13.472 1.00 47.50 648 THR A N 1
ATOM 5115 C CA . THR A 1 648 ? -21.122 3.998 -13.616 1.00 47.50 648 THR A CA 1
ATOM 5116 C C . THR A 1 648 ? -21.898 3.739 -12.322 1.00 47.50 648 THR A C 1
ATOM 5118 O O . THR A 1 648 ? -22.992 4.265 -12.145 1.00 47.50 648 THR A O 1
ATOM 5121 N N . ASP A 1 649 ? -21.307 2.959 -11.414 1.00 43.22 649 ASP A N 1
ATOM 5122 C CA . ASP A 1 649 ? -21.814 2.657 -10.075 1.00 43.22 649 ASP A CA 1
ATOM 5123 C C . ASP A 1 649 ? -21.270 3.634 -8.997 1.00 43.22 649 ASP A C 1
ATOM 5125 O O . ASP A 1 649 ? -21.262 3.309 -7.813 1.00 43.22 649 ASP A O 1
ATOM 5129 N N . THR A 1 650 ? -20.772 4.821 -9.378 1.00 42.19 650 THR A N 1
ATOM 5130 C CA . THR A 1 650 ? -20.221 5.894 -8.504 1.00 42.19 650 THR A CA 1
ATOM 5131 C C . THR A 1 650 ? -19.003 5.523 -7.643 1.00 42.19 650 THR A C 1
ATOM 5133 O O . THR A 1 650 ? -18.587 6.284 -6.772 1.00 42.19 650 THR A O 1
ATOM 5136 N N . ASN A 1 651 ? -18.375 4.373 -7.897 1.00 42.75 651 ASN A N 1
ATOM 5137 C CA . ASN A 1 651 ? -17.170 3.957 -7.180 1.00 42.75 651 ASN A CA 1
ATOM 5138 C C . ASN A 1 651 ? -15.934 4.707 -7.695 1.00 42.75 651 ASN A C 1
ATOM 5140 O O . ASN A 1 651 ? -15.515 4.492 -8.835 1.00 42.75 651 ASN A O 1
ATOM 5144 N N . VAL A 1 652 ? -15.328 5.524 -6.829 1.00 46.94 652 VAL A N 1
ATOM 5145 C CA . VAL A 1 652 ? -14.041 6.194 -7.064 1.00 46.94 652 VAL A CA 1
ATOM 5146 C C . VAL A 1 652 ? -12.910 5.160 -7.037 1.00 46.94 652 VAL A C 1
ATOM 5148 O O . VAL A 1 652 ? -12.748 4.416 -6.070 1.00 46.94 652 VAL A O 1
ATOM 5151 N N . ARG A 1 653 ? -12.116 5.105 -8.106 1.00 50.50 653 ARG A N 1
ATOM 5152 C CA . ARG A 1 653 ? -10.974 4.200 -8.287 1.00 50.50 653 ARG A CA 1
ATOM 5153 C C . ARG A 1 653 ? -9.731 5.003 -8.657 1.00 50.50 653 ARG A C 1
ATOM 5155 O O . ARG A 1 653 ? -9.802 5.918 -9.476 1.00 50.50 653 ARG A O 1
ATOM 5162 N N . TYR A 1 654 ? -8.594 4.623 -8.081 1.00 51.25 654 TYR A N 1
ATOM 5163 C CA . TYR A 1 654 ? -7.297 5.265 -8.296 1.00 51.25 654 TYR A CA 1
ATOM 5164 C C . TYR A 1 654 ? -6.389 4.359 -9.126 1.00 51.25 654 TYR A C 1
ATOM 5166 O O . TYR A 1 654 ? -6.213 3.188 -8.786 1.00 51.25 654 TYR A O 1
ATOM 5174 N N . PHE A 1 655 ? -5.785 4.896 -10.186 1.00 49.72 655 PHE A N 1
ATOM 5175 C CA . PHE A 1 655 ? -4.826 4.167 -11.020 1.00 49.72 655 PHE A CA 1
ATOM 5176 C C . PHE A 1 655 ? -3.363 4.494 -10.673 1.00 49.72 655 PHE A C 1
ATOM 5178 O O . PHE A 1 655 ? -3.021 5.625 -10.333 1.00 49.72 655 PHE A O 1
ATOM 5185 N N . GLY A 1 656 ? -2.478 3.508 -10.853 1.00 55.28 656 GLY A N 1
ATOM 5186 C CA . GLY A 1 656 ? -1.032 3.730 -10.972 1.00 55.28 656 GLY A CA 1
ATOM 5187 C C . GLY A 1 656 ? -0.202 3.682 -9.673 1.00 55.28 656 GLY A C 1
ATOM 5188 O O . GLY A 1 656 ? -0.607 3.050 -8.689 1.00 55.28 656 GLY A O 1
ATOM 5189 N N . PRO A 1 657 ? 1.012 4.274 -9.693 1.00 60.12 657 PRO A N 1
ATOM 5190 C CA . PRO A 1 657 ? 1.962 4.238 -8.578 1.00 60.12 657 PRO A CA 1
ATOM 5191 C C . PRO A 1 657 ? 1.716 5.279 -7.482 1.00 60.12 657 PRO A C 1
ATOM 5193 O O . PRO A 1 657 ? 2.164 5.093 -6.351 1.00 60.12 657 PRO A O 1
ATOM 5196 N N . TYR A 1 658 ? 1.029 6.378 -7.797 1.00 72.06 658 TYR A N 1
ATOM 5197 C CA . TYR A 1 658 ? 1.009 7.562 -6.935 1.00 72.06 658 TYR A CA 1
ATOM 5198 C C . TYR A 1 658 ? 0.259 7.334 -5.625 1.00 72.06 658 TYR A C 1
ATOM 5200 O O . TYR A 1 658 ? 0.773 7.711 -4.579 1.00 72.06 658 TYR A O 1
ATOM 5208 N N . SER A 1 659 ? -0.870 6.622 -5.647 1.00 65.94 659 SER A N 1
ATOM 5209 C CA . SER A 1 659 ? -1.622 6.267 -4.434 1.00 65.94 659 SER A CA 1
ATOM 5210 C C . SER A 1 659 ? -0.811 5.422 -3.446 1.00 65.94 659 SER A C 1
ATOM 5212 O O . SER A 1 659 ? -0.909 5.601 -2.233 1.00 65.94 659 SER A O 1
ATOM 5214 N N . ARG A 1 660 ? 0.060 4.544 -3.958 1.00 69.19 660 ARG A N 1
ATOM 5215 C CA . ARG A 1 660 ? 0.967 3.694 -3.167 1.00 69.19 660 ARG A CA 1
ATOM 5216 C C . ARG A 1 660 ? 2.139 4.492 -2.593 1.00 69.19 660 ARG A C 1
ATOM 5218 O O . ARG A 1 660 ? 2.415 4.400 -1.400 1.00 69.19 660 ARG A O 1
ATOM 5225 N N . ALA A 1 661 ? 2.762 5.342 -3.410 1.00 71.81 661 ALA A N 1
ATOM 5226 C CA . ALA A 1 661 ? 3.798 6.273 -2.963 1.00 71.81 661 ALA A CA 1
ATOM 5227 C C . ALA A 1 661 ? 3.273 7.258 -1.901 1.00 71.81 661 ALA A C 1
ATOM 5229 O O . ALA A 1 661 ? 3.926 7.483 -0.885 1.00 71.81 661 ALA A O 1
ATOM 5230 N N . LEU A 1 662 ? 2.070 7.803 -2.099 1.00 76.19 662 LEU A N 1
ATOM 5231 C CA . LEU A 1 662 ? 1.393 8.680 -1.146 1.00 76.19 662 LEU A CA 1
ATOM 5232 C C . LEU A 1 662 ? 1.029 7.957 0.140 1.00 76.19 662 LEU A C 1
ATOM 5234 O O . LEU A 1 662 ? 1.240 8.516 1.209 1.00 76.19 662 LEU A O 1
ATOM 5238 N N . LYS A 1 663 ? 0.533 6.717 0.058 1.00 70.81 663 LYS A N 1
ATOM 5239 C CA . LYS A 1 663 ? 0.303 5.878 1.234 1.00 70.81 663 LYS A CA 1
ATOM 5240 C C . LYS A 1 663 ? 1.590 5.722 2.050 1.00 70.81 663 LYS A C 1
ATOM 5242 O O . LYS A 1 663 ? 1.577 6.062 3.224 1.00 70.81 663 LYS A O 1
ATOM 5247 N N . ALA A 1 664 ? 2.702 5.328 1.424 1.00 72.06 664 ALA A N 1
ATOM 5248 C CA . ALA A 1 664 ? 3.990 5.192 2.109 1.00 72.06 664 ALA A CA 1
ATOM 5249 C C . ALA A 1 664 ? 4.465 6.512 2.752 1.00 72.06 664 ALA A C 1
ATOM 5251 O O . ALA A 1 664 ? 4.873 6.526 3.913 1.00 72.06 664 ALA A O 1
ATOM 5252 N N . LEU A 1 665 ? 4.399 7.626 2.010 1.00 77.56 665 LEU A N 1
ATOM 5253 C CA . LEU A 1 665 ? 4.837 8.944 2.486 1.00 77.56 665 LEU A CA 1
ATOM 5254 C C . LEU A 1 665 ? 3.952 9.522 3.589 1.00 77.56 665 LEU A C 1
ATOM 5256 O O . LEU A 1 665 ? 4.479 10.254 4.426 1.00 77.56 665 LEU A O 1
ATOM 5260 N N . ARG A 1 666 ? 2.649 9.206 3.583 1.00 69.81 666 ARG A N 1
ATOM 5261 C CA . ARG A 1 666 ? 1.701 9.530 4.655 1.00 69.81 666 ARG A CA 1
ATOM 5262 C C . ARG A 1 666 ? 2.003 8.655 5.872 1.00 69.81 666 ARG A C 1
ATOM 5264 O O . ARG A 1 666 ? 2.522 9.174 6.844 1.00 69.81 666 ARG A O 1
ATOM 5271 N N . GLU A 1 667 ? 1.910 7.328 5.760 1.00 63.25 667 GLU A N 1
ATOM 5272 C CA . GLU A 1 667 ? 2.204 6.374 6.853 1.00 63.25 667 GLU A CA 1
ATOM 5273 C C . GLU A 1 667 ? 3.575 6.586 7.535 1.00 63.25 667 GLU A C 1
ATOM 5275 O O . GLU A 1 667 ? 3.763 6.179 8.679 1.00 63.25 667 GLU A O 1
ATOM 5280 N N . THR A 1 668 ? 4.525 7.250 6.864 1.00 53.09 668 THR A N 1
ATOM 5281 C CA . THR A 1 668 ? 5.857 7.575 7.401 1.00 53.09 668 THR A CA 1
ATOM 5282 C C . THR A 1 668 ? 6.067 9.073 7.720 1.00 53.09 668 THR A C 1
ATOM 5284 O O . THR A 1 668 ? 6.915 9.394 8.555 1.00 53.09 668 THR A O 1
ATOM 5287 N N . SER A 1 669 ? 5.252 10.015 7.203 1.00 44.62 669 SER A N 1
ATOM 5288 C CA . SER A 1 669 ? 5.146 11.381 7.787 1.00 44.62 669 SER A CA 1
ATOM 5289 C C . SER A 1 669 ? 4.620 11.344 9.215 1.00 44.62 669 SER A C 1
ATOM 5291 O O . SER A 1 669 ? 4.863 12.236 10.036 1.00 44.62 669 SER A O 1
ATOM 5293 N N . ASP A 1 670 ? 3.964 10.238 9.518 1.00 38.09 670 ASP A N 1
ATOM 5294 C CA . ASP A 1 670 ? 3.281 9.955 10.761 1.00 38.09 670 ASP A CA 1
ATOM 5295 C C . ASP A 1 670 ? 4.265 9.473 11.838 1.00 38.09 670 ASP A C 1
ATOM 5297 O O . ASP A 1 670 ? 3.906 9.301 12.998 1.00 38.09 670 ASP A O 1
ATOM 5301 N N . GLY A 1 671 ? 5.564 9.484 11.504 1.00 41.81 671 GLY A N 1
ATOM 5302 C CA . GLY A 1 671 ? 6.653 9.648 12.463 1.00 41.81 671 GLY A CA 1
ATOM 5303 C C . GLY A 1 671 ? 6.521 10.888 13.364 1.00 41.81 671 GLY A C 1
ATOM 5304 O O . GLY A 1 671 ? 7.273 10.975 14.333 1.00 41.81 671 GLY A O 1
ATOM 5305 N N . HIS A 1 672 ? 5.586 11.824 13.100 1.00 37.31 672 HIS A N 1
ATOM 5306 C CA . HIS A 1 672 ? 4.868 12.547 14.173 1.00 37.31 672 HIS A CA 1
ATOM 5307 C C . HIS A 1 672 ? 3.542 13.265 13.798 1.00 37.31 672 HIS A C 1
ATOM 5309 O O . HIS A 1 672 ? 2.935 13.812 14.717 1.00 37.31 672 HIS A O 1
ATOM 5315 N N . ILE A 1 673 ? 3.075 13.332 12.531 1.00 31.86 673 ILE A N 1
ATOM 5316 C CA . ILE A 1 673 ? 1.787 14.013 12.207 1.00 31.86 673 ILE A CA 1
ATOM 5317 C C . ILE A 1 673 ? 0.931 13.325 11.109 1.00 31.86 673 ILE A C 1
ATOM 5319 O O . ILE A 1 673 ? 0.534 13.949 10.128 1.00 31.86 673 ILE A O 1
ATOM 5323 N N . THR A 1 674 ? 0.502 12.094 11.368 1.00 31.33 674 THR A N 1
ATOM 5324 C CA . THR A 1 674 ? -0.911 11.877 11.720 1.00 31.33 674 THR A CA 1
ATOM 5325 C C . THR A 1 674 ? -0.871 11.439 13.193 1.00 31.33 674 THR A C 1
ATOM 5327 O O . THR A 1 674 ? 0.121 10.888 13.657 1.00 31.33 674 THR A O 1
ATOM 5330 N N . SER A 1 675 ? -1.819 11.754 14.067 1.00 34.12 675 SER A N 1
ATOM 5331 C CA . SER A 1 675 ? -3.222 11.351 13.991 1.00 34.12 675 SER A CA 1
ATOM 5332 C C . SER A 1 675 ? -3.480 10.022 13.268 1.00 34.12 675 SER A C 1
ATOM 5334 O O . SER A 1 675 ? -4.484 9.855 12.577 1.00 34.12 675 SER A O 1
ATOM 5336 N N . THR A 1 676 ? -2.672 8.999 13.574 1.00 37.38 676 THR A N 1
ATOM 5337 C CA . THR A 1 676 ? -3.333 7.792 14.068 1.00 37.38 676 THR A CA 1
ATOM 5338 C C . THR A 1 676 ? -4.182 8.276 15.238 1.00 37.38 676 THR A C 1
ATOM 5340 O O . THR A 1 676 ? -3.639 8.475 16.326 1.00 37.38 676 THR A O 1
ATOM 5343 N N . MET A 1 677 ? -5.461 8.600 14.990 1.00 46.28 677 MET A N 1
ATOM 5344 C CA . MET A 1 677 ? -6.416 8.965 16.041 1.00 46.28 677 MET A CA 1
ATOM 5345 C C . MET A 1 677 ? -6.261 7.891 17.120 1.00 46.28 677 MET A C 1
ATOM 5347 O O . MET A 1 677 ? -6.508 6.722 16.801 1.00 46.28 677 MET A O 1
ATOM 5351 N N . PRO A 1 678 ? -5.696 8.225 18.300 1.00 59.00 678 PRO A N 1
ATOM 5352 C CA . PRO A 1 678 ? -4.883 7.261 19.032 1.00 59.00 678 PRO A CA 1
ATOM 5353 C C . PRO A 1 678 ? -5.698 6.010 19.344 1.00 59.00 678 PRO A C 1
ATOM 5355 O O . PRO A 1 678 ? -6.872 6.101 19.687 1.00 59.00 678 PRO A O 1
ATOM 5358 N N . GLN A 1 679 ? -5.132 4.829 19.111 1.00 77.56 679 GLN A N 1
ATOM 5359 C CA . GLN A 1 679 ? -5.919 3.601 19.176 1.00 77.56 679 GLN A CA 1
ATOM 5360 C C . GLN A 1 679 ? -5.960 3.061 20.602 1.00 77.56 679 GLN A C 1
ATOM 5362 O O . GLN A 1 679 ? -4.923 2.851 21.228 1.00 77.56 679 GLN A O 1
ATOM 5367 N N . LEU A 1 680 ? -7.166 2.790 21.097 1.00 87.69 680 LEU A N 1
ATOM 5368 C CA . LEU A 1 680 ? -7.386 2.078 22.354 1.00 87.69 680 LEU A CA 1
ATOM 5369 C C . LEU A 1 680 ? -7.808 0.647 22.087 1.00 87.69 680 LEU A C 1
ATOM 5371 O O . LEU A 1 680 ? -8.430 0.353 21.068 1.00 87.69 680 LEU A O 1
ATOM 5375 N N . ARG A 1 681 ? -7.532 -0.237 23.044 1.00 91.06 681 ARG A N 1
ATOM 5376 C CA . ARG A 1 681 ? -8.099 -1.584 23.039 1.00 91.06 681 ARG A CA 1
ATOM 5377 C C . ARG A 1 681 ? -9.482 -1.558 23.671 1.00 91.06 681 ARG A C 1
ATOM 5379 O O . ARG A 1 681 ? -9.663 -0.986 24.749 1.00 91.06 681 ARG A O 1
ATOM 5386 N N . TYR A 1 682 ? -10.433 -2.211 23.017 1.00 95.31 682 TYR A N 1
ATOM 5387 C CA . TYR A 1 682 ? -11.761 -2.452 23.563 1.00 95.31 682 TYR A CA 1
ATOM 5388 C C . TYR A 1 682 ? -12.079 -3.945 23.589 1.00 95.31 682 TYR A C 1
ATOM 5390 O O . TYR A 1 682 ? -11.522 -4.740 22.826 1.00 95.31 682 TYR A O 1
ATOM 5398 N N . TYR A 1 683 ? -13.009 -4.297 24.468 1.00 96.88 683 TYR A N 1
ATOM 5399 C CA . TYR A 1 683 ? -13.465 -5.653 24.726 1.00 96.88 683 TYR A CA 1
ATOM 5400 C C . TYR A 1 683 ? -14.986 -5.623 24.871 1.00 96.88 683 TYR A C 1
ATOM 5402 O O . TYR A 1 683 ? -15.514 -4.798 25.614 1.00 96.88 683 TYR A O 1
ATOM 5410 N N . ILE A 1 684 ? -15.694 -6.499 24.161 1.00 97.12 684 ILE A N 1
ATOM 5411 C CA . ILE A 1 684 ? -17.128 -6.732 24.354 1.00 97.12 684 ILE A CA 1
ATOM 5412 C C . ILE A 1 684 ? -17.272 -7.998 25.182 1.00 97.12 684 ILE A C 1
ATOM 5414 O O . ILE A 1 684 ? -16.753 -9.053 24.808 1.00 97.12 684 ILE A O 1
ATOM 5418 N N . ILE A 1 685 ? -17.951 -7.875 26.315 1.00 96.06 685 ILE A N 1
ATOM 5419 C CA . ILE A 1 685 ? -18.068 -8.917 27.329 1.00 96.06 685 ILE A CA 1
ATOM 5420 C C . ILE A 1 685 ? -19.538 -9.086 27.651 1.00 96.06 685 ILE A C 1
ATOM 5422 O O . ILE A 1 685 ? -20.213 -8.112 27.980 1.00 96.06 685 ILE A O 1
ATOM 5426 N N . ASP A 1 686 ? -20.023 -10.319 27.601 1.00 95.88 686 ASP A N 1
ATOM 5427 C CA . ASP A 1 686 ? -21.360 -10.613 28.088 1.00 95.88 686 ASP A CA 1
ATOM 5428 C C . ASP A 1 686 ? -21.279 -10.978 29.575 1.00 95.88 686 ASP A C 1
ATOM 5430 O O . ASP A 1 686 ? -20.592 -11.921 29.966 1.00 95.88 686 ASP A O 1
ATOM 5434 N N . VAL A 1 687 ? -21.944 -10.184 30.414 1.00 95.06 687 VAL A N 1
ATOM 5435 C CA . VAL A 1 687 ? -21.915 -10.281 31.882 1.00 95.06 687 VAL A CA 1
ATOM 5436 C C . VAL A 1 687 ? -23.083 -11.141 32.376 1.00 95.06 687 VAL A C 1
ATOM 5438 O O . VAL A 1 687 ? -24.152 -11.141 31.768 1.00 95.06 687 VAL A O 1
ATOM 5441 N N . PHE A 1 688 ? -22.902 -11.859 33.489 1.00 94.75 688 PHE A N 1
ATOM 5442 C CA . PHE A 1 688 ? -23.856 -12.834 34.047 1.00 94.75 688 PHE A CA 1
ATOM 5443 C C . PHE A 1 688 ? -24.101 -14.065 33.155 1.00 94.75 688 PHE A C 1
ATOM 5445 O O . PHE A 1 688 ? -25.169 -14.677 33.197 1.00 94.75 688 PHE A O 1
ATOM 5452 N N . SER A 1 689 ? -23.103 -14.444 32.354 1.00 92.56 689 SER A N 1
ATOM 5453 C CA . SER A 1 689 ? -23.119 -15.627 31.491 1.00 92.56 689 SER A CA 1
ATOM 5454 C C . SER A 1 689 ? -21.695 -16.109 31.212 1.00 92.56 689 SER A C 1
ATOM 5456 O O . SER A 1 689 ? -20.784 -15.296 31.086 1.00 92.56 689 SER A O 1
ATOM 5458 N N . SER A 1 690 ? -21.509 -17.423 31.075 1.00 90.50 690 SER A N 1
ATOM 5459 C CA . SER A 1 690 ? -20.293 -18.042 30.520 1.00 90.50 690 SER A CA 1
ATOM 5460 C C . SER A 1 690 ? -20.449 -18.445 29.042 1.00 90.50 690 SER A C 1
ATOM 5462 O O . SER A 1 690 ? -19.511 -18.948 28.426 1.00 90.50 690 SER A O 1
ATOM 5464 N N . ILE A 1 691 ? -21.631 -18.226 28.454 1.00 92.44 691 ILE A N 1
ATOM 5465 C CA . ILE A 1 691 ? -21.968 -18.555 27.065 1.00 92.44 691 ILE A CA 1
ATOM 5466 C C . ILE A 1 691 ? -22.005 -17.261 26.253 1.00 92.44 691 ILE A C 1
ATOM 5468 O O . ILE A 1 691 ? -22.849 -16.399 26.502 1.00 92.44 691 ILE A O 1
ATOM 5472 N N . ALA A 1 692 ? -21.114 -17.136 25.268 1.00 92.12 692 ALA A N 1
ATOM 5473 C CA . ALA A 1 692 ? -21.072 -15.971 24.388 1.00 92.12 692 ALA A CA 1
ATOM 5474 C C . ALA A 1 692 ? -22.417 -15.759 23.671 1.00 92.12 692 ALA A C 1
ATOM 5476 O O . ALA A 1 692 ? -23.081 -16.715 23.264 1.00 92.12 692 ALA A O 1
ATOM 5477 N N . TYR A 1 693 ? -22.799 -14.495 23.505 1.00 92.81 693 TYR A N 1
ATOM 5478 C CA . TYR A 1 693 ? -24.094 -14.041 22.997 1.00 92.81 693 TYR A CA 1
ATOM 5479 C C . TYR A 1 693 ? -25.295 -14.243 23.946 1.00 92.81 693 TYR A C 1
ATOM 5481 O O . TYR A 1 693 ? -26.393 -13.803 23.601 1.00 92.81 693 TYR A O 1
ATOM 5489 N N . GLN A 1 694 ? -25.104 -14.785 25.156 1.00 92.81 694 GLN A N 1
ATOM 5490 C CA . GLN A 1 694 ? -26.042 -14.701 26.291 1.00 92.81 694 GLN A CA 1
ATOM 5491 C C . GLN A 1 694 ? -25.412 -13.849 27.400 1.00 92.81 694 GLN A C 1
ATOM 5493 O O . GLN A 1 694 ? -24.198 -13.878 27.534 1.00 92.81 694 GLN A O 1
ATOM 5498 N N . GLY A 1 695 ? -26.199 -13.140 28.215 1.00 93.56 695 GLY A N 1
ATOM 5499 C CA . GLY A 1 695 ? -25.701 -12.193 29.227 1.00 93.56 695 GLY A CA 1
ATOM 5500 C C . GLY A 1 695 ? -26.101 -10.736 28.942 1.00 93.56 695 GLY A C 1
ATOM 5501 O O . GLY A 1 695 ? -26.741 -10.440 27.929 1.00 93.56 695 GLY A O 1
ATOM 5502 N N . ASN A 1 696 ? -25.706 -9.791 29.796 1.00 93.56 696 ASN A N 1
ATOM 5503 C CA . ASN A 1 696 ? -25.878 -8.351 29.554 1.00 93.56 696 ASN A CA 1
ATOM 5504 C C . ASN A 1 696 ? -24.598 -7.803 28.886 1.00 93.56 696 ASN A C 1
ATOM 5506 O O . ASN A 1 696 ? -23.528 -7.958 29.481 1.00 93.56 696 ASN A O 1
ATOM 5510 N N . PRO A 1 697 ? -24.647 -7.270 27.646 1.00 94.94 697 PRO A N 1
ATOM 5511 C CA . PRO A 1 697 ? -23.438 -6.918 26.906 1.00 94.94 697 PRO A CA 1
ATOM 5512 C C . PRO A 1 697 ? -22.833 -5.609 27.419 1.00 94.94 697 PRO A C 1
ATOM 5514 O O . PRO A 1 697 ? -23.508 -4.584 27.484 1.00 94.94 697 PRO A O 1
ATOM 5517 N N . LEU A 1 698 ? -21.534 -5.635 27.701 1.00 96.44 698 LEU A N 1
ATOM 5518 C CA . LEU A 1 698 ? -20.753 -4.497 28.165 1.00 96.44 698 LEU A CA 1
ATOM 5519 C C . LEU A 1 698 ? -19.566 -4.245 27.233 1.00 96.44 698 LEU A C 1
ATOM 5521 O O . LEU A 1 698 ? -18.792 -5.159 26.947 1.00 96.44 698 LEU A O 1
ATOM 5525 N N . ALA A 1 699 ? -19.369 -2.988 26.832 1.00 97.56 699 ALA A N 1
ATOM 5526 C CA . ALA A 1 699 ? -18.109 -2.546 26.246 1.00 97.56 699 ALA A CA 1
ATOM 5527 C C . ALA A 1 699 ? -17.157 -2.085 27.357 1.00 97.56 699 ALA A C 1
ATOM 5529 O O . ALA A 1 699 ? -17.496 -1.217 28.163 1.00 97.56 699 ALA A O 1
ATOM 5530 N N . VAL A 1 700 ? -15.952 -2.649 27.386 1.00 97.12 700 VAL A N 1
ATOM 5531 C CA . VAL A 1 700 ? -14.866 -2.266 28.292 1.00 97.12 700 VAL A CA 1
ATOM 5532 C C . VAL A 1 700 ? -13.719 -1.699 27.464 1.00 97.12 700 VAL A C 1
ATOM 5534 O O . VAL A 1 700 ? -13.248 -2.348 26.532 1.00 97.12 700 VAL A O 1
ATOM 5537 N N . VAL A 1 701 ? -13.260 -0.493 27.797 1.00 95.81 701 VAL A N 1
ATOM 5538 C CA . VAL A 1 701 ? -12.173 0.202 27.093 1.00 95.81 701 VAL A CA 1
ATOM 5539 C C . VAL A 1 701 ? -10.984 0.379 28.034 1.00 95.81 701 VAL A C 1
ATOM 5541 O O . VAL A 1 701 ? -11.105 0.934 29.128 1.00 95.81 701 VAL A O 1
ATOM 5544 N N . ASP A 1 702 ? -9.819 -0.091 27.599 1.00 90.88 702 ASP A N 1
ATOM 5545 C CA . ASP A 1 702 ? -8.558 0.043 28.326 1.00 90.88 702 ASP A CA 1
ATOM 5546 C C . ASP A 1 702 ? -7.962 1.437 28.083 1.00 90.88 702 ASP A C 1
ATOM 5548 O O . ASP A 1 702 ? -7.462 1.722 26.997 1.00 90.88 702 ASP A O 1
ATOM 5552 N N . THR A 1 703 ? -8.028 2.307 29.097 1.00 87.00 703 THR A N 1
ATOM 5553 C CA . THR A 1 703 ? -7.422 3.654 29.088 1.00 87.00 703 THR A CA 1
ATOM 5554 C C . THR A 1 703 ? -6.212 3.752 30.021 1.00 87.00 703 THR A C 1
ATOM 5556 O O . THR A 1 703 ? -5.808 4.842 30.423 1.00 87.00 703 THR A O 1
ATOM 5559 N N . THR A 1 704 ? -5.604 2.618 30.388 1.00 79.38 704 THR A N 1
ATOM 5560 C CA . THR A 1 704 ? -4.476 2.593 31.334 1.00 79.38 704 THR A CA 1
ATOM 5561 C C . THR A 1 704 ? -3.211 3.247 30.771 1.00 79.38 704 THR A C 1
ATOM 5563 O O . THR A 1 704 ? -2.444 3.843 31.525 1.00 79.38 704 THR A O 1
ATOM 5566 N N . SER A 1 705 ? -3.028 3.206 29.448 1.00 74.81 705 SER A N 1
ATOM 5567 C CA . SER A 1 705 ? -1.896 3.792 28.719 1.00 74.81 705 SER A CA 1
ATOM 5568 C C . SER A 1 705 ? -2.184 5.154 28.074 1.00 74.81 705 SER A C 1
ATOM 5570 O O . SER A 1 705 ? -1.303 5.715 27.423 1.00 74.81 705 SER A O 1
ATOM 5572 N N . THR A 1 706 ? -3.410 5.683 28.154 1.00 80.88 706 THR A N 1
ATOM 5573 C CA . THR A 1 706 ? -3.820 6.887 27.403 1.00 80.88 706 THR A CA 1
ATOM 5574 C C . THR A 1 706 ? -5.000 7.591 28.070 1.00 80.88 706 THR A C 1
ATOM 5576 O O . THR A 1 706 ? -6.073 7.016 28.235 1.00 80.88 706 THR A O 1
ATOM 5579 N N . THR A 1 707 ? -4.820 8.867 28.409 1.00 81.62 707 THR A N 1
ATOM 5580 C CA . THR A 1 707 ? -5.847 9.692 29.060 1.00 81.62 707 THR A CA 1
ATOM 5581 C C . THR A 1 707 ? -6.881 10.197 28.052 1.00 81.62 707 THR A C 1
ATOM 5583 O O . THR A 1 707 ? -6.530 10.925 27.127 1.00 81.62 707 THR A O 1
ATOM 5586 N N . LEU A 1 708 ? -8.162 9.886 28.273 1.00 88.38 708 LEU A N 1
ATOM 5587 C CA . LEU A 1 708 ? -9.278 10.457 27.508 1.00 88.38 708 LEU A CA 1
ATOM 5588 C C . LEU A 1 708 ? -9.944 11.639 28.210 1.00 88.38 708 LEU A C 1
ATOM 5590 O O . LEU A 1 708 ? -10.123 11.646 29.432 1.00 88.38 708 LEU A O 1
ATOM 5594 N N . THR A 1 709 ? -10.433 12.588 27.412 1.00 90.06 709 THR A N 1
ATOM 5595 C CA . THR A 1 709 ? -11.408 13.584 27.869 1.00 90.06 709 THR A CA 1
ATOM 5596 C C . THR A 1 709 ? -12.777 12.942 28.119 1.00 90.06 709 THR A C 1
ATOM 5598 O O . THR A 1 709 ? -13.145 11.932 27.514 1.00 90.06 709 THR A O 1
ATOM 5601 N N . SER A 1 710 ? -13.590 13.567 28.977 1.00 89.38 710 SER A N 1
ATOM 5602 C CA . SER A 1 710 ? -14.981 13.137 29.185 1.00 89.38 710 SER A CA 1
ATOM 5603 C C . SER A 1 710 ? -15.818 13.204 27.899 1.00 89.38 710 SER A C 1
ATOM 5605 O O . SER A 1 710 ? -16.734 12.406 27.747 1.00 89.38 710 SER A O 1
ATOM 5607 N N . THR A 1 711 ? -15.521 14.118 26.968 1.00 88.94 711 THR A N 1
ATOM 5608 C CA . THR A 1 711 ? -16.220 14.215 25.674 1.00 88.94 711 THR A CA 1
ATOM 5609 C C . THR A 1 711 ? -15.930 12.995 24.801 1.00 88.94 711 THR A C 1
ATOM 5611 O O . THR A 1 711 ? -16.866 12.345 24.342 1.00 88.94 711 THR A O 1
ATOM 5614 N N . GLN A 1 712 ? -14.656 12.612 24.664 1.00 91.94 712 GLN A N 1
ATOM 5615 C CA . GLN A 1 712 ? -14.255 11.406 23.929 1.00 91.94 712 GLN A CA 1
ATOM 5616 C C . GLN A 1 712 ? -14.895 10.145 24.523 1.00 91.94 712 GLN A C 1
ATOM 5618 O O . GLN A 1 712 ? -15.477 9.362 23.779 1.00 91.94 712 GLN A O 1
ATOM 5623 N N . MET A 1 713 ? -14.879 9.977 25.853 1.00 94.06 713 MET A N 1
ATOM 5624 C CA . MET A 1 713 ? -15.531 8.830 26.509 1.00 94.06 713 MET A CA 1
ATOM 5625 C C . MET A 1 713 ? -17.031 8.730 26.171 1.00 94.06 713 MET A C 1
ATOM 5627 O O . MET A 1 713 ? -17.523 7.639 25.890 1.00 94.06 713 MET A O 1
ATOM 5631 N N . LYS A 1 714 ? -17.754 9.859 26.128 1.00 93.50 714 LYS A N 1
ATOM 5632 C CA . LYS A 1 714 ? -19.180 9.897 25.750 1.00 93.50 714 LYS A CA 1
ATOM 5633 C C . LYS A 1 714 ? -19.414 9.543 24.280 1.00 93.50 714 LYS A C 1
ATOM 5635 O O . LYS A 1 714 ? -20.336 8.786 23.986 1.00 93.50 714 LYS A O 1
ATOM 5640 N N . ILE A 1 715 ? -18.590 10.066 23.366 1.00 91.69 715 ILE A N 1
ATOM 5641 C CA . ILE A 1 715 ? -18.665 9.740 21.930 1.00 91.69 715 ILE A CA 1
ATOM 5642 C C . ILE A 1 715 ? -18.428 8.236 21.725 1.00 91.69 715 ILE A C 1
ATOM 5644 O O . ILE A 1 715 ? -19.209 7.575 21.044 1.00 91.69 715 ILE A O 1
ATOM 5648 N N . LEU A 1 716 ? -17.403 7.677 22.374 1.00 92.94 716 LEU A N 1
ATOM 5649 C CA . LEU A 1 716 ? -17.088 6.250 22.304 1.00 92.94 716 LEU A CA 1
ATOM 5650 C C . LEU A 1 716 ? -18.208 5.372 22.888 1.00 92.94 716 LEU A C 1
ATOM 5652 O O . LEU A 1 716 ? -18.590 4.386 22.264 1.00 92.94 716 LEU A O 1
ATOM 5656 N N . ALA A 1 717 ? -18.790 5.749 24.031 1.00 93.56 717 ALA A N 1
ATOM 5657 C CA . ALA A 1 717 ? -19.913 5.018 24.624 1.00 93.56 717 ALA A CA 1
ATOM 5658 C C . ALA A 1 717 ? -21.145 4.978 23.704 1.00 93.56 717 ALA A C 1
ATOM 5660 O O . ALA A 1 717 ? -21.798 3.942 23.561 1.00 93.56 717 ALA A O 1
ATOM 5661 N N . ARG A 1 718 ? -21.425 6.088 23.011 1.00 90.94 718 ARG A N 1
ATOM 5662 C CA . ARG A 1 718 ? -22.470 6.134 21.986 1.00 90.94 718 ARG A CA 1
ATOM 5663 C C . ARG A 1 718 ? -22.149 5.266 20.770 1.00 90.94 718 ARG A C 1
ATOM 5665 O O . ARG A 1 718 ? -23.063 4.641 20.244 1.00 90.94 718 ARG A O 1
ATOM 5672 N N . GLN A 1 719 ? -20.889 5.200 20.340 1.00 93.62 719 GLN A N 1
ATOM 5673 C CA . GLN A 1 719 ? -20.481 4.372 19.200 1.00 93.62 719 GLN A CA 1
ATOM 5674 C C . GLN A 1 719 ? -20.696 2.871 19.456 1.00 93.62 719 GLN A C 1
ATOM 5676 O O . GLN A 1 719 ? -21.044 2.144 18.527 1.00 93.62 719 GLN A O 1
ATOM 5681 N N . PHE A 1 720 ? -20.528 2.404 20.699 1.00 93.38 720 PHE A N 1
ATOM 5682 C CA . PHE A 1 720 ? -20.877 1.029 21.075 1.00 93.38 720 PHE A CA 1
ATOM 5683 C C . PHE A 1 720 ? -22.390 0.799 21.160 1.00 93.38 720 PHE A C 1
ATOM 5685 O O . PHE A 1 720 ? -22.851 -0.292 20.833 1.00 93.38 720 PHE A O 1
ATOM 5692 N N . ASN A 1 721 ? -23.158 1.811 21.582 1.00 91.56 721 ASN A N 1
ATOM 5693 C CA . ASN A 1 721 ? -24.620 1.764 21.709 1.00 91.56 721 ASN A CA 1
ATOM 5694 C C . ASN A 1 721 ? -25.140 0.555 22.527 1.00 91.56 721 ASN A C 1
ATOM 5696 O O . ASN A 1 721 ? -26.193 -0.013 22.233 1.00 91.56 721 ASN A O 1
ATOM 5700 N N . LEU A 1 722 ? -24.375 0.157 23.547 1.00 91.00 722 LEU A N 1
ATOM 5701 C CA . LEU A 1 722 ? -24.766 -0.815 24.573 1.00 91.00 722 LEU A CA 1
ATOM 5702 C C . LEU A 1 722 ? -25.357 -0.085 25.788 1.00 91.00 722 LEU A C 1
ATOM 5704 O O . LEU A 1 722 ? -25.307 1.142 25.839 1.00 91.00 722 LEU A O 1
ATOM 5708 N N . SER A 1 723 ? -25.895 -0.821 26.765 1.00 87.25 723 SER A N 1
ATOM 5709 C CA . SER A 1 723 ? -26.451 -0.253 28.006 1.00 87.25 723 SER A CA 1
ATOM 5710 C C . SER A 1 723 ? -25.471 0.733 28.659 1.00 87.25 723 SER A C 1
ATOM 5712 O O . SER A 1 723 ? -25.801 1.900 28.871 1.00 87.25 723 SER A O 1
ATOM 5714 N N . GLU A 1 724 ? -24.221 0.294 28.835 1.00 91.94 724 GLU A N 1
ATOM 5715 C CA . GLU A 1 724 ? -23.105 1.089 29.334 1.00 91.94 724 GLU A CA 1
ATOM 5716 C C . GLU A 1 724 ? -21.819 0.802 28.536 1.00 91.94 724 GLU A C 1
ATOM 5718 O O . GLU A 1 724 ? -21.635 -0.256 27.931 1.00 91.94 724 GLU A O 1
ATOM 5723 N N . THR A 1 725 ? -20.874 1.743 28.581 1.00 96.56 725 THR A N 1
ATOM 5724 C CA . THR A 1 725 ? -19.458 1.514 28.248 1.00 96.56 725 THR A CA 1
ATOM 5725 C C . THR A 1 725 ? -18.582 1.932 29.424 1.00 96.56 725 THR A C 1
ATOM 5727 O O . THR A 1 725 ? -18.677 3.074 29.878 1.00 96.56 725 THR A O 1
ATOM 5730 N N . THR A 1 726 ? -17.722 1.027 29.899 1.00 97.31 726 THR A N 1
ATOM 5731 C CA . THR A 1 726 ? -16.838 1.237 31.055 1.00 97.31 726 THR A CA 1
ATOM 5732 C C . THR A 1 726 ? -15.388 1.448 30.622 1.00 97.31 726 THR A C 1
ATOM 5734 O O . THR A 1 726 ? -14.788 0.602 29.965 1.00 97.31 726 THR A O 1
ATOM 5737 N N . PHE A 1 727 ? -14.787 2.551 31.056 1.00 96.25 727 PHE A N 1
ATOM 5738 C CA . PHE A 1 727 ? -13.382 2.890 30.839 1.00 96.25 727 PHE A CA 1
ATOM 5739 C C . PHE A 1 727 ? -12.560 2.527 32.081 1.00 96.25 727 PHE A C 1
ATOM 5741 O O . PHE A 1 727 ? -12.905 2.943 33.193 1.00 96.25 727 PHE A O 1
ATOM 5748 N N . ILE A 1 728 ? -11.480 1.761 31.893 1.00 94.81 728 ILE A N 1
ATOM 5749 C CA . ILE A 1 728 ? -10.524 1.403 32.951 1.00 94.81 728 ILE A CA 1
ATOM 5750 C C . ILE A 1 728 ? -9.441 2.479 33.001 1.00 94.81 728 ILE A C 1
ATOM 5752 O O . ILE A 1 728 ? -8.589 2.563 32.112 1.00 94.81 728 ILE A O 1
ATOM 5756 N N . CYS A 1 729 ? -9.482 3.305 34.042 1.00 91.75 729 CYS A N 1
ATOM 5757 C CA . CYS A 1 729 ? -8.601 4.447 34.248 1.00 91.75 729 CYS A CA 1
ATOM 5758 C C . CYS A 1 729 ? -7.615 4.189 35.403 1.00 91.75 729 CYS A C 1
ATOM 5760 O O . CYS A 1 729 ? -7.974 3.524 36.385 1.00 91.75 729 CYS A O 1
ATOM 5762 N N . PRO A 1 730 ? -6.417 4.803 35.378 1.00 89.25 730 PRO A N 1
ATOM 5763 C CA . PRO A 1 730 ? -5.560 4.889 36.557 1.00 89.25 730 PRO A CA 1
ATOM 5764 C C . PRO A 1 730 ? -6.315 5.489 37.765 1.00 89.25 730 PRO A C 1
ATOM 5766 O O . PRO A 1 730 ? -7.078 6.451 37.595 1.00 89.25 730 PRO A O 1
ATOM 5769 N N . PRO A 1 731 ? -6.143 4.944 38.984 1.00 90.81 731 PRO A N 1
ATOM 5770 C CA . PRO A 1 731 ? -6.808 5.456 40.177 1.00 90.81 731 PRO A CA 1
ATOM 5771 C C . PRO A 1 731 ? -6.293 6.852 40.551 1.00 90.81 731 PRO A C 1
ATOM 5773 O O . PRO A 1 731 ? -5.093 7.109 40.528 1.00 90.81 731 PRO A O 1
ATOM 5776 N N . THR A 1 732 ? -7.197 7.756 40.944 1.00 89.62 732 THR A N 1
ATOM 5777 C CA . THR A 1 732 ? -6.814 9.071 41.502 1.00 89.62 732 THR A CA 1
ATOM 5778 C C . THR A 1 732 ? -6.832 9.086 43.030 1.00 89.62 732 THR A C 1
ATOM 5780 O O . THR A 1 732 ? -6.322 10.019 43.640 1.00 89.62 732 THR A O 1
ATOM 5783 N N . ASN A 1 733 ? -7.408 8.058 43.659 1.00 89.75 733 ASN A N 1
ATOM 5784 C CA . ASN A 1 733 ? -7.314 7.804 45.093 1.00 89.75 733 ASN A CA 1
ATOM 5785 C C . ASN A 1 733 ? -6.383 6.597 45.328 1.00 89.75 733 ASN A C 1
ATOM 5787 O O . ASN A 1 733 ? -6.701 5.517 44.830 1.00 89.75 733 ASN A O 1
ATOM 5791 N N . PRO A 1 734 ? -5.285 6.717 46.102 1.00 88.88 734 PRO A N 1
ATOM 5792 C CA . PRO A 1 734 ? -4.324 5.625 46.305 1.00 88.88 734 PRO A CA 1
ATOM 5793 C C . PRO A 1 734 ? -4.889 4.417 47.072 1.00 88.88 734 PRO A C 1
ATOM 5795 O O . PRO A 1 734 ? -4.226 3.389 47.158 1.00 88.88 734 PRO A O 1
ATOM 5798 N N . LYS A 1 735 ? -6.103 4.515 47.637 1.00 91.44 735 LYS A N 1
ATOM 5799 C CA . LYS A 1 735 ? -6.823 3.371 48.221 1.00 91.44 735 LYS A CA 1
ATOM 5800 C C . LYS A 1 735 ? -7.517 2.488 47.178 1.00 91.44 735 LYS A C 1
ATOM 5802 O O . LYS A 1 735 ? -7.952 1.397 47.528 1.00 91.44 735 LYS A O 1
ATOM 5807 N N . ALA A 1 736 ? -7.663 2.951 45.937 1.00 92.38 736 ALA A N 1
ATOM 5808 C CA . ALA A 1 736 ? -8.276 2.189 44.856 1.00 92.38 736 ALA A CA 1
ATOM 5809 C C . ALA A 1 736 ? -7.212 1.483 44.007 1.00 92.38 736 ALA A C 1
ATOM 5811 O O . ALA A 1 736 ? -6.178 2.056 43.680 1.00 92.38 736 ALA A O 1
ATOM 5812 N N . THR A 1 737 ? -7.500 0.246 43.612 1.00 92.62 737 THR A N 1
ATOM 5813 C CA . THR A 1 737 ? -6.706 -0.533 42.655 1.00 92.62 737 THR A CA 1
ATOM 5814 C C . THR A 1 737 ? -6.885 0.008 41.235 1.00 92.62 737 THR A C 1
ATOM 5816 O O . THR A 1 737 ? -5.907 0.210 40.526 1.00 92.62 737 THR A O 1
ATOM 5819 N N . TRP A 1 738 ? -8.132 0.288 40.841 1.00 93.19 738 TRP A N 1
ATOM 5820 C CA . TRP A 1 738 ? -8.491 0.856 39.538 1.00 93.19 738 TRP A CA 1
ATOM 5821 C C . TRP A 1 738 ? -9.624 1.870 39.686 1.00 93.19 738 TRP A C 1
ATOM 5823 O O . TRP A 1 738 ? -10.471 1.744 40.575 1.00 93.19 738 TRP A O 1
ATOM 5833 N N . ARG A 1 739 ? -9.674 2.864 38.796 1.00 93.88 739 ARG A N 1
ATOM 5834 C CA . ARG A 1 739 ? -10.823 3.765 38.656 1.00 93.88 739 ARG A CA 1
ATOM 5835 C C . ARG A 1 739 ? -11.638 3.344 37.445 1.00 93.88 739 ARG A C 1
ATOM 5837 O O . ARG A 1 739 ? -11.088 3.209 36.359 1.00 93.88 739 ARG A O 1
ATOM 5844 N N . LEU A 1 740 ? -12.944 3.194 37.620 1.00 95.75 740 LEU A N 1
ATOM 5845 C CA . LEU A 1 740 ? -13.860 2.925 36.517 1.00 95.75 740 LEU A CA 1
ATOM 5846 C C . LEU A 1 740 ? -14.715 4.167 36.254 1.00 95.75 740 LEU A C 1
ATOM 5848 O O . LEU A 1 740 ? -15.165 4.840 37.184 1.00 95.75 740 LEU A O 1
ATOM 5852 N N . ARG A 1 741 ? -14.939 4.480 34.978 1.00 95.50 741 ARG A N 1
ATOM 5853 C CA . ARG A 1 741 ? -15.909 5.494 34.536 1.00 95.50 741 ARG A CA 1
ATOM 5854 C C . ARG A 1 741 ? -16.860 4.835 33.554 1.00 95.50 741 ARG A C 1
ATOM 5856 O O . ARG A 1 741 ? -16.390 4.268 32.577 1.00 95.50 741 ARG A O 1
ATOM 5863 N N . SER A 1 742 ? -18.162 4.872 33.815 1.00 94.94 742 SER A N 1
ATOM 5864 C CA . SER A 1 742 ? -19.166 4.232 32.952 1.00 94.94 742 SER A CA 1
ATOM 5865 C C . SER A 1 742 ? -20.069 5.282 32.326 1.00 94.94 742 SER A C 1
ATOM 5867 O O . SER A 1 742 ? -20.472 6.212 33.017 1.00 94.94 742 SER A O 1
ATOM 5869 N N . PHE A 1 743 ? -20.405 5.145 31.047 1.00 94.38 743 PHE A N 1
ATOM 5870 C CA . PHE A 1 743 ? -21.278 6.085 30.342 1.00 94.38 743 PHE A CA 1
ATOM 5871 C C . PHE A 1 743 ? -22.407 5.360 29.615 1.00 94.38 743 PHE A C 1
ATOM 5873 O O . PHE A 1 743 ? -22.172 4.333 28.979 1.00 94.38 743 PHE A O 1
ATOM 5880 N N . LEU A 1 744 ? -23.604 5.944 29.671 1.00 90.50 744 LEU A N 1
ATOM 5881 C CA . LEU A 1 744 ? -24.732 5.589 28.808 1.00 90.50 744 LEU A CA 1
ATOM 5882 C C . LEU A 1 744 ? -24.517 6.165 27.388 1.00 90.50 744 LEU A C 1
ATOM 5884 O O . LEU A 1 744 ? -23.846 7.196 27.251 1.00 90.50 744 LEU A O 1
ATOM 5888 N N . PRO A 1 745 ? -25.156 5.619 26.332 1.00 87.06 745 PRO A N 1
ATOM 5889 C CA . PRO A 1 745 ? -25.071 6.155 24.963 1.00 87.06 745 PRO A CA 1
ATOM 5890 C C . PRO A 1 745 ? -25.524 7.616 24.798 1.00 87.06 745 PRO A C 1
ATOM 5892 O O . PRO A 1 745 ? -25.129 8.289 23.849 1.00 87.06 745 PRO A O 1
ATOM 5895 N N . ASN A 1 746 ? -26.335 8.136 25.726 1.00 85.69 746 ASN A N 1
ATOM 5896 C CA . ASN A 1 746 ? -26.751 9.544 25.760 1.00 85.69 746 ASN A CA 1
ATOM 5897 C C . ASN A 1 746 ? -25.704 10.488 26.398 1.00 85.69 746 ASN A C 1
ATOM 5899 O O . ASN A 1 746 ? -25.949 11.687 26.519 1.00 85.69 746 ASN A O 1
ATOM 5903 N N . GLY A 1 747 ? -24.546 9.968 26.816 1.00 86.12 747 GLY A N 1
ATOM 5904 C CA . GLY A 1 747 ? -23.441 10.743 27.379 1.00 86.12 747 GLY A CA 1
ATOM 5905 C C . GLY A 1 747 ? -23.572 11.097 28.867 1.00 86.12 747 GLY A C 1
ATOM 5906 O O . GLY A 1 747 ? -22.797 11.928 29.359 1.00 86.12 747 GLY A O 1
ATOM 5907 N N . VAL A 1 748 ? -24.520 10.503 29.597 1.00 88.44 748 VAL A N 1
ATOM 5908 C CA . VAL A 1 748 ? -24.593 10.583 31.067 1.00 88.44 748 VAL A CA 1
ATOM 5909 C C . VAL A 1 748 ? -23.588 9.604 31.688 1.00 88.44 748 VAL A C 1
ATOM 5911 O O . VAL A 1 748 ? -23.517 8.446 31.281 1.00 88.44 748 VAL A O 1
ATOM 5914 N N . GLU A 1 749 ? -22.802 10.073 32.662 1.00 92.56 749 GLU A N 1
ATOM 5915 C CA . GLU A 1 749 ? -21.870 9.234 33.434 1.00 92.56 749 GLU A CA 1
ATOM 5916 C C . GLU A 1 749 ? -22.609 8.553 34.596 1.00 92.56 749 GLU A C 1
ATOM 5918 O O . GLU A 1 749 ? -23.391 9.190 35.304 1.00 92.56 749 GLU A O 1
ATOM 5923 N N . VAL A 1 750 ? -22.361 7.258 34.788 1.00 87.88 750 VAL A N 1
ATOM 5924 C CA . VAL A 1 750 ? -22.995 6.401 35.794 1.00 87.88 750 VAL A CA 1
ATOM 5925 C C . VAL A 1 750 ? -21.970 6.035 36.863 1.00 87.88 750 VAL A C 1
ATOM 5927 O O . VAL A 1 750 ? -20.920 5.463 36.572 1.00 87.88 750 VAL A O 1
ATOM 5930 N N . PHE A 1 751 ? -22.303 6.341 38.118 1.00 85.19 751 PHE A N 1
ATOM 5931 C CA . PHE A 1 751 ? -21.451 6.092 39.291 1.00 85.19 751 PHE A CA 1
ATOM 5932 C C . PHE A 1 751 ? -21.821 4.810 40.060 1.00 85.19 751 PHE A C 1
ATOM 5934 O O . PHE A 1 751 ? -21.192 4.487 41.062 1.00 85.19 751 PHE A O 1
ATOM 5941 N N . GLY A 1 752 ? -22.847 4.079 39.612 1.00 77.81 752 GLY A N 1
ATOM 5942 C CA . GLY A 1 752 ? -23.300 2.838 40.242 1.00 77.81 752 GLY A CA 1
ATOM 5943 C C . GLY A 1 752 ? -22.424 1.624 39.912 1.00 77.81 752 GLY A C 1
ATOM 5944 O O . GLY A 1 752 ? -21.946 1.472 38.786 1.00 77.81 752 GLY A O 1
ATOM 5945 N N . ALA A 1 753 ? -22.270 0.729 40.892 1.00 75.94 753 ALA A N 1
ATOM 5946 C CA . ALA A 1 753 ? -21.637 -0.579 40.735 1.00 75.94 753 ALA A CA 1
ATOM 5947 C C . ALA A 1 753 ? -22.680 -1.641 40.322 1.00 75.94 753 ALA A C 1
ATOM 5949 O O . ALA A 1 753 ? -23.299 -2.285 41.169 1.00 75.94 753 ALA A O 1
ATOM 5950 N N . GLY A 1 754 ? -22.903 -1.796 39.016 1.00 85.38 754 GLY A N 1
ATOM 5951 C CA . GLY A 1 754 ? -23.796 -2.794 38.416 1.00 85.38 754 GLY A CA 1
ATOM 5952 C C . GLY A 1 754 ? -23.056 -3.742 37.465 1.00 85.38 754 GLY A C 1
ATOM 5953 O O . GLY A 1 754 ? -21.873 -4.032 37.653 1.00 85.38 754 GLY A O 1
ATOM 5954 N N . HIS A 1 755 ? -23.735 -4.218 36.414 1.00 89.69 755 HIS A N 1
ATOM 5955 C CA . HIS A 1 755 ? -23.116 -5.104 35.415 1.00 89.69 755 HIS A CA 1
ATOM 5956 C C . HIS A 1 755 ? -21.892 -4.445 34.741 1.00 89.69 755 HIS A C 1
ATOM 5958 O O . HIS A 1 755 ? -20.904 -5.121 34.462 1.00 89.69 755 HIS A O 1
ATOM 5964 N N . ASN A 1 756 ? -21.931 -3.118 34.577 1.00 91.94 756 ASN A N 1
ATOM 5965 C CA . ASN A 1 756 ? -20.852 -2.247 34.104 1.00 91.94 756 ASN A CA 1
ATOM 5966 C C . ASN A 1 756 ? -19.546 -2.382 34.909 1.00 91.94 756 ASN A C 1
ATOM 5968 O O . ASN A 1 756 ? -18.458 -2.414 34.334 1.00 91.94 756 ASN A O 1
ATOM 5972 N N . SER A 1 757 ? -19.645 -2.465 36.237 1.00 93.38 757 SER A N 1
ATOM 5973 C CA . SER A 1 757 ? -18.499 -2.656 37.126 1.00 93.38 757 SER A CA 1
ATOM 5974 C C . SER A 1 757 ? -18.082 -4.126 37.168 1.00 93.38 757 SER A C 1
ATOM 5976 O O . SER A 1 757 ? -16.900 -4.435 37.013 1.00 93.38 757 SER A O 1
ATOM 5978 N N . LEU A 1 758 ? -19.052 -5.041 37.287 1.00 93.94 758 LEU A N 1
ATOM 5979 C CA . LEU A 1 758 ? -18.797 -6.478 37.386 1.00 93.94 758 LEU A CA 1
ATOM 5980 C C . LEU A 1 758 ? -18.063 -7.016 36.148 1.00 93.94 758 LEU A C 1
ATOM 5982 O O . LEU A 1 758 ? -17.061 -7.715 36.287 1.00 93.94 758 LEU A O 1
ATOM 5986 N N . GLY A 1 759 ? -18.502 -6.637 34.944 1.00 94.25 759 GLY A N 1
ATOM 5987 C CA . GLY A 1 759 ? -17.861 -7.031 33.687 1.00 94.25 759 GLY A CA 1
ATOM 5988 C C . GLY A 1 759 ? -16.470 -6.421 33.490 1.00 94.25 759 GLY A C 1
ATOM 5989 O O . GLY A 1 759 ? -15.563 -7.106 33.019 1.00 94.25 759 GLY A O 1
ATOM 5990 N N . ALA A 1 760 ? -16.258 -5.170 33.914 1.00 95.56 760 ALA A N 1
ATOM 5991 C CA . ALA A 1 760 ? -14.936 -4.544 33.882 1.00 95.56 760 ALA A CA 1
ATOM 5992 C C . ALA A 1 760 ? -13.951 -5.225 34.850 1.00 95.56 760 ALA A C 1
ATOM 5994 O O . ALA A 1 760 ? -12.801 -5.459 34.489 1.00 95.56 760 ALA A O 1
ATOM 5995 N N . TRP A 1 761 ? -14.398 -5.611 36.047 1.00 95.19 761 TRP A N 1
ATOM 5996 C CA . TRP A 1 761 ? -13.578 -6.376 36.992 1.00 95.19 761 TRP A CA 1
ATOM 5997 C C . TRP A 1 761 ? -13.317 -7.810 36.547 1.00 95.19 761 TRP A C 1
ATOM 5999 O O . TRP A 1 761 ? -12.207 -8.310 36.736 1.00 95.19 761 TRP A O 1
ATOM 6009 N N . TRP A 1 762 ? -14.295 -8.443 35.897 1.00 94.75 762 TRP A N 1
ATOM 6010 C CA . TRP A 1 762 ? -14.109 -9.754 35.283 1.00 94.75 762 TRP A CA 1
ATOM 6011 C C . TRP A 1 762 ? -13.030 -9.674 34.196 1.00 94.75 762 TRP A C 1
ATOM 6013 O O . TRP A 1 762 ? -12.116 -10.494 34.185 1.00 94.75 762 TRP A O 1
ATOM 6023 N N . TRP A 1 763 ? -13.048 -8.623 33.364 1.00 94.50 763 TRP A N 1
ATOM 6024 C CA . TRP A 1 763 ? -11.989 -8.372 32.385 1.00 94.50 763 TRP A CA 1
ATOM 6025 C C . TRP A 1 763 ? -10.614 -8.179 33.026 1.00 94.50 763 TRP A C 1
ATOM 6027 O O . TRP A 1 763 ? -9.673 -8.870 32.655 1.00 94.50 763 TRP A O 1
ATOM 6037 N N . ILE A 1 764 ? -10.498 -7.266 33.997 1.00 93.12 764 ILE A N 1
ATOM 6038 C CA . ILE A 1 764 ? -9.231 -6.919 34.666 1.00 93.12 764 ILE A CA 1
ATOM 6039 C C . ILE A 1 764 ? -8.547 -8.162 35.255 1.00 93.12 764 ILE A C 1
ATOM 6041 O O . ILE A 1 764 ? -7.326 -8.309 35.170 1.00 93.12 764 ILE A O 1
ATOM 6045 N N . ALA A 1 765 ? -9.326 -9.072 35.842 1.00 90.12 765 ALA A N 1
ATOM 6046 C CA . ALA A 1 765 ? -8.804 -10.322 36.373 1.00 90.12 765 ALA A CA 1
ATOM 6047 C C . ALA A 1 765 ? -8.506 -11.360 35.272 1.00 90.12 765 ALA A C 1
ATOM 6049 O O . ALA A 1 765 ? -7.450 -11.990 35.314 1.00 90.12 765 ALA A O 1
ATOM 6050 N N . ALA A 1 766 ? -9.369 -11.504 34.258 1.00 88.06 766 ALA A N 1
ATOM 6051 C CA . ALA A 1 766 ? -9.152 -12.420 33.133 1.00 88.06 766 ALA A CA 1
ATOM 6052 C C . ALA A 1 766 ? -7.958 -12.024 32.239 1.00 88.06 766 ALA A C 1
ATOM 6054 O O . ALA A 1 766 ? -7.306 -12.889 31.659 1.00 88.06 766 ALA A O 1
ATOM 6055 N N . SER A 1 767 ? -7.641 -10.730 32.143 1.00 88.19 767 SER A N 1
ATOM 6056 C CA . SER A 1 767 ? -6.554 -10.196 31.317 1.00 88.19 767 SER A CA 1
ATOM 6057 C C . SER A 1 767 ? -5.178 -10.225 31.997 1.00 88.19 767 SER A C 1
ATOM 6059 O O . SER A 1 767 ? -4.220 -9.684 31.446 1.00 88.19 767 SER A O 1
ATOM 6061 N N . GLY A 1 768 ? -5.073 -10.771 33.215 1.00 82.25 768 GLY A N 1
ATOM 6062 C CA . GLY A 1 768 ? -3.822 -10.836 33.978 1.00 82.25 768 GLY A CA 1
ATOM 6063 C C . GLY A 1 768 ? -3.330 -9.499 34.556 1.00 82.25 768 GLY A C 1
ATOM 6064 O O . GLY A 1 768 ? -2.230 -9.450 35.102 1.00 82.25 768 GLY A O 1
ATOM 6065 N N . LEU A 1 769 ? -4.126 -8.418 34.509 1.00 83.38 769 LEU A N 1
ATOM 6066 C CA . LEU A 1 769 ? -3.730 -7.095 35.039 1.00 83.38 769 LEU A CA 1
ATOM 6067 C C . LEU A 1 769 ? -3.561 -7.066 36.571 1.00 83.38 769 LEU A C 1
ATOM 6069 O O . LEU A 1 769 ? -3.094 -6.073 37.125 1.00 83.38 769 LEU A O 1
ATOM 6073 N N . LEU A 1 770 ? -3.936 -8.147 37.259 1.00 81.88 770 LEU A N 1
ATOM 6074 C CA . LEU A 1 770 ? -3.791 -8.327 38.706 1.00 81.88 770 LEU A CA 1
ATOM 6075 C C . LEU A 1 770 ? -2.584 -9.212 39.095 1.00 81.88 770 LEU A C 1
ATOM 6077 O O . LEU A 1 770 ? -2.402 -9.489 40.283 1.00 81.88 770 LEU A O 1
ATOM 6081 N N . GLY A 1 771 ? -1.761 -9.627 38.121 1.00 70.38 771 GLY A N 1
ATOM 6082 C CA . GLY A 1 771 ? -0.584 -10.486 38.306 1.00 70.38 771 GLY A CA 1
ATOM 6083 C C . GLY A 1 771 ? -0.904 -11.985 38.381 1.00 70.38 771 GLY A C 1
ATOM 6084 O O . GLY A 1 771 ? -2.023 -12.407 38.084 1.00 70.38 771 GLY A O 1
ATOM 6085 N N . ASP A 1 772 ? 0.081 -12.790 38.798 1.00 57.69 772 ASP A N 1
ATOM 6086 C CA . ASP A 1 772 ? -0.069 -14.239 38.999 1.00 57.69 772 ASP A CA 1
ATOM 6087 C C . ASP A 1 772 ? -1.020 -14.548 40.167 1.00 57.69 772 ASP A C 1
ATOM 6089 O O . ASP A 1 772 ? -0.629 -14.777 41.310 1.00 57.69 772 ASP A O 1
ATOM 6093 N N . ILE A 1 773 ? -2.313 -14.598 39.855 1.00 54.50 773 ILE A N 1
ATOM 6094 C CA . ILE A 1 773 ? -3.397 -15.009 40.759 1.00 54.50 773 ILE A CA 1
ATOM 6095 C C . ILE A 1 773 ? -3.317 -16.523 41.107 1.00 54.50 773 ILE A C 1
ATOM 6097 O O . ILE A 1 773 ? -4.016 -17.013 41.992 1.00 54.50 773 ILE A O 1
ATOM 6101 N N . ALA A 1 774 ? -2.436 -17.282 40.449 1.00 42.09 774 ALA A N 1
ATOM 6102 C CA . ALA A 1 774 ? -2.494 -18.737 40.285 1.00 42.09 774 ALA A CA 1
ATOM 6103 C C . ALA A 1 774 ? -2.181 -19.635 41.511 1.00 42.09 774 ALA A C 1
ATOM 6105 O O . ALA A 1 774 ? -1.998 -20.837 41.317 1.00 42.09 774 ALA A O 1
ATOM 6106 N N . GLN A 1 775 ? -2.107 -19.122 42.749 1.00 43.75 775 GLN A N 1
ATOM 6107 C CA . GLN A 1 775 ? -1.795 -19.960 43.930 1.00 43.75 775 GLN A CA 1
ATOM 6108 C C . GLN A 1 775 ? -2.706 -19.815 45.166 1.00 43.75 775 GLN A C 1
ATOM 6110 O O . GLN A 1 775 ? -2.594 -20.662 46.048 1.00 43.75 775 GLN A O 1
ATOM 6115 N N . ASP A 1 776 ? -3.638 -18.851 45.239 1.00 45.97 776 ASP A N 1
ATOM 6116 C CA . ASP A 1 776 ? -4.461 -18.651 46.461 1.00 45.97 776 ASP A CA 1
ATOM 6117 C C . ASP A 1 776 ? -5.954 -18.315 46.202 1.00 45.97 776 ASP A C 1
ATOM 6119 O O . ASP A 1 776 ? -6.658 -17.723 47.020 1.00 45.97 776 ASP A O 1
ATOM 6123 N N . THR A 1 777 ? -6.489 -18.698 45.038 1.00 48.31 777 THR A N 1
ATOM 6124 C CA . THR A 1 777 ? -7.849 -18.320 44.587 1.00 48.31 777 THR A CA 1
ATOM 6125 C C . THR A 1 777 ? -9.017 -18.945 45.343 1.00 48.31 777 THR A C 1
ATOM 6127 O O . THR A 1 777 ? -10.151 -18.500 45.158 1.00 48.31 777 THR A O 1
ATOM 6130 N N . LYS A 1 778 ? -8.785 -19.944 46.205 1.00 51.94 778 LYS A N 1
ATOM 6131 C CA . LYS A 1 778 ? -9.866 -20.615 46.952 1.00 51.94 778 LYS A CA 1
ATOM 6132 C C . LYS A 1 778 ? -10.506 -19.750 48.039 1.00 51.94 778 LYS A C 1
ATOM 6134 O O . LYS A 1 778 ? -11.611 -20.073 48.462 1.00 51.94 778 LYS A O 1
ATOM 6139 N N . VAL A 1 779 ? -9.831 -18.693 48.495 1.00 54.69 779 VAL A N 1
ATOM 6140 C CA . VAL A 1 779 ? -10.327 -17.806 49.567 1.00 54.69 779 VAL A CA 1
ATOM 6141 C C . VAL A 1 779 ? -11.006 -16.546 49.007 1.00 54.69 779 VAL A C 1
ATOM 6143 O O . VAL A 1 779 ? -11.815 -15.928 49.693 1.00 54.69 779 VAL A O 1
ATOM 6146 N N . GLY A 1 780 ? -10.744 -16.202 47.740 1.00 68.94 780 GLY A N 1
ATOM 6147 C CA . GLY A 1 780 ? -11.162 -14.933 47.141 1.00 68.94 780 GLY A CA 1
ATOM 6148 C C . GLY A 1 780 ? -10.318 -13.753 47.638 1.00 68.94 780 GLY A C 1
ATOM 6149 O O . GLY A 1 780 ? -9.765 -13.774 48.736 1.00 68.94 780 GLY A O 1
ATOM 6150 N N . ARG A 1 781 ? -10.179 -12.716 46.808 1.00 85.50 781 ARG A N 1
ATOM 6151 C CA . ARG A 1 781 ? -9.370 -11.533 47.122 1.00 85.50 781 ARG A CA 1
ATOM 6152 C C . ARG A 1 781 ? -10.159 -10.253 46.891 1.00 85.50 781 ARG A C 1
ATOM 6154 O O . ARG A 1 781 ? -10.635 -10.005 45.785 1.00 85.50 781 ARG A O 1
ATOM 6161 N N . THR A 1 782 ? -10.240 -9.432 47.934 1.00 90.81 782 THR A N 1
ATOM 6162 C CA . THR A 1 782 ? -10.824 -8.092 47.871 1.00 90.81 782 THR A CA 1
ATOM 6163 C C . THR A 1 782 ? -9.858 -7.120 47.202 1.00 90.81 782 THR A C 1
ATOM 6165 O O . THR A 1 782 ? -8.710 -6.957 47.626 1.00 90.81 782 THR A O 1
ATOM 6168 N N . TYR A 1 783 ? -10.351 -6.441 46.178 1.00 92.94 783 TYR A N 1
ATOM 6169 C CA . TYR A 1 783 ? -9.748 -5.276 45.545 1.00 92.94 783 TYR A CA 1
ATOM 6170 C C . TYR A 1 783 ? -10.646 -4.054 45.774 1.00 92.94 783 TYR A C 1
ATOM 6172 O O . TYR A 1 783 ? -11.746 -4.166 46.318 1.00 92.94 783 TYR A O 1
ATOM 6180 N N . PHE A 1 784 ? -10.183 -2.871 45.370 1.00 93.75 784 PHE A N 1
ATOM 6181 C CA . PHE A 1 784 ? -10.921 -1.625 45.570 1.00 93.75 784 PHE A CA 1
ATOM 6182 C C . PHE A 1 784 ? -11.097 -0.874 44.253 1.00 93.75 784 PHE A C 1
ATOM 6184 O O . PHE A 1 784 ? -10.131 -0.632 43.527 1.00 93.75 784 PHE A O 1
ATOM 6191 N N . GLN A 1 785 ? -12.328 -0.470 43.959 1.00 94.81 785 GLN A N 1
ATOM 6192 C CA . GLN A 1 785 ? -12.678 0.295 42.768 1.00 94.81 785 GLN A CA 1
ATOM 6193 C C . GLN A 1 785 ? -13.038 1.732 43.123 1.00 94.81 785 GLN A C 1
ATOM 6195 O O . GLN A 1 785 ? -13.795 1.963 44.062 1.00 94.81 785 GLN A O 1
ATOM 6200 N N . GLN A 1 786 ? -12.524 2.698 42.364 1.00 94.38 786 GLN A N 1
ATOM 6201 C CA . GLN A 1 786 ? -12.969 4.085 42.457 1.00 94.38 786 GLN A CA 1
ATOM 6202 C C . GLN A 1 786 ? -14.102 4.340 41.455 1.00 94.38 786 GLN A C 1
ATOM 6204 O O . GLN A 1 786 ? -13.879 4.241 40.245 1.00 94.38 786 GLN A O 1
ATOM 6209 N N . LEU A 1 787 ? -15.274 4.734 41.959 1.00 92.06 787 LEU A N 1
ATOM 6210 C CA . LEU A 1 787 ? -16.429 5.188 41.180 1.00 92.06 787 LEU A CA 1
ATOM 6211 C C . LEU A 1 787 ? -16.741 6.635 41.575 1.00 92.06 787 LEU A C 1
ATOM 6213 O O . LEU A 1 787 ? -17.159 6.916 42.695 1.00 92.06 787 LEU A O 1
ATOM 6217 N N . GLY A 1 788 ? -16.475 7.583 40.674 1.00 89.06 788 GLY A N 1
ATOM 6218 C CA . GLY A 1 788 ? -16.534 9.008 41.016 1.00 89.06 788 GLY A CA 1
ATOM 6219 C C . GLY A 1 788 ? -15.550 9.359 42.140 1.00 89.06 788 GLY A C 1
ATOM 6220 O O . GLY A 1 788 ? -14.333 9.267 41.946 1.00 89.06 788 GLY A O 1
ATOM 6221 N N . ASN A 1 789 ? -16.080 9.753 43.300 1.00 87.88 789 ASN A N 1
ATOM 6222 C CA . ASN A 1 789 ? -15.304 10.055 44.510 1.00 87.88 789 ASN A CA 1
ATOM 6223 C C . ASN A 1 789 ? -15.238 8.878 45.500 1.00 87.88 789 ASN A C 1
ATOM 6225 O O . ASN A 1 789 ? -14.376 8.879 46.382 1.00 87.88 789 ASN A O 1
ATOM 6229 N N . ASP A 1 790 ? -16.114 7.885 45.353 1.00 89.56 790 ASP A N 1
ATOM 6230 C CA . ASP A 1 790 ? -16.233 6.761 46.275 1.00 89.56 790 ASP A CA 1
ATOM 6231 C C . ASP A 1 790 ? -15.222 5.662 45.940 1.00 89.56 790 ASP A C 1
ATOM 6233 O O . ASP A 1 790 ? -14.869 5.445 44.778 1.00 89.56 790 ASP A O 1
ATOM 6237 N N . VAL A 1 791 ? -14.755 4.953 46.972 1.00 92.25 791 VAL A N 1
ATOM 6238 C CA . VAL A 1 791 ? -13.887 3.777 46.835 1.00 92.25 791 VAL A CA 1
ATOM 6239 C C . VAL A 1 791 ? -14.582 2.590 47.487 1.00 92.25 791 VAL A C 1
ATOM 6241 O O . VAL A 1 791 ? -14.741 2.557 48.707 1.00 92.25 791 VAL A O 1
ATOM 6244 N N . LEU A 1 792 ? -15.009 1.632 46.668 1.00 92.00 792 LEU A N 1
ATOM 6245 C CA . LEU A 1 792 ? -15.841 0.498 47.073 1.00 92.00 792 LEU A CA 1
ATOM 6246 C C . LEU A 1 792 ? -15.069 -0.826 46.944 1.00 92.00 792 LEU A C 1
ATOM 6248 O O . LEU A 1 792 ? -14.245 -0.957 46.034 1.00 92.00 792 LEU A O 1
ATOM 6252 N N . PRO A 1 793 ? -15.313 -1.813 47.824 1.00 92.75 793 PRO A N 1
ATOM 6253 C CA . PRO A 1 793 ? -14.711 -3.136 47.709 1.00 92.75 793 PRO A CA 1
ATOM 6254 C C . PRO A 1 793 ? -15.331 -3.939 46.557 1.00 92.75 793 PRO A C 1
ATOM 6256 O O . PRO A 1 793 ? -16.507 -3.779 46.220 1.00 92.75 793 PRO A O 1
ATOM 6259 N N . VAL A 1 794 ? -14.539 -4.835 45.978 1.00 93.56 794 VAL A N 1
ATOM 6260 C CA . VAL A 1 794 ? -14.963 -5.825 44.983 1.00 93.56 794 VAL A CA 1
ATOM 6261 C C . VAL A 1 794 ? -14.147 -7.095 45.175 1.00 93.56 794 VAL A C 1
ATOM 6263 O O . VAL A 1 794 ? -12.919 -7.054 45.223 1.00 93.56 794 VAL A O 1
ATOM 6266 N N . ASP A 1 795 ? -14.829 -8.224 45.309 1.00 92.69 795 ASP A N 1
ATOM 6267 C CA . ASP A 1 795 ? -14.210 -9.509 45.611 1.00 92.69 795 ASP A CA 1
ATOM 6268 C C . ASP A 1 795 ? -14.085 -10.335 44.327 1.00 92.69 795 ASP A C 1
ATOM 6270 O O . ASP A 1 795 ? -15.067 -10.569 43.621 1.00 92.69 795 ASP A O 1
ATOM 6274 N N . VAL A 1 796 ? -12.868 -10.787 44.022 1.00 91.25 796 VAL A N 1
ATOM 6275 C CA . VAL A 1 796 ? -12.569 -11.640 42.865 1.00 91.25 796 VAL A CA 1
ATOM 6276 C C . VAL A 1 796 ? -12.176 -13.029 43.363 1.00 91.25 796 VAL A C 1
ATOM 6278 O O . VAL A 1 796 ? -11.305 -13.170 44.221 1.00 91.25 796 VAL A O 1
ATOM 6281 N N . SER A 1 797 ? -12.821 -14.066 42.836 1.00 89.31 797 SER A N 1
ATOM 6282 C CA . SER A 1 797 ? -12.647 -15.463 43.258 1.00 89.31 797 SER A CA 1
ATOM 6283 C C . SER A 1 797 ? -12.756 -16.423 42.070 1.00 89.31 797 SER A C 1
ATOM 6285 O O . SER A 1 797 ? -13.105 -16.010 40.963 1.00 89.31 797 SER A O 1
ATOM 6287 N N . GLN A 1 798 ? -12.457 -17.706 42.286 1.00 83.88 798 GLN A N 1
ATOM 6288 C CA . GLN A 1 798 ? -12.733 -18.765 41.311 1.00 83.88 798 GLN A CA 1
ATOM 6289 C C . GLN A 1 798 ? -13.820 -19.713 41.826 1.00 83.88 798 GLN A C 1
ATOM 6291 O O . GLN A 1 798 ? -13.841 -20.078 43.003 1.00 83.88 798 GLN A O 1
ATOM 6296 N N . SER A 1 799 ? -14.710 -20.134 40.927 1.00 79.56 799 SER A N 1
ATOM 6297 C CA . SER A 1 799 ? -15.710 -21.169 41.175 1.00 79.56 799 SER A CA 1
ATOM 6298 C C . SER A 1 799 ? -15.033 -22.524 41.438 1.00 79.56 799 SER A C 1
ATOM 6300 O O . SER A 1 799 ? -13.862 -22.738 41.115 1.00 79.56 799 SER A O 1
ATOM 6302 N N . LYS A 1 800 ? -15.787 -23.501 41.961 1.00 72.62 800 LYS A N 1
ATOM 6303 C CA . LYS A 1 800 ? -15.304 -24.892 42.098 1.00 72.62 800 LYS A CA 1
ATOM 6304 C C . LYS A 1 800 ? -14.913 -25.535 40.755 1.00 72.62 800 LYS A C 1
ATOM 6306 O O . LYS A 1 800 ? -14.188 -26.525 40.763 1.00 72.62 800 LYS A O 1
ATOM 6311 N N . LEU A 1 801 ? -15.407 -24.995 39.639 1.00 71.94 801 LEU A N 1
ATOM 6312 C CA . LEU A 1 801 ? -15.128 -25.438 38.270 1.00 71.94 801 LEU A CA 1
ATOM 6313 C C . LEU A 1 801 ? -13.993 -24.629 37.606 1.00 71.94 801 LEU A C 1
ATOM 6315 O O . LEU A 1 801 ? -13.581 -24.962 36.500 1.00 71.94 801 LEU A O 1
ATOM 6319 N N . GLY A 1 802 ? -13.457 -23.611 38.290 1.00 76.75 802 GLY A N 1
ATOM 6320 C CA . GLY A 1 802 ? -12.376 -22.747 37.804 1.00 76.75 802 GLY A CA 1
ATOM 6321 C C . GLY A 1 802 ? -12.839 -21.442 37.148 1.00 76.75 802 GLY A C 1
ATOM 6322 O O . GLY A 1 802 ? -11.992 -20.615 36.812 1.00 76.75 802 GLY A O 1
ATOM 6323 N N . ASP A 1 803 ? -14.149 -21.220 36.996 1.00 83.19 803 ASP A N 1
ATOM 6324 C CA . ASP A 1 803 ? -14.680 -19.988 36.400 1.00 83.19 803 ASP A CA 1
ATOM 6325 C C . ASP A 1 803 ? -14.349 -18.775 37.267 1.00 83.19 803 ASP A C 1
ATOM 6327 O O . ASP A 1 803 ? -14.482 -18.811 38.490 1.00 83.19 803 ASP A O 1
ATOM 6331 N N . LEU A 1 804 ? -13.981 -17.666 36.636 1.00 89.88 804 LEU A N 1
ATOM 6332 C CA . LEU A 1 804 ? -13.771 -16.407 37.336 1.00 89.88 804 LEU A CA 1
ATOM 6333 C C . LEU A 1 804 ? -15.116 -15.825 37.804 1.00 89.88 804 LEU A C 1
ATOM 6335 O O . LEU A 1 804 ? -16.014 -15.603 36.989 1.00 89.88 804 LEU A O 1
ATOM 6339 N N . VAL A 1 805 ? -15.238 -15.536 39.099 1.00 91.62 805 VAL A N 1
ATOM 6340 C CA . VAL A 1 805 ? -16.433 -14.942 39.715 1.00 91.62 805 VAL A CA 1
ATOM 6341 C C . VAL A 1 805 ? -16.066 -13.612 40.363 1.00 91.62 805 VAL A C 1
ATOM 6343 O O . VAL A 1 805 ? -15.141 -13.533 41.175 1.00 91.62 805 VAL A O 1
ATOM 6346 N N . VAL A 1 806 ? -16.829 -12.575 40.025 1.00 93.88 806 VAL A N 1
ATOM 6347 C CA . VAL A 1 806 ? -16.726 -11.235 40.608 1.00 93.88 806 VAL A CA 1
ATOM 6348 C C . VAL A 1 806 ? -17.952 -10.983 41.472 1.00 93.88 806 VAL A C 1
ATOM 6350 O O . VAL A 1 806 ? -19.077 -11.239 41.041 1.00 93.88 806 VAL A O 1
ATOM 6353 N N . SER A 1 807 ? -17.727 -10.474 42.681 1.00 93.31 807 SER A N 1
ATOM 6354 C CA . SER A 1 807 ? -18.751 -10.228 43.693 1.00 93.31 807 SER A CA 1
ATOM 6355 C C . SER A 1 807 ? -18.664 -8.796 44.222 1.00 93.31 807 SER A C 1
ATOM 6357 O O . SER A 1 807 ? -17.576 -8.275 44.464 1.00 93.31 807 SER A O 1
ATOM 6359 N N . MET A 1 808 ? -19.810 -8.144 44.410 1.00 92.81 808 MET A N 1
ATOM 6360 C CA . MET A 1 808 ? -19.902 -6.760 44.881 1.00 92.81 808 MET A CA 1
ATOM 6361 C C . MET A 1 808 ? -20.988 -6.617 45.941 1.00 92.81 808 MET A C 1
ATOM 6363 O O . MET A 1 808 ? -22.119 -7.069 45.750 1.00 92.81 808 MET A O 1
ATOM 6367 N N . ARG A 1 809 ? -20.658 -5.950 47.048 1.00 91.19 809 ARG A N 1
ATOM 6368 C CA . ARG A 1 809 ? -21.618 -5.626 48.109 1.00 91.19 809 ARG A CA 1
ATOM 6369 C C . ARG A 1 809 ? -22.476 -4.436 47.687 1.00 91.19 809 ARG A C 1
ATOM 6371 O O . ARG A 1 809 ? -21.949 -3.436 47.203 1.00 91.19 809 ARG A O 1
ATOM 6378 N N . GLN A 1 810 ? -23.783 -4.540 47.882 1.00 89.94 810 GLN A N 1
ATOM 6379 C CA . GLN A 1 810 ? -24.723 -3.446 47.653 1.00 89.94 810 GLN A CA 1
ATOM 6380 C C . GLN A 1 810 ? -24.925 -2.596 48.916 1.00 89.94 810 GLN A C 1
ATOM 6382 O O . GLN A 1 810 ? -24.521 -2.979 50.016 1.00 89.94 810 GLN A O 1
ATOM 6387 N N . GLY A 1 811 ? -25.548 -1.425 48.752 1.00 87.62 811 GLY A N 1
ATOM 6388 C CA . GLY A 1 811 ? -25.969 -0.592 49.876 1.00 87.62 811 GLY A CA 1
ATOM 6389 C C . GLY A 1 811 ? -27.044 -1.273 50.727 1.00 87.62 811 GLY A C 1
ATOM 6390 O O . GLY A 1 811 ? -27.695 -2.223 50.292 1.00 87.62 811 GLY A O 1
ATOM 6391 N N . GLN A 1 812 ? -27.239 -0.771 51.948 1.00 90.19 812 GLN A N 1
ATOM 6392 C CA . GLN A 1 812 ? -28.284 -1.274 52.841 1.00 90.19 812 GLN A CA 1
ATOM 6393 C C . GLN A 1 812 ? -29.675 -1.106 52.202 1.00 90.19 812 GLN A C 1
ATOM 6395 O O . GLN A 1 812 ? -29.959 -0.025 51.672 1.00 90.19 812 GLN A O 1
ATOM 6400 N N . PRO A 1 813 ? -30.534 -2.143 52.222 1.00 91.81 813 PRO A N 1
ATOM 6401 C CA . PRO A 1 813 ? -31.838 -2.079 51.581 1.00 91.81 813 PRO A CA 1
ATOM 6402 C C . PRO A 1 813 ? -32.784 -1.118 52.307 1.00 91.81 813 PRO A C 1
ATOM 6404 O O . PRO A 1 813 ? -32.863 -1.090 53.533 1.00 91.81 813 PRO A O 1
ATOM 6407 N N . GLN A 1 814 ? -33.539 -0.356 51.525 1.00 92.31 814 GLN A N 1
ATOM 6408 C CA . GLN A 1 814 ? -34.592 0.546 51.973 1.00 92.31 814 GLN A CA 1
ATOM 6409 C C . GLN A 1 814 ? -35.924 0.087 51.384 1.00 92.31 814 GLN A C 1
ATOM 6411 O O . GLN A 1 814 ? -36.045 -0.094 50.170 1.00 92.31 814 GLN A O 1
ATOM 6416 N N . PHE A 1 815 ? -36.917 -0.073 52.253 1.00 91.75 815 PHE A N 1
ATOM 6417 C CA . PHE A 1 815 ? -38.294 -0.398 51.897 1.00 91.75 815 PHE A CA 1
ATOM 6418 C C . PHE A 1 815 ? -39.100 0.903 51.860 1.00 91.75 815 PHE A C 1
ATOM 6420 O O . PHE A 1 815 ? -39.123 1.643 52.843 1.00 91.75 815 PHE A O 1
ATOM 6427 N N . LEU A 1 816 ? -39.693 1.208 50.707 1.00 91.88 816 LEU A N 1
ATOM 6428 C CA . LEU A 1 816 ? -40.381 2.469 50.429 1.00 91.88 816 LEU A CA 1
ATOM 6429 C C . LEU A 1 816 ? -41.880 2.207 50.192 1.00 91.88 816 LEU A C 1
ATOM 6431 O O . LEU A 1 816 ? -42.479 1.340 50.828 1.00 91.88 816 LEU A O 1
ATOM 6435 N N . ASN A 1 817 ? -42.513 2.979 49.309 1.00 92.50 817 ASN A N 1
ATOM 6436 C CA . ASN A 1 817 ? -43.961 2.955 49.127 1.00 92.50 817 ASN A CA 1
ATOM 6437 C C . ASN A 1 817 ? -44.465 1.632 48.516 1.00 92.50 817 ASN A C 1
ATOM 6439 O O . ASN A 1 817 ? -43.831 1.028 47.646 1.00 92.50 817 ASN A O 1
ATOM 6443 N N . GLN A 1 818 ? -45.646 1.203 48.964 1.00 90.75 818 GLN A N 1
ATOM 6444 C CA . GLN A 1 818 ? -46.340 0.012 48.475 1.00 90.75 818 GLN A CA 1
ATOM 6445 C C . GLN A 1 818 ? -47.388 0.392 47.418 1.00 90.75 818 GLN A C 1
ATOM 6447 O O . GLN A 1 818 ? -48.085 1.396 47.567 1.00 90.75 818 GLN A O 1
ATOM 6452 N N . HIS A 1 819 ? -47.546 -0.433 46.383 1.00 92.12 819 HIS A N 1
ATOM 6453 C CA . HIS A 1 819 ? -48.662 -0.326 45.446 1.00 92.12 819 HIS A CA 1
ATOM 6454 C C . HIS A 1 819 ? -49.955 -0.863 46.081 1.00 92.12 819 HIS A C 1
ATOM 6456 O O . HIS A 1 819 ? -49.930 -1.854 46.815 1.00 92.12 819 HIS A O 1
ATOM 6462 N N . THR A 1 820 ? -51.090 -0.222 45.794 1.00 86.19 820 THR A N 1
ATOM 6463 C CA . THR A 1 820 ? -52.373 -0.490 46.476 1.00 86.19 820 THR A CA 1
ATOM 6464 C C . THR A 1 820 ? -53.488 -1.016 45.569 1.00 86.19 820 THR A C 1
ATOM 6466 O O . THR A 1 820 ? -54.525 -1.430 46.077 1.00 86.19 820 THR A O 1
ATOM 6469 N N . ASN A 1 821 ? -53.299 -1.019 44.244 1.00 91.62 821 ASN A N 1
ATOM 6470 C CA . ASN A 1 821 ? -54.328 -1.403 43.271 1.00 91.62 821 ASN A CA 1
ATOM 6471 C C . ASN A 1 821 ? -53.824 -2.511 42.328 1.00 91.62 821 ASN A C 1
ATOM 6473 O O . ASN A 1 821 ? -53.053 -2.242 41.406 1.00 91.62 821 ASN A O 1
ATOM 6477 N N . HIS A 1 822 ? -54.231 -3.760 42.570 1.00 91.00 822 HIS A N 1
ATOM 6478 C CA . HIS A 1 822 ? -53.802 -4.901 41.752 1.00 91.00 822 HIS A CA 1
ATOM 6479 C C . HIS A 1 822 ? -54.464 -4.904 40.366 1.00 91.00 822 HIS A C 1
ATOM 6481 O O . HIS A 1 822 ? -53.788 -5.216 39.392 1.00 91.00 822 HIS A O 1
ATOM 6487 N N . ASP A 1 823 ? -55.730 -4.494 40.239 1.00 92.19 823 ASP A N 1
ATOM 6488 C CA . ASP A 1 823 ? -56.437 -4.431 38.953 1.00 92.19 823 ASP A CA 1
ATOM 6489 C C . ASP A 1 823 ? -55.766 -3.464 37.963 1.00 92.19 823 ASP A C 1
ATOM 6491 O O . ASP A 1 823 ? -55.575 -3.804 36.792 1.00 92.19 823 ASP A O 1
ATOM 6495 N N . SER A 1 824 ? -55.349 -2.278 38.431 1.00 94.06 824 SER A N 1
ATOM 6496 C CA . SER A 1 824 ? -54.604 -1.310 37.607 1.00 94.06 824 SER A CA 1
ATOM 6497 C C . SER A 1 824 ? -53.248 -1.877 37.191 1.00 94.06 824 SER A C 1
ATOM 6499 O O . SER A 1 824 ? -52.926 -1.906 36.004 1.00 94.06 824 SER A O 1
ATOM 6501 N N . LEU A 1 825 ? -52.498 -2.433 38.149 1.00 93.38 825 LEU A N 1
ATOM 6502 C CA . LEU A 1 825 ? -51.176 -3.006 37.907 1.00 93.38 825 LEU A CA 1
ATOM 6503 C C . LEU A 1 825 ? -51.222 -4.180 36.912 1.00 93.38 825 LEU A C 1
ATOM 6505 O O . LEU A 1 825 ? -50.403 -4.239 35.996 1.00 93.38 825 LEU A O 1
ATOM 6509 N N . ALA A 1 826 ? -52.209 -5.071 37.038 1.00 94.31 826 ALA A N 1
ATOM 6510 C CA . ALA A 1 826 ? -52.428 -6.193 36.127 1.00 94.31 826 ALA A CA 1
ATOM 6511 C C . ALA A 1 826 ? -52.805 -5.712 34.717 1.00 94.31 826 ALA A C 1
ATOM 6513 O O . ALA A 1 826 ? -52.201 -6.144 33.734 1.00 94.31 826 ALA A O 1
ATOM 6514 N N . THR A 1 827 ? -53.716 -4.736 34.621 1.00 94.69 827 THR A N 1
ATOM 6515 C CA . THR A 1 827 ? -54.110 -4.095 33.352 1.00 94.69 827 THR A CA 1
ATOM 6516 C C . THR A 1 827 ? -52.921 -3.413 32.665 1.00 94.69 827 THR A C 1
ATOM 6518 O O . THR A 1 827 ? -52.752 -3.519 31.448 1.00 94.69 827 THR A O 1
ATOM 6521 N N . SER A 1 828 ? -52.064 -2.738 33.432 1.00 94.12 828 SER A N 1
ATOM 6522 C CA . SER A 1 828 ? -50.850 -2.083 32.936 1.00 94.12 828 SER A CA 1
ATOM 6523 C C . SER A 1 828 ? -49.767 -3.073 32.490 1.00 94.12 828 SER A C 1
ATOM 6525 O O . SER A 1 828 ? -49.024 -2.767 31.559 1.00 94.12 828 SER A O 1
ATOM 6527 N N . LEU A 1 829 ? -49.708 -4.267 33.090 1.00 94.44 829 LEU A N 1
ATOM 6528 C CA . LEU A 1 829 ? -48.797 -5.358 32.713 1.00 94.44 829 LEU A CA 1
ATOM 6529 C C . LEU A 1 829 ? -49.378 -6.332 31.668 1.00 94.44 829 LEU A C 1
ATOM 6531 O O . LEU A 1 829 ? -48.640 -7.174 31.159 1.00 94.44 829 LEU A O 1
ATOM 6535 N N . GLY A 1 830 ? -50.668 -6.240 31.334 1.00 95.19 830 GLY A N 1
ATOM 6536 C CA . GLY A 1 830 ? -51.337 -7.137 30.384 1.00 95.19 830 GLY A CA 1
ATOM 6537 C C . GLY A 1 830 ? -51.548 -8.571 30.890 1.00 95.19 830 GLY A C 1
ATOM 6538 O O . GLY A 1 830 ? -51.568 -9.492 30.076 1.00 95.19 830 GLY A O 1
ATOM 6539 N N . ILE A 1 831 ? -51.683 -8.759 32.206 1.00 95.88 831 ILE A N 1
ATOM 6540 C CA . ILE A 1 831 ? -51.916 -10.056 32.874 1.00 95.88 831 ILE A CA 1
ATOM 6541 C C . ILE A 1 831 ? -53.259 -10.055 33.621 1.00 95.88 831 ILE A C 1
ATOM 6543 O O . ILE A 1 831 ? -53.900 -9.010 33.740 1.00 95.88 831 ILE A O 1
ATOM 6547 N N . ASP A 1 832 ? -53.698 -11.209 34.128 1.00 94.69 832 ASP A N 1
ATOM 6548 C CA . ASP A 1 832 ? -54.903 -11.282 34.959 1.00 94.69 832 ASP A CA 1
ATOM 6549 C C . ASP A 1 832 ? -54.630 -10.728 36.376 1.00 94.69 832 ASP A C 1
ATOM 6551 O O . ASP A 1 832 ? -53.519 -10.838 36.900 1.00 94.69 832 ASP A O 1
ATOM 6555 N N . VAL A 1 833 ? -55.631 -10.144 37.042 1.00 93.94 833 VAL A N 1
ATOM 6556 C CA . VAL A 1 833 ? -55.480 -9.668 38.432 1.00 93.94 833 VAL A CA 1
ATOM 6557 C C . VAL A 1 833 ? -55.144 -10.812 39.397 1.00 93.94 833 VAL A C 1
ATOM 6559 O O . VAL A 1 833 ? -54.405 -10.625 40.365 1.00 93.94 833 VAL A O 1
ATOM 6562 N N . TYR A 1 834 ? -55.615 -12.027 39.105 1.00 91.38 834 TYR A N 1
ATOM 6563 C CA . TYR A 1 834 ? -55.282 -13.234 39.850 1.00 91.38 834 TYR A CA 1
ATOM 6564 C C . TYR A 1 834 ? -53.879 -13.776 39.548 1.00 91.38 834 TYR A C 1
ATOM 6566 O O . TYR A 1 834 ? -53.450 -14.678 40.264 1.00 91.38 834 TYR A O 1
ATOM 6574 N N . ASP A 1 835 ? -53.149 -13.251 38.559 1.00 93.81 835 ASP A N 1
ATOM 6575 C CA . ASP A 1 835 ? -51.734 -13.586 38.344 1.00 93.81 835 ASP A CA 1
ATOM 6576 C C . ASP A 1 835 ? -50.796 -12.818 39.286 1.00 93.81 835 ASP A C 1
ATOM 6578 O O . ASP A 1 835 ? -49.654 -13.241 39.480 1.00 93.81 835 ASP A O 1
ATOM 6582 N N . ILE A 1 836 ? -51.257 -11.722 39.901 1.00 93.31 836 ILE A N 1
ATOM 6583 C CA . ILE A 1 836 ? -50.470 -10.957 40.874 1.00 93.31 836 ILE A CA 1
ATOM 6584 C C . ILE A 1 836 ? -50.345 -11.721 42.200 1.00 93.31 836 ILE A C 1
ATOM 6586 O O . ILE A 1 836 ? -51.256 -12.415 42.673 1.00 93.31 836 ILE A O 1
ATOM 6590 N N . GLY A 1 837 ? -49.172 -11.567 42.805 1.00 90.19 837 GLY A N 1
ATOM 6591 C CA . GLY A 1 837 ? -48.791 -12.168 44.068 1.00 90.19 837 GLY A CA 1
ATOM 6592 C C . GLY A 1 837 ? -48.076 -13.501 43.920 1.00 90.19 837 GLY A C 1
ATOM 6593 O O . GLY A 1 837 ? -48.021 -14.114 42.860 1.00 90.19 837 GLY A O 1
ATOM 6594 N N . LEU A 1 838 ? -47.522 -13.961 45.031 1.00 86.19 838 LEU A N 1
ATOM 6595 C CA . LEU A 1 838 ? -46.807 -15.215 45.167 1.00 86.19 838 LEU A CA 1
ATOM 6596 C C . LEU A 1 838 ? -47.414 -16.059 46.273 1.00 86.19 838 LEU A C 1
ATOM 6598 O O . LEU A 1 838 ? -47.905 -15.545 47.277 1.00 86.19 838 LEU A O 1
ATOM 6602 N N . ARG A 1 839 ? -47.328 -17.376 46.094 1.00 78.62 839 ARG A N 1
ATOM 6603 C CA . ARG A 1 839 ? -47.624 -18.354 47.133 1.00 78.62 839 ARG A CA 1
ATOM 6604 C C . ARG A 1 839 ? -46.458 -19.325 47.235 1.00 78.62 839 ARG A C 1
ATOM 6606 O O . ARG A 1 839 ? -46.229 -20.105 46.316 1.00 78.62 839 ARG A O 1
ATOM 6613 N N . CYS A 1 840 ? -45.737 -19.263 48.347 1.00 66.94 840 CYS A N 1
ATOM 6614 C CA . CYS A 1 840 ? -44.664 -20.189 48.680 1.00 66.94 840 CYS A CA 1
ATOM 6615 C C . CYS A 1 840 ? -45.044 -20.877 49.991 1.00 66.94 840 CYS A C 1
ATOM 6617 O O . CYS A 1 840 ? -45.143 -20.217 51.025 1.00 66.94 840 CYS A O 1
ATOM 6619 N N . LEU A 1 841 ? -45.303 -22.188 49.941 1.00 68.75 841 LEU A N 1
ATOM 6620 C CA . LEU A 1 841 ? -45.869 -22.943 51.067 1.00 68.75 841 LEU A CA 1
ATOM 6621 C C . LEU A 1 841 ? -47.174 -22.274 51.572 1.00 68.75 841 LEU A C 1
ATOM 6623 O O . LEU A 1 841 ? -48.084 -22.001 50.779 1.00 68.75 841 LEU A O 1
ATOM 6627 N N . ASP A 1 842 ? -47.254 -21.994 52.874 1.00 69.00 842 ASP A N 1
ATOM 6628 C CA . ASP A 1 842 ? -48.373 -21.304 53.528 1.00 69.00 842 ASP A CA 1
ATOM 6629 C C . ASP A 1 842 ? -48.257 -19.767 53.496 1.00 69.00 842 ASP A C 1
ATOM 6631 O O . ASP A 1 842 ? -49.162 -19.067 53.948 1.00 69.00 842 ASP A O 1
ATOM 6635 N N . ILE A 1 843 ? -47.167 -19.222 52.944 1.00 77.38 843 ILE A N 1
ATOM 6636 C CA . ILE A 1 843 ? -46.921 -17.780 52.869 1.00 77.38 843 ILE A CA 1
ATOM 6637 C C . ILE A 1 843 ? -47.471 -17.242 51.544 1.00 77.38 843 ILE A C 1
ATOM 6639 O O . ILE A 1 843 ? -47.073 -17.669 50.455 1.00 77.38 843 ILE A O 1
ATOM 6643 N N . VAL A 1 844 ? -48.387 -16.276 51.642 1.00 81.56 844 VAL A N 1
ATOM 6644 C CA . VAL A 1 844 ? -48.943 -15.530 50.506 1.00 81.56 844 VAL A CA 1
ATOM 6645 C C . VAL A 1 844 ? -48.418 -14.100 50.556 1.00 81.56 844 VAL A C 1
ATOM 6647 O O . VAL A 1 844 ? -48.557 -13.426 51.574 1.00 81.56 844 VAL A O 1
ATOM 6650 N N . VAL A 1 845 ? -47.828 -13.641 49.453 1.00 83.81 845 VAL A N 1
ATOM 6651 C CA . VAL A 1 845 ? -47.262 -12.293 49.318 1.00 83.81 845 VAL A CA 1
ATOM 6652 C C . VAL A 1 845 ? -47.799 -11.667 48.041 1.00 83.81 845 VAL A C 1
ATOM 6654 O O . VAL A 1 845 ? -47.334 -11.961 46.946 1.00 83.81 845 VAL A O 1
ATOM 6657 N N . ASP A 1 846 ? -48.805 -10.815 48.180 1.00 81.69 846 ASP A N 1
ATOM 6658 C CA . ASP A 1 846 ? -49.496 -10.131 47.084 1.00 81.69 846 ASP A CA 1
ATOM 6659 C C . ASP A 1 846 ? -48.983 -8.703 46.825 1.00 81.69 846 ASP A C 1
ATOM 6661 O O . ASP A 1 846 ? -49.299 -8.094 45.808 1.00 81.69 846 ASP A O 1
ATOM 6665 N N . ARG A 1 847 ? -48.150 -8.176 47.727 1.00 85.31 847 ARG A N 1
ATOM 6666 C CA . ARG A 1 847 ? -47.795 -6.755 47.803 1.00 85.31 847 ARG A CA 1
ATOM 6667 C C . ARG A 1 847 ? -46.671 -6.368 46.849 1.00 85.31 847 ARG A C 1
ATOM 6669 O O . ARG A 1 847 ? -45.499 -6.605 47.145 1.00 85.31 847 ARG A O 1
ATOM 6676 N N . ALA A 1 848 ? -47.000 -5.682 45.759 1.00 92.44 848 ALA A N 1
ATOM 6677 C CA . ALA A 1 848 ? -45.994 -4.961 44.983 1.00 92.44 848 ALA A CA 1
ATOM 6678 C C . ALA A 1 848 ? -45.446 -3.764 45.789 1.00 92.44 848 ALA A C 1
ATOM 6680 O O . ALA A 1 848 ? -46.217 -2.980 46.348 1.00 92.44 848 ALA A O 1
ATOM 6681 N N . MET A 1 849 ? -44.122 -3.622 45.881 1.00 93.88 849 MET A N 1
ATOM 6682 C CA . MET A 1 849 ? -43.468 -2.648 46.771 1.00 93.88 849 MET A CA 1
ATOM 6683 C C . MET A 1 849 ? -42.179 -2.101 46.165 1.00 93.88 849 MET A C 1
ATOM 6685 O O . MET A 1 849 ? -41.423 -2.831 45.524 1.00 93.88 849 MET A O 1
ATOM 6689 N N . VAL A 1 850 ? -41.911 -0.816 46.392 1.00 93.94 850 VAL A N 1
ATOM 6690 C CA . VAL A 1 850 ? -40.647 -0.189 46.007 1.00 93.94 850 VAL A CA 1
ATOM 6691 C C . VAL A 1 850 ? -39.568 -0.554 47.026 1.00 93.94 850 VAL A C 1
ATOM 6693 O O . VAL A 1 850 ? -39.703 -0.265 48.216 1.00 93.94 850 VAL A O 1
ATOM 6696 N N . VAL A 1 851 ? -38.483 -1.170 46.560 1.00 92.00 851 VAL A N 1
ATOM 6697 C CA . VAL A 1 851 ? -37.314 -1.514 47.387 1.00 92.00 851 VAL A CA 1
ATOM 6698 C C . VAL A 1 851 ? -36.052 -1.074 46.653 1.00 92.00 851 VAL A C 1
ATOM 6700 O O . VAL A 1 851 ? -35.979 -1.156 45.426 1.00 92.00 851 VAL A O 1
ATOM 6703 N N . THR A 1 852 ? -35.048 -0.591 47.385 1.00 91.50 852 THR A N 1
ATOM 6704 C CA . THR A 1 852 ? -33.779 -0.165 46.786 1.00 91.50 852 THR A CA 1
ATOM 6705 C C . THR A 1 852 ? -32.566 -0.419 47.677 1.00 91.50 852 THR A C 1
ATOM 6707 O O . THR A 1 852 ? -32.652 -0.319 48.893 1.00 91.50 852 THR A O 1
ATOM 6710 N N . THR A 1 853 ? -31.418 -0.689 47.060 1.00 89.31 853 THR A N 1
ATOM 6711 C CA . THR A 1 853 ? -30.074 -0.720 47.669 1.00 89.31 853 THR A CA 1
ATOM 6712 C C . THR A 1 853 ? -29.165 0.394 47.110 1.00 89.31 853 THR A C 1
ATOM 6714 O O . THR A 1 853 ? -27.952 0.396 47.328 1.00 89.31 853 THR A O 1
ATOM 6717 N N . SER A 1 854 ? -29.735 1.335 46.343 1.00 83.88 854 SER A N 1
ATOM 6718 C CA . SER A 1 854 ? -29.034 2.391 45.594 1.00 83.88 854 SER A CA 1
ATOM 6719 C C . SER A 1 854 ? -29.933 3.634 45.373 1.00 83.88 854 SER A C 1
ATOM 6721 O O . SER A 1 854 ? -31.074 3.662 45.838 1.00 83.88 854 SER A O 1
ATOM 6723 N N . PRO A 1 855 ? -29.498 4.675 44.638 1.00 82.00 855 PRO A N 1
ATOM 6724 C CA . PRO A 1 855 ? -30.403 5.750 44.217 1.00 82.00 855 PRO A CA 1
ATOM 6725 C C . PRO A 1 855 ? -31.524 5.306 43.256 1.00 82.00 855 PRO A C 1
ATOM 6727 O O . PRO A 1 855 ? -32.551 5.976 43.187 1.00 82.00 855 PRO A O 1
ATOM 6730 N N . ALA A 1 856 ? -31.355 4.197 42.522 1.00 84.69 856 ALA A N 1
ATOM 6731 C CA . ALA A 1 856 ? -32.353 3.691 41.577 1.00 84.69 856 ALA A CA 1
ATOM 6732 C C . ALA A 1 856 ? -33.455 2.907 42.308 1.00 84.69 856 ALA A C 1
ATOM 6734 O O . ALA A 1 856 ? -33.189 1.853 42.880 1.00 84.69 856 ALA A O 1
ATOM 6735 N N . ARG A 1 857 ? -34.687 3.426 42.290 1.00 91.06 857 ARG A N 1
ATOM 6736 C CA . ARG A 1 857 ? -35.848 2.863 43.001 1.00 91.06 857 ARG A CA 1
ATOM 6737 C C . ARG A 1 857 ? -36.703 2.042 42.045 1.00 91.06 857 ARG A C 1
ATOM 6739 O O . ARG A 1 857 ? -37.162 2.583 41.042 1.00 91.06 857 ARG A O 1
ATOM 6746 N N . HIS A 1 858 ? -36.946 0.770 42.351 1.00 93.62 858 HIS A N 1
ATOM 6747 C CA . HIS A 1 858 ? -37.706 -0.121 41.469 1.00 93.62 858 HIS A CA 1
ATOM 6748 C C . HIS A 1 858 ? -38.922 -0.706 42.179 1.00 93.62 858 HIS A C 1
ATOM 6750 O O . HIS A 1 858 ? -38.825 -1.140 43.327 1.00 93.62 858 HIS A O 1
ATOM 6756 N N . LEU A 1 859 ? -40.060 -0.737 41.483 1.00 95.94 859 LEU A N 1
ATOM 6757 C CA . LEU A 1 859 ? -41.276 -1.389 41.959 1.00 95.94 859 LEU A CA 1
ATOM 6758 C C . LEU A 1 859 ? -41.157 -2.898 41.718 1.00 95.94 859 LEU A C 1
ATOM 6760 O O . LEU A 1 859 ? -41.225 -3.355 40.576 1.00 95.94 859 LEU A O 1
ATOM 6764 N N . LEU A 1 860 ? -40.973 -3.665 42.791 1.00 96.00 860 LEU A N 1
ATOM 6765 C CA . LEU A 1 860 ? -40.927 -5.123 42.745 1.00 96.00 860 LEU A CA 1
ATOM 6766 C C . LEU A 1 860 ? -42.356 -5.672 42.697 1.00 96.00 860 LEU A C 1
ATOM 6768 O O . LEU A 1 860 ? -43.166 -5.346 43.566 1.00 96.00 860 LEU A O 1
ATOM 6772 N N . VAL A 1 861 ? -42.661 -6.510 41.704 1.00 95.94 861 VAL A N 1
ATOM 6773 C CA . VAL A 1 861 ? -43.999 -7.077 41.479 1.00 95.94 861 VAL A CA 1
ATOM 6774 C C . VAL A 1 861 ? -43.949 -8.611 41.512 1.00 95.94 861 VAL A C 1
ATOM 6776 O O . VAL A 1 861 ? -43.456 -9.223 40.560 1.00 95.94 861 VAL A O 1
ATOM 6779 N N . PRO A 1 862 ? -44.462 -9.251 42.578 1.00 95.25 862 PRO A N 1
ATOM 6780 C CA . PRO A 1 862 ? -44.615 -10.704 42.624 1.00 95.25 862 PRO A CA 1
ATOM 6781 C C . PRO A 1 862 ? -45.697 -11.172 41.633 1.00 95.25 862 PRO A C 1
ATOM 6783 O O . PRO A 1 862 ? -46.789 -10.601 41.617 1.00 95.25 862 PRO A O 1
ATOM 6786 N N . VAL A 1 863 ? -45.440 -12.226 40.847 1.00 94.94 863 VAL A N 1
ATOM 6787 C CA . VAL A 1 863 ? -46.469 -12.913 40.031 1.00 94.94 863 VAL A CA 1
ATOM 6788 C C . VAL A 1 863 ? -46.415 -14.433 40.187 1.00 94.94 863 VAL A C 1
ATOM 6790 O O . VAL A 1 863 ? -45.351 -15.024 40.367 1.00 94.94 863 VAL A O 1
ATOM 6793 N N . ARG A 1 864 ? -47.577 -15.089 40.098 1.00 90.94 864 ARG A N 1
ATOM 6794 C CA . ARG A 1 864 ? -47.785 -16.457 40.608 1.00 90.94 864 ARG A CA 1
ATOM 6795 C C . ARG A 1 864 ? -47.003 -17.553 39.901 1.00 90.94 864 ARG A C 1
ATOM 6797 O O . ARG A 1 864 ? -46.830 -18.626 40.472 1.00 90.94 864 ARG A O 1
ATOM 6804 N N . SER A 1 865 ? -46.604 -17.340 38.650 1.00 91.50 865 SER A N 1
ATOM 6805 C CA . SER A 1 865 ? -45.967 -18.377 37.841 1.00 91.50 865 SER A CA 1
ATOM 6806 C C . SER A 1 865 ? -45.100 -17.811 36.720 1.00 91.50 865 SER A C 1
ATOM 6808 O O . SER A 1 865 ? -45.292 -16.688 36.254 1.00 91.50 865 SER A O 1
ATOM 6810 N N . ILE A 1 866 ? -44.206 -18.655 36.207 1.00 92.94 866 ILE A N 1
ATOM 6811 C CA . ILE A 1 866 ? -43.428 -18.393 34.990 1.00 92.94 866 ILE A CA 1
ATOM 6812 C C . ILE A 1 866 ? -44.337 -18.143 33.770 1.00 92.94 866 ILE A C 1
ATOM 6814 O O . ILE A 1 866 ? -43.975 -17.379 32.878 1.00 92.94 866 ILE A O 1
ATOM 6818 N N . ASN A 1 867 ? -45.538 -18.732 33.726 1.00 93.31 867 ASN A N 1
ATOM 6819 C CA . ASN A 1 867 ? -46.496 -18.497 32.639 1.00 93.31 867 ASN A CA 1
ATOM 6820 C C . ASN A 1 867 ? -47.095 -17.083 32.702 1.00 93.31 867 ASN A C 1
ATOM 6822 O O . ASN A 1 867 ? -47.199 -16.424 31.667 1.00 93.31 867 ASN A O 1
ATOM 6826 N N . ALA A 1 868 ? -47.405 -16.586 33.904 1.00 93.94 868 ALA A N 1
ATOM 6827 C CA . ALA A 1 868 ? -47.795 -15.192 34.109 1.00 93.94 868 ALA A CA 1
ATOM 6828 C C . ALA A 1 868 ? -46.651 -14.243 33.714 1.00 93.94 868 ALA A C 1
ATOM 6830 O O . ALA A 1 868 ? -46.845 -13.342 32.902 1.00 93.94 868 ALA A O 1
ATOM 6831 N N . LEU A 1 869 ? -45.426 -14.509 34.186 1.00 95.12 869 LEU A N 1
ATOM 6832 C CA . LEU A 1 869 ? -44.233 -13.710 33.874 1.00 95.12 869 LEU A CA 1
ATOM 6833 C C . LEU A 1 869 ? -43.943 -13.613 32.361 1.00 95.12 869 LEU A C 1
ATOM 6835 O O . LEU A 1 869 ? -43.592 -12.544 31.854 1.00 95.12 869 LEU A O 1
ATOM 6839 N N . LYS A 1 870 ? -44.126 -14.711 31.618 1.00 93.94 870 LYS A N 1
ATOM 6840 C CA . LYS A 1 870 ? -44.009 -14.743 30.148 1.00 93.94 870 LYS A CA 1
ATOM 6841 C C . LYS A 1 870 ? -45.132 -13.987 29.436 1.00 93.94 870 LYS A C 1
ATOM 6843 O O . LYS A 1 870 ? -44.908 -13.484 28.339 1.00 93.94 870 LYS A O 1
ATOM 6848 N N . SER A 1 871 ? -46.306 -13.889 30.058 1.00 94.69 871 SER A N 1
ATOM 6849 C CA . SER A 1 871 ? -47.468 -13.172 29.518 1.00 94.69 871 SER A CA 1
ATOM 6850 C C . SER A 1 871 ? -47.391 -11.654 29.730 1.00 94.69 871 SER A C 1
ATOM 6852 O O . SER A 1 871 ? -48.057 -10.913 29.012 1.00 94.69 871 SER A O 1
ATOM 6854 N N . VAL A 1 872 ? -46.540 -11.177 30.653 1.00 94.69 872 VAL A N 1
ATOM 6855 C CA . VAL A 1 872 ? -46.314 -9.741 30.898 1.00 94.69 872 VAL A CA 1
ATOM 6856 C C . VAL A 1 872 ? -45.922 -9.004 29.613 1.00 94.69 872 VAL A C 1
ATOM 6858 O O . VAL A 1 872 ? -44.937 -9.338 28.944 1.00 94.69 872 VAL A O 1
ATOM 6861 N N . SER A 1 873 ? -46.662 -7.939 29.316 1.00 90.25 873 SER A N 1
ATOM 6862 C CA . SER A 1 873 ? -46.487 -7.071 28.159 1.00 90.25 873 SER A CA 1
ATOM 6863 C C . SER A 1 873 ? -46.101 -5.657 28.582 1.00 90.25 873 SER A C 1
ATOM 6865 O O . SER A 1 873 ? -46.858 -4.954 29.245 1.00 90.25 873 SER A O 1
ATOM 6867 N N . PHE A 1 874 ? -44.945 -5.190 28.108 1.00 89.31 874 PHE A N 1
ATOM 6868 C CA . PHE A 1 874 ? -44.487 -3.810 28.306 1.00 89.31 874 PHE A CA 1
ATOM 6869 C C . PHE A 1 874 ? -44.956 -2.846 27.197 1.00 89.31 874 PHE A C 1
ATOM 6871 O O . PHE A 1 874 ? -44.403 -1.760 27.022 1.00 89.31 874 PHE A O 1
ATOM 6878 N N . ALA A 1 875 ? -45.986 -3.228 26.430 1.00 86.81 875 ALA A N 1
ATOM 6879 C CA . ALA A 1 875 ? -46.567 -2.378 25.390 1.00 86.81 875 ALA A CA 1
ATOM 6880 C C . ALA A 1 875 ? -47.285 -1.143 25.971 1.00 86.81 875 ALA A C 1
ATOM 6882 O O . ALA A 1 875 ? -47.240 -0.066 25.377 1.00 86.81 875 ALA A O 1
ATOM 6883 N N . ASN A 1 876 ? -47.909 -1.269 27.148 1.00 89.06 876 ASN A N 1
ATOM 6884 C CA . ASN A 1 876 ? -48.634 -0.185 27.814 1.00 89.06 876 ASN A CA 1
ATOM 6885 C C . ASN A 1 876 ? -47.685 0.730 28.620 1.00 89.06 876 ASN A C 1
ATOM 6887 O O . ASN A 1 876 ? -47.762 0.825 29.846 1.00 89.06 876 ASN A O 1
ATOM 6891 N N . LYS A 1 877 ? -46.766 1.411 27.920 1.00 88.88 877 LYS A N 1
ATOM 6892 C CA . LYS A 1 877 ? -45.747 2.274 28.547 1.00 88.88 877 LYS A CA 1
ATOM 6893 C C . LYS A 1 877 ? -46.352 3.389 29.407 1.00 88.88 877 LYS A C 1
ATOM 6895 O O . LYS A 1 877 ? -45.810 3.698 30.467 1.00 88.88 877 LYS A O 1
ATOM 6900 N N . GLU A 1 878 ? -47.479 3.968 28.988 1.00 89.56 878 GLU A N 1
ATOM 6901 C CA . GLU A 1 878 ? -48.187 4.994 29.764 1.00 89.56 878 GLU A CA 1
ATOM 6902 C C . GLU A 1 878 ? -48.812 4.439 31.048 1.00 89.56 878 GLU A C 1
ATOM 6904 O O . GLU A 1 878 ? -48.706 5.082 32.090 1.00 89.56 878 GLU A O 1
ATOM 6909 N N . GLY A 1 879 ? -49.444 3.260 30.990 1.00 90.56 879 GLY A N 1
ATOM 6910 C CA . GLY A 1 879 ? -49.984 2.574 32.165 1.00 90.56 879 GLY A CA 1
ATOM 6911 C C . GLY A 1 879 ? -48.890 2.293 33.187 1.00 90.56 879 GLY A C 1
ATOM 6912 O O . GLY A 1 879 ? -48.955 2.788 34.306 1.00 90.56 879 GLY A O 1
ATOM 6913 N N . ILE A 1 880 ? -47.804 1.640 32.764 1.00 91.31 880 ILE A N 1
ATOM 6914 C CA . ILE A 1 880 ? -46.653 1.339 33.633 1.00 91.31 880 ILE A CA 1
ATOM 6915 C C . ILE A 1 880 ? -46.050 2.615 34.243 1.00 91.31 880 ILE A C 1
ATOM 6917 O O . ILE A 1 880 ? -45.712 2.633 35.425 1.00 91.31 880 ILE A O 1
ATOM 6921 N N . SER A 1 881 ? -45.962 3.707 33.477 1.00 91.00 881 SER A N 1
ATOM 6922 C CA . SER A 1 881 ? -45.490 5.001 33.997 1.00 91.00 881 SER A CA 1
ATOM 6923 C C . SER A 1 881 ? -46.412 5.566 35.087 1.00 91.00 881 SER A C 1
ATOM 6925 O O . SER A 1 881 ? -45.924 6.154 36.051 1.00 91.00 881 SER A O 1
ATOM 6927 N N . LYS A 1 882 ? -47.733 5.362 34.972 1.00 91.38 882 LYS A N 1
ATOM 6928 C CA . LYS A 1 882 ? -48.713 5.734 36.005 1.00 91.38 882 LYS A CA 1
ATOM 6929 C C . LYS A 1 882 ? -48.592 4.848 37.245 1.00 91.38 882 LYS A C 1
ATOM 6931 O O . LYS A 1 882 ? -48.597 5.397 38.341 1.00 91.38 882 LYS A O 1
ATOM 6936 N N . GLU A 1 883 ? -48.411 3.532 37.101 1.00 92.88 883 GLU A N 1
ATOM 6937 C CA . GLU A 1 883 ? -48.219 2.634 38.257 1.00 92.88 883 GLU A CA 1
ATOM 6938 C C . GLU A 1 883 ? -46.941 2.996 39.040 1.00 92.88 883 GLU A C 1
ATOM 6940 O O . GLU A 1 883 ? -46.956 3.080 40.271 1.00 92.88 883 GLU A O 1
ATOM 6945 N N . LEU A 1 884 ? -45.845 3.307 38.334 1.00 91.56 884 LEU A N 1
ATOM 6946 C CA . LEU A 1 884 ? -44.605 3.790 38.949 1.00 91.56 884 LEU A CA 1
ATOM 6947 C C . LEU A 1 884 ? -44.822 5.122 39.678 1.00 91.56 884 LEU A C 1
ATOM 6949 O O . LEU A 1 884 ? -44.473 5.228 40.852 1.00 91.56 884 LEU A O 1
ATOM 6953 N N . ALA A 1 885 ? -45.462 6.100 39.030 1.00 90.12 885 ALA A N 1
ATOM 6954 C CA . ALA A 1 885 ? -45.755 7.401 39.630 1.00 90.12 885 ALA A CA 1
ATOM 6955 C C . ALA A 1 885 ? -46.750 7.332 40.807 1.00 90.12 885 ALA A C 1
ATOM 6957 O O . ALA A 1 885 ? -46.675 8.171 41.703 1.00 90.12 885 ALA A O 1
ATOM 6958 N N . SER A 1 886 ? -47.649 6.338 40.828 1.00 89.38 886 SER A N 1
ATOM 6959 C CA . SER A 1 886 ? -48.613 6.116 41.919 1.00 89.38 886 SER A CA 1
ATOM 6960 C C . SER A 1 886 ? -47.940 5.733 43.238 1.00 89.38 886 SER A C 1
ATOM 6962 O O . SER A 1 886 ? -48.464 6.028 44.311 1.00 89.38 886 SER A O 1
ATOM 6964 N N . THR A 1 887 ? -46.765 5.102 43.152 1.00 84.50 887 THR A N 1
ATOM 6965 C CA . THR A 1 887 ? -45.938 4.748 44.306 1.00 84.50 887 THR A CA 1
ATOM 6966 C C . THR A 1 887 ? -44.900 5.829 44.582 1.00 84.50 887 THR A C 1
ATOM 6968 O O . THR A 1 887 ? -44.782 6.250 45.728 1.00 84.50 887 THR A O 1
ATOM 6971 N N . GLU A 1 888 ? -44.198 6.341 43.566 1.00 84.69 888 GLU A N 1
ATOM 6972 C CA . GLU A 1 888 ? -43.412 7.582 43.641 1.00 84.69 888 GLU A CA 1
ATOM 6973 C C . GLU A 1 888 ? -43.000 8.078 42.242 1.00 84.69 888 GLU A C 1
ATOM 6975 O O . GLU A 1 888 ? -42.520 7.308 41.410 1.00 84.69 888 GLU A O 1
ATOM 6980 N N . SER A 1 889 ? -43.085 9.387 41.981 1.00 76.88 889 SER A N 1
ATOM 6981 C CA . SER A 1 889 ? -42.721 9.981 40.678 1.00 76.88 889 SER A CA 1
ATOM 6982 C C . SER A 1 889 ? -41.248 9.809 40.271 1.00 76.88 889 SER A C 1
ATOM 6984 O O . SER A 1 889 ? -40.910 10.031 39.110 1.00 76.88 889 SER A O 1
ATOM 6986 N N . HIS A 1 890 ? -40.373 9.416 41.201 1.00 77.81 890 HIS A N 1
ATOM 6987 C CA . HIS A 1 890 ? -38.942 9.190 40.973 1.00 77.81 890 HIS A CA 1
ATOM 6988 C C . HIS A 1 890 ? -38.568 7.715 40.723 1.00 77.81 890 HIS A C 1
ATOM 6990 O O . HIS A 1 890 ? -37.384 7.398 40.582 1.00 77.81 890 HIS A O 1
ATOM 6996 N N . ASN A 1 891 ? -39.546 6.805 40.663 1.00 84.56 891 ASN A N 1
ATOM 6997 C CA . ASN A 1 891 ? -39.287 5.386 40.427 1.00 84.56 891 ASN A CA 1
ATOM 6998 C C . ASN A 1 891 ? -38.715 5.123 39.025 1.00 84.56 891 ASN A C 1
ATOM 7000 O O . ASN A 1 891 ? -39.210 5.610 38.011 1.00 84.56 891 ASN A O 1
ATOM 7004 N N . SER A 1 892 ? -37.650 4.327 38.984 1.00 84.69 892 SER A N 1
ATOM 7005 C CA . SER A 1 892 ? -36.803 4.085 37.815 1.00 84.69 892 SER A CA 1
ATOM 7006 C C . SER A 1 892 ? -37.321 2.968 36.900 1.00 84.69 892 SER A C 1
ATOM 7008 O O . SER A 1 892 ? -37.037 2.990 35.702 1.00 84.69 892 SER A O 1
ATOM 7010 N N . GLY A 1 893 ? -38.080 2.003 37.425 1.00 92.56 893 GLY A N 1
ATOM 7011 C CA . GLY A 1 893 ? -38.636 0.903 36.636 1.00 92.56 893 GLY A CA 1
ATOM 7012 C C . GLY A 1 893 ? -39.427 -0.120 37.451 1.00 92.56 893 GLY A C 1
ATOM 7013 O O . GLY A 1 893 ? -39.508 -0.044 38.678 1.00 92.56 893 GLY A O 1
ATOM 7014 N N . ILE A 1 894 ? -40.028 -1.072 36.739 1.00 94.88 894 ILE A N 1
ATOM 7015 C CA . ILE A 1 894 ? -40.834 -2.173 37.272 1.00 94.88 894 ILE A CA 1
ATOM 7016 C C . ILE A 1 894 ? -40.075 -3.494 37.095 1.00 94.88 894 ILE A C 1
ATOM 7018 O O . ILE A 1 894 ? -39.526 -3.762 36.024 1.00 94.88 894 ILE A O 1
ATOM 7022 N N . TYR A 1 895 ? -40.023 -4.309 38.148 1.00 96.44 895 TYR A N 1
ATOM 7023 C CA . TYR A 1 895 ? -39.304 -5.583 38.175 1.00 96.44 895 TYR A CA 1
ATOM 7024 C C . TYR A 1 895 ? -40.268 -6.700 38.566 1.00 96.44 895 TYR A C 1
ATOM 7026 O O . TYR A 1 895 ? -40.642 -6.838 39.731 1.00 96.44 895 TYR A O 1
ATOM 7034 N N . VAL A 1 896 ? -40.710 -7.469 37.575 1.00 96.31 896 VAL A N 1
ATOM 7035 C CA . VAL A 1 896 ? -41.709 -8.529 37.748 1.00 96.31 896 VAL A CA 1
ATOM 7036 C C . VAL A 1 896 ? -40.989 -9.863 37.907 1.00 96.31 896 VAL A C 1
ATOM 7038 O O . VAL A 1 896 ? -40.048 -10.128 37.160 1.00 96.31 896 VAL A O 1
ATOM 7041 N N . PHE A 1 897 ? -41.390 -10.702 38.865 1.00 95.94 897 PHE A N 1
ATOM 7042 C CA . PHE A 1 897 ? -40.668 -11.943 39.172 1.00 95.94 897 PHE A CA 1
ATOM 7043 C C . PHE A 1 897 ? -41.576 -13.088 39.637 1.00 95.94 897 PHE A C 1
ATOM 7045 O O . PHE A 1 897 ? -42.613 -12.871 40.266 1.00 95.94 897 PHE A O 1
ATOM 7052 N N . ALA A 1 898 ? -41.146 -14.319 39.352 1.00 94.19 898 ALA A N 1
ATOM 7053 C CA . ALA A 1 898 ? -41.813 -15.560 39.736 1.00 94.19 898 ALA A CA 1
ATOM 7054 C C . ALA A 1 898 ? -40.792 -16.639 40.154 1.00 94.19 898 ALA A C 1
ATOM 7056 O O . ALA A 1 898 ? -39.667 -16.640 39.649 1.00 94.19 898 ALA A O 1
ATOM 7057 N N . PRO A 1 899 ? -41.144 -17.576 41.054 1.00 90.25 899 PRO A N 1
ATOM 7058 C CA . PRO A 1 899 ? -40.303 -18.713 41.398 1.00 90.25 899 PRO A CA 1
ATOM 7059 C C . PRO A 1 899 ? -40.124 -19.621 40.182 1.00 90.25 899 PRO A C 1
ATOM 7061 O O . PRO A 1 899 ? -41.068 -19.882 39.432 1.00 90.25 899 PRO A O 1
ATOM 7064 N N . ALA A 1 900 ? -38.903 -20.115 40.016 1.00 87.56 900 ALA A N 1
ATOM 7065 C CA . ALA A 1 900 ? -38.510 -21.049 38.975 1.00 87.56 900 ALA A CA 1
ATOM 7066 C C . ALA A 1 900 ? -37.985 -22.339 39.613 1.00 87.56 900 ALA A C 1
ATOM 7068 O O . ALA A 1 900 ? -37.381 -22.315 40.686 1.00 87.56 900 ALA A O 1
ATOM 7069 N N . GLU A 1 901 ? -38.165 -23.472 38.940 1.00 77.75 901 GLU A N 1
ATOM 7070 C CA . GLU A 1 901 ? -37.578 -24.730 39.398 1.00 77.75 901 GLU A CA 1
ATOM 7071 C C . GLU A 1 901 ? -36.048 -24.723 39.202 1.00 77.75 901 GLU A C 1
ATOM 7073 O O . GLU A 1 901 ? -35.507 -24.211 38.209 1.00 77.75 901 GLU A O 1
ATOM 7078 N N . ASN A 1 902 ? -35.334 -25.279 40.184 1.00 66.12 902 ASN A N 1
ATOM 7079 C CA . ASN A 1 902 ? -33.884 -25.437 40.154 1.00 66.12 902 ASN A CA 1
ATOM 7080 C C . ASN A 1 902 ? -33.523 -26.926 40.080 1.00 66.12 902 ASN A C 1
ATOM 7082 O O . ASN A 1 902 ? -33.303 -27.576 41.100 1.00 66.12 902 ASN A O 1
ATOM 7086 N N . GLU A 1 903 ? -33.471 -27.459 38.857 1.00 57.53 903 GLU A N 1
ATOM 7087 C CA . GLU A 1 903 ? -33.052 -28.844 38.589 1.00 57.53 903 GLU A CA 1
ATOM 7088 C C . GLU A 1 903 ? -31.594 -29.118 39.012 1.00 57.53 903 GLU A C 1
ATOM 7090 O O . GLU A 1 903 ? -31.247 -30.255 39.325 1.00 57.53 903 GLU A O 1
ATOM 7095 N N . SER A 1 904 ? -30.741 -28.084 39.030 1.00 54.91 904 SER A N 1
ATOM 7096 C CA . SER A 1 904 ? -29.295 -28.203 39.260 1.00 54.91 904 SER A CA 1
ATOM 7097 C C . SER A 1 904 ? -28.918 -28.237 40.744 1.00 54.91 904 SER A C 1
ATOM 7099 O O . SER A 1 904 ? -28.082 -29.040 41.154 1.00 54.91 904 SER A O 1
ATOM 7101 N N . GLU A 1 905 ? -29.520 -27.361 41.554 1.00 60.34 905 GLU A N 1
ATOM 7102 C CA . GLU A 1 905 ? -29.292 -27.275 43.000 1.00 60.34 905 GLU A CA 1
ATOM 7103 C C . GLU A 1 905 ? -30.622 -27.065 43.751 1.00 60.34 905 GLU A C 1
ATOM 7105 O O . GLU A 1 905 ? -30.987 -25.928 44.056 1.00 60.34 905 GLU A O 1
ATOM 7110 N N . PRO A 1 906 ? -31.341 -28.133 44.146 1.00 58.31 906 PRO A N 1
ATOM 7111 C CA . PRO A 1 906 ? -32.660 -28.018 44.787 1.00 58.31 906 PRO A CA 1
ATOM 7112 C C . PRO A 1 906 ? -32.650 -27.380 46.193 1.00 58.31 906 PRO A C 1
ATOM 7114 O O . PRO A 1 906 ? -33.691 -27.305 46.839 1.00 58.31 906 PRO A O 1
ATOM 7117 N N . LYS A 1 907 ? -31.486 -26.934 46.690 1.00 66.75 907 LYS A N 1
ATOM 7118 C CA . LYS A 1 907 ? -31.331 -26.177 47.945 1.00 66.75 907 LYS A CA 1
ATOM 7119 C C . LYS A 1 907 ? -31.232 -24.661 47.742 1.00 66.75 907 LYS A C 1
ATOM 7121 O O . LYS A 1 907 ? -31.428 -23.928 48.705 1.00 66.75 907 LYS A O 1
ATOM 7126 N N . THR A 1 908 ? -30.923 -24.198 46.531 1.00 78.56 908 THR A N 1
ATOM 7127 C CA . THR A 1 908 ? -30.721 -22.775 46.235 1.00 78.56 908 THR A CA 1
ATOM 7128 C C . THR A 1 908 ? -31.992 -22.234 45.569 1.00 78.56 908 THR A C 1
ATOM 7130 O O . THR A 1 908 ? -32.261 -22.605 44.420 1.00 78.56 908 THR A O 1
ATOM 7133 N N . PRO A 1 909 ? -32.811 -21.406 46.251 1.00 85.62 909 PRO A N 1
ATOM 7134 C CA . PRO A 1 909 ? -34.054 -20.886 45.688 1.00 85.62 909 PRO A CA 1
ATOM 7135 C C . PRO A 1 909 ? -33.782 -20.052 44.434 1.00 85.62 909 PRO A C 1
ATOM 7137 O O . PRO A 1 909 ? -32.852 -19.241 44.392 1.00 85.62 909 PRO A O 1
ATOM 7140 N N . ARG A 1 910 ? -34.613 -20.261 43.411 1.00 90.44 910 ARG A N 1
ATOM 7141 C CA . ARG A 1 910 ? -34.450 -19.670 42.084 1.00 90.44 910 ARG A CA 1
ATOM 7142 C C . ARG A 1 910 ? -35.681 -18.871 41.686 1.00 90.44 910 ARG A C 1
ATOM 7144 O O . ARG A 1 910 ? -36.809 -19.331 41.851 1.00 90.44 910 ARG A O 1
ATOM 7151 N N . PHE A 1 911 ? -35.456 -17.701 41.105 1.00 93.19 911 PHE A N 1
ATOM 7152 C CA . PHE A 1 911 ? -36.503 -16.843 40.559 1.00 93.19 911 PHE A CA 1
ATOM 7153 C C . PHE A 1 911 ? -36.176 -16.476 39.113 1.00 93.19 911 PHE A C 1
ATOM 7155 O O . PHE A 1 911 ? -35.024 -16.193 38.791 1.00 93.19 911 PHE A O 1
ATOM 7162 N N . GLU A 1 912 ? -37.181 -16.464 38.242 1.00 95.50 912 GLU A N 1
ATOM 7163 C CA . GLU A 1 912 ? -37.094 -15.801 36.940 1.00 95.50 912 GLU A CA 1
ATOM 7164 C C . GLU A 1 912 ? -37.695 -14.399 37.083 1.00 95.50 912 GLU A C 1
ATOM 7166 O O . GLU A 1 912 ? -38.706 -14.212 37.767 1.00 95.50 912 GLU A O 1
ATOM 7171 N N . ALA A 1 913 ? -37.064 -13.405 36.469 1.00 96.56 913 ALA A N 1
ATOM 7172 C CA . ALA A 1 913 ? -37.457 -12.010 36.560 1.00 96.56 913 ALA A CA 1
ATOM 7173 C C . ALA A 1 913 ? -37.376 -11.300 35.205 1.00 96.56 913 ALA A C 1
ATOM 7175 O O . ALA A 1 913 ? -36.687 -11.741 34.280 1.00 96.56 913 ALA A O 1
ATOM 7176 N N . ARG A 1 914 ? -38.099 -10.184 35.105 1.00 96.06 914 ARG A N 1
ATOM 7177 C CA . ARG A 1 914 ? -38.199 -9.322 33.926 1.00 96.06 914 ARG A CA 1
ATOM 7178 C C . ARG A 1 914 ? -38.221 -7.859 34.347 1.00 96.06 914 ARG A C 1
ATOM 7180 O O . ARG A 1 914 ? -38.935 -7.505 35.288 1.00 96.06 914 ARG A O 1
ATOM 7187 N N . PHE A 1 915 ? -37.465 -7.008 33.655 1.00 94.44 915 PHE A N 1
ATOM 7188 C CA . PHE A 1 915 ? -37.348 -5.584 33.984 1.00 94.44 915 PHE A CA 1
ATOM 7189 C C . PHE A 1 915 ? -37.820 -4.684 32.849 1.00 94.44 915 PHE A C 1
ATOM 7191 O O . PHE A 1 915 ? -37.496 -4.902 31.681 1.00 94.44 915 PHE A O 1
ATOM 7198 N N . PHE A 1 916 ? -38.506 -3.602 33.207 1.00 91.50 916 PHE A N 1
ATOM 7199 C CA . PHE A 1 916 ? -38.808 -2.535 32.269 1.00 91.50 916 PHE A CA 1
ATOM 7200 C C . PHE A 1 916 ? -38.716 -1.156 32.922 1.00 91.50 916 PHE A C 1
ATOM 7202 O O . PHE A 1 916 ? -39.246 -0.919 34.006 1.00 91.50 916 PHE A O 1
ATOM 7209 N N . SER A 1 917 ? -38.091 -0.217 32.214 1.00 88.25 917 SER A N 1
ATOM 7210 C CA . SER A 1 917 ? -38.105 1.206 32.545 1.00 88.25 917 SER A CA 1
ATOM 7211 C C . SER A 1 917 ? -38.808 1.978 31.422 1.00 88.25 917 SER A C 1
ATOM 7213 O O . SER A 1 917 ? -38.501 1.726 30.254 1.00 88.25 917 SER A O 1
ATOM 7215 N N . PRO A 1 918 ? -39.701 2.946 31.719 1.00 80.62 918 PRO A N 1
ATOM 7216 C CA . PRO A 1 918 ? -40.395 3.734 30.695 1.00 80.62 918 PRO A CA 1
ATOM 7217 C C . PRO A 1 918 ? -39.478 4.410 29.665 1.00 80.62 918 PRO A C 1
ATOM 7219 O O . PRO A 1 918 ? -39.875 4.575 28.512 1.00 80.62 918 PRO A O 1
ATOM 7222 N N . GLY A 1 919 ? -38.252 4.771 30.065 1.00 73.12 919 GLY A N 1
ATOM 7223 C CA . GLY A 1 919 ? -37.251 5.388 29.190 1.00 73.12 919 GLY A CA 1
ATOM 7224 C C . GLY A 1 919 ? -36.540 4.424 28.231 1.00 73.12 919 GLY A C 1
ATOM 7225 O O . GLY A 1 919 ? -35.801 4.881 27.363 1.00 73.12 919 GLY A O 1
ATOM 7226 N N . MET A 1 920 ? -36.741 3.108 28.360 1.00 76.00 920 MET A N 1
ATOM 7227 C CA . MET A 1 920 ? -36.082 2.103 27.524 1.00 76.00 920 MET A CA 1
ATOM 7228 C C . MET A 1 920 ? -36.947 1.692 26.321 1.00 76.00 920 MET A C 1
ATOM 7230 O O . MET A 1 920 ? -38.181 1.619 26.377 1.00 76.00 920 MET A O 1
ATOM 7234 N N . SER A 1 921 ? -36.289 1.404 25.197 1.00 74.12 921 SER A N 1
ATOM 7235 C CA . SER A 1 921 ? -36.928 0.843 24.000 1.00 74.12 921 SER A CA 1
ATOM 7236 C C . SER A 1 921 ? -37.257 -0.644 24.174 1.00 74.12 921 SER A C 1
ATOM 7238 O O . SER A 1 921 ? -38.339 -1.063 23.766 1.00 74.12 921 SER A O 1
ATOM 7240 N N . MET A 1 922 ? -36.360 -1.388 24.828 1.00 81.31 922 MET A N 1
ATOM 7241 C CA . MET A 1 922 ? -36.398 -2.835 25.072 1.00 81.31 922 MET A CA 1
ATOM 7242 C C . MET A 1 922 ? -36.246 -3.153 26.571 1.00 81.31 922 MET A C 1
ATOM 7244 O O . MET A 1 922 ? -35.902 -2.283 27.365 1.00 81.31 922 MET A O 1
ATOM 7248 N N . GLU A 1 923 ? -36.500 -4.405 26.951 1.00 88.06 923 GLU A N 1
ATOM 7249 C CA . GLU A 1 923 ? -36.235 -4.945 28.293 1.00 88.06 923 GLU A CA 1
ATOM 7250 C C . GLU A 1 923 ? -34.724 -5.159 28.529 1.00 88.06 923 GLU A C 1
ATOM 7252 O O . GLU A 1 923 ? -34.012 -5.628 27.638 1.00 88.06 923 GLU A O 1
ATOM 7257 N N . ASP A 1 924 ? -34.244 -4.826 29.732 1.00 88.25 924 ASP A N 1
ATOM 7258 C CA . ASP A 1 924 ? -32.850 -5.029 30.161 1.00 88.25 924 ASP A CA 1
ATOM 7259 C C . ASP A 1 924 ? -32.576 -6.528 30.418 1.00 88.25 924 ASP A C 1
ATOM 7261 O O . ASP A 1 924 ? -33.344 -7.165 31.150 1.00 88.25 924 ASP A O 1
ATOM 7265 N N . PRO A 1 925 ? -31.499 -7.124 29.867 1.00 90.88 925 PRO A N 1
ATOM 7266 C CA . PRO A 1 925 ? -31.145 -8.517 30.133 1.00 90.88 925 PRO A CA 1
ATOM 7267 C C . PRO A 1 925 ? -30.813 -8.844 31.597 1.00 90.88 925 PRO A C 1
ATOM 7269 O O . PRO A 1 925 ? -31.112 -9.958 32.025 1.00 90.88 925 PRO A O 1
ATOM 7272 N N . ALA A 1 926 ? -30.207 -7.923 32.363 1.00 92.50 926 ALA A N 1
ATOM 7273 C CA . ALA A 1 926 ? -29.880 -8.144 33.781 1.00 92.50 926 ALA A CA 1
ATOM 7274 C C . ALA A 1 926 ? -29.759 -6.851 34.595 1.00 92.50 926 ALA A C 1
ATOM 7276 O O . ALA A 1 926 ? -28.786 -6.103 34.459 1.00 92.50 926 ALA A O 1
ATOM 7277 N N . THR A 1 927 ? -30.674 -6.670 35.546 1.00 90.88 927 THR A N 1
ATOM 7278 C CA . THR A 1 927 ? -30.810 -5.444 36.336 1.00 90.88 927 THR A CA 1
ATOM 7279 C C . THR A 1 927 ? -30.360 -5.678 37.777 1.00 90.88 927 THR A C 1
ATOM 7281 O O . THR A 1 927 ? -31.165 -5.867 38.689 1.00 90.88 927 THR A O 1
ATOM 7284 N N . GLY A 1 928 ? -29.046 -5.637 38.019 1.00 89.31 928 GLY A N 1
ATOM 7285 C CA . GLY A 1 928 ? -28.473 -5.875 39.355 1.00 89.31 928 GLY A CA 1
ATOM 7286 C C . GLY A 1 928 ? -28.993 -4.925 40.449 1.00 89.31 928 GLY A C 1
ATOM 7287 O O . GLY A 1 928 ? -29.094 -5.319 41.612 1.00 89.31 928 GLY A O 1
ATOM 7288 N N . SER A 1 929 ? -29.393 -3.702 40.077 1.00 88.94 929 SER A N 1
ATOM 7289 C CA . SER A 1 929 ? -30.027 -2.728 40.979 1.00 88.94 929 SER A CA 1
ATOM 7290 C C . SER A 1 929 ? -31.459 -3.090 41.385 1.00 88.94 929 SER A C 1
ATOM 7292 O O . SER A 1 929 ? -31.966 -2.475 42.312 1.00 88.94 929 SER A O 1
ATOM 7294 N N . ALA A 1 930 ? -32.094 -4.077 40.742 1.00 92.44 930 ALA A N 1
ATOM 7295 C CA . ALA A 1 930 ? -33.412 -4.612 41.095 1.00 92.44 930 ALA A CA 1
ATOM 7296 C C . ALA A 1 930 ? -33.333 -6.047 41.655 1.00 92.44 930 ALA A C 1
ATOM 7298 O O . ALA A 1 930 ? -34.047 -6.380 42.600 1.00 92.44 930 ALA A O 1
ATOM 7299 N N . ALA A 1 931 ? -32.406 -6.874 41.155 1.00 93.75 931 ALA A N 1
ATOM 7300 C CA . ALA A 1 931 ? -32.175 -8.228 41.660 1.00 93.75 931 ALA A CA 1
ATOM 7301 C C . ALA A 1 931 ? -31.741 -8.246 43.141 1.00 93.75 931 ALA A C 1
ATOM 7303 O O . ALA A 1 931 ? -32.248 -9.046 43.922 1.00 93.75 931 ALA A O 1
ATOM 7304 N N . GLY A 1 932 ? -30.860 -7.333 43.564 1.00 92.44 932 GLY A N 1
ATOM 7305 C CA . GLY A 1 932 ? -30.477 -7.211 44.976 1.00 92.44 932 GLY A CA 1
ATOM 7306 C C . GLY A 1 932 ? -31.639 -6.798 45.896 1.00 92.44 932 GLY A C 1
ATOM 7307 O O . GLY A 1 932 ? -31.902 -7.491 46.878 1.00 92.44 932 GLY A O 1
ATOM 7308 N N . PRO A 1 933 ? -32.412 -5.744 45.572 1.00 93.62 933 PRO A N 1
ATOM 7309 C CA . PRO A 1 933 ? -33.669 -5.445 46.260 1.00 93.62 933 PRO A CA 1
ATOM 7310 C C . PRO A 1 933 ? -34.684 -6.593 46.277 1.00 93.62 933 PRO A C 1
ATOM 7312 O O . PRO A 1 933 ? -35.379 -6.751 47.279 1.00 93.62 933 PRO A O 1
ATOM 7315 N N . LEU A 1 934 ? -34.747 -7.434 45.235 1.00 94.31 934 LEU A N 1
ATOM 7316 C CA . LEU A 1 934 ? -35.547 -8.664 45.265 1.00 94.31 934 LEU A CA 1
ATOM 7317 C C . LEU A 1 934 ? -35.078 -9.611 46.383 1.00 94.31 934 LEU A C 1
ATOM 7319 O O . LEU A 1 934 ? -35.914 -10.108 47.132 1.00 94.31 934 LEU A O 1
ATOM 7323 N N . ALA A 1 935 ? -33.772 -9.819 46.570 1.00 92.50 935 ALA A N 1
ATOM 7324 C CA . ALA A 1 935 ? -33.269 -10.611 47.698 1.00 92.50 935 ALA A CA 1
ATOM 7325 C C . ALA A 1 935 ? -33.695 -10.026 49.063 1.00 92.50 935 ALA A C 1
ATOM 7327 O O . ALA A 1 935 ? -34.185 -10.768 49.916 1.00 92.50 935 ALA A O 1
ATOM 7328 N N . ALA A 1 936 ? -33.615 -8.700 49.242 1.00 91.44 936 ALA A N 1
ATOM 7329 C CA . ALA A 1 936 ? -34.118 -8.023 50.447 1.00 91.44 936 ALA A CA 1
ATOM 7330 C C . ALA A 1 936 ? -35.626 -8.250 50.663 1.00 91.44 936 ALA A C 1
ATOM 7332 O O . ALA A 1 936 ? -36.067 -8.550 51.771 1.00 91.44 936 ALA A O 1
ATOM 7333 N N . TYR A 1 937 ? -36.416 -8.127 49.594 1.00 91.75 937 TYR A N 1
ATOM 7334 C CA . TYR A 1 937 ? -37.864 -8.324 49.602 1.00 91.75 937 TYR A CA 1
ATOM 7335 C C . TYR A 1 937 ? -38.253 -9.761 49.967 1.00 91.75 937 TYR A C 1
ATOM 7337 O O . TYR A 1 937 ? -39.150 -9.965 50.784 1.00 91.75 937 TYR A O 1
ATOM 7345 N N . LEU A 1 938 ? -37.576 -10.760 49.393 1.00 89.81 938 LEU A N 1
ATOM 7346 C CA . LEU A 1 938 ? -37.822 -12.175 49.683 1.00 89.81 938 LEU A CA 1
ATOM 7347 C C . LEU A 1 938 ? -37.508 -12.506 51.148 1.00 89.81 938 LEU A C 1
ATOM 7349 O O . LEU A 1 938 ? -38.287 -13.205 51.796 1.00 89.81 938 LEU A O 1
ATOM 7353 N N . TRP A 1 939 ? -36.408 -11.963 51.678 1.00 87.50 939 TRP A N 1
ATOM 7354 C CA . TRP A 1 939 ? -36.032 -12.109 53.083 1.00 87.50 939 TRP A CA 1
ATOM 7355 C C . TRP A 1 939 ? -37.057 -11.459 54.023 1.00 87.50 939 TRP A C 1
ATOM 7357 O O . TRP A 1 939 ? -37.604 -12.140 54.888 1.00 87.50 939 TRP A O 1
ATOM 7367 N N . ALA A 1 940 ? -37.407 -10.187 53.801 1.00 87.56 940 ALA A N 1
ATOM 7368 C CA . ALA A 1 940 ? -38.339 -9.445 54.657 1.00 87.56 940 ALA A CA 1
ATOM 7369 C C . ALA A 1 940 ? -39.767 -10.030 54.677 1.00 87.56 940 ALA A C 1
ATOM 7371 O O . ALA A 1 940 ? -40.488 -9.877 55.661 1.00 87.56 940 ALA A O 1
ATOM 7372 N N . ASN A 1 941 ? -40.176 -10.731 53.613 1.00 87.00 941 ASN A N 1
ATOM 7373 C CA . ASN A 1 941 ? -41.460 -11.435 53.543 1.00 87.00 941 ASN A CA 1
ATOM 7374 C C . ASN A 1 941 ? -41.379 -12.918 53.974 1.00 87.00 941 ASN A C 1
ATOM 7376 O O . ASN A 1 941 ? -42.338 -13.660 53.777 1.00 87.00 941 ASN A O 1
ATOM 7380 N N . ASN A 1 942 ? -40.264 -13.363 54.569 1.00 83.25 942 ASN A N 1
ATOM 7381 C CA . ASN A 1 942 ? -40.031 -14.742 55.027 1.00 83.25 942 ASN A CA 1
ATOM 7382 C C . ASN A 1 942 ? -40.149 -15.821 53.925 1.00 83.25 942 ASN A C 1
ATOM 7384 O O . ASN A 1 942 ? -40.379 -16.992 54.217 1.00 83.25 942 ASN A O 1
ATOM 7388 N N . LEU A 1 943 ? -39.953 -15.459 52.651 1.00 80.44 943 LEU A N 1
ATOM 7389 C CA . LEU A 1 943 ? -40.066 -16.381 51.508 1.00 80.44 943 LEU A CA 1
ATOM 7390 C C . LEU A 1 943 ? -38.855 -17.323 51.349 1.00 80.44 943 LEU A C 1
ATOM 7392 O O . LEU A 1 943 ? -38.853 -18.184 50.470 1.00 80.44 943 LEU A O 1
ATOM 7396 N N . LEU A 1 944 ? -37.837 -17.175 52.200 1.00 75.56 944 LEU A N 1
ATOM 7397 C CA . LEU A 1 944 ? -36.609 -17.974 52.235 1.00 75.56 944 LEU A CA 1
ATOM 7398 C C . LEU A 1 944 ? -36.685 -18.992 53.387 1.00 75.56 944 LEU A C 1
ATOM 7400 O O . LEU A 1 944 ? -36.043 -18.837 54.424 1.00 75.56 944 LEU A O 1
ATOM 7404 N N . ALA A 1 945 ? -37.534 -20.009 53.235 1.00 55.62 945 ALA A N 1
ATOM 7405 C CA . ALA A 1 945 ? -37.835 -20.951 54.310 1.00 55.62 945 ALA A CA 1
ATOM 7406 C C . ALA A 1 945 ? -36.772 -22.061 54.474 1.00 55.62 945 ALA A C 1
ATOM 7408 O O . ALA A 1 945 ? -36.441 -22.775 53.530 1.00 55.62 945 ALA A O 1
ATOM 7409 N N . SER A 1 946 ? -36.340 -22.274 55.722 1.00 52.53 946 SER A N 1
ATOM 7410 C CA . SER A 1 946 ? -35.487 -23.376 56.214 1.00 52.53 946 SER A CA 1
ATOM 7411 C C . SER A 1 946 ? -34.026 -23.441 55.725 1.00 52.53 946 SER A C 1
ATOM 7413 O O . SER A 1 946 ? -33.679 -24.234 54.857 1.00 52.53 946 SER A O 1
ATOM 7415 N N . MET A 1 947 ? -33.136 -22.714 56.409 1.00 45.94 947 MET A N 1
ATOM 7416 C CA . MET A 1 947 ? -31.811 -23.205 56.834 1.00 45.94 947 MET A CA 1
ATOM 7417 C C . MET A 1 947 ? -31.265 -22.322 57.972 1.00 45.94 947 MET A C 1
ATOM 7419 O O . MET A 1 947 ? -31.819 -21.262 58.248 1.00 45.94 947 MET A O 1
ATOM 7423 N N . GLU A 1 948 ? -30.272 -22.824 58.708 1.00 50.03 948 GLU A N 1
ATOM 7424 C CA . GLU A 1 948 ? -29.785 -22.236 59.966 1.00 50.03 948 GLU A CA 1
ATOM 7425 C C . GLU A 1 948 ? -28.996 -20.922 59.780 1.00 50.03 948 GLU A C 1
ATOM 7427 O O . GLU A 1 948 ? -28.691 -20.509 58.664 1.00 50.03 948 GLU A O 1
ATOM 7432 N N . ILE A 1 949 ? -28.644 -20.290 60.909 1.00 52.62 949 ILE A N 1
ATOM 7433 C CA . ILE A 1 949 ? -27.825 -19.071 61.028 1.00 52.62 949 ILE A CA 1
ATOM 7434 C C . ILE A 1 949 ? -26.628 -19.112 60.059 1.00 52.62 949 ILE A C 1
ATOM 7436 O O . ILE A 1 949 ? -25.668 -19.851 60.280 1.00 52.62 949 ILE A O 1
ATOM 7440 N N . GLY A 1 950 ? -26.666 -18.295 59.004 1.00 64.62 950 GLY A N 1
ATOM 7441 C CA . GLY A 1 950 ? -25.641 -18.289 57.965 1.00 64.62 950 GLY A CA 1
ATOM 7442 C C . GLY A 1 950 ? -25.964 -17.368 56.788 1.00 64.62 950 GLY A C 1
ATOM 7443 O O . GLY A 1 950 ? -26.865 -16.533 56.858 1.00 64.62 950 GLY A O 1
ATOM 7444 N N . VAL A 1 951 ? -25.197 -17.532 55.709 1.00 72.06 951 VAL A N 1
ATOM 7445 C CA . VAL A 1 951 ? -25.342 -16.782 54.453 1.00 72.06 951 VAL A CA 1
ATOM 7446 C C . VAL A 1 951 ? -26.299 -17.526 53.515 1.00 72.06 951 VAL A C 1
ATOM 7448 O O . VAL A 1 951 ? -26.047 -18.678 53.163 1.00 72.06 951 VAL A O 1
ATOM 7451 N N . TYR A 1 952 ? -27.371 -16.867 53.076 1.00 81.56 952 TYR A N 1
ATOM 7452 C CA . TYR A 1 952 ? -28.387 -17.442 52.187 1.00 81.56 952 TYR A CA 1
ATOM 7453 C C . TYR A 1 952 ? -28.073 -17.136 50.722 1.00 81.56 952 TYR A C 1
ATOM 7455 O O . TYR A 1 952 ? -27.916 -15.970 50.363 1.00 81.56 952 TYR A O 1
ATOM 7463 N N . GLY A 1 953 ? -28.014 -18.161 49.870 1.00 86.81 953 GLY A N 1
ATOM 7464 C CA . GLY A 1 953 ? -27.871 -18.004 48.419 1.00 86.81 953 GLY A CA 1
ATOM 7465 C C . GLY A 1 953 ? -29.222 -17.927 47.701 1.00 86.81 953 GLY A C 1
ATOM 7466 O O . GLY A 1 953 ? -30.144 -18.660 48.048 1.00 86.81 953 GLY A O 1
ATOM 7467 N N . ILE A 1 954 ? -29.331 -17.076 46.680 1.00 90.44 954 ILE A N 1
ATOM 7468 C CA . ILE A 1 954 ? -30.480 -16.993 45.761 1.00 90.44 954 ILE A CA 1
ATOM 7469 C C . ILE A 1 954 ? -29.947 -16.910 44.327 1.00 90.44 954 ILE A C 1
ATOM 7471 O O . ILE A 1 954 ? -28.993 -16.177 44.063 1.00 90.44 954 ILE A O 1
ATOM 7475 N N . GLU A 1 955 ? -30.571 -17.620 43.389 1.00 92.81 955 GLU A N 1
ATOM 7476 C CA . GLU A 1 955 ? -30.321 -17.440 41.955 1.00 92.81 955 GLU A CA 1
ATOM 7477 C C . GLU A 1 955 ? -31.461 -16.642 41.306 1.00 92.81 955 GLU A C 1
ATOM 7479 O O . GLU A 1 955 ? -32.637 -16.985 41.444 1.00 92.81 955 GLU A O 1
ATOM 7484 N N . VAL A 1 956 ? -31.118 -15.592 40.560 1.00 94.94 956 VAL A N 1
ATOM 7485 C CA . VAL A 1 956 ? -32.072 -14.797 39.780 1.00 94.94 956 VAL A CA 1
ATOM 7486 C C . VAL A 1 956 ? -31.711 -14.880 38.301 1.00 94.94 956 VAL A C 1
ATOM 7488 O O . VAL A 1 956 ? -30.626 -14.472 37.883 1.00 94.94 956 VAL A O 1
ATOM 7491 N N . VAL A 1 957 ? -32.637 -15.407 37.505 1.00 95.19 957 VAL A N 1
ATOM 7492 C CA . VAL A 1 957 ? -32.525 -15.526 36.050 1.00 95.19 957 VAL A CA 1
ATOM 7493 C C . VAL A 1 957 ? -33.302 -14.386 35.395 1.00 95.19 957 VAL A C 1
ATOM 7495 O O . VAL A 1 957 ? -34.471 -14.182 35.704 1.00 95.19 957 VAL A O 1
ATOM 7498 N N . GLN A 1 958 ? -32.682 -13.661 34.468 1.00 95.75 958 GLN A N 1
ATOM 7499 C CA . GLN A 1 958 ? -33.317 -12.566 33.719 1.00 95.75 958 GLN A CA 1
ATOM 7500 C C . GLN A 1 958 ? -32.968 -12.676 32.222 1.00 95.75 958 GLN A C 1
ATOM 7502 O O . GLN A 1 958 ? -32.125 -13.487 31.829 1.00 95.75 958 GLN A O 1
ATOM 7507 N N . GLY A 1 959 ? -33.660 -11.931 31.356 1.00 93.25 959 GLY A N 1
ATOM 7508 C CA . GLY A 1 959 ? -33.307 -11.809 29.935 1.00 93.25 959 GLY A CA 1
ATOM 7509 C C . GLY A 1 959 ? -33.663 -13.021 29.064 1.00 93.25 959 GLY A C 1
ATOM 7510 O O . GLY A 1 959 ? -33.286 -13.079 27.894 1.00 93.25 959 GLY A O 1
ATOM 7511 N N . VAL A 1 960 ? -34.417 -13.993 29.590 1.00 92.56 960 VAL A N 1
ATOM 7512 C CA . VAL A 1 960 ? -34.880 -15.167 28.823 1.00 92.56 960 VAL A CA 1
ATOM 7513 C C . VAL A 1 960 ? -35.734 -14.728 27.627 1.00 92.56 960 VAL A C 1
ATOM 7515 O O . VAL A 1 960 ? -35.490 -15.160 26.502 1.00 92.56 960 VAL A O 1
ATOM 7518 N N . GLN A 1 961 ? -36.678 -13.807 27.848 1.00 89.31 961 GLN A N 1
ATOM 7519 C CA . GLN A 1 961 ? -37.596 -13.317 26.814 1.00 89.31 961 GLN A CA 1
ATOM 7520 C C . GLN A 1 961 ? -36.914 -12.424 25.758 1.00 89.31 961 GLN A C 1
ATOM 7522 O O . GLN A 1 961 ? -37.406 -12.316 24.637 1.00 89.31 961 GLN A O 1
ATOM 7527 N N . THR A 1 962 ? -35.764 -11.822 26.080 1.00 88.56 962 THR A N 1
ATOM 7528 C CA . THR A 1 962 ? -34.940 -11.041 25.138 1.00 88.56 962 THR A CA 1
ATOM 7529 C C . THR A 1 962 ? -33.879 -11.888 24.423 1.00 88.56 962 THR A C 1
ATOM 7531 O O . THR A 1 962 ? -33.099 -11.356 23.635 1.00 88.56 962 THR A O 1
ATOM 7534 N N . GLY A 1 963 ? -33.836 -13.206 24.668 1.00 91.44 963 GLY A N 1
ATOM 7535 C CA . GLY A 1 963 ? -32.832 -14.118 24.104 1.00 91.44 963 GLY A CA 1
ATOM 7536 C C . GLY A 1 963 ? -31.435 -13.972 24.722 1.00 91.44 963 GLY A C 1
ATOM 7537 O O . GLY A 1 963 ? -30.474 -14.557 24.229 1.00 91.44 963 GLY A O 1
ATOM 7538 N N . ARG A 1 964 ? -31.316 -13.202 25.806 1.00 93.44 964 ARG A N 1
ATOM 7539 C CA . ARG A 1 964 ? -30.071 -12.806 26.470 1.00 93.44 964 ARG A CA 1
ATOM 7540 C C . ARG A 1 964 ? -30.088 -13.289 27.919 1.00 93.44 964 ARG A C 1
ATOM 7542 O O . ARG A 1 964 ? -29.995 -12.495 28.849 1.00 93.44 964 ARG A O 1
ATOM 7549 N N . LYS A 1 965 ? -30.238 -14.606 28.105 1.00 95.19 965 LYS A N 1
ATOM 7550 C CA . LYS A 1 965 ? -30.320 -15.231 29.433 1.00 95.19 965 LYS A CA 1
ATOM 7551 C C . LYS A 1 965 ? -29.126 -14.820 30.301 1.00 95.19 965 LYS A C 1
ATOM 7553 O O . LYS A 1 965 ? -27.979 -15.024 29.916 1.00 95.19 965 LYS A O 1
ATOM 7558 N N . CYS A 1 966 ? -29.426 -14.287 31.474 1.00 94.88 966 CYS A N 1
ATOM 7559 C CA . CYS A 1 966 ? -28.475 -13.880 32.497 1.00 94.88 966 CYS A CA 1
ATOM 7560 C C . CYS A 1 966 ? -28.746 -14.665 33.779 1.00 94.88 966 CYS A C 1
ATOM 7562 O O . CYS A 1 966 ? -29.907 -14.913 34.108 1.00 94.88 966 CYS A O 1
ATOM 7564 N N . VAL A 1 967 ? -27.694 -15.024 34.513 1.00 93.56 967 VAL A N 1
ATOM 7565 C CA . VAL A 1 967 ? -27.781 -15.678 35.825 1.00 93.56 967 VAL A CA 1
ATOM 7566 C C . VAL A 1 967 ? -27.016 -14.842 36.849 1.00 93.56 967 VAL A C 1
ATOM 7568 O O . VAL A 1 967 ? -25.792 -14.723 36.792 1.00 93.56 967 VAL A O 1
ATOM 7571 N N . MET A 1 968 ? -27.757 -14.234 37.772 1.00 94.31 968 MET A N 1
ATOM 7572 C CA . MET A 1 968 ? -27.227 -13.459 38.891 1.00 94.31 968 MET A CA 1
ATOM 7573 C C . MET A 1 968 ? -27.291 -14.316 40.154 1.00 94.31 968 MET A C 1
ATOM 7575 O O . MET A 1 968 ? -28.362 -14.806 40.516 1.00 94.31 968 MET A O 1
ATOM 7579 N N . HIS A 1 969 ? -26.166 -14.467 40.847 1.00 93.25 969 HIS A N 1
ATOM 7580 C CA . HIS A 1 969 ? -26.134 -15.099 42.162 1.00 93.25 969 HIS A CA 1
ATOM 7581 C C . HIS A 1 969 ? -26.137 -14.009 43.230 1.00 93.25 969 HIS A C 1
ATOM 7583 O O . HIS A 1 969 ? -25.381 -13.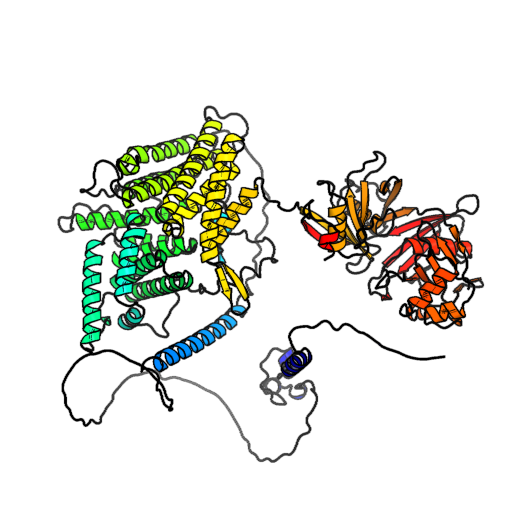043 43.144 1.00 93.25 969 HIS A O 1
ATOM 7589 N N . LEU A 1 970 ? -27.002 -14.144 44.226 1.00 93.12 970 LEU A N 1
ATOM 7590 C CA . LEU A 1 970 ? -27.132 -13.203 45.331 1.00 93.12 970 LEU A CA 1
ATOM 7591 C C . LEU A 1 970 ? -26.833 -13.934 46.633 1.00 93.12 970 LEU A C 1
ATOM 7593 O O . LEU A 1 970 ? -27.294 -15.061 46.822 1.00 93.12 970 LEU A O 1
ATOM 7597 N N . SER A 1 971 ? -26.098 -13.291 47.536 1.00 91.06 971 SER A N 1
ATOM 7598 C CA . SER A 1 971 ? -25.941 -13.762 48.909 1.00 91.06 971 SER A CA 1
ATOM 7599 C C . SER A 1 971 ? -26.496 -12.743 49.900 1.00 91.06 971 SER A C 1
ATOM 7601 O O . SER A 1 971 ? -26.241 -11.543 49.779 1.00 91.06 971 SER A O 1
ATOM 7603 N N . ILE A 1 972 ? -27.276 -13.228 50.868 1.00 89.88 972 ILE A N 1
ATOM 7604 C CA . ILE A 1 972 ? -27.811 -12.447 51.985 1.00 89.88 972 ILE A CA 1
ATOM 7605 C C . ILE A 1 972 ? -27.115 -12.905 53.263 1.00 89.88 972 ILE A C 1
ATOM 7607 O O . ILE A 1 972 ? -27.223 -14.068 53.646 1.00 89.88 972 ILE A O 1
ATOM 7611 N N . GLU A 1 973 ? -26.440 -11.988 53.942 1.00 89.06 973 GLU A N 1
ATOM 7612 C CA . GLU A 1 973 ? -25.848 -12.204 55.262 1.00 89.06 973 GLU A CA 1
ATOM 7613 C C . GLU A 1 973 ? -26.612 -11.349 56.291 1.00 89.06 973 GLU A C 1
ATOM 7615 O O . GLU A 1 973 ? -26.555 -10.116 56.213 1.00 89.06 973 GLU A O 1
ATOM 7620 N N . PRO A 1 974 ? -27.371 -11.955 57.227 1.00 83.00 974 PRO A N 1
ATOM 7621 C CA . PRO A 1 974 ? -28.037 -11.214 58.292 1.00 83.00 974 PRO A CA 1
ATOM 7622 C C . PRO A 1 974 ? -27.020 -10.663 59.290 1.00 83.00 974 PRO A C 1
ATOM 7624 O O . PRO A 1 974 ? -26.217 -11.404 59.859 1.00 83.00 974 PRO A O 1
ATOM 7627 N N . ASN A 1 975 ? -27.091 -9.361 59.538 1.00 79.56 975 ASN A N 1
ATOM 7628 C CA . ASN A 1 975 ? -26.303 -8.694 60.562 1.00 79.56 975 ASN A CA 1
ATOM 7629 C C . ASN A 1 975 ? -27.077 -8.669 61.894 1.00 79.56 975 ASN A C 1
ATOM 7631 O O . ASN A 1 975 ? -28.211 -9.133 62.011 1.00 79.56 975 ASN A O 1
ATOM 7635 N N . LYS A 1 976 ? -26.467 -8.075 62.922 1.00 63.91 976 LYS A N 1
ATOM 7636 C CA . LYS A 1 976 ? -27.200 -7.673 64.131 1.00 63.91 976 LYS A CA 1
ATOM 7637 C C . LYS A 1 976 ? -28.134 -6.496 63.787 1.00 63.91 976 LYS A C 1
ATOM 7639 O O . LYS A 1 976 ? -27.821 -5.724 62.883 1.00 63.91 976 LYS A O 1
ATOM 7644 N N . GLU A 1 977 ? -29.237 -6.362 64.528 1.00 61.41 977 GLU A N 1
ATOM 7645 C CA . GLU A 1 977 ? -30.255 -5.298 64.362 1.00 61.41 977 GLU A CA 1
ATOM 7646 C C . GLU A 1 977 ? -31.109 -5.394 63.074 1.00 61.41 977 GLU A C 1
ATOM 7648 O O . GLU A 1 977 ? -31.382 -4.381 62.440 1.00 61.41 977 GLU A O 1
ATOM 7653 N N . ASP A 1 978 ? -31.523 -6.606 62.673 1.00 67.38 978 ASP A N 1
ATOM 7654 C CA . ASP A 1 978 ? -32.432 -6.885 61.533 1.00 67.38 978 ASP A CA 1
ATOM 7655 C C . ASP A 1 978 ? -32.024 -6.266 60.175 1.00 67.38 978 ASP A C 1
ATOM 7657 O O . ASP A 1 978 ? -32.813 -6.200 59.231 1.00 67.38 978 ASP A O 1
ATOM 7661 N N . SER A 1 979 ? -30.763 -5.850 60.044 1.00 79.06 979 SER A N 1
ATOM 7662 C CA . SER A 1 979 ? -30.173 -5.389 58.788 1.00 79.06 979 SER A CA 1
ATOM 7663 C C . SER A 1 979 ? -29.533 -6.552 58.026 1.00 79.06 979 SER A C 1
ATOM 7665 O O . SER A 1 979 ? -29.071 -7.527 58.622 1.00 79.06 979 SER A O 1
ATOM 7667 N N . VAL A 1 980 ? -29.474 -6.458 56.696 1.00 87.25 980 VAL A N 1
ATOM 7668 C CA . VAL A 1 980 ? -28.885 -7.501 55.841 1.00 87.25 980 VAL A CA 1
ATOM 7669 C C . VAL A 1 980 ? -27.811 -6.929 54.926 1.00 87.25 980 VAL A C 1
ATOM 7671 O O . VAL A 1 980 ? -27.964 -5.861 54.331 1.00 87.25 980 VAL A O 1
ATOM 7674 N N . THR A 1 981 ? -26.707 -7.655 54.786 1.00 89.62 981 THR A N 1
ATOM 7675 C CA . THR A 1 981 ? -25.698 -7.396 53.758 1.00 89.62 981 THR A CA 1
ATOM 7676 C C . THR A 1 981 ? -26.061 -8.201 52.516 1.00 89.62 981 THR A C 1
ATOM 7678 O O . THR A 1 981 ? -26.244 -9.413 52.598 1.00 89.62 981 THR A O 1
ATOM 7681 N N . ILE A 1 982 ? -26.161 -7.534 51.366 1.00 92.00 982 ILE A N 1
ATOM 7682 C CA . ILE A 1 982 ? -26.488 -8.168 50.084 1.00 92.00 982 ILE A CA 1
ATOM 7683 C C . ILE A 1 982 ? -25.266 -8.083 49.180 1.00 92.00 982 ILE A C 1
ATOM 7685 O O . ILE A 1 982 ? -24.762 -6.990 48.916 1.00 92.00 982 ILE A O 1
ATOM 7689 N N . THR A 1 983 ? -24.805 -9.226 48.684 1.00 92.62 983 THR A N 1
ATOM 7690 C CA . THR A 1 983 ? -23.739 -9.301 47.677 1.00 92.62 983 THR A CA 1
ATOM 7691 C C . THR A 1 983 ? -24.322 -9.839 46.380 1.00 92.62 983 THR A C 1
ATOM 7693 O O . THR A 1 983 ? -25.044 -10.833 46.398 1.00 92.62 983 THR A O 1
ATOM 7696 N N . ILE A 1 984 ? -24.010 -9.192 45.257 1.00 93.50 984 ILE A N 1
ATOM 7697 C CA . ILE A 1 984 ? -24.298 -9.704 43.916 1.00 93.50 984 ILE A CA 1
ATOM 7698 C C . ILE A 1 984 ? -23.022 -10.260 43.293 1.00 93.50 984 ILE A C 1
ATOM 7700 O O . ILE A 1 984 ? -21.985 -9.598 43.292 1.00 93.50 984 ILE A O 1
ATOM 7704 N N . SER A 1 985 ? -23.121 -11.468 42.753 1.00 93.38 985 SER A N 1
ATOM 7705 C CA . SER A 1 985 ? -22.029 -12.236 42.170 1.00 93.38 985 SER A CA 1
ATOM 7706 C C . SER A 1 985 ? -22.382 -12.690 40.758 1.00 93.38 985 SER A C 1
ATOM 7708 O O . SER A 1 985 ? -23.527 -13.033 40.452 1.00 93.38 985 SER A O 1
ATOM 7710 N N . GLY A 1 986 ? -21.379 -12.714 39.886 1.00 92.31 986 GLY A N 1
ATOM 7711 C CA . GLY A 1 986 ? -21.536 -13.120 38.496 1.00 92.31 986 GLY A CA 1
ATOM 7712 C C . GLY A 1 986 ? -20.214 -13.503 37.845 1.00 92.31 986 GLY A C 1
ATOM 7713 O O . GLY A 1 986 ? -19.132 -13.187 38.340 1.00 92.31 986 GLY A O 1
ATOM 7714 N N . THR A 1 987 ? -20.322 -14.179 36.707 1.00 93.12 987 THR A N 1
ATOM 7715 C CA . THR A 1 987 ? -19.213 -14.398 35.774 1.00 93.12 987 THR A CA 1
ATOM 7716 C C . THR A 1 987 ? -19.448 -13.596 34.489 1.00 93.12 987 THR A C 1
ATOM 7718 O O . THR A 1 987 ? -20.428 -12.853 34.383 1.00 93.12 987 THR A O 1
ATOM 7721 N N . GLY A 1 988 ? -18.557 -13.734 33.519 1.00 93.94 988 GLY A N 1
ATOM 7722 C CA . GLY A 1 988 ? -18.679 -13.149 32.195 1.00 93.94 988 GLY A CA 1
ATOM 7723 C C . GLY A 1 988 ? -17.973 -14.002 31.147 1.00 93.94 988 GLY A C 1
ATOM 7724 O O . GLY A 1 988 ? -17.350 -15.020 31.460 1.00 93.94 988 GLY A O 1
ATOM 7725 N N . VAL A 1 989 ? -18.056 -13.567 29.895 1.00 94.25 989 VAL A N 1
ATOM 7726 C CA . VAL A 1 989 ? -17.365 -14.191 28.765 1.00 94.25 989 VAL A CA 1
ATOM 7727 C C . VAL A 1 989 ? -16.962 -13.133 27.741 1.00 94.25 989 VAL A C 1
ATOM 7729 O O . VAL A 1 989 ? -17.743 -12.240 27.410 1.00 94.25 989 VAL A O 1
ATOM 7732 N N . LEU A 1 990 ? -15.732 -13.225 27.230 1.00 95.50 990 LEU A N 1
ATOM 7733 C CA . LEU A 1 990 ? -15.253 -12.357 26.154 1.00 95.50 990 LEU A CA 1
ATOM 7734 C C . LEU A 1 990 ? -15.920 -12.761 24.831 1.00 95.50 990 LEU A C 1
ATOM 7736 O O . LEU A 1 990 ? -15.802 -13.907 24.402 1.00 95.50 990 LEU A O 1
ATOM 7740 N N . VAL A 1 991 ? -16.585 -11.810 24.176 1.00 95.75 991 VAL A N 1
ATOM 7741 C CA . VAL A 1 991 ? -17.292 -12.012 22.899 1.00 95.75 991 VAL A CA 1
ATOM 7742 C C . VAL A 1 991 ? -16.491 -11.461 21.723 1.00 95.75 991 VAL A C 1
ATOM 7744 O O . VAL A 1 991 ? -16.410 -12.099 20.676 1.00 95.75 991 VAL A O 1
ATOM 7747 N N . ALA A 1 992 ? -15.892 -10.281 21.885 1.00 93.31 992 ALA A N 1
ATOM 7748 C CA . ALA A 1 992 ? -15.066 -9.643 20.865 1.00 93.31 992 ALA A CA 1
ATOM 7749 C C . ALA A 1 992 ? -13.984 -8.767 21.504 1.00 93.31 992 ALA A C 1
ATOM 7751 O O . ALA A 1 992 ? -14.148 -8.278 22.621 1.00 93.31 992 ALA A O 1
ATOM 7752 N N . ASN A 1 993 ? -12.895 -8.530 20.781 1.00 95.00 993 ASN A N 1
ATOM 7753 C CA . ASN A 1 993 ? -11.898 -7.524 21.122 1.00 95.00 993 ASN A CA 1
ATOM 7754 C C . ASN A 1 993 ? -11.370 -6.848 19.850 1.00 95.00 993 ASN A C 1
ATOM 7756 O O . ASN A 1 993 ? -11.598 -7.325 18.738 1.00 95.00 993 ASN A O 1
ATOM 7760 N N . GLY A 1 994 ? -10.690 -5.718 20.010 1.00 91.50 994 GLY A N 1
ATOM 7761 C CA . GLY A 1 994 ? -10.092 -5.010 18.886 1.00 91.50 994 GLY A CA 1
ATOM 7762 C C . GLY A 1 994 ? -9.540 -3.646 19.269 1.00 91.50 994 GLY A C 1
ATOM 7763 O O . GLY A 1 994 ? -9.414 -3.318 20.451 1.00 91.50 994 GLY A O 1
ATOM 7764 N N . HIS A 1 995 ? -9.236 -2.850 18.247 1.00 89.56 995 HIS A N 1
ATOM 7765 C CA . HIS A 1 995 ? -8.777 -1.473 18.395 1.00 89.56 995 HIS A CA 1
ATOM 7766 C C . HIS A 1 995 ? -9.873 -0.489 17.971 1.00 89.56 995 HIS A C 1
ATOM 7768 O O . HIS A 1 995 ? -10.617 -0.746 17.025 1.00 89.56 995 HIS A O 1
ATOM 7774 N N . ILE A 1 996 ? -9.970 0.633 18.680 1.00 88.00 996 ILE A N 1
ATOM 7775 C CA . ILE A 1 996 ? -10.920 1.720 18.429 1.00 88.00 996 ILE A CA 1
ATOM 7776 C C . ILE A 1 996 ? -10.168 3.051 18.350 1.00 88.00 996 ILE A C 1
ATOM 7778 O O . ILE A 1 996 ? -9.307 3.332 19.182 1.00 88.00 996 ILE A O 1
ATOM 7782 N N . MET A 1 997 ? -10.480 3.856 17.331 1.00 87.38 997 MET A N 1
ATOM 7783 C CA . MET A 1 997 ? -9.876 5.176 17.118 1.00 87.38 997 MET A CA 1
ATOM 7784 C C . MET A 1 997 ? -10.416 6.170 18.155 1.00 87.38 997 MET A C 1
ATOM 7786 O O . MET A 1 997 ? -11.632 6.267 18.330 1.00 87.38 997 MET A O 1
ATOM 7790 N N . ILE A 1 998 ? -9.545 6.934 18.816 1.00 85.12 998 ILE A N 1
ATOM 7791 C CA . ILE A 1 998 ? -9.964 8.035 19.695 1.00 85.12 998 ILE A CA 1
ATOM 7792 C C . ILE A 1 998 ? -10.439 9.231 18.851 1.00 85.12 998 ILE A C 1
ATOM 7794 O O . ILE A 1 998 ? -9.636 9.747 18.077 1.00 85.12 998 ILE A O 1
ATOM 7798 N N . PRO A 1 999 ? -11.683 9.725 19.029 1.00 81.00 999 PRO A N 1
ATOM 7799 C CA . PRO A 1 999 ? -12.167 10.937 18.368 1.00 81.00 999 PRO A CA 1
ATOM 7800 C C . PRO A 1 999 ? -11.288 12.148 18.686 1.00 81.00 999 PRO A C 1
ATOM 7802 O O . PRO A 1 999 ? -10.765 12.253 19.800 1.00 81.00 999 PRO A O 1
ATOM 7805 N N . ASP A 1 1000 ? -11.174 13.090 17.750 1.00 77.06 1000 ASP A N 1
ATOM 7806 C CA . ASP A 1 1000 ? -10.446 14.332 18.013 1.00 77.06 1000 ASP A CA 1
ATOM 7807 C C . ASP A 1 1000 ? -11.063 15.095 19.201 1.00 77.06 1000 ASP A C 1
ATOM 7809 O O . ASP A 1 1000 ? -12.273 15.076 19.437 1.00 77.06 1000 ASP A O 1
ATOM 7813 N N . SER A 1 1001 ? -10.204 15.755 19.970 1.00 71.69 1001 SER A N 1
ATOM 7814 C CA . SER A 1 1001 ? -10.558 16.543 21.148 1.00 71.69 1001 SER A CA 1
ATOM 7815 C C . SER A 1 1001 ? -11.437 17.759 20.837 1.00 71.69 1001 SER A C 1
ATOM 7817 O O . SER A 1 1001 ? -12.139 18.231 21.731 1.00 71.69 1001 SER A O 1
ATOM 7819 N N . GLU A 1 1002 ? -11.429 18.231 19.587 1.00 72.00 1002 GLU A N 1
ATOM 7820 C CA . GLU A 1 1002 ? -12.254 19.351 19.117 1.00 72.00 1002 GLU A CA 1
ATOM 7821 C C . GLU A 1 1002 ? -13.706 18.949 18.792 1.00 72.00 1002 GLU A C 1
ATOM 7823 O O . GLU A 1 1002 ? -14.578 19.814 18.755 1.00 72.00 1002 GLU A O 1
ATOM 7828 N N . VAL A 1 1003 ? -14.008 17.654 18.605 1.00 70.62 1003 VAL A N 1
ATOM 7829 C CA . VAL A 1 1003 ? -15.363 17.190 18.247 1.00 70.62 1003 VAL A CA 1
ATOM 7830 C C . VAL A 1 1003 ? -16.320 17.365 19.426 1.00 70.62 1003 VAL A C 1
ATOM 7832 O O . VAL A 1 1003 ? -16.184 16.701 20.461 1.00 70.62 1003 VAL A O 1
ATOM 7835 N N . SER A 1 1004 ? -17.347 18.209 19.275 1.00 74.75 1004 SER A N 1
ATOM 7836 C CA . SER A 1 1004 ? -18.364 18.350 20.315 1.00 74.75 1004 SER A CA 1
ATOM 7837 C C . SER A 1 1004 ? -19.339 17.165 20.330 1.00 74.75 1004 SER A C 1
ATOM 7839 O O . SER A 1 1004 ? -19.724 16.608 19.300 1.00 74.75 1004 SER A O 1
ATOM 7841 N N . PHE A 1 1005 ? -19.813 16.800 21.525 1.00 74.31 1005 PHE A N 1
ATOM 7842 C CA . PHE A 1 1005 ? -20.840 15.759 21.673 1.00 74.31 1005 PHE A CA 1
ATOM 7843 C C . PHE A 1 1005 ? -22.173 16.146 20.997 1.00 74.31 1005 PHE A C 1
ATOM 7845 O O . PHE A 1 1005 ? -22.946 15.271 20.617 1.00 74.31 1005 PHE A O 1
ATOM 7852 N N . SER A 1 1006 ? -22.426 17.449 20.827 1.00 65.81 1006 SER A N 1
ATOM 7853 C CA . SER A 1 1006 ? -23.583 18.018 20.126 1.00 65.81 1006 SER A CA 1
ATOM 7854 C C . SER A 1 1006 ? -23.496 17.917 18.603 1.00 65.81 1006 SER A C 1
ATOM 7856 O O . SER A 1 1006 ? -24.494 17.581 17.977 1.00 65.81 1006 SER A O 1
ATOM 7858 N N . GLU A 1 1007 ? -22.333 18.158 17.996 1.00 53.97 1007 GLU A N 1
ATOM 7859 C CA . GLU A 1 1007 ? -22.160 17.992 16.543 1.00 53.97 1007 GLU A CA 1
ATOM 7860 C C . GLU A 1 1007 ? -22.233 16.520 16.155 1.00 53.97 1007 GLU A C 1
ATOM 7862 O O . GLU A 1 1007 ? -22.851 16.184 15.154 1.00 53.97 1007 GLU A O 1
ATOM 7867 N N . ALA A 1 1008 ? -21.713 15.630 17.005 1.00 51.19 1008 ALA A N 1
ATOM 7868 C CA . ALA A 1 1008 ? -21.890 14.197 16.823 1.00 51.19 1008 ALA A CA 1
ATOM 7869 C C . ALA A 1 1008 ? -23.365 13.751 16.913 1.00 51.19 1008 ALA A C 1
ATOM 7871 O O . ALA A 1 1008 ? -23.672 12.635 16.503 1.00 51.19 1008 ALA A O 1
ATOM 7872 N N . LEU A 1 1009 ? -24.271 14.519 17.544 1.00 47.50 1009 LEU A N 1
ATOM 7873 C CA . LEU A 1 1009 ? -25.709 14.201 17.681 1.00 47.50 1009 LEU A CA 1
ATOM 7874 C C . LEU A 1 1009 ? -26.544 14.549 16.437 1.00 47.50 1009 LEU A C 1
ATOM 7876 O O . LEU A 1 1009 ? -27.685 14.089 16.366 1.00 47.50 1009 LEU A O 1
ATOM 7880 N N . CYS A 1 1010 ? -25.986 15.311 15.494 1.00 33.66 1010 CYS A N 1
ATOM 7881 C CA . CYS A 1 1010 ? -26.529 15.473 14.142 1.00 33.66 1010 CYS A CA 1
ATOM 7882 C C . CYS A 1 1010 ? -26.036 14.355 13.205 1.00 33.66 1010 CYS A C 1
ATOM 7884 O O . CYS A 1 1010 ? -26.701 14.169 12.163 1.00 33.66 1010 CYS A O 1
#

Radius of gyration: 41.87 Å; chains: 1; bounding box: 109×90×131 Å

pLDDT: mean 75.4, std 22.92, range [22.47, 98.44]